Protein AF-0000000085157698 (afdb_homodimer)

Nearest PDB structures (foldseek):
  1jw9-assembly1_B  TM=7.651E-01  e=3.699E-09  Escherichia coli
  6yub-assembly1_B  TM=7.893E-01  e=3.459E-07  Thermochaetoides thermophila
  6cwz-assembly1_C  TM=7.068E-01  e=1.422E-07  Homo sapiens
  6yub-assembly1_A  TM=7.028E-01  e=1.636E-07  Thermochaetoides thermophila
  1y8r-assembly2_D  TM=6.722E-01  e=1.125E-07  Homo sapiens

Structure (mmCIF, N/CA/C/O backbone):
data_AF-0000000085157698-model_v1
#
loop_
_entity.id
_entity.type
_entity.pdbx_description
1 polymer MoeY
#
loop_
_atom_site.group_PDB
_atom_site.id
_atom_site.type_symbol
_atom_site.label_atom_id
_atom_site.label_alt_id
_atom_site.label_comp_id
_atom_site.label_asym_id
_atom_site.label_entity_id
_atom_site.label_seq_id
_atom_site.pdbx_PDB_ins_code
_atom_site.Cartn_x
_atom_site.Cartn_y
_atom_site.Cartn_z
_atom_site.occupancy
_atom_site.B_iso_or_equiv
_atom_site.auth_seq_id
_atom_site.auth_comp_id
_atom_site.auth_asym_id
_atom_site.auth_atom_id
_atom_site.pdbx_PDB_model_num
ATOM 1 N N . MET A 1 1 ? -41.031 -7.648 -0.109 1 41.38 1 MET A N 1
ATOM 2 C CA . MET A 1 1 ? -40.594 -6.418 -0.762 1 41.38 1 MET A CA 1
ATOM 3 C C . MET A 1 1 ? -41.125 -6.336 -2.184 1 41.38 1 MET A C 1
ATOM 5 O O . MET A 1 1 ? -41.125 -7.324 -2.916 1 41.38 1 MET A O 1
ATOM 9 N N . HIS A 1 2 ? -41.906 -5.387 -2.451 1 45.75 2 HIS A N 1
ATOM 10 C CA . HIS A 1 2 ? -42.438 -5.152 -3.791 1 45.75 2 HIS A CA 1
ATOM 11 C C . HIS A 1 2 ? -41.312 -5.148 -4.828 1 45.75 2 HIS A C 1
ATOM 13 O O . HIS A 1 2 ? -40.188 -4.805 -4.516 1 45.75 2 HIS A O 1
ATOM 19 N N . GLU A 1 3 ? -41.5 -5.82 -5.992 1 47.69 3 GLU A N 1
ATOM 20 C CA . GLU A 1 3 ? -40.594 -5.965 -7.109 1 47.69 3 GLU A CA 1
ATOM 21 C C . GLU A 1 3 ? -39.844 -4.664 -7.383 1 47.69 3 GLU A C 1
ATOM 23 O O . GLU A 1 3 ? -38.625 -4.676 -7.688 1 47.69 3 GLU A O 1
ATOM 28 N N . SER A 1 4 ? -40.531 -3.549 -7.227 1 48.94 4 SER A N 1
ATOM 29 C CA . SER A 1 4 ? -39.969 -2.24 -7.5 1 48.94 4 SER A CA 1
ATOM 30 C C . SER A 1 4 ? -38.906 -1.879 -6.457 1 48.94 4 SER A C 1
ATOM 32 O O . SER A 1 4 ? -37.906 -1.237 -6.777 1 48.94 4 SER A O 1
ATOM 34 N N . ALA A 1 5 ? -39.031 -2.371 -5.309 1 55.91 5 ALA A N 1
ATOM 35 C CA . ALA A 1 5 ? -38.062 -2.1 -4.234 1 55.91 5 ALA A CA 1
ATOM 36 C C . ALA A 1 5 ? -36.781 -2.896 -4.426 1 55.91 5 ALA A C 1
ATOM 38 O O . ALA A 1 5 ? -35.719 -2.439 -4.055 1 55.91 5 ALA A O 1
ATOM 39 N N . VAL A 1 6 ? -36.969 -3.932 -5.16 1 59.94 6 VAL A N 1
ATOM 40 C CA . VAL A 1 6 ? -35.812 -4.812 -5.383 1 59.94 6 VAL A CA 1
ATOM 41 C C . VAL A 1 6 ? -34.844 -4.172 -6.375 1 59.94 6 VAL A C 1
ATOM 43 O O . VAL A 1 6 ? -33.625 -4.285 -6.23 1 59.94 6 VAL A O 1
ATOM 46 N N . SER A 1 7 ? -35.375 -3.365 -7.203 1 75.75 7 SER A N 1
ATOM 47 C CA . SER A 1 7 ? -34.531 -2.818 -8.242 1 75.75 7 SER A CA 1
ATOM 48 C C . SER A 1 7 ? -34.094 -1.386 -7.922 1 75.75 7 SER A C 1
ATOM 50 O O . SER A 1 7 ? -33.281 -0.801 -8.617 1 75.75 7 SER A O 1
ATOM 52 N N . ALA A 1 8 ? -34.594 -0.856 -6.855 1 88.56 8 ALA A N 1
ATOM 53 C CA . ALA A 1 8 ? -34.281 0.524 -6.512 1 88.56 8 ALA A CA 1
ATOM 54 C C . ALA A 1 8 ? -32.844 0.633 -5.969 1 88.56 8 ALA A C 1
ATOM 56 O O . ALA A 1 8 ? -32.406 -0.243 -5.234 1 88.56 8 ALA A O 1
ATOM 57 N N . TYR A 1 9 ? -32.125 1.663 -6.363 1 94.19 9 TYR A N 1
ATOM 58 C CA . TYR A 1 9 ? -30.734 1.819 -5.895 1 94.19 9 TYR A CA 1
ATOM 59 C C . TYR A 1 9 ? -30.422 3.283 -5.617 1 94.19 9 TYR A C 1
ATOM 61 O O . TYR A 1 9 ? -29.266 3.635 -5.344 1 94.19 9 TYR A O 1
ATOM 69 N N . ALA A 1 10 ? -31.453 4.184 -5.723 1 95.38 10 ALA A N 1
ATOM 70 C CA . ALA A 1 10 ? -31.281 5.602 -5.418 1 95.38 10 ALA A CA 1
ATOM 71 C C . ALA A 1 10 ? -32.25 6.059 -4.336 1 95.38 10 ALA A C 1
ATOM 73 O O . ALA A 1 10 ? -33.375 5.582 -4.27 1 95.38 10 ALA A O 1
ATOM 74 N N . ALA A 1 11 ? -31.812 6.957 -3.512 1 96.69 11 ALA A N 1
ATOM 75 C CA . ALA A 1 11 ? -32.688 7.562 -2.523 1 96.69 11 ALA A CA 1
ATOM 76 C C . ALA A 1 11 ? -33.625 8.586 -3.172 1 96.69 11 ALA A C 1
ATOM 78 O O . ALA A 1 11 ? -33.25 9.266 -4.125 1 96.69 11 ALA A O 1
ATOM 79 N N . GLN A 1 12 ? -34.812 8.633 -2.668 1 96.62 12 GLN A N 1
ATOM 80 C CA . GLN A 1 12 ? -35.719 9.703 -3.047 1 96.62 12 GLN A CA 1
ATOM 81 C C . GLN A 1 12 ? -35.656 10.859 -2.057 1 96.62 12 GLN A C 1
ATOM 83 O O . GLN A 1 12 ? -35.969 10.688 -0.873 1 96.62 12 GLN A O 1
ATOM 88 N N . LEU A 1 13 ? -35.25 12.039 -2.549 1 97.56 13 LEU A N 1
ATOM 89 C CA . LEU A 1 13 ? -35.125 13.211 -1.691 1 97.56 13 LEU A CA 1
ATOM 90 C C . LEU A 1 13 ? -36.406 14.016 -1.648 1 97.56 13 LEU A C 1
ATOM 92 O O . LEU A 1 13 ? -36.906 14.445 -2.689 1 97.56 13 LEU A O 1
ATOM 96 N N . LEU A 1 14 ? -36.938 14.211 -0.489 1 97.62 14 LEU A N 1
ATOM 97 C CA . LEU A 1 14 ? -38.219 14.914 -0.281 1 97.62 14 LEU A CA 1
ATOM 98 C C . LEU A 1 14 ? -38 16.141 0.598 1 97.62 14 LEU A C 1
ATOM 100 O O . LEU A 1 14 ? -37.25 16.109 1.561 1 97.62 14 LEU A O 1
ATOM 104 N N . ASP A 1 15 ? -38.656 17.156 0.172 1 95.56 15 ASP A N 1
ATOM 105 C CA . ASP A 1 15 ? -38.625 18.422 0.89 1 95.56 15 ASP A CA 1
ATOM 106 C C . ASP A 1 15 ? -39.969 18.703 1.562 1 95.56 15 ASP A C 1
ATOM 108 O O . ASP A 1 15 ? -41 18.875 0.885 1 95.56 15 ASP A O 1
ATOM 112 N N . ALA A 1 16 ? -39.969 18.766 2.82 1 92.56 16 ALA A N 1
ATOM 113 C CA . ALA A 1 16 ? -41.219 18.984 3.576 1 92.56 16 ALA A CA 1
ATOM 114 C C . ALA A 1 16 ? -41.812 20.344 3.25 1 92.56 16 ALA A C 1
ATOM 116 O O . ALA A 1 16 ? -43.031 20.547 3.43 1 92.56 16 ALA A O 1
ATOM 117 N N . ASP A 1 17 ? -41.031 21.266 2.785 1 91.44 17 ASP A N 1
ATOM 118 C CA . ASP A 1 17 ? -41.5 22.609 2.469 1 91.44 17 ASP A CA 1
ATOM 119 C C . ASP A 1 17 ? -42.031 22.688 1.03 1 91.44 17 ASP A C 1
ATOM 121 O O . ASP A 1 17 ? -42.562 23.703 0.617 1 91.44 17 ASP A O 1
ATOM 125 N N . ASN A 1 18 ? -41.812 21.672 0.288 1 93.69 18 ASN A N 1
ATOM 126 C CA . ASN A 1 18 ? -42.312 21.609 -1.08 1 93.69 18 ASN A CA 1
ATOM 127 C C . ASN A 1 18 ? -43.688 20.922 -1.142 1 93.69 18 ASN A C 1
ATOM 129 O O . ASN A 1 18 ? -43.781 19.719 -0.91 1 93.69 18 ASN A O 1
ATOM 133 N N . PRO A 1 19 ? -44.688 21.578 -1.562 1 93.75 19 PRO A N 1
ATOM 134 C CA . PRO A 1 19 ? -46.031 21.016 -1.592 1 93.75 19 PRO A CA 1
ATOM 135 C C . PRO A 1 19 ? -46.125 19.781 -2.482 1 93.75 19 PRO A C 1
ATOM 137 O O . PRO A 1 19 ? -46.938 18.891 -2.223 1 93.75 19 PRO A O 1
ATOM 140 N N . ASP A 1 20 ? -45.281 19.703 -3.43 1 95 20 ASP A N 1
ATOM 141 C CA . ASP A 1 20 ? -45.344 18.578 -4.352 1 95 20 ASP A CA 1
ATOM 142 C C . ASP A 1 20 ? -44.812 17.297 -3.686 1 95 20 ASP A C 1
ATOM 144 O O . ASP A 1 20 ? -45.125 16.188 -4.105 1 95 20 ASP A O 1
ATOM 148 N N . ASP A 1 21 ? -43.938 17.422 -2.635 1 95.75 21 ASP A N 1
ATOM 149 C CA . ASP A 1 21 ? -43.344 16.281 -1.964 1 95.75 21 ASP A CA 1
ATOM 150 C C . ASP A 1 21 ? -44.156 15.836 -0.764 1 95.75 21 ASP A C 1
ATOM 152 O O . ASP A 1 21 ? -44 14.719 -0.269 1 95.75 21 ASP A O 1
ATOM 156 N N . MET A 1 22 ? -45.094 16.594 -0.371 1 93.44 22 MET A N 1
ATOM 157 C CA . MET A 1 22 ? -45.812 16.406 0.888 1 93.44 22 MET A CA 1
ATOM 158 C C . MET A 1 22 ? -46.688 15.156 0.831 1 93.44 22 MET A C 1
ATOM 160 O O . MET A 1 22 ? -46.75 14.391 1.791 1 93.44 22 MET A O 1
ATOM 164 N N . PRO A 1 23 ? -47.375 14.953 -0.292 1 95.12 23 PRO A N 1
ATOM 165 C CA . PRO A 1 23 ? -48.188 13.75 -0.334 1 95.12 23 PRO A CA 1
ATOM 166 C C . PRO A 1 23 ? -47.375 12.469 -0.152 1 95.12 23 PRO A C 1
ATOM 168 O O . PRO A 1 23 ? -47.812 11.57 0.582 1 95.12 23 PRO A O 1
ATOM 171 N N . GLU A 1 24 ? -46.281 12.438 -0.813 1 96 24 GLU A N 1
ATOM 172 C CA . GLU A 1 24 ? -45.438 11.258 -0.684 1 96 24 GLU A CA 1
ATOM 173 C C . GLU A 1 24 ? -44.875 11.133 0.733 1 96 24 GLU A C 1
ATOM 175 O O . GLU A 1 24 ? -44.812 10.031 1.282 1 96 24 GLU A O 1
ATOM 180 N N . LEU A 1 25 ? -44.469 12.195 1.314 1 96.25 25 LEU A N 1
ATOM 181 C CA . LEU A 1 25 ? -43.969 12.195 2.684 1 96.25 25 LEU A CA 1
ATOM 182 C C . LEU A 1 25 ? -45.031 11.719 3.658 1 96.25 25 LEU A C 1
ATOM 184 O O . LEU A 1 25 ? -44.75 10.93 4.566 1 96.25 25 LEU A O 1
ATOM 188 N N . GLN A 1 26 ? -46.219 12.102 3.406 1 95.62 26 GLN A N 1
ATOM 189 C CA . GLN A 1 26 ? -47.344 11.695 4.254 1 95.62 26 GLN A CA 1
ATOM 190 C C . GLN A 1 26 ? -47.656 10.219 4.078 1 95.62 26 GLN A C 1
ATOM 192 O O . GLN A 1 26 ? -47.938 9.516 5.051 1 95.62 26 GLN A O 1
ATOM 197 N N . ARG A 1 27 ? -47.656 9.844 2.891 1 96.56 27 ARG A N 1
ATOM 198 C CA . ARG A 1 27 ? -47.844 8.43 2.617 1 96.56 27 ARG A CA 1
ATOM 199 C C . ARG A 1 27 ? -46.844 7.57 3.361 1 96.56 27 ARG A C 1
ATOM 201 O O . ARG A 1 27 ? -47.188 6.578 3.992 1 96.56 27 ARG A O 1
ATOM 208 N N . LEU A 1 28 ? -45.562 7.98 3.271 1 95.94 28 LEU A N 1
ATOM 209 C CA . LEU A 1 28 ? -44.5 7.238 3.926 1 95.94 28 LEU A CA 1
ATOM 210 C C . LEU A 1 28 ? -44.656 7.273 5.441 1 95.94 28 LEU A C 1
ATOM 212 O O . LEU A 1 28 ? -44.406 6.277 6.121 1 95.94 28 LEU A O 1
ATOM 216 N N . GLN A 1 29 ? -45.125 8.359 5.961 1 95.12 29 GLN A N 1
ATOM 217 C CA . GLN A 1 29 ? -45.312 8.508 7.398 1 95.12 29 GLN A CA 1
ATOM 218 C C . GLN A 1 29 ? -46.469 7.613 7.887 1 95.12 29 GLN A C 1
ATOM 220 O O . GLN A 1 29 ? -46.438 7.145 9.023 1 95.12 29 GLN A O 1
ATOM 225 N N . GLY A 1 30 ? -47.375 7.379 7.055 1 93.75 30 GLY A N 1
ATOM 226 C CA . GLY A 1 30 ? -48.531 6.57 7.41 1 93.75 30 GLY A CA 1
ATOM 227 C C . GLY A 1 30 ? -48.281 5.082 7.246 1 93.75 30 GLY A C 1
ATOM 228 O O . GLY A 1 30 ? -49.062 4.262 7.742 1 93.75 30 GLY A O 1
ATOM 229 N N . ASP A 1 31 ? -47.25 4.77 6.578 1 92.38 31 ASP A N 1
ATOM 230 C CA . ASP A 1 31 ? -46.906 3.367 6.359 1 92.38 31 ASP A CA 1
ATOM 231 C C . ASP A 1 31 ? -46.156 2.787 7.555 1 92.38 31 ASP A C 1
ATOM 233 O O . ASP A 1 31 ? -45.031 3.166 7.824 1 92.38 31 ASP A O 1
ATOM 237 N N . PRO A 1 32 ? -46.719 1.855 8.297 1 88 32 PRO A N 1
ATOM 238 C CA . PRO A 1 32 ? -46.094 1.313 9.508 1 88 32 PRO A CA 1
ATOM 239 C C . PRO A 1 32 ? -44.812 0.515 9.195 1 88 32 PRO A C 1
ATOM 241 O O . PRO A 1 32 ? -44.031 0.236 10.102 1 88 32 PRO A O 1
ATOM 244 N N . ASN A 1 33 ? -44.625 0.213 7.996 1 88.38 33 ASN A N 1
ATOM 245 C CA . ASN A 1 33 ? -43.469 -0.57 7.613 1 88.38 33 ASN A CA 1
ATOM 246 C C . ASN A 1 33 ? -42.25 0.324 7.297 1 88.38 33 ASN A C 1
ATOM 248 O O . ASN A 1 33 ? -41.156 -0.167 7.078 1 88.38 33 ASN A O 1
ATOM 252 N N . VAL A 1 34 ? -42.438 1.586 7.281 1 92.62 34 VAL A N 1
ATOM 253 C CA . VAL A 1 34 ? -41.375 2.516 6.953 1 92.62 34 VAL A CA 1
ATOM 254 C C . VAL A 1 34 ? -40.875 3.201 8.227 1 92.62 34 VAL A C 1
ATOM 256 O O . VAL A 1 34 ? -41.656 3.812 8.953 1 92.62 34 VAL A O 1
ATOM 259 N N . GLU A 1 35 ? -39.594 3.051 8.469 1 92.38 35 GLU A N 1
ATOM 260 C CA . GLU A 1 35 ? -39 3.664 9.641 1 92.38 35 GLU A CA 1
ATOM 261 C C . GLU A 1 35 ? -38.531 5.086 9.344 1 92.38 35 GLU A C 1
ATOM 263 O O . GLU A 1 35 ? -37.938 5.344 8.297 1 92.38 35 GLU A O 1
ATOM 268 N N . PHE A 1 36 ? -38.844 6.047 10.242 1 95.06 36 PHE A N 1
ATOM 269 C CA . PHE A 1 36 ? -38.344 7.414 10.133 1 95.06 36 PHE A CA 1
ATOM 270 C C . PHE A 1 36 ? -37.219 7.66 11.141 1 95.06 36 PHE A C 1
ATOM 272 O O . PHE A 1 36 ? -37.406 7.473 12.344 1 95.06 36 PHE A O 1
ATOM 279 N N . ILE A 1 37 ? -36.062 7.98 10.672 1 95.31 37 ILE A N 1
ATOM 280 C CA . ILE A 1 37 ? -34.906 8.273 11.492 1 95.31 37 ILE A CA 1
ATOM 281 C C . ILE A 1 37 ? -34.562 9.758 11.391 1 95.31 37 ILE A C 1
ATOM 283 O O . ILE A 1 37 ? -34.25 10.258 10.305 1 95.31 37 ILE A O 1
ATOM 287 N N . ASP A 1 38 ? -34.625 10.5 12.484 1 96.06 38 ASP A N 1
ATOM 288 C CA . ASP A 1 38 ? -34.375 11.938 12.484 1 96.06 38 ASP A CA 1
ATOM 289 C C . ASP A 1 38 ? -33.281 12.32 13.492 1 96.06 38 ASP A C 1
ATOM 291 O O . ASP A 1 38 ? -33.562 12.414 14.688 1 96.06 38 ASP A O 1
ATOM 295 N N . ARG A 1 39 ? -32.156 12.469 12.969 1 95.5 39 ARG A N 1
ATOM 296 C CA . ARG A 1 39 ? -31.016 12.969 13.742 1 95.5 39 ARG A CA 1
ATOM 297 C C . ARG A 1 39 ? -30.484 14.273 13.156 1 95.5 39 ARG A C 1
ATOM 299 O O . ARG A 1 39 ? -29.281 14.508 13.141 1 95.5 39 ARG A O 1
ATOM 306 N N . LEU A 1 40 ? -31.297 15.07 12.609 1 96.44 40 LEU A N 1
ATOM 307 C CA . LEU A 1 40 ? -30.922 16.312 11.93 1 96.44 40 LEU A CA 1
ATOM 308 C C . LEU A 1 40 ? -30.297 17.297 12.906 1 96.44 40 LEU A C 1
ATOM 310 O O . LEU A 1 40 ? -29.391 18.062 12.539 1 96.44 40 LEU A O 1
ATOM 314 N N . ASP A 1 41 ? -30.766 17.312 14.164 1 95.44 41 ASP A N 1
ATOM 315 C CA . ASP A 1 41 ? -30.25 18.219 15.18 1 95.44 41 ASP A CA 1
ATOM 316 C C . ASP A 1 41 ? -28.734 18.031 15.367 1 95.44 41 ASP A C 1
ATOM 318 O O . ASP A 1 41 ? -28 19 15.461 1 95.44 41 ASP A O 1
ATOM 322 N N . THR A 1 42 ? -28.359 16.797 15.469 1 94.94 42 THR A N 1
ATOM 323 C CA . THR A 1 42 ? -26.938 16.5 15.617 1 94.94 42 THR A CA 1
ATOM 324 C C . THR A 1 42 ? -26.156 16.906 14.367 1 94.94 42 THR A C 1
ATOM 326 O O . THR A 1 42 ? -25.031 17.391 14.469 1 94.94 42 THR A O 1
ATOM 329 N N . GLN A 1 43 ? -26.734 16.719 13.18 1 97.25 43 GLN A N 1
ATOM 330 C CA . GLN A 1 43 ? -26.094 17.141 11.938 1 97.25 43 GLN A CA 1
ATOM 331 C C . GLN A 1 43 ? -25.938 18.656 11.898 1 97.25 43 GLN A C 1
ATOM 333 O O . GLN A 1 43 ? -24.891 19.172 11.492 1 97.25 43 GLN A O 1
ATOM 338 N N . MET A 1 44 ? -26.953 19.344 12.344 1 96.56 44 MET A N 1
ATOM 339 C CA . MET A 1 44 ? -26.922 20.812 12.383 1 96.56 44 MET A CA 1
ATOM 340 C C . MET A 1 44 ? -25.859 21.297 13.367 1 96.56 44 MET A C 1
ATOM 342 O O . MET A 1 44 ? -25.203 22.297 13.109 1 96.56 44 MET A O 1
ATOM 346 N N . ALA A 1 45 ? -25.781 20.641 14.469 1 95.56 45 ALA A N 1
ATOM 347 C CA . ALA A 1 45 ? -24.734 20.984 15.43 1 95.56 45 ALA A CA 1
ATOM 348 C C . ALA A 1 45 ? -23.344 20.812 14.82 1 95.56 45 ALA A C 1
ATOM 350 O O . ALA A 1 45 ? -22.453 21.641 15.047 1 95.56 45 ALA A O 1
ATOM 351 N N . ASN A 1 46 ? -23.156 19.75 14.086 1 94.75 46 ASN A N 1
ATOM 352 C CA . ASN A 1 46 ? -21.891 19.547 13.375 1 94.75 46 ASN A CA 1
ATOM 353 C C . ASN A 1 46 ? -21.625 20.688 12.398 1 94.75 46 ASN A C 1
ATOM 355 O O . ASN A 1 46 ? -20.484 21.172 12.297 1 94.75 46 ASN A O 1
ATOM 359 N N . LEU A 1 47 ? -22.609 21.031 11.641 1 96.31 47 LEU A N 1
ATOM 360 C CA . LEU A 1 47 ? -22.469 22.109 10.664 1 96.31 47 LEU A CA 1
ATOM 361 C C . LEU A 1 47 ? -22.094 23.422 11.352 1 96.31 47 LEU A C 1
ATOM 363 O O . LEU A 1 47 ? -21.188 24.125 10.883 1 96.31 47 LEU A O 1
ATOM 367 N N . ALA A 1 48 ? -22.688 23.703 12.453 1 95.19 48 ALA A N 1
ATOM 368 C CA . ALA A 1 48 ? -22.469 24.953 13.188 1 95.19 48 ALA A CA 1
ATOM 369 C C . ALA A 1 48 ? -21.062 24.984 13.781 1 95.19 48 ALA A C 1
ATOM 371 O O . ALA A 1 48 ? -20.5 26.062 13.992 1 95.19 48 ALA A O 1
ATOM 372 N N . ASN A 1 49 ? -20.453 23.859 14.008 1 91.81 49 ASN A N 1
ATOM 373 C CA . ASN A 1 49 ? -19.156 23.766 14.68 1 91.81 49 ASN A CA 1
ATOM 374 C C . ASN A 1 49 ? -18 23.766 13.68 1 91.81 49 ASN A C 1
ATOM 376 O O . ASN A 1 49 ? -16.844 23.641 14.07 1 91.81 49 ASN A O 1
ATOM 380 N N . LEU A 1 50 ? -18.344 23.844 12.398 1 91 50 LEU A N 1
ATOM 381 C CA . LEU A 1 50 ? -17.281 23.906 11.398 1 91 50 LEU A CA 1
ATOM 382 C C . LEU A 1 50 ? -16.406 25.141 11.586 1 91 50 LEU A C 1
ATOM 384 O O . LEU A 1 50 ? -16.844 26.125 12.195 1 91 50 LEU A O 1
ATOM 388 N N . ARG A 1 51 ? -15.125 25.047 11.156 1 86.25 51 ARG A N 1
ATOM 389 C CA . ARG A 1 51 ? -14.195 26.172 11.125 1 86.25 51 ARG A CA 1
ATOM 390 C C . ARG A 1 51 ? -13.672 26.406 9.719 1 86.25 51 ARG A C 1
ATOM 392 O O . ARG A 1 51 ? -13.289 25.453 9.023 1 86.25 51 ARG A O 1
ATOM 399 N N . PRO A 1 52 ? -13.578 27.656 9.359 1 84.56 52 PRO A N 1
ATOM 400 C CA . PRO A 1 52 ? -14.227 28.812 9.969 1 84.56 52 PRO A CA 1
ATOM 401 C C . PRO A 1 52 ? -15.742 28.656 10.062 1 84.56 52 PRO A C 1
ATOM 403 O O . PRO A 1 52 ? -16.328 27.797 9.391 1 84.56 52 PRO A O 1
ATOM 406 N N . ALA A 1 53 ? -16.328 29.469 10.805 1 89.44 53 ALA A N 1
ATOM 407 C CA . ALA A 1 53 ? -17.781 29.391 11.008 1 89.44 53 ALA A CA 1
ATOM 408 C C . ALA A 1 53 ? -18.516 29.516 9.68 1 89.44 53 ALA A C 1
ATOM 410 O O . ALA A 1 53 ? -18.203 30.391 8.859 1 89.44 53 ALA A O 1
ATOM 411 N N . PRO A 1 54 ? -19.469 28.594 9.477 1 93.25 54 PRO A N 1
ATOM 412 C CA . PRO A 1 54 ? -20.219 28.656 8.227 1 93.25 54 PRO A CA 1
ATOM 413 C C . PRO A 1 54 ? -21.062 29.938 8.094 1 93.25 54 PRO A C 1
ATOM 415 O O . PRO A 1 54 ? -21.547 30.453 9.094 1 93.25 54 PRO A O 1
ATOM 418 N N . PRO A 1 55 ? -21.219 30.484 6.883 1 94.19 55 PRO A N 1
ATOM 419 C CA . PRO A 1 55 ? -22.094 31.656 6.684 1 94.19 55 PRO A CA 1
ATOM 420 C C . PRO A 1 55 ? -23.547 31.375 7.082 1 94.19 55 PRO A C 1
ATOM 422 O O . PRO A 1 55 ? -24 30.234 6.996 1 94.19 55 PRO A O 1
ATOM 425 N N . PRO A 1 56 ? -24.266 32.344 7.43 1 95 56 PRO A N 1
ATOM 426 C CA . PRO A 1 56 ? -25.656 32.188 7.883 1 95 56 PRO A CA 1
ATOM 427 C C . PRO A 1 56 ? -26.547 31.531 6.828 1 95 56 PRO A C 1
ATOM 429 O O . PRO A 1 56 ? -27.469 30.797 7.168 1 95 56 PRO A O 1
ATOM 432 N N . GLU A 1 57 ? -26.281 31.797 5.594 1 95.19 57 GLU A N 1
ATOM 433 C CA . GLU A 1 57 ? -27.078 31.234 4.52 1 95.19 57 GLU A CA 1
ATOM 434 C C . GLU A 1 57 ? -26.984 29.719 4.5 1 95.19 57 GLU A C 1
ATOM 436 O O . GLU A 1 57 ? -27.953 29.031 4.184 1 95.19 57 GLU A O 1
ATOM 441 N N . LEU A 1 58 ? -25.828 29.219 4.82 1 95.81 58 LEU A N 1
ATOM 442 C CA . LEU A 1 58 ? -25.625 27.781 4.867 1 95.81 58 LEU A CA 1
ATOM 443 C C . LEU A 1 58 ? -26.344 27.172 6.059 1 95.81 58 LEU A C 1
ATOM 445 O O . LEU A 1 58 ? -26.938 26.078 5.941 1 95.81 58 LEU A O 1
ATOM 449 N N . LEU A 1 59 ? -26.359 27.812 7.164 1 95.94 59 LEU A N 1
ATOM 450 C CA . LEU A 1 59 ? -27.031 27.344 8.375 1 95.94 59 LEU A CA 1
ATOM 451 C C . LEU A 1 59 ? -28.547 27.359 8.195 1 95.94 59 LEU A C 1
ATOM 453 O O . LEU A 1 59 ? -29.25 26.578 8.828 1 95.94 59 LEU A O 1
ATOM 457 N N . ALA A 1 60 ? -29.016 28.266 7.301 1 95.56 60 ALA A N 1
ATOM 458 C CA . ALA A 1 60 ? -30.453 28.438 7.105 1 95.56 60 ALA A CA 1
ATOM 459 C C . ALA A 1 60 ? -30.969 27.469 6.039 1 95.56 60 ALA A C 1
ATOM 461 O O . ALA A 1 60 ? -32.188 27.359 5.844 1 95.56 60 ALA A O 1
ATOM 462 N N . GLU A 1 61 ? -30.125 26.734 5.371 1 96.31 61 GLU A N 1
ATOM 463 C CA . GLU A 1 61 ? -30.562 25.797 4.336 1 96.31 61 GLU A CA 1
ATOM 464 C C . GLU A 1 61 ? -31.469 24.703 4.918 1 96.31 61 GLU A C 1
ATOM 466 O O . GLU A 1 61 ? -31.078 24.016 5.863 1 96.31 61 GLU A O 1
ATOM 471 N N . PRO A 1 62 ? -32.656 24.547 4.336 1 95.31 62 PRO A N 1
ATOM 472 C CA . PRO A 1 62 ? -33.562 23.547 4.891 1 95.31 62 PRO A CA 1
ATOM 473 C C . PRO A 1 62 ? -33.062 22.125 4.656 1 95.31 62 PRO A C 1
ATOM 475 O O . PRO A 1 62 ? -32.5 21.828 3.602 1 95.31 62 PRO A O 1
ATOM 478 N N . GLY A 1 63 ? -33.312 21.25 5.621 1 96.88 63 GLY A N 1
ATOM 479 C CA . GLY A 1 63 ? -33 19.844 5.473 1 96.88 63 GLY A CA 1
ATOM 480 C C . GLY A 1 63 ? -33.906 19.125 4.508 1 96.88 63 GLY A C 1
ATOM 481 O O . GLY A 1 63 ? -34.844 19.734 3.957 1 96.88 63 GLY A O 1
ATOM 482 N N . ARG A 1 64 ? -33.625 17.828 4.242 1 97.94 64 ARG A N 1
ATOM 483 C CA . ARG A 1 64 ? -34.406 16.953 3.385 1 97.94 64 ARG A CA 1
ATOM 484 C C . ARG A 1 64 ? -34.719 15.625 4.082 1 97.94 64 ARG A C 1
ATOM 486 O O . ARG A 1 64 ? -34.094 15.305 5.105 1 97.94 64 ARG A O 1
ATOM 493 N N . TRP A 1 65 ? -35.719 15 3.596 1 98.12 65 TRP A N 1
ATOM 494 C CA . TRP A 1 65 ? -36 13.617 3.953 1 98.12 65 TRP A CA 1
ATOM 495 C C . TRP A 1 65 ? -35.594 12.672 2.826 1 98.12 65 TRP A C 1
ATOM 497 O O . TRP A 1 65 ? -36.125 12.766 1.712 1 98.12 65 TRP A O 1
ATOM 507 N N . ALA A 1 66 ? -34.625 11.797 3.088 1 98.38 66 ALA A N 1
ATOM 508 C CA . ALA A 1 66 ? -34.188 10.828 2.092 1 98.38 66 ALA A CA 1
ATOM 509 C C . ALA A 1 66 ? -34.875 9.477 2.307 1 98.38 66 ALA A C 1
ATOM 511 O O . ALA A 1 66 ? -34.656 8.828 3.336 1 98.38 66 ALA A O 1
ATOM 512 N N . TYR A 1 67 ? -35.688 9.031 1.35 1 97.75 67 TYR A N 1
ATOM 513 C CA . TYR A 1 67 ? -36.344 7.738 1.417 1 97.75 67 TYR A CA 1
ATOM 514 C C . TYR A 1 67 ? -35.562 6.668 0.674 1 97.75 67 TYR A C 1
ATOM 516 O O . TYR A 1 67 ? -35.188 6.855 -0.49 1 97.75 67 TYR A O 1
ATOM 524 N N . TYR A 1 68 ? -35.25 5.602 1.383 1 97.31 68 TYR A N 1
ATOM 525 C CA . TYR A 1 68 ? -34.562 4.449 0.825 1 97.31 68 TYR A CA 1
ATOM 526 C C . TYR A 1 68 ? -35.5 3.248 0.724 1 97.31 68 TYR A C 1
ATOM 528 O O . TYR A 1 68 ? -35.656 2.51 1.696 1 97.31 68 TYR A O 1
ATOM 536 N N . PRO A 1 69 ? -36 2.975 -0.472 1 94.88 69 PRO A N 1
ATOM 537 C CA . PRO A 1 69 ? -36.969 1.9 -0.605 1 94.88 69 PRO A CA 1
ATOM 538 C C . PRO A 1 69 ? -36.438 0.544 -0.158 1 94.88 69 PRO A C 1
ATOM 540 O O . PRO A 1 69 ? -37.156 -0.239 0.463 1 94.88 69 PRO A O 1
ATOM 543 N N . TRP A 1 70 ? -35.156 0.241 -0.397 1 92.94 70 TRP A N 1
ATOM 544 C CA . TRP A 1 70 ? -34.562 -1.07 -0.104 1 92.94 70 TRP A CA 1
ATOM 545 C C . TRP A 1 70 ? -34.312 -1.224 1.389 1 92.94 70 TRP A C 1
ATOM 547 O O . TRP A 1 70 ? -34.062 -2.336 1.873 1 92.94 70 TRP A O 1
ATOM 557 N N . ARG A 1 71 ? -34.344 -0.141 2.102 1 93.19 71 ARG A N 1
ATOM 558 C CA . ARG A 1 71 ? -34.188 -0.16 3.553 1 93.19 71 ARG A CA 1
ATOM 559 C C . ARG A 1 71 ? -35.5 0.038 4.254 1 93.19 71 ARG A C 1
ATOM 561 O O . ARG A 1 71 ? -35.625 -0.111 5.477 1 93.19 71 ARG A O 1
ATOM 568 N N . ARG A 1 72 ? -36.531 0.426 3.541 1 92.31 72 ARG A N 1
ATOM 569 C CA . ARG A 1 72 ? -37.844 0.799 4.078 1 92.31 72 ARG A CA 1
ATOM 570 C C . ARG A 1 72 ? -37.688 1.829 5.195 1 92.31 72 ARG A C 1
ATOM 572 O O . ARG A 1 72 ? -38.219 1.636 6.297 1 92.31 72 ARG A O 1
ATOM 579 N N . ALA A 1 73 ? -36.938 2.857 4.82 1 95.19 73 ALA A N 1
ATOM 580 C CA . ALA A 1 73 ? -36.656 3.865 5.84 1 95.19 73 ALA A CA 1
ATOM 581 C C . ALA A 1 73 ? -36.5 5.25 5.219 1 95.19 73 ALA A C 1
ATOM 583 O O . ALA A 1 73 ? -36.125 5.367 4.043 1 95.19 73 ALA A O 1
ATOM 584 N N . VAL A 1 74 ? -36.844 6.242 5.992 1 97.25 74 VAL A N 1
ATOM 585 C CA . VAL A 1 74 ? -36.656 7.648 5.652 1 97.25 74 VAL A CA 1
ATOM 586 C C . VAL A 1 74 ? -35.719 8.297 6.668 1 97.25 74 VAL A C 1
ATOM 588 O O . VAL A 1 74 ? -35.906 8.164 7.879 1 97.25 74 VAL A O 1
ATOM 591 N N . VAL A 1 75 ? -34.688 8.953 6.199 1 98.06 75 VAL A N 1
ATOM 592 C CA . VAL A 1 75 ? -33.688 9.562 7.074 1 98.06 75 VAL A CA 1
ATOM 593 C C . VAL A 1 75 ? -33.656 11.07 6.859 1 98.06 75 VAL A C 1
ATOM 595 O O . VAL A 1 75 ? -33.625 11.539 5.719 1 98.06 75 VAL A O 1
ATOM 598 N N . ALA A 1 76 ? -33.719 11.859 7.93 1 98.19 76 ALA A N 1
ATOM 599 C CA . ALA A 1 76 ? -33.531 13.305 7.824 1 98.19 76 ALA A CA 1
ATOM 600 C C . ALA A 1 76 ? -32.062 13.656 7.574 1 98.19 76 ALA A C 1
ATOM 602 O O . ALA A 1 76 ? -31.188 13.164 8.273 1 98.19 76 ALA A O 1
ATOM 603 N N . VAL A 1 77 ? -31.781 14.453 6.574 1 98.31 77 VAL A N 1
ATOM 604 C CA . VAL A 1 77 ? -30.406 14.852 6.25 1 98.31 77 VAL A CA 1
ATOM 605 C C . VAL A 1 77 ? -30.359 16.359 6.004 1 98.31 77 VAL A C 1
ATOM 607 O O . VAL A 1 77 ? -31.375 16.984 5.688 1 98.31 77 VAL A O 1
ATOM 610 N N . LEU A 1 78 ? -29.203 16.938 6.191 1 98.31 78 LEU A N 1
ATOM 611 C CA . LEU A 1 78 ? -28.984 18.344 5.863 1 98.31 78 LEU A CA 1
ATOM 612 C C . LEU A 1 78 ? -29.281 18.609 4.391 1 98.31 78 LEU A C 1
ATOM 614 O O . LEU A 1 78 ? -29.375 17.672 3.594 1 98.31 78 LEU A O 1
ATOM 618 N N . GLY A 1 79 ? -29.484 19.953 4.059 1 97.69 79 GLY A N 1
ATOM 619 C CA . GLY A 1 79 ? -29.531 20.312 2.652 1 97.69 79 GLY A CA 1
ATOM 620 C C . GLY A 1 79 ? -28.25 19.984 1.914 1 97.69 79 GLY A C 1
ATOM 621 O O . GLY A 1 79 ? -27.219 19.719 2.539 1 97.69 79 GLY A O 1
ATOM 622 N N . PRO A 1 80 ? -28.281 19.984 0.62 1 97.38 80 PRO A N 1
ATOM 623 C CA . PRO A 1 80 ? -27.156 19.469 -0.159 1 97.38 80 PRO A CA 1
ATOM 624 C C . PRO A 1 80 ? -25.859 20.219 0.133 1 97.38 80 PRO A C 1
ATOM 626 O O . PRO A 1 80 ? -24.781 19.609 0.181 1 97.38 80 PRO A O 1
ATOM 629 N N . ARG A 1 81 ? -25.875 21.531 0.329 1 97 81 ARG A N 1
ATOM 630 C CA . ARG A 1 81 ? -24.672 22.312 0.572 1 97 81 ARG A CA 1
ATOM 631 C C . ARG A 1 81 ? -24.109 22.047 1.971 1 97 81 ARG A C 1
ATOM 633 O O . ARG A 1 81 ? -22.906 21.844 2.145 1 97 81 ARG A O 1
ATOM 640 N N . GLY A 1 82 ? -25.016 22.125 2.934 1 97.44 82 GLY A N 1
ATOM 641 C CA . GLY A 1 82 ? -24.609 21.828 4.297 1 97.44 82 GLY A CA 1
ATOM 642 C C . GLY A 1 82 ? -24.109 20.406 4.473 1 97.44 82 GLY A C 1
ATOM 643 O O . GLY A 1 82 ? -23.141 20.156 5.207 1 97.44 82 GLY A O 1
ATOM 644 N N . TYR A 1 83 ? -24.844 19.453 3.828 1 98.06 83 TYR A N 1
ATOM 645 C CA . TYR A 1 83 ? -24.453 18.047 3.885 1 98.06 83 TYR A CA 1
ATOM 646 C C . TYR A 1 83 ? -23.016 17.859 3.381 1 98.06 83 TYR A C 1
ATOM 648 O O . TYR A 1 83 ? -22.203 17.219 4.043 1 98.06 83 TYR A O 1
ATOM 656 N N . ARG A 1 84 ? -22.703 18.438 2.273 1 97.12 84 ARG A N 1
ATOM 657 C CA . ARG A 1 84 ? -21.391 18.312 1.663 1 97.12 84 ARG A CA 1
ATOM 658 C C . ARG A 1 84 ? -20.328 18.969 2.539 1 97.12 84 ARG A C 1
ATOM 660 O O . ARG A 1 84 ? -19.234 18.406 2.725 1 97.12 84 ARG A O 1
ATOM 667 N N . ALA A 1 85 ? -20.609 20.141 3.076 1 96 85 ALA A N 1
ATOM 668 C CA . ALA A 1 85 ? -19.656 20.875 3.898 1 96 85 ALA A CA 1
ATOM 669 C C . ALA A 1 85 ? -19.234 20.062 5.121 1 96 85 ALA A C 1
ATOM 671 O O . ALA A 1 85 ? -18.047 20.016 5.461 1 96 85 ALA A O 1
ATOM 672 N N . VAL A 1 86 ? -20.219 19.422 5.727 1 96.75 86 VAL A N 1
ATOM 673 C CA . VAL A 1 86 ? -19.938 18.672 6.949 1 96.75 86 VAL A CA 1
ATOM 674 C C . VAL A 1 86 ? -19.266 17.344 6.602 1 96.75 86 VAL A C 1
ATOM 676 O O . VAL A 1 86 ? -18.234 17 7.18 1 96.75 86 VAL A O 1
ATOM 679 N N . ARG A 1 87 ? -19.781 16.625 5.668 1 97.12 87 ARG A N 1
ATOM 680 C CA . ARG A 1 87 ? -19.344 15.266 5.344 1 97.12 87 ARG A CA 1
ATOM 681 C C . ARG A 1 87 ? -17.906 15.258 4.852 1 97.12 87 ARG A C 1
ATOM 683 O O . ARG A 1 87 ? -17.156 14.305 5.109 1 97.12 87 ARG A O 1
ATOM 690 N N . LEU A 1 88 ? -17.5 16.328 4.172 1 96.5 88 LEU A N 1
ATOM 691 C CA . LEU A 1 88 ? -16.188 16.328 3.547 1 96.5 88 LEU A CA 1
ATOM 692 C C . LEU A 1 88 ? -15.227 17.25 4.305 1 96.5 88 LEU A C 1
ATOM 694 O O . LEU A 1 88 ? -14.125 17.531 3.83 1 96.5 88 LEU A O 1
ATOM 698 N N . ASP A 1 89 ? -15.602 17.703 5.488 1 94.75 89 ASP A N 1
ATOM 699 C CA . ASP A 1 89 ? -14.797 18.656 6.254 1 94.75 89 ASP A CA 1
ATOM 700 C C . ASP A 1 89 ? -13.438 18.062 6.613 1 94.75 89 ASP A C 1
ATOM 702 O O . ASP A 1 89 ? -12.422 18.766 6.578 1 94.75 89 ASP A O 1
ATOM 706 N N . ARG A 1 90 ? -13.422 16.797 6.863 1 93.31 90 ARG A N 1
ATOM 707 C CA . ARG A 1 90 ? -12.203 16.156 7.34 1 93.31 90 ARG A CA 1
ATOM 708 C C . ARG A 1 90 ? -11.219 15.93 6.199 1 93.31 90 ARG A C 1
ATOM 710 O O . ARG A 1 90 ? -10.078 15.523 6.43 1 93.31 90 ARG A O 1
ATOM 717 N N . ASN A 1 91 ? -11.633 16.234 4.965 1 94.19 91 ASN A N 1
ATOM 718 C CA . ASN A 1 91 ? -10.711 16.203 3.836 1 94.19 91 ASN A CA 1
ATOM 719 C C . ASN A 1 91 ? -9.883 17.484 3.74 1 94.19 91 ASN A C 1
ATOM 721 O O . ASN A 1 91 ? -8.852 17.516 3.07 1 94.19 91 ASN A O 1
ATOM 725 N N . ARG A 1 92 ? -10.25 18.562 4.309 1 90.25 92 ARG A N 1
ATOM 726 C CA . ARG A 1 92 ? -9.75 19.906 4.035 1 90.25 92 ARG A CA 1
ATOM 727 C C . ARG A 1 92 ? -8.258 20 4.336 1 90.25 92 ARG A C 1
ATOM 729 O O . ARG A 1 92 ? -7.781 19.469 5.34 1 90.25 92 ARG A O 1
ATOM 736 N N . ASN A 1 93 ? -7.551 20.656 3.412 1 86.5 93 ASN A N 1
ATOM 737 C CA . ASN A 1 93 ? -6.125 20.953 3.322 1 86.5 93 ASN A CA 1
ATOM 738 C C . ASN A 1 93 ? -5.363 19.797 2.678 1 86.5 93 ASN A C 1
ATOM 740 O O . ASN A 1 93 ? -4.344 20 2.018 1 86.5 93 ASN A O 1
ATOM 744 N N . ASN A 1 94 ? -5.836 18.516 2.975 1 90.12 94 ASN A N 1
ATOM 745 C CA . ASN A 1 94 ? -5.336 17.484 2.07 1 90.12 94 ASN A CA 1
ATOM 746 C C . ASN A 1 94 ? -5.965 17.609 0.686 1 90.12 94 ASN A C 1
ATOM 748 O O . ASN A 1 94 ? -5.324 17.297 -0.321 1 90.12 94 ASN A O 1
ATOM 752 N N . ILE A 1 95 ? -7.219 17.891 0.696 1 94.12 95 ILE A N 1
ATOM 753 C CA . ILE A 1 95 ? -7.969 18.375 -0.453 1 94.12 95 ILE A CA 1
ATOM 754 C C . ILE A 1 95 ? -8.719 19.656 -0.071 1 94.12 95 ILE A C 1
ATOM 756 O O . ILE A 1 95 ? -9.68 19.609 0.695 1 94.12 95 ILE A O 1
ATOM 760 N N . THR A 1 96 ? -8.266 20.734 -0.523 1 92 96 THR A N 1
ATOM 761 C CA . THR A 1 96 ? -8.852 22.016 -0.133 1 92 96 THR A CA 1
ATOM 762 C C . THR A 1 96 ? -10.305 22.109 -0.583 1 92 96 THR A C 1
ATOM 764 O O . THR A 1 96 ? -10.758 21.312 -1.407 1 92 96 THR A O 1
ATOM 767 N N . SER A 1 97 ? -11.047 23.062 -0.06 1 91.62 97 SER A N 1
ATOM 768 C CA . SER A 1 97 ? -12.438 23.266 -0.452 1 91.62 97 SER A CA 1
ATOM 769 C C . SER A 1 97 ? -12.555 23.547 -1.948 1 91.62 97 SER A C 1
ATOM 771 O O . SER A 1 97 ? -13.469 23.047 -2.607 1 91.62 97 SER A O 1
ATOM 773 N N . ALA A 1 98 ? -11.609 24.344 -2.443 1 93.38 98 ALA A N 1
ATOM 774 C CA . ALA A 1 98 ? -11.617 24.641 -3.871 1 93.38 98 ALA A CA 1
ATOM 775 C C . ALA A 1 98 ? -11.359 23.391 -4.703 1 93.38 98 ALA A C 1
ATOM 777 O O . ALA A 1 98 ? -11.961 23.203 -5.758 1 93.38 98 ALA A O 1
ATOM 778 N N . GLU A 1 99 ? -10.453 22.609 -4.285 1 95.75 99 GLU A N 1
ATOM 779 C CA . GLU A 1 99 ? -10.156 21.359 -4.973 1 95.75 99 GLU A CA 1
ATOM 780 C C . GLU A 1 99 ? -11.344 20.406 -4.902 1 95.75 99 GLU A C 1
ATOM 782 O O . GLU A 1 99 ? -11.641 19.703 -5.871 1 95.75 99 GLU A O 1
ATOM 787 N N . GLN A 1 100 ? -12 20.328 -3.771 1 96.88 100 GLN A N 1
ATOM 788 C CA . GLN A 1 100 ? -13.211 19.516 -3.637 1 96.88 100 GLN A CA 1
ATOM 789 C C . GLN A 1 100 ? -14.273 19.938 -4.637 1 96.88 100 GLN A C 1
ATOM 791 O O . GLN A 1 100 ? -14.953 19.094 -5.234 1 96.88 100 GLN A O 1
ATOM 796 N N . ASP A 1 101 ? -14.43 21.25 -4.805 1 97.12 101 ASP A N 1
ATOM 797 C CA . ASP A 1 101 ? -15.391 21.766 -5.773 1 97.12 101 ASP A CA 1
ATOM 798 C C . ASP A 1 101 ? -15.055 21.297 -7.188 1 97.12 101 ASP A C 1
ATOM 800 O O . ASP A 1 101 ? -15.938 20.906 -7.949 1 97.12 101 ASP A O 1
ATOM 804 N N . ARG A 1 102 ? -13.828 21.328 -7.496 1 97.56 102 ARG A N 1
ATOM 805 C CA . ARG A 1 102 ? -13.375 20.891 -8.812 1 97.56 102 ARG A CA 1
ATOM 806 C C . ARG A 1 102 ? -13.609 19.406 -9.008 1 97.56 102 ARG A C 1
ATOM 808 O O . ARG A 1 102 ? -14.117 18.984 -10.047 1 97.56 102 ARG A O 1
ATOM 815 N N . LEU A 1 103 ? -13.289 18.641 -8.07 1 98.31 103 LEU A N 1
ATOM 816 C CA . LEU A 1 103 ? -13.422 17.188 -8.156 1 98.31 103 LEU A CA 1
ATOM 817 C C . LEU A 1 103 ? -14.883 16.781 -8.234 1 98.31 103 LEU A C 1
ATOM 819 O O . LEU A 1 103 ? -15.219 15.766 -8.852 1 98.31 103 LEU A O 1
ATOM 823 N N . ALA A 1 104 ? -15.758 17.578 -7.66 1 97.81 104 ALA A N 1
ATOM 824 C CA . ALA A 1 104 ? -17.188 17.297 -7.625 1 97.81 104 ALA A CA 1
ATOM 825 C C . ALA A 1 104 ? -17.812 17.391 -9.016 1 97.81 104 ALA A C 1
ATOM 827 O O . ALA A 1 104 ? -18.938 16.953 -9.242 1 97.81 104 ALA A O 1
ATOM 828 N N . THR A 1 105 ? -17.062 17.828 -9.977 1 97.94 105 THR A N 1
ATOM 829 C CA . THR A 1 105 ? -17.594 17.984 -11.328 1 97.94 105 THR A CA 1
ATOM 830 C C . THR A 1 105 ? -17.281 16.75 -12.164 1 97.94 105 THR A C 1
ATOM 832 O O . THR A 1 105 ? -17.812 16.594 -13.266 1 97.94 105 THR A O 1
ATOM 835 N N . LEU A 1 106 ? -16.469 15.898 -11.672 1 98.56 106 LEU A N 1
ATOM 836 C CA . LEU A 1 106 ? -16 14.758 -12.445 1 98.56 106 LEU A CA 1
ATOM 837 C C . LEU A 1 106 ? -17.094 13.711 -12.594 1 98.56 106 LEU A C 1
ATOM 839 O O . LEU A 1 106 ? -17.844 13.445 -11.641 1 98.56 106 LEU A O 1
ATOM 843 N N . ARG A 1 107 ? -17.297 13.18 -13.797 1 98.69 107 ARG A N 1
ATOM 844 C CA . ARG A 1 107 ? -18.094 12 -14.094 1 98.69 107 ARG A CA 1
ATOM 845 C C . ARG A 1 107 ? -17.203 10.766 -14.273 1 98.69 107 ARG A C 1
ATOM 847 O O . ARG A 1 107 ? -16.422 10.688 -15.219 1 98.69 107 ARG A O 1
ATOM 854 N N . VAL A 1 108 ? -17.297 9.781 -13.375 1 98.94 108 VAL A N 1
ATOM 855 C CA . VAL A 1 108 ? -16.422 8.617 -13.375 1 98.94 108 VAL A CA 1
ATOM 856 C C . VAL A 1 108 ? -17.234 7.355 -13.633 1 98.94 108 VAL A C 1
ATOM 858 O O . VAL A 1 108 ? -18.297 7.16 -13.039 1 98.94 108 VAL A O 1
ATOM 861 N N . GLY A 1 109 ? -16.797 6.555 -14.609 1 98.88 109 GLY A N 1
ATOM 862 C CA . GLY A 1 109 ? -17.375 5.242 -14.844 1 98.88 109 GLY A CA 1
ATOM 863 C C . GLY A 1 109 ? -16.562 4.117 -14.227 1 98.88 109 GLY A C 1
ATOM 864 O O . GLY A 1 109 ? -15.336 4.152 -14.242 1 98.88 109 GLY A O 1
ATOM 865 N N . VAL A 1 110 ? -17.234 3.154 -13.586 1 98.81 110 VAL A N 1
ATOM 866 C CA . VAL A 1 110 ? -16.594 1.966 -13.047 1 98.81 110 VAL A CA 1
ATOM 867 C C . VAL A 1 110 ? -17.219 0.713 -13.648 1 98.81 110 VAL A C 1
ATOM 869 O O . VAL A 1 110 ? -18.406 0.452 -13.453 1 98.81 110 VAL A O 1
ATOM 872 N N . ALA A 1 111 ? -16.406 -0.02 -14.391 1 98.5 111 ALA A N 1
ATOM 873 C CA . ALA A 1 111 ? -16.859 -1.276 -14.984 1 98.5 111 ALA A CA 1
ATOM 874 C C . ALA A 1 111 ? -16.234 -2.475 -14.266 1 98.5 111 ALA A C 1
ATOM 876 O O . ALA A 1 111 ? -15.016 -2.592 -14.172 1 98.5 111 ALA A O 1
ATOM 877 N N . GLY A 1 112 ? -17.047 -3.402 -13.828 1 97.38 112 GLY A N 1
ATOM 878 C CA . GLY A 1 112 ? -16.625 -4.48 -12.953 1 97.38 112 GLY A CA 1
ATOM 879 C C . GLY A 1 112 ? -16.719 -4.121 -11.484 1 97.38 112 GLY A C 1
ATOM 880 O O . GLY A 1 112 ? -15.891 -3.365 -10.969 1 97.38 112 GLY A O 1
ATOM 881 N N . LEU A 1 113 ? -17.703 -4.715 -10.766 1 97.12 113 LEU A N 1
ATOM 882 C CA . LEU A 1 113 ? -18 -4.195 -9.438 1 97.12 113 LEU A CA 1
ATOM 883 C C . LEU A 1 113 ? -17.688 -5.23 -8.359 1 97.12 113 LEU A C 1
ATOM 885 O O . LEU A 1 113 ? -18.188 -5.137 -7.238 1 97.12 113 LEU A O 1
ATOM 889 N N . SER A 1 114 ? -16.859 -6.242 -8.672 1 93.38 114 SER A N 1
ATOM 890 C CA . SER A 1 114 ? -16.219 -6.973 -7.578 1 93.38 114 SER A CA 1
ATOM 891 C C . SER A 1 114 ? -15.133 -6.133 -6.918 1 93.38 114 SER A C 1
ATOM 893 O O . SER A 1 114 ? -15.328 -5.605 -5.824 1 93.38 114 SER A O 1
ATOM 895 N N . VAL A 1 115 ? -14.195 -5.824 -7.75 1 93.31 115 VAL A N 1
ATOM 896 C CA . VAL A 1 115 ? -13.141 -4.922 -7.305 1 93.31 115 VAL A CA 1
ATOM 897 C C . VAL A 1 115 ? -13.641 -3.48 -7.348 1 93.31 115 VAL A C 1
ATOM 899 O O . VAL A 1 115 ? -13.383 -2.697 -6.434 1 93.31 115 VAL A O 1
ATOM 902 N N . GLY A 1 116 ? -14.445 -3.178 -8.328 1 97.5 116 GLY A N 1
ATOM 903 C CA . GLY A 1 116 ? -14.906 -1.819 -8.562 1 97.5 116 GLY A CA 1
ATOM 904 C C . GLY A 1 116 ? -15.836 -1.314 -7.469 1 97.5 116 GLY A C 1
ATOM 905 O O . GLY A 1 116 ? -16 -0.104 -7.301 1 97.5 116 GLY A O 1
ATOM 906 N N . HIS A 1 117 ? -16.422 -2.234 -6.719 1 97.62 117 HIS A N 1
ATOM 907 C CA . HIS A 1 117 ? -17.344 -1.85 -5.645 1 97.62 117 HIS A CA 1
ATOM 908 C C . HIS A 1 117 ? -16.625 -0.977 -4.613 1 97.62 117 HIS A C 1
ATOM 910 O O . HIS A 1 117 ? -17.109 0.104 -4.273 1 97.62 117 HIS A O 1
ATOM 916 N N . VAL A 1 118 ? -15.5 -1.44 -4.125 1 96.88 118 VAL A N 1
ATOM 917 C CA . VAL A 1 118 ? -14.742 -0.707 -3.117 1 96.88 118 VAL A CA 1
ATOM 918 C C . VAL A 1 118 ? -14.195 0.588 -3.717 1 96.88 118 VAL A C 1
ATOM 920 O O . VAL A 1 118 ? -14.156 1.621 -3.045 1 96.88 118 VAL A O 1
ATOM 923 N N . ILE A 1 119 ? -13.805 0.575 -4.969 1 98.06 119 ILE A N 1
ATOM 924 C CA . ILE A 1 119 ? -13.258 1.753 -5.633 1 98.06 119 ILE A CA 1
ATOM 925 C C . ILE A 1 119 ? -14.336 2.834 -5.734 1 98.06 119 ILE A C 1
ATOM 927 O O . ILE A 1 119 ? -14.109 3.979 -5.336 1 98.06 119 ILE A O 1
ATOM 931 N N . ALA A 1 120 ? -15.523 2.434 -6.227 1 98.62 120 ALA A N 1
ATOM 932 C CA . ALA A 1 120 ? -16.625 3.381 -6.375 1 98.62 120 ALA A CA 1
ATOM 933 C C . ALA A 1 120 ? -16.984 4.012 -5.031 1 98.62 120 ALA A C 1
ATOM 935 O O . ALA A 1 120 ? -17.188 5.223 -4.945 1 98.62 120 ALA A O 1
ATOM 936 N N . HIS A 1 121 ? -17.062 3.191 -4.059 1 98.31 121 HIS A N 1
ATOM 937 C CA . HIS A 1 121 ? -17.422 3.688 -2.732 1 98.31 121 HIS A CA 1
ATOM 938 C C . HIS A 1 121 ? -16.344 4.625 -2.193 1 98.31 121 HIS A C 1
ATOM 940 O O . HIS A 1 121 ? -16.656 5.645 -1.575 1 98.31 121 HIS A O 1
ATOM 946 N N . THR A 1 122 ? -15.078 4.289 -2.35 1 98.12 122 THR A N 1
ATOM 947 C CA . THR A 1 122 ? -13.977 5.117 -1.868 1 98.12 122 THR A CA 1
ATOM 948 C C . THR A 1 122 ? -13.977 6.473 -2.566 1 98.12 122 THR A C 1
ATOM 950 O O . THR A 1 122 ? -13.75 7.504 -1.932 1 98.12 122 THR A O 1
ATOM 953 N N . LEU A 1 123 ? -14.242 6.48 -3.895 1 98.62 123 LEU A N 1
ATOM 954 C CA . LEU A 1 123 ? -14.344 7.734 -4.633 1 98.62 123 LEU A CA 1
ATOM 955 C C . LEU A 1 123 ? -15.461 8.609 -4.07 1 98.62 123 LEU A C 1
ATOM 957 O O . LEU A 1 123 ? -15.266 9.812 -3.857 1 98.62 123 LEU A O 1
ATOM 961 N N . ALA A 1 124 ? -16.578 7.973 -3.811 1 98.56 124 ALA A N 1
ATOM 962 C CA . ALA A 1 124 ? -17.719 8.695 -3.271 1 98.56 124 ALA A CA 1
ATOM 963 C C . ALA A 1 124 ? -17.422 9.227 -1.87 1 98.56 124 ALA A C 1
ATOM 965 O O . ALA A 1 124 ? -17.703 10.391 -1.568 1 98.56 124 ALA A O 1
ATOM 966 N N . ALA A 1 125 ? -16.859 8.406 -1.053 1 98.31 125 ALA A N 1
ATOM 967 C CA . ALA A 1 125 ? -16.594 8.766 0.334 1 98.31 125 ALA A CA 1
ATOM 968 C C . ALA A 1 125 ? -15.609 9.938 0.411 1 98.31 125 ALA A C 1
ATOM 970 O O . ALA A 1 125 ? -15.75 10.82 1.256 1 98.31 125 ALA A O 1
ATOM 971 N N . GLN A 1 126 ? -14.68 9.945 -0.451 1 98.06 126 GLN A N 1
ATOM 972 C CA . GLN A 1 126 ? -13.625 10.961 -0.421 1 98.06 126 GLN A CA 1
ATOM 973 C C . GLN A 1 126 ? -14.031 12.195 -1.216 1 98.06 126 GLN A C 1
ATOM 975 O O . GLN A 1 126 ? -13.281 13.172 -1.273 1 98.06 126 GLN A O 1
ATOM 980 N N . GLY A 1 127 ? -15.195 12.18 -1.876 1 98.19 127 GLY A N 1
ATOM 981 C CA . GLY A 1 127 ? -15.672 13.32 -2.637 1 98.19 127 GLY A CA 1
ATOM 982 C C . GLY A 1 127 ? -14.891 13.562 -3.914 1 98.19 127 GLY A C 1
ATOM 983 O O . GLY A 1 127 ? -14.625 14.711 -4.277 1 98.19 127 GLY A O 1
ATOM 984 N N . LEU A 1 128 ? -14.531 12.484 -4.699 1 98.62 128 LEU A N 1
ATOM 985 C CA . LEU A 1 128 ? -13.648 12.617 -5.852 1 98.62 128 LEU A CA 1
ATOM 986 C C . LEU A 1 128 ? -14.445 12.633 -7.152 1 98.62 128 LEU A C 1
ATOM 988 O O . LEU A 1 128 ? -13.867 12.57 -8.242 1 98.62 128 LEU A O 1
ATOM 992 N N . CYS A 1 129 ? -15.781 12.656 -7.066 1 98.25 129 CYS A N 1
ATOM 993 C CA . CYS A 1 129 ? -16.609 12.711 -8.258 1 98.25 129 CYS A CA 1
ATOM 994 C C . CYS A 1 129 ? -17.969 13.32 -7.949 1 98.25 129 CYS A C 1
ATOM 996 O O . CYS A 1 129 ? -18.406 13.328 -6.797 1 98.25 129 CYS A O 1
ATOM 998 N N . GLY A 1 130 ? -18.578 13.836 -8.961 1 98.25 130 GLY A N 1
ATOM 999 C CA . GLY A 1 130 ? -19.922 14.375 -8.852 1 98.25 130 GLY A CA 1
ATOM 1000 C C . GLY A 1 130 ? -20.984 13.453 -9.414 1 98.25 130 GLY A C 1
ATOM 1001 O O . GLY A 1 130 ? -22.188 13.633 -9.148 1 98.25 130 GLY A O 1
ATOM 1002 N N . ARG A 1 131 ? -20.562 12.492 -10.203 1 98.38 131 ARG A N 1
ATOM 1003 C CA . ARG A 1 131 ? -21.438 11.477 -10.781 1 98.38 131 ARG A CA 1
ATOM 1004 C C . ARG A 1 131 ? -20.688 10.156 -10.969 1 98.38 131 ARG A C 1
ATOM 1006 O O . ARG A 1 131 ? -19.5 10.148 -11.312 1 98.38 131 ARG A O 1
ATOM 1013 N N . LEU A 1 132 ? -21.422 9.07 -10.742 1 98.62 132 LEU A N 1
ATOM 1014 C CA . LEU A 1 132 ? -20.875 7.738 -10.969 1 98.62 132 LEU A CA 1
ATOM 1015 C C . LEU A 1 132 ? -21.734 6.953 -11.953 1 98.62 132 LEU A C 1
ATOM 1017 O O . LEU A 1 132 ? -22.969 7.082 -11.945 1 98.62 132 LEU A O 1
ATOM 1021 N N . ARG A 1 133 ? -21.125 6.27 -12.836 1 98.75 133 ARG A N 1
ATOM 1022 C CA . ARG A 1 133 ? -21.766 5.273 -13.703 1 98.75 133 ARG A CA 1
ATOM 1023 C C . ARG A 1 133 ? -21.172 3.887 -13.453 1 98.75 133 ARG A C 1
ATOM 1025 O O . ARG A 1 133 ? -19.969 3.686 -13.586 1 98.75 133 ARG A O 1
ATOM 1032 N N . LEU A 1 134 ? -22.047 2.914 -13.062 1 98.62 134 LEU A N 1
ATOM 1033 C CA . LEU A 1 134 ? -21.578 1.598 -12.641 1 98.62 134 LEU A CA 1
ATOM 1034 C C . LEU A 1 134 ? -22.125 0.507 -13.555 1 98.62 134 LEU A C 1
ATOM 1036 O O . LEU A 1 134 ? -23.312 0.494 -13.875 1 98.62 134 LEU A O 1
ATOM 1040 N N . ALA A 1 135 ? -21.219 -0.409 -14 1 98.44 135 ALA A N 1
ATOM 1041 C CA . ALA A 1 135 ? -21.656 -1.481 -14.891 1 98.44 135 ALA A CA 1
ATOM 1042 C C . ALA A 1 135 ? -21.188 -2.842 -14.383 1 98.44 135 ALA A C 1
ATOM 1044 O O . ALA A 1 135 ? -20 -3.018 -14.07 1 98.44 135 ALA A O 1
ATOM 1045 N N . ASP A 1 136 ? -22.031 -3.789 -14.25 1 97.56 136 ASP A N 1
ATOM 1046 C CA . ASP A 1 136 ? -21.797 -5.191 -13.922 1 97.56 136 ASP A CA 1
ATOM 1047 C C . ASP A 1 136 ? -23.031 -6.039 -14.188 1 97.56 136 ASP A C 1
ATOM 1049 O O . ASP A 1 136 ? -24.141 -5.652 -13.82 1 97.56 136 ASP A O 1
ATOM 1053 N N . PHE A 1 137 ? -22.906 -7.195 -14.781 1 96.12 137 PHE A N 1
ATOM 1054 C CA . PHE A 1 137 ? -24.062 -8.008 -15.102 1 96.12 137 PHE A CA 1
ATOM 1055 C C . PHE A 1 137 ? -24.281 -9.094 -14.047 1 96.12 137 PHE A C 1
ATOM 1057 O O . PHE A 1 137 ? -25.344 -9.719 -14.008 1 96.12 137 PHE A O 1
ATOM 1064 N N . ASP A 1 138 ? -23.312 -9.297 -13.148 1 95.31 138 ASP A N 1
ATOM 1065 C CA . ASP A 1 138 ? -23.391 -10.375 -12.172 1 95.31 138 ASP A CA 1
ATOM 1066 C C . ASP A 1 138 ? -24.266 -9.977 -10.977 1 95.31 138 ASP A C 1
ATOM 1068 O O . ASP A 1 138 ? -24.406 -8.789 -10.68 1 95.31 138 ASP A O 1
ATOM 1072 N N . HIS A 1 139 ? -24.797 -10.992 -10.32 1 96.31 139 HIS A N 1
ATOM 1073 C CA . HIS A 1 139 ? -25.484 -10.836 -9.047 1 96.31 139 HIS A CA 1
ATOM 1074 C C . HIS A 1 139 ? -24.578 -11.234 -7.883 1 96.31 139 HIS A C 1
ATOM 1076 O O . HIS A 1 139 ? -23.641 -12.023 -8.055 1 96.31 139 HIS A O 1
ATOM 1082 N N . MET A 1 140 ? -24.844 -10.688 -6.715 1 96.31 140 MET A N 1
ATOM 1083 C CA . MET A 1 140 ? -24.047 -10.969 -5.523 1 96.31 140 MET A CA 1
ATOM 1084 C C . MET A 1 140 ? -24.234 -12.414 -5.07 1 96.31 140 MET A C 1
ATOM 1086 O O . MET A 1 140 ? -25.359 -12.883 -4.941 1 96.31 140 MET A O 1
ATOM 1090 N N . GLU A 1 141 ? -23.188 -13.07 -4.883 1 96.19 141 GLU A N 1
ATOM 1091 C CA . GLU A 1 141 ? -23.156 -14.422 -4.34 1 96.19 141 GLU A CA 1
ATOM 1092 C C . GLU A 1 141 ? -22.375 -14.469 -3.029 1 96.19 141 GLU A C 1
ATOM 1094 O O . GLU A 1 141 ? -21.578 -13.57 -2.738 1 96.19 141 GLU A O 1
ATOM 1099 N N . LEU A 1 142 ? -22.578 -15.531 -2.285 1 97.31 142 LEU A N 1
ATOM 1100 C CA . LEU A 1 142 ? -21.922 -15.664 -0.994 1 97.31 142 LEU A CA 1
ATOM 1101 C C . LEU A 1 142 ? -20.406 -15.688 -1.165 1 97.31 142 LEU A C 1
ATOM 1103 O O . LEU A 1 142 ? -19.672 -15.164 -0.326 1 97.31 142 LEU A O 1
ATOM 1107 N N . SER A 1 143 ? -19.906 -16.25 -2.283 1 95.19 143 SER A N 1
ATOM 1108 C CA . SER A 1 143 ? -18.469 -16.375 -2.537 1 95.19 143 SER A CA 1
ATOM 1109 C C . SER A 1 143 ? -17.828 -15.008 -2.773 1 95.19 143 SER A C 1
ATOM 1111 O O . SER A 1 143 ? -16.609 -14.883 -2.729 1 95.19 143 SER A O 1
ATOM 1113 N N . ASN A 1 144 ? -18.641 -13.969 -2.994 1 96.38 144 ASN A N 1
ATOM 1114 C CA . ASN A 1 144 ? -18.109 -12.633 -3.221 1 96.38 144 ASN A CA 1
ATOM 1115 C C . ASN A 1 144 ? -17.797 -11.922 -1.905 1 96.38 144 ASN A C 1
ATOM 1117 O O . ASN A 1 144 ? -17.078 -10.93 -1.888 1 96.38 144 ASN A O 1
ATOM 1121 N N . LEU A 1 145 ? -18.297 -12.43 -0.764 1 97.62 145 LEU A N 1
ATOM 1122 C CA . LEU A 1 145 ? -18.25 -11.703 0.503 1 97.62 145 LEU A CA 1
ATOM 1123 C C . LEU A 1 145 ? -16.891 -11.883 1.178 1 97.62 145 LEU A C 1
ATOM 1125 O O . LEU A 1 145 ? -16.672 -11.367 2.275 1 97.62 145 LEU A O 1
ATOM 1129 N N . ASN A 1 146 ? -15.945 -12.57 0.47 1 96.94 146 ASN A N 1
ATOM 1130 C CA . ASN A 1 146 ? -14.586 -12.586 0.99 1 96.94 146 ASN A CA 1
ATOM 1131 C C . ASN A 1 146 ? -13.883 -11.25 0.753 1 96.94 146 ASN A C 1
ATOM 1133 O O . ASN A 1 146 ? -12.891 -10.945 1.418 1 96.94 146 ASN A O 1
ATOM 1137 N N . ARG A 1 147 ? -14.484 -10.461 -0.21 1 95.5 147 ARG A N 1
ATOM 1138 C CA . ARG A 1 147 ? -13.711 -9.281 -0.574 1 95.5 147 ARG A CA 1
ATOM 1139 C C . ARG A 1 147 ? -14.617 -8.125 -0.977 1 95.5 147 ARG A C 1
ATOM 1141 O O . ARG A 1 147 ? -14.211 -6.965 -0.937 1 95.5 147 ARG A O 1
ATOM 1148 N N . VAL A 1 148 ? -15.82 -8.383 -1.517 1 96.62 148 VAL A N 1
ATOM 1149 C CA . VAL A 1 148 ? -16.766 -7.32 -1.842 1 96.62 148 VAL A CA 1
ATOM 1150 C C . VAL A 1 148 ? -17.438 -6.82 -0.567 1 96.62 148 VAL A C 1
ATOM 1152 O O . VAL A 1 148 ? -18.016 -7.613 0.189 1 96.62 148 VAL A O 1
ATOM 1155 N N . PRO A 1 149 ? -17.328 -5.566 -0.302 1 94.75 149 PRO A N 1
ATOM 1156 C CA . PRO A 1 149 ? -17.891 -5.059 0.957 1 94.75 149 PRO A CA 1
ATOM 1157 C C . PRO A 1 149 ? -19.406 -4.973 0.942 1 94.75 149 PRO A C 1
ATOM 1159 O O . PRO A 1 149 ? -19.984 -3.926 1.27 1 94.75 149 PRO A O 1
ATOM 1162 N N . ALA A 1 150 ? -20.078 -6.043 0.633 1 96.56 150 ALA A N 1
ATOM 1163 C CA . ALA A 1 150 ? -21.531 -6.234 0.695 1 96.56 150 ALA A CA 1
ATOM 1164 C C . ALA A 1 150 ? -21.922 -7.059 1.916 1 96.56 150 ALA A C 1
ATOM 1166 O O . ALA A 1 150 ? -21.141 -7.184 2.865 1 96.56 150 ALA A O 1
ATOM 1167 N N . THR A 1 151 ? -23.219 -7.434 1.99 1 97.19 151 THR A N 1
ATOM 1168 C CA . THR A 1 151 ? -23.75 -8.141 3.152 1 97.19 151 THR A CA 1
ATOM 1169 C C . THR A 1 151 ? -24.625 -9.312 2.719 1 97.19 151 THR A C 1
ATOM 1171 O O . THR A 1 151 ? -24.875 -9.5 1.527 1 97.19 151 THR A O 1
ATOM 1174 N N . VAL A 1 152 ? -25.047 -10.07 3.682 1 97.56 152 VAL A N 1
ATOM 1175 C CA . VAL A 1 152 ? -25.938 -11.203 3.414 1 97.56 152 VAL A CA 1
ATOM 1176 C C . VAL A 1 152 ? -27.266 -10.695 2.875 1 97.56 152 VAL A C 1
ATOM 1178 O O . VAL A 1 152 ? -27.984 -11.43 2.201 1 97.56 152 VAL A O 1
ATOM 1181 N N . PHE A 1 153 ? -27.578 -9.414 3.074 1 96.12 153 PHE A N 1
ATOM 1182 C CA . PHE A 1 153 ? -28.828 -8.82 2.6 1 96.12 153 PHE A CA 1
ATOM 1183 C C . PHE A 1 153 ? -28.781 -8.578 1.097 1 96.12 153 PHE A C 1
ATOM 1185 O O . PHE A 1 153 ? -29.812 -8.375 0.459 1 96.12 153 PHE A O 1
ATOM 1192 N N . ASP A 1 154 ? -27.594 -8.594 0.571 1 96.31 154 ASP A N 1
ATOM 1193 C CA . ASP A 1 154 ? -27.391 -8.195 -0.816 1 96.31 154 ASP A CA 1
ATOM 1194 C C . ASP A 1 154 ? -27.391 -9.406 -1.744 1 96.31 154 ASP A C 1
ATOM 1196 O O . ASP A 1 154 ? -27.344 -9.258 -2.967 1 96.31 154 ASP A O 1
ATOM 1200 N N . LEU A 1 155 ? -27.391 -10.656 -1.191 1 96.56 155 LEU A N 1
ATOM 1201 C CA . LEU A 1 155 ? -27.297 -11.859 -2.01 1 96.56 155 LEU A CA 1
ATOM 1202 C C . LEU A 1 155 ? -28.438 -11.93 -3.018 1 96.56 155 LEU A C 1
ATOM 1204 O O . LEU A 1 155 ? -29.594 -11.727 -2.658 1 96.56 155 LEU A O 1
ATOM 1208 N N . GLY A 1 156 ? -28.078 -12.07 -4.27 1 95 156 GLY A N 1
ATOM 1209 C CA . GLY A 1 156 ? -29.062 -12.172 -5.336 1 95 156 GLY A CA 1
ATOM 1210 C C . GLY A 1 156 ? -29.344 -10.844 -6.012 1 95 156 GLY A C 1
ATOM 1211 O O . GLY A 1 156 ? -30.016 -10.805 -7.047 1 95 156 GLY A O 1
ATOM 1212 N N . VAL A 1 157 ? -28.859 -9.773 -5.465 1 95.62 157 VAL A N 1
ATOM 1213 C CA . VAL A 1 157 ? -29.031 -8.445 -6.047 1 95.62 157 VAL A CA 1
ATOM 1214 C C . VAL A 1 157 ? -27.891 -8.148 -7.016 1 95.62 157 VAL A C 1
ATOM 1216 O O . VAL A 1 157 ? -26.766 -8.578 -6.797 1 95.62 157 VAL A O 1
ATOM 1219 N N . ASN A 1 158 ? -28.203 -7.484 -8.102 1 96.94 158 ASN A N 1
ATOM 1220 C CA . ASN A 1 158 ? -27.172 -7.113 -9.062 1 96.94 158 ASN A CA 1
ATOM 1221 C C . ASN A 1 158 ? -26.031 -6.34 -8.398 1 96.94 158 ASN A C 1
ATOM 1223 O O . ASN A 1 158 ? -26.266 -5.461 -7.57 1 96.94 158 ASN A O 1
ATOM 1227 N N . LYS A 1 159 ? -24.781 -6.664 -8.75 1 97.25 159 LYS A N 1
ATOM 1228 C CA . LYS A 1 159 ? -23.609 -6.09 -8.109 1 97.25 159 LYS A CA 1
ATOM 1229 C C . LYS A 1 159 ? -23.562 -4.574 -8.281 1 97.25 159 LYS A C 1
ATOM 1231 O O . LYS A 1 159 ? -23.172 -3.846 -7.367 1 97.25 159 LYS A O 1
ATOM 1236 N N . ALA A 1 160 ? -23.906 -4.066 -9.461 1 97.88 160 ALA A N 1
ATOM 1237 C CA . ALA A 1 160 ? -23.906 -2.625 -9.695 1 97.88 160 ALA A CA 1
ATOM 1238 C C . ALA A 1 160 ? -24.969 -1.928 -8.844 1 97.88 160 ALA A C 1
ATOM 1240 O O . ALA A 1 160 ? -24.734 -0.828 -8.336 1 97.88 160 ALA A O 1
ATOM 1241 N N . CYS A 1 161 ? -26.062 -2.555 -8.703 1 97.88 161 CYS A N 1
ATOM 1242 C CA . CYS A 1 161 ? -27.125 -2.018 -7.859 1 97.88 161 CYS A CA 1
ATOM 1243 C C . CYS A 1 161 ? -26.703 -1.973 -6.398 1 97.88 161 CYS A C 1
ATOM 1245 O O . CYS A 1 161 ? -26.953 -0.991 -5.699 1 97.88 161 CYS A O 1
ATOM 1247 N N . VAL A 1 162 ? -26.078 -3.047 -5.961 1 97.69 162 VAL A N 1
ATOM 1248 C CA . VAL A 1 162 ? -25.609 -3.107 -4.578 1 97.69 162 VAL A CA 1
ATOM 1249 C C . VAL A 1 162 ? -24.609 -1.975 -4.32 1 97.69 162 VAL A C 1
ATOM 1251 O O . VAL A 1 162 ? -24.672 -1.315 -3.279 1 97.69 162 VAL A O 1
ATOM 1254 N N . ALA A 1 163 ? -23.703 -1.762 -5.242 1 98.12 163 ALA A N 1
ATOM 1255 C CA . ALA A 1 163 ? -22.734 -0.677 -5.105 1 98.12 163 ALA A CA 1
ATOM 1256 C C . ALA A 1 163 ? -23.438 0.68 -5.078 1 98.12 163 ALA A C 1
ATOM 1258 O O . ALA A 1 163 ? -23.078 1.553 -4.285 1 98.12 163 ALA A O 1
ATOM 1259 N N . ALA A 1 164 ? -24.406 0.877 -5.93 1 98.5 164 ALA A N 1
ATOM 1260 C CA . ALA A 1 164 ? -25.156 2.125 -5.984 1 98.5 164 ALA A CA 1
ATOM 1261 C C . ALA A 1 164 ? -25.906 2.371 -4.672 1 98.5 164 ALA A C 1
ATOM 1263 O O . ALA A 1 164 ? -25.969 3.506 -4.191 1 98.5 164 ALA A O 1
ATOM 1264 N N . ARG A 1 165 ? -26.531 1.336 -4.125 1 98.12 165 ARG A N 1
ATOM 1265 C CA . ARG A 1 165 ? -27.219 1.442 -2.842 1 98.12 165 ARG A CA 1
ATOM 1266 C C . ARG A 1 165 ? -26.266 1.916 -1.749 1 98.12 165 ARG A C 1
ATOM 1268 O O . ARG A 1 165 ? -26.609 2.787 -0.949 1 98.12 165 ARG A O 1
ATOM 1275 N N . ARG A 1 166 ? -25.094 1.323 -1.75 1 97.56 166 ARG A N 1
ATOM 1276 C CA . ARG A 1 166 ? -24.109 1.69 -0.742 1 97.56 166 ARG A CA 1
ATOM 1277 C C . ARG A 1 166 ? -23.703 3.158 -0.872 1 97.56 166 ARG A C 1
ATOM 1279 O O . ARG A 1 166 ? -23.562 3.857 0.132 1 97.56 166 ARG A O 1
ATOM 1286 N N . VAL A 1 167 ? -23.531 3.619 -2.059 1 98.31 167 VAL A N 1
ATOM 1287 C CA . VAL A 1 167 ? -23.188 5.016 -2.299 1 98.31 167 VAL A CA 1
ATOM 1288 C C . VAL A 1 167 ? -24.344 5.914 -1.865 1 98.31 167 VAL A C 1
ATOM 1290 O O . VAL A 1 167 ? -24.125 6.961 -1.251 1 98.31 167 VAL A O 1
ATOM 1293 N N . ALA A 1 168 ? -25.547 5.5 -2.176 1 98.44 168 ALA A N 1
ATOM 1294 C CA . ALA A 1 168 ? -26.734 6.277 -1.801 1 98.44 168 ALA A CA 1
ATOM 1295 C C . ALA A 1 168 ? -26.844 6.406 -0.285 1 98.44 168 ALA A C 1
ATOM 1297 O O . ALA A 1 168 ? -27.266 7.441 0.226 1 98.44 168 ALA A O 1
ATOM 1298 N N . GLU A 1 169 ? -26.531 5.355 0.397 1 98.25 169 GLU A N 1
ATOM 1299 C CA . GLU A 1 169 ? -26.609 5.355 1.854 1 98.25 169 GLU A CA 1
ATOM 1300 C C . GLU A 1 169 ? -25.5 6.199 2.473 1 98.25 169 GLU A C 1
ATOM 1302 O O . GLU A 1 169 ? -25.594 6.586 3.641 1 98.25 169 GLU A O 1
ATOM 1307 N N . LEU A 1 170 ? -24.5 6.445 1.74 1 98.19 170 LEU A N 1
ATOM 1308 C CA . LEU A 1 170 ? -23.406 7.32 2.146 1 98.19 170 LEU A CA 1
ATOM 1309 C C . LEU A 1 170 ? -23.734 8.781 1.852 1 98.19 170 LEU A C 1
ATOM 1311 O O . LEU A 1 170 ? -23.578 9.641 2.719 1 98.19 170 LEU A O 1
ATOM 1315 N N . ASP A 1 171 ? -24.156 9.039 0.677 1 98.38 171 ASP A N 1
ATOM 1316 C CA . ASP A 1 171 ? -24.469 10.367 0.171 1 98.38 171 ASP A CA 1
ATOM 1317 C C . ASP A 1 171 ? -25.688 10.328 -0.739 1 98.38 171 ASP A C 1
ATOM 1319 O O . ASP A 1 171 ? -25.578 10.062 -1.937 1 98.38 171 ASP A O 1
ATOM 1323 N N . PRO A 1 172 ? -26.797 10.648 -0.221 1 98.19 172 PRO A N 1
ATOM 1324 C CA . PRO A 1 172 ? -28.031 10.562 -1.007 1 98.19 172 PRO A CA 1
ATOM 1325 C C . PRO A 1 172 ? -28.094 11.578 -2.145 1 98.19 172 PRO A C 1
ATOM 1327 O O . PRO A 1 172 ? -28.953 11.484 -3.021 1 98.19 172 PRO A O 1
ATOM 1330 N N . TYR A 1 173 ? -27.156 12.562 -2.15 1 98.31 173 TYR A N 1
ATOM 1331 C CA . TYR A 1 173 ? -27.188 13.625 -3.152 1 98.31 173 TYR A CA 1
ATOM 1332 C C . TYR A 1 173 ? -26.297 13.266 -4.344 1 98.31 173 TYR A C 1
ATOM 1334 O O . TYR A 1 173 ? -26.328 13.945 -5.371 1 98.31 173 TYR A O 1
ATOM 1342 N N . LEU A 1 174 ? -25.453 12.219 -4.266 1 98.19 174 LEU A N 1
ATOM 1343 C CA . LEU A 1 174 ? -24.562 11.836 -5.352 1 98.19 174 LEU A CA 1
ATOM 1344 C C . LEU A 1 174 ? -25.297 11 -6.391 1 98.19 174 LEU A C 1
ATOM 1346 O O . LEU A 1 174 ? -25.703 9.875 -6.109 1 98.19 174 LEU A O 1
ATOM 1350 N N . PRO A 1 175 ? -25.453 11.477 -7.629 1 97.88 175 PRO A N 1
ATOM 1351 C CA . PRO A 1 175 ? -26.141 10.695 -8.656 1 97.88 175 PRO A CA 1
ATOM 1352 C C . PRO A 1 175 ? -25.328 9.484 -9.117 1 97.88 175 PRO A C 1
ATOM 1354 O O . PRO A 1 175 ? -24.125 9.602 -9.359 1 97.88 175 PRO A O 1
ATOM 1357 N N . VAL A 1 176 ? -25.969 8.344 -9.18 1 98.25 176 VAL A N 1
ATOM 1358 C CA . VAL A 1 176 ? -25.375 7.105 -9.672 1 98.25 176 VAL A CA 1
ATOM 1359 C C . VAL A 1 176 ? -26.266 6.496 -10.758 1 98.25 176 VAL A C 1
ATOM 1361 O O . VAL A 1 176 ? -27.469 6.336 -10.562 1 98.25 176 VAL A O 1
ATOM 1364 N N . GLU A 1 177 ? -25.688 6.258 -11.914 1 97.88 177 GLU A N 1
ATOM 1365 C CA . GLU A 1 177 ? -26.359 5.523 -12.984 1 97.88 177 GLU A CA 1
ATOM 1366 C C . GLU A 1 177 ? -25.859 4.082 -13.047 1 97.88 177 GLU A C 1
ATOM 1368 O O . GLU A 1 177 ? -24.656 3.824 -12.977 1 97.88 177 GLU A O 1
ATOM 1373 N N . VAL A 1 178 ? -26.828 3.113 -13.234 1 97.56 178 VAL A N 1
ATOM 1374 C CA . VAL A 1 178 ? -26.469 1.699 -13.172 1 97.56 178 VAL A CA 1
ATOM 1375 C C . VAL A 1 178 ? -26.734 1.045 -14.531 1 97.56 178 VAL A C 1
ATOM 1377 O O . VAL A 1 178 ? -27.797 1.218 -15.117 1 97.56 178 VAL A O 1
ATOM 1380 N N . PHE A 1 179 ? -25.734 0.374 -15.055 1 97 179 PHE A N 1
ATOM 1381 C CA . PHE A 1 179 ? -25.828 -0.538 -16.188 1 97 179 PHE A CA 1
ATOM 1382 C C . PHE A 1 179 ? -25.859 -1.987 -15.711 1 97 179 PHE A C 1
ATOM 1384 O O . PHE A 1 179 ? -24.828 -2.674 -15.758 1 97 179 PHE A O 1
ATOM 1391 N N . ALA A 1 180 ? -27.031 -2.527 -15.406 1 95.44 180 ALA A N 1
ATOM 1392 C CA . ALA A 1 180 ? -27.172 -3.814 -14.727 1 95.44 180 ALA A CA 1
ATOM 1393 C C . ALA A 1 180 ? -26.953 -4.973 -15.703 1 95.44 180 ALA A C 1
ATOM 1395 O O . ALA A 1 180 ? -26.703 -6.105 -15.281 1 95.44 180 ALA A O 1
ATOM 1396 N N . ALA A 1 181 ? -27.031 -4.648 -16.984 1 94.25 181 ALA A N 1
ATOM 1397 C CA . ALA A 1 181 ? -26.797 -5.688 -17.984 1 94.25 181 ALA A CA 1
ATOM 1398 C C . ALA A 1 181 ? -25.312 -5.844 -18.281 1 94.25 181 ALA A C 1
ATOM 1400 O O . ALA A 1 181 ? -24.922 -6.73 -19.047 1 94.25 181 ALA A O 1
ATOM 1401 N N . GLY A 1 182 ? -24.5 -5.031 -17.656 1 94.25 182 GLY A N 1
ATOM 1402 C CA . GLY A 1 182 ? -23.078 -5.055 -17.938 1 94.25 182 GLY A CA 1
ATOM 1403 C C . GLY A 1 182 ? -22.703 -4.395 -19.25 1 94.25 182 GLY A C 1
ATOM 1404 O O . GLY A 1 182 ? -23.438 -3.555 -19.75 1 94.25 182 GLY A O 1
ATOM 1405 N N . LEU A 1 183 ? -21.484 -4.68 -19.625 1 94.25 183 LEU A N 1
ATOM 1406 C CA . LEU A 1 183 ? -20.969 -4.078 -20.859 1 94.25 183 LEU A CA 1
ATOM 1407 C C . LEU A 1 183 ? -20.844 -5.121 -21.969 1 94.25 183 LEU A C 1
ATOM 1409 O O . LEU A 1 183 ? -20.484 -6.27 -21.703 1 94.25 183 LEU A O 1
ATOM 1413 N N . THR A 1 184 ? -21.172 -4.738 -23.125 1 91.12 184 THR A N 1
ATOM 1414 C CA . THR A 1 184 ? -20.953 -5.473 -24.375 1 91.12 184 THR A CA 1
ATOM 1415 C C . THR A 1 184 ? -20.375 -4.555 -25.453 1 91.12 184 THR A C 1
ATOM 1417 O O . THR A 1 184 ? -20.203 -3.355 -25.219 1 91.12 184 THR A O 1
ATOM 1420 N N . PHE A 1 185 ? -20.078 -5.168 -26.547 1 88.44 185 PHE A N 1
ATOM 1421 C CA . PHE A 1 185 ? -19.594 -4.379 -27.672 1 88.44 185 PHE A CA 1
ATOM 1422 C C . PHE A 1 185 ? -20.609 -3.307 -28.062 1 88.44 185 PHE A C 1
ATOM 1424 O O . PHE A 1 185 ? -20.234 -2.193 -28.422 1 88.44 185 PHE A O 1
ATOM 1431 N N . ASP A 1 186 ? -21.859 -3.588 -27.812 1 90.94 186 ASP A N 1
ATOM 1432 C CA . ASP A 1 186 ? -22.938 -2.703 -28.281 1 90.94 186 ASP A CA 1
ATOM 1433 C C . ASP A 1 186 ? -23.234 -1.619 -27.234 1 90.94 186 ASP A C 1
ATOM 1435 O O . ASP A 1 186 ? -23.75 -0.554 -27.578 1 90.94 186 ASP A O 1
ATOM 1439 N N . THR A 1 187 ? -22.875 -1.806 -26 1 94.38 187 THR A N 1
ATOM 1440 C CA . THR A 1 187 ? -23.328 -0.887 -24.969 1 94.38 187 THR A CA 1
ATOM 1441 C C . THR A 1 187 ? -22.156 -0.076 -24.422 1 94.38 187 THR A C 1
ATOM 1443 O O . THR A 1 187 ? -22.359 0.899 -23.688 1 94.38 187 THR A O 1
ATOM 1446 N N . VAL A 1 188 ? -20.984 -0.443 -24.797 1 95.81 188 VAL A N 1
ATOM 1447 C CA . VAL A 1 188 ? -19.781 0.172 -24.234 1 95.81 188 VAL A CA 1
ATOM 1448 C C . VAL A 1 188 ? -19.766 1.662 -24.562 1 95.81 188 VAL A C 1
ATOM 1450 O O . VAL A 1 188 ? -19.359 2.482 -23.734 1 95.81 188 VAL A O 1
ATOM 1453 N N . ASP A 1 189 ? -20.203 2.098 -25.719 1 96.5 189 ASP A N 1
ATOM 1454 C CA . ASP A 1 189 ? -20.188 3.502 -26.125 1 96.5 189 ASP A CA 1
ATOM 1455 C C . ASP A 1 189 ? -21.141 4.324 -25.25 1 96.5 189 ASP A C 1
ATOM 1457 O O . ASP A 1 189 ? -20.812 5.438 -24.844 1 96.5 189 ASP A O 1
ATOM 1461 N N . ALA A 1 190 ? -22.281 3.799 -25.031 1 97.75 190 ALA A N 1
ATOM 1462 C CA . ALA A 1 190 ? -23.234 4.484 -24.156 1 97.75 190 ALA A CA 1
ATOM 1463 C C . ALA A 1 190 ? -22.688 4.645 -22.75 1 97.75 190 ALA A C 1
ATOM 1465 O O . ALA A 1 190 ? -22.891 5.68 -22.109 1 97.75 190 ALA A O 1
ATOM 1466 N N . PHE A 1 191 ? -22.047 3.666 -22.281 1 97.62 191 PHE A N 1
ATOM 1467 C CA . PHE A 1 191 ? -21.453 3.703 -20.953 1 97.62 191 PHE A CA 1
ATOM 1468 C C . PHE A 1 191 ? -20.375 4.785 -20.875 1 97.62 191 PHE A C 1
ATOM 1470 O O . PHE A 1 191 ? -20.297 5.516 -19.875 1 97.62 191 PHE A O 1
ATOM 1477 N N . LEU A 1 192 ? -19.562 4.906 -21.891 1 98.5 192 LEU A N 1
ATOM 1478 C CA . LEU A 1 192 ? -18.406 5.793 -21.875 1 98.5 192 LEU A CA 1
ATOM 1479 C C . LEU A 1 192 ? -18.828 7.234 -22.141 1 98.5 192 LEU A C 1
ATOM 1481 O O . LEU A 1 192 ? -18.078 8.172 -21.875 1 98.5 192 LEU A O 1
ATOM 1485 N N . ASP A 1 193 ? -19.969 7.461 -22.688 1 98.06 193 ASP A N 1
ATOM 1486 C CA . ASP A 1 193 ? -20.391 8.773 -23.172 1 98.06 193 ASP A CA 1
ATOM 1487 C C . ASP A 1 193 ? -20.391 9.797 -22.047 1 98.06 193 ASP A C 1
ATOM 1489 O O . ASP A 1 193 ? -21.078 9.625 -21.031 1 98.06 193 ASP A O 1
ATOM 1493 N N . GLY A 1 194 ? -19.609 10.812 -22.156 1 97.94 194 GLY A N 1
ATOM 1494 C CA . GLY A 1 194 ? -19.609 11.945 -21.25 1 97.94 194 GLY A CA 1
ATOM 1495 C C . GLY A 1 194 ? -18.75 11.734 -20.016 1 97.94 194 GLY A C 1
ATOM 1496 O O . GLY A 1 194 ? -18.656 12.617 -19.156 1 97.94 194 GLY A O 1
ATOM 1497 N N . LEU A 1 195 ? -18.016 10.617 -19.922 1 98.56 195 LEU A N 1
ATOM 1498 C CA . LEU A 1 195 ? -17.188 10.359 -18.766 1 98.56 195 LEU A CA 1
ATOM 1499 C C . LEU A 1 195 ? -15.883 11.148 -18.844 1 98.56 195 LEU A C 1
ATOM 1501 O O . LEU A 1 195 ? -15.359 11.398 -19.922 1 98.56 195 LEU A O 1
ATOM 1505 N N . ASP A 1 196 ? -15.391 11.578 -17.703 1 98.81 196 ASP A N 1
ATOM 1506 C CA . ASP A 1 196 ? -14.078 12.195 -17.594 1 98.81 196 ASP A CA 1
ATOM 1507 C C . ASP A 1 196 ? -12.992 11.148 -17.359 1 98.81 196 ASP A C 1
ATOM 1509 O O . ASP A 1 196 ? -11.844 11.336 -17.766 1 98.81 196 ASP A O 1
ATOM 1513 N N . ILE A 1 197 ? -13.305 10.102 -16.672 1 98.88 197 ILE A N 1
ATOM 1514 C CA . ILE A 1 197 ? -12.406 9.016 -16.312 1 98.88 197 ILE A CA 1
ATOM 1515 C C . ILE A 1 197 ? -13.172 7.695 -16.297 1 98.88 197 ILE A C 1
ATOM 1517 O O . ILE A 1 197 ? -14.344 7.648 -15.922 1 98.88 197 ILE A O 1
ATOM 1521 N N . VAL A 1 198 ? -12.539 6.625 -16.719 1 98.88 198 VAL A N 1
ATOM 1522 C CA . VAL A 1 198 ? -13.156 5.312 -16.594 1 98.88 198 VAL A CA 1
ATOM 1523 C C . VAL A 1 198 ? -12.219 4.375 -15.828 1 98.88 198 VAL A C 1
ATOM 1525 O O . VAL A 1 198 ? -11.008 4.395 -16.047 1 98.88 198 VAL A O 1
ATOM 1528 N N . ILE A 1 199 ? -12.719 3.678 -14.852 1 98.75 199 ILE A N 1
ATOM 1529 C CA . ILE A 1 199 ? -12.047 2.617 -14.109 1 98.75 199 ILE A CA 1
ATOM 1530 C C . ILE A 1 199 ? -12.484 1.256 -14.648 1 98.75 199 ILE A C 1
ATOM 1532 O O . ILE A 1 199 ? -13.672 0.923 -14.625 1 98.75 199 ILE A O 1
ATOM 1536 N N . GLU A 1 200 ? -11.547 0.499 -15.125 1 98.06 200 GLU A N 1
ATOM 1537 C CA . GLU A 1 200 ? -11.844 -0.791 -15.734 1 98.06 200 GLU A CA 1
ATOM 1538 C C . GLU A 1 200 ? -11.391 -1.945 -14.844 1 98.06 200 GLU A C 1
ATOM 1540 O O . GLU A 1 200 ? -10.195 -2.109 -14.594 1 98.06 200 GLU A O 1
ATOM 1545 N N . GLU A 1 201 ? -12.336 -2.74 -14.375 1 96.88 201 GLU A N 1
ATOM 1546 C CA . GLU A 1 201 ? -12.086 -3.9 -13.523 1 96.88 201 GLU A CA 1
ATOM 1547 C C . GLU A 1 201 ? -12.836 -5.129 -14.031 1 96.88 201 GLU A C 1
ATOM 1549 O O . GLU A 1 201 ? -13.32 -5.934 -13.234 1 96.88 201 GLU A O 1
ATOM 1554 N N . CYS A 1 202 ? -12.945 -5.254 -15.273 1 91.75 202 CYS A N 1
ATOM 1555 C CA . CYS A 1 202 ? -13.633 -6.391 -15.883 1 91.75 202 CYS A CA 1
ATOM 1556 C C . CYS A 1 202 ? -12.773 -7.645 -15.82 1 91.75 202 CYS A C 1
ATOM 1558 O O . CYS A 1 202 ? -11.547 -7.559 -15.711 1 91.75 202 CYS A O 1
ATOM 1560 N N . ASP A 1 203 ? -13.375 -8.82 -16.016 1 81.94 203 ASP A N 1
ATOM 1561 C CA . ASP A 1 203 ? -12.672 -10.086 -15.875 1 81.94 203 ASP A CA 1
ATOM 1562 C C . ASP A 1 203 ? -12.219 -10.609 -17.234 1 81.94 203 ASP A C 1
ATOM 1564 O O . ASP A 1 203 ? -11.297 -11.43 -17.312 1 81.94 203 ASP A O 1
ATOM 1568 N N . SER A 1 204 ? -12.891 -10.234 -18.297 1 85.56 204 SER A N 1
ATOM 1569 C CA . SER A 1 204 ? -12.57 -10.828 -19.594 1 85.56 204 SER A CA 1
ATOM 1570 C C . SER A 1 204 ? -11.648 -9.93 -20.391 1 85.56 204 SER A C 1
ATOM 1572 O O . SER A 1 204 ? -11.812 -8.703 -20.391 1 85.56 204 SER A O 1
ATOM 1574 N N . LEU A 1 205 ? -10.711 -10.523 -21.016 1 87.81 205 LEU A N 1
ATOM 1575 C CA . LEU A 1 205 ? -9.742 -9.797 -21.828 1 87.81 205 LEU A CA 1
ATOM 1576 C C . LEU A 1 205 ? -10.438 -9.055 -22.953 1 87.81 205 LEU A C 1
ATOM 1578 O O . LEU A 1 205 ? -10.008 -7.965 -23.344 1 87.81 205 LEU A O 1
ATOM 1582 N N . ASP A 1 206 ? -11.5 -9.656 -23.516 1 88.88 206 ASP A N 1
ATOM 1583 C CA . ASP A 1 206 ? -12.227 -9.031 -24.609 1 88.88 206 ASP A CA 1
ATOM 1584 C C . ASP A 1 206 ? -12.828 -7.695 -24.172 1 88.88 206 ASP A C 1
ATOM 1586 O O . ASP A 1 206 ? -12.695 -6.691 -24.875 1 88.88 206 ASP A O 1
ATOM 1590 N N . MET A 1 207 ? -13.438 -7.656 -23.016 1 90.94 207 MET A N 1
ATOM 1591 C CA . MET A 1 207 ? -14.07 -6.426 -22.547 1 90.94 207 MET A CA 1
ATOM 1592 C C . MET A 1 207 ? -13.023 -5.395 -22.156 1 90.94 207 MET A C 1
ATOM 1594 O O . MET A 1 207 ? -13.234 -4.191 -22.328 1 90.94 207 MET A O 1
ATOM 1598 N N . LYS A 1 208 ? -11.914 -5.891 -21.594 1 93.5 208 LYS A N 1
ATOM 1599 C CA . LYS A 1 208 ? -10.812 -4.973 -21.297 1 93.5 208 LYS A CA 1
ATOM 1600 C C . LYS A 1 208 ? -10.367 -4.23 -22.547 1 93.5 208 LYS A C 1
ATOM 1602 O O . LYS A 1 208 ? -10.117 -3.023 -22.516 1 93.5 208 LYS A O 1
ATOM 1607 N N . ALA A 1 209 ? -10.273 -4.969 -23.641 1 93.38 209 ALA A N 1
ATOM 1608 C CA . ALA A 1 209 ? -9.812 -4.395 -24.891 1 93.38 209 ALA A CA 1
ATOM 1609 C C . ALA A 1 209 ? -10.867 -3.473 -25.5 1 93.38 209 ALA A C 1
ATOM 1611 O O . ALA A 1 209 ? -10.562 -2.352 -25.906 1 93.38 209 ALA A O 1
ATOM 1612 N N . VAL A 1 210 ? -12.109 -3.922 -25.531 1 93.56 210 VAL A N 1
ATOM 1613 C CA . VAL A 1 210 ? -13.195 -3.182 -26.156 1 93.56 210 VAL A CA 1
ATOM 1614 C C . VAL A 1 210 ? -13.422 -1.861 -25.422 1 93.56 210 VAL A C 1
ATOM 1616 O O . VAL A 1 210 ? -13.609 -0.817 -26.047 1 93.56 210 VAL A O 1
ATOM 1619 N N . LEU A 1 211 ? -13.406 -1.906 -24.125 1 96.75 211 LEU A N 1
ATOM 1620 C CA . LEU A 1 211 ? -13.594 -0.697 -23.344 1 96.75 211 LEU A CA 1
ATOM 1621 C C . LEU A 1 211 ? -12.477 0.303 -23.594 1 96.75 211 LEU A C 1
ATOM 1623 O O . LEU A 1 211 ? -12.727 1.502 -23.75 1 96.75 211 LEU A O 1
ATOM 1627 N N . ARG A 1 212 ? -11.281 -0.148 -23.672 1 96.62 212 ARG A N 1
ATOM 1628 C CA . ARG A 1 212 ? -10.133 0.726 -23.906 1 96.62 212 ARG A CA 1
ATOM 1629 C C . ARG A 1 212 ? -10.172 1.332 -25.297 1 96.62 212 ARG A C 1
ATOM 1631 O O . ARG A 1 212 ? -9.789 2.488 -25.484 1 96.62 212 ARG A O 1
ATOM 1638 N N . GLU A 1 213 ? -10.578 0.543 -26.266 1 95.12 213 GLU A N 1
ATOM 1639 C CA . GLU A 1 213 ? -10.734 1.101 -27.594 1 95.12 213 GLU A CA 1
ATOM 1640 C C . GLU A 1 213 ? -11.75 2.24 -27.609 1 95.12 213 GLU A C 1
ATOM 1642 O O . GLU A 1 213 ? -11.516 3.283 -28.219 1 95.12 213 GLU A O 1
ATOM 1647 N N . GLY A 1 214 ? -12.852 2.018 -26.984 1 96.5 214 GLY A N 1
ATOM 1648 C CA . GLY A 1 214 ? -13.859 3.064 -26.859 1 96.5 214 GLY A CA 1
ATOM 1649 C C . GLY A 1 214 ? -13.359 4.289 -26.125 1 96.5 214 GLY A C 1
ATOM 1650 O O . GLY A 1 214 ? -13.633 5.422 -26.516 1 96.5 214 GLY A O 1
ATOM 1651 N N . ALA A 1 215 ? -12.672 4.098 -25 1 98.25 215 ALA A N 1
ATOM 1652 C CA . ALA A 1 215 ? -12.117 5.188 -24.203 1 98.25 215 ALA A CA 1
ATOM 1653 C C . ALA A 1 215 ? -11.102 5.992 -25 1 98.25 215 ALA A C 1
ATOM 1655 O O . ALA A 1 215 ? -11.109 7.227 -24.969 1 98.25 215 ALA A O 1
ATOM 1656 N N . ARG A 1 216 ? -10.234 5.262 -25.703 1 97.56 216 ARG A N 1
ATOM 1657 C CA . ARG A 1 216 ? -9.227 5.918 -26.531 1 97.56 216 ARG A CA 1
ATOM 1658 C C . ARG A 1 216 ? -9.883 6.809 -27.578 1 97.56 216 ARG A C 1
ATOM 1660 O O . ARG A 1 216 ? -9.453 7.945 -27.797 1 97.56 216 ARG A O 1
ATOM 1667 N N . ALA A 1 217 ? -10.898 6.309 -28.219 1 97 217 ALA A N 1
ATOM 1668 C CA . ALA A 1 217 ? -11.609 7.051 -29.25 1 97 217 ALA A CA 1
ATOM 1669 C C . ALA A 1 217 ? -12.211 8.336 -28.688 1 97 217 ALA A C 1
ATOM 1671 O O . ALA A 1 217 ? -12.367 9.32 -29.406 1 97 217 ALA A O 1
ATOM 1672 N N . ARG A 1 218 ? -12.477 8.367 -27.422 1 97.94 218 ARG A N 1
ATOM 1673 C CA . ARG A 1 218 ? -13.125 9.5 -26.781 1 97.94 218 ARG A CA 1
ATOM 1674 C C . ARG A 1 218 ? -12.141 10.297 -25.938 1 97.94 218 ARG A C 1
ATOM 1676 O O . ARG A 1 218 ? -12.516 11.273 -25.297 1 97.94 218 ARG A O 1
ATOM 1683 N N . ARG A 1 219 ? -10.914 9.852 -25.922 1 98.25 219 ARG A N 1
ATOM 1684 C CA . ARG A 1 219 ? -9.836 10.477 -25.172 1 98.25 219 ARG A CA 1
ATOM 1685 C C . ARG A 1 219 ? -10.148 10.484 -23.672 1 98.25 219 ARG A C 1
ATOM 1687 O O . ARG A 1 219 ? -10.008 11.508 -23.016 1 98.25 219 ARG A O 1
ATOM 1694 N N . ILE A 1 220 ? -10.664 9.383 -23.219 1 98.75 220 ILE A N 1
ATOM 1695 C CA . ILE A 1 220 ? -10.953 9.195 -21.797 1 98.75 220 ILE A CA 1
ATOM 1696 C C . ILE A 1 220 ? -9.836 8.383 -21.141 1 98.75 220 ILE A C 1
ATOM 1698 O O . ILE A 1 220 ? -9.508 7.285 -21.609 1 98.75 220 ILE A O 1
ATOM 1702 N N . PRO A 1 221 ? -9.156 8.906 -20.094 1 98.81 221 PRO A N 1
ATOM 1703 C CA . PRO A 1 221 ? -8.164 8.094 -19.391 1 98.81 221 PRO A CA 1
ATOM 1704 C C . PRO A 1 221 ? -8.773 6.859 -18.734 1 98.81 221 PRO A C 1
ATOM 1706 O O . PRO A 1 221 ? -9.914 6.91 -18.266 1 98.81 221 PRO A O 1
ATOM 1709 N N . VAL A 1 222 ? -7.949 5.758 -18.688 1 98.81 222 VAL A N 1
ATOM 1710 C CA . VAL A 1 222 ? -8.375 4.488 -18.094 1 98.81 222 VAL A CA 1
ATOM 1711 C C . VAL A 1 222 ? -7.453 4.121 -16.938 1 98.81 222 VAL A C 1
ATOM 1713 O O . VAL A 1 222 ? -6.23 4.164 -17.078 1 98.81 222 VAL A O 1
ATOM 1716 N N . LEU A 1 223 ? -8.031 3.865 -15.805 1 98.69 223 LEU A N 1
ATOM 1717 C CA . LEU A 1 223 ? -7.301 3.365 -14.641 1 98.69 223 LEU A CA 1
ATOM 1718 C C . LEU A 1 223 ? -7.738 1.947 -14.297 1 98.69 223 LEU A C 1
ATOM 1720 O O . LEU A 1 223 ? -8.914 1.605 -14.43 1 98.69 223 LEU A O 1
ATOM 1724 N N . MET A 1 224 ? -6.801 1.145 -13.797 1 97.81 224 MET A N 1
ATOM 1725 C CA . MET A 1 224 ? -7.086 -0.233 -13.406 1 97.81 224 MET A CA 1
ATOM 1726 C C . MET A 1 224 ? -6.199 -0.659 -12.242 1 97.81 224 MET A C 1
ATOM 1728 O O . MET A 1 224 ? -5.027 -0.289 -12.18 1 97.81 224 MET A O 1
ATOM 1732 N N . ALA A 1 225 ? -6.766 -1.339 -11.328 1 94.62 225 ALA A N 1
ATOM 1733 C CA . ALA A 1 225 ? -6.031 -2.014 -10.266 1 94.62 225 ALA A CA 1
ATOM 1734 C C . ALA A 1 225 ? -6.129 -3.529 -10.406 1 94.62 225 ALA A C 1
ATOM 1736 O O . ALA A 1 225 ? -7.199 -4.062 -10.703 1 94.62 225 ALA A O 1
ATOM 1737 N N . THR A 1 226 ? -4.906 -4.113 -10.266 1 83 226 THR A N 1
ATOM 1738 C CA . THR A 1 226 ? -4.883 -5.574 -10.258 1 83 226 THR A CA 1
ATOM 1739 C C . THR A 1 226 ? -4.531 -6.105 -8.875 1 83 226 THR A C 1
ATOM 1741 O O . THR A 1 226 ? -4.02 -5.367 -8.031 1 83 226 THR A O 1
ATOM 1744 N N . SER A 1 227 ? -4.848 -7.195 -8.508 1 76.75 227 SER A N 1
ATOM 1745 C CA . SER A 1 227 ? -4.824 -7.711 -7.145 1 76.75 227 SER A CA 1
ATOM 1746 C C . SER A 1 227 ? -3.414 -8.117 -6.73 1 76.75 227 SER A C 1
ATOM 1748 O O . SER A 1 227 ? -2.947 -7.746 -5.648 1 76.75 227 SER A O 1
ATOM 1750 N N . ASP A 1 228 ? -2.648 -8.664 -7.602 1 87.81 228 ASP A N 1
ATOM 1751 C CA . ASP A 1 228 ? -1.379 -9.219 -7.137 1 87.81 228 ASP A CA 1
ATOM 1752 C C . ASP A 1 228 ? -0.317 -8.125 -7.027 1 87.81 228 ASP A C 1
ATOM 1754 O O . ASP A 1 228 ? -0.135 -7.332 -7.957 1 87.81 228 ASP A O 1
ATOM 1758 N N . ARG A 1 229 ? 0.303 -8.023 -5.895 1 91.19 229 ARG A N 1
ATOM 1759 C CA . ARG A 1 229 ? 1.387 -7.102 -5.562 1 91.19 229 ARG A CA 1
ATOM 1760 C C . ARG A 1 229 ? 0.995 -5.66 -5.863 1 91.19 229 ARG A C 1
ATOM 1762 O O . ARG A 1 229 ? 1.842 -4.848 -6.238 1 91.19 229 ARG A O 1
ATOM 1769 N N . GLY A 1 230 ? -0.296 -5.383 -5.84 1 94.06 230 GLY A N 1
ATOM 1770 C CA . GLY A 1 230 ? -0.79 -4.016 -5.941 1 94.06 230 GLY A CA 1
ATOM 1771 C C . GLY A 1 230 ? -0.498 -3.377 -7.285 1 94.06 230 GLY A C 1
ATOM 1772 O O . GLY A 1 230 ? -0.152 -2.195 -7.355 1 94.06 230 GLY A O 1
ATOM 1773 N N . LEU A 1 231 ? -0.533 -4.145 -8.375 1 94.75 231 LEU A N 1
ATOM 1774 C CA . LEU A 1 231 ? -0.29 -3.619 -9.711 1 94.75 231 LEU A CA 1
ATOM 1775 C C . LEU A 1 231 ? -1.351 -2.594 -10.094 1 94.75 231 LEU A C 1
ATOM 1777 O O . LEU A 1 231 ? -2.549 -2.859 -9.977 1 94.75 231 LEU A O 1
ATOM 1781 N N . VAL A 1 232 ? -0.926 -1.39 -10.469 1 96.94 232 VAL A N 1
ATOM 1782 C CA . VAL A 1 232 ? -1.77 -0.297 -10.945 1 96.94 232 VAL A CA 1
ATOM 1783 C C . VAL A 1 232 ? -1.443 0.013 -12.406 1 96.94 232 VAL A C 1
ATOM 1785 O O . VAL A 1 232 ? -0.273 0.053 -12.789 1 96.94 232 VAL A O 1
ATOM 1788 N N . ASP A 1 233 ? -2.436 0.145 -13.227 1 97.19 233 ASP A N 1
ATOM 1789 C CA . ASP A 1 233 ? -2.312 0.405 -14.664 1 97.19 233 ASP A CA 1
ATOM 1790 C C . ASP A 1 233 ? -2.998 1.717 -15.039 1 97.19 233 ASP A C 1
ATOM 1792 O O . ASP A 1 233 ? -4.184 1.904 -14.766 1 97.19 233 ASP A O 1
ATOM 1796 N N . VAL A 1 234 ? -2.271 2.65 -15.625 1 98.38 234 VAL A N 1
ATOM 1797 C CA . VAL A 1 234 ? -2.797 3.951 -16.016 1 98.38 234 VAL A CA 1
ATOM 1798 C C . VAL A 1 234 ? -2.576 4.164 -17.516 1 98.38 234 VAL A C 1
ATOM 1800 O O . VAL A 1 234 ? -1.452 4.043 -18.016 1 98.38 234 VAL A O 1
ATOM 1803 N N . GLU A 1 235 ? -3.582 4.402 -18.266 1 98.44 235 GLU A N 1
ATOM 1804 C CA . GLU A 1 235 ? -3.504 4.793 -19.672 1 98.44 235 GLU A CA 1
ATOM 1805 C C . GLU A 1 235 ? -4.176 6.141 -19.906 1 98.44 235 GLU A C 1
ATOM 1807 O O . GLU A 1 235 ? -5.402 6.246 -19.859 1 98.44 235 GLU A O 1
ATOM 1812 N N . ARG A 1 236 ? -3.369 7.164 -20.219 1 98.56 236 ARG A N 1
ATOM 1813 C CA . ARG A 1 236 ? -3.832 8.547 -20.344 1 98.56 236 ARG A CA 1
ATOM 1814 C C . ARG A 1 236 ? -4.203 8.859 -21.781 1 98.56 236 ARG A C 1
ATOM 1816 O O . ARG A 1 236 ? -3.59 9.719 -22.422 1 98.56 236 ARG A O 1
ATOM 1823 N N . PHE A 1 237 ? -5.258 8.289 -22.281 1 98.5 237 PHE A N 1
ATOM 1824 C CA . PHE A 1 237 ? -5.723 8.523 -23.641 1 98.5 237 PHE A CA 1
ATOM 1825 C C . PHE A 1 237 ? -6.074 9.992 -23.844 1 98.5 237 PHE A C 1
ATOM 1827 O O . PHE A 1 237 ? -6.113 10.469 -24.984 1 98.5 237 PHE A O 1
ATOM 1834 N N . ASP A 1 238 ? -6.375 10.75 -22.812 1 98.12 238 ASP A N 1
ATOM 1835 C CA . ASP A 1 238 ? -6.664 12.18 -22.891 1 98.12 238 ASP A CA 1
ATOM 1836 C C . ASP A 1 238 ? -5.422 12.969 -23.312 1 98.12 238 ASP A C 1
ATOM 1838 O O . ASP A 1 238 ? -5.527 14 -23.969 1 98.12 238 ASP A O 1
ATOM 1842 N N . GLN A 1 239 ? -4.305 12.445 -22.953 1 97.5 239 GLN A N 1
ATOM 1843 C CA . GLN A 1 239 ? -3.047 13.117 -23.266 1 97.5 239 GLN A CA 1
ATOM 1844 C C . GLN A 1 239 ? -2.338 12.438 -24.438 1 97.5 239 GLN A C 1
ATOM 1846 O O . GLN A 1 239 ? -1.606 13.086 -25.188 1 97.5 239 GLN A O 1
ATOM 1851 N N . GLU A 1 240 ? -2.549 11.156 -24.547 1 97.44 240 GLU A N 1
ATOM 1852 C CA . GLU A 1 240 ? -1.915 10.352 -25.578 1 97.44 240 GLU A CA 1
ATOM 1853 C C . GLU A 1 240 ? -2.949 9.539 -26.359 1 97.44 240 GLU A C 1
ATOM 1855 O O . GLU A 1 240 ? -2.971 8.312 -26.281 1 97.44 240 GLU A O 1
ATOM 1860 N N . PRO A 1 241 ? -3.656 10.133 -27.203 1 96.06 241 PRO A N 1
ATOM 1861 C CA . PRO A 1 241 ? -4.793 9.492 -27.859 1 96.06 241 PRO A CA 1
ATOM 1862 C C . PRO A 1 241 ? -4.367 8.391 -28.828 1 96.06 241 PRO A C 1
ATOM 1864 O O . PRO A 1 241 ? -5.199 7.586 -29.266 1 96.06 241 PRO A O 1
ATOM 1867 N N . GLN A 1 242 ? -3.096 8.25 -29.188 1 95.12 242 GLN A N 1
ATOM 1868 C CA . GLN A 1 242 ? -2.645 7.25 -30.141 1 95.12 242 GLN A CA 1
ATOM 1869 C C . GLN A 1 242 ? -1.94 6.094 -29.438 1 95.12 242 GLN A C 1
ATOM 1871 O O . GLN A 1 242 ? -1.498 5.141 -30.078 1 95.12 242 GLN A O 1
ATOM 1876 N N . ARG A 1 243 ? -1.91 6.168 -28.203 1 94.69 243 ARG A N 1
ATOM 1877 C CA . ARG A 1 243 ? -1.199 5.121 -27.484 1 94.69 243 ARG A CA 1
ATOM 1878 C C . ARG A 1 243 ? -1.873 3.768 -27.672 1 94.69 243 ARG A C 1
ATOM 1880 O O . ARG A 1 243 ? -3.102 3.678 -27.703 1 94.69 243 ARG A O 1
ATOM 1887 N N . PRO A 1 244 ? -1.038 2.67 -27.781 1 93.94 244 PRO A N 1
ATOM 1888 C CA . PRO A 1 244 ? -1.659 1.346 -27.875 1 93.94 244 PRO A CA 1
ATOM 1889 C C . PRO A 1 244 ? -2.398 0.956 -26.594 1 93.94 244 PRO A C 1
ATOM 1891 O O . PRO A 1 244 ? -1.954 1.29 -25.5 1 93.94 244 PRO A O 1
ATOM 1894 N N . ILE A 1 245 ? -3.416 0.253 -26.781 1 94.5 245 ILE A N 1
ATOM 1895 C CA . ILE A 1 245 ? -4.156 -0.188 -25.609 1 94.5 245 ILE A CA 1
ATOM 1896 C C . ILE A 1 245 ? -3.332 -1.211 -24.828 1 94.5 245 ILE A C 1
ATOM 1898 O O . ILE A 1 245 ? -2.504 -1.918 -25.406 1 94.5 245 ILE A O 1
ATOM 1902 N N . LEU A 1 246 ? -3.584 -1.228 -23.484 1 94.19 246 LEU A N 1
ATOM 1903 C CA . LEU A 1 246 ? -2.891 -2.123 -22.562 1 94.19 246 LEU A CA 1
ATOM 1904 C C . LEU A 1 246 ? -1.381 -2.041 -22.766 1 94.19 246 LEU A C 1
ATOM 1906 O O . LEU A 1 246 ? -0.691 -3.064 -22.734 1 94.19 246 LEU A O 1
ATOM 1910 N N . HIS A 1 247 ? -0.937 -0.853 -23.141 1 93.75 247 HIS A N 1
ATOM 1911 C CA . HIS A 1 247 ? 0.481 -0.535 -23.266 1 93.75 247 HIS A CA 1
ATOM 1912 C C . HIS A 1 247 ? 1.139 -1.36 -24.359 1 93.75 247 HIS A C 1
ATOM 1914 O O . HIS A 1 247 ? 2.35 -1.592 -24.328 1 93.75 247 HIS A O 1
ATOM 1920 N N . GLY A 1 248 ? 0.343 -1.962 -25.25 1 90.75 248 GLY A N 1
ATOM 1921 C CA . GLY A 1 248 ? 0.869 -2.76 -26.344 1 90.75 248 GLY A CA 1
ATOM 1922 C C . GLY A 1 248 ? 1.105 -4.211 -25.969 1 90.75 248 GLY A C 1
ATOM 1923 O O . GLY A 1 248 ? 1.652 -4.98 -26.766 1 90.75 248 GLY A O 1
ATOM 1924 N N . LEU A 1 249 ? 0.669 -4.578 -24.859 1 86.88 249 LEU A N 1
ATOM 1925 C CA . LEU A 1 249 ? 0.943 -5.91 -24.344 1 86.88 249 LEU A CA 1
ATOM 1926 C C . LEU A 1 249 ? 0.209 -6.973 -25.156 1 86.88 249 LEU A C 1
ATOM 1928 O O . LEU A 1 249 ? 0.552 -8.156 -25.094 1 86.88 249 LEU A O 1
ATOM 1932 N N . LEU A 1 250 ? -0.791 -6.578 -25.922 1 83.75 250 LEU A N 1
ATOM 1933 C CA . LEU A 1 250 ? -1.505 -7.539 -26.75 1 83.75 250 LEU A CA 1
ATOM 1934 C C . LEU A 1 250 ? -0.818 -7.699 -28.109 1 83.75 250 LEU A C 1
ATOM 1936 O O . LEU A 1 250 ? -1.208 -8.555 -28.906 1 83.75 250 LEU A O 1
ATOM 1940 N N . GLY A 1 251 ? 0.146 -6.93 -28.328 1 78 251 GLY A N 1
ATOM 1941 C CA . GLY A 1 251 ? 0.858 -6.996 -29.594 1 78 251 GLY A CA 1
ATOM 1942 C C . GLY A 1 251 ? -0.017 -6.672 -30.797 1 78 251 GLY A C 1
ATOM 1943 O O . GLY A 1 251 ? -0.75 -5.68 -30.781 1 78 251 GLY A O 1
ATOM 1944 N N . ASP A 1 252 ? 0.084 -7.633 -31.812 1 76.44 252 ASP A N 1
ATOM 1945 C CA . ASP A 1 252 ? -0.628 -7.398 -33.062 1 76.44 252 ASP A CA 1
ATOM 1946 C C . ASP A 1 252 ? -1.977 -8.117 -33.062 1 76.44 252 ASP A C 1
ATOM 1948 O O . ASP A 1 252 ? -2.578 -8.305 -34.125 1 76.44 252 ASP A O 1
ATOM 1952 N N . LEU A 1 253 ? -2.312 -8.414 -31.891 1 79.69 253 LEU A N 1
ATOM 1953 C CA . LEU A 1 253 ? -3.564 -9.156 -31.797 1 79.69 253 LEU A CA 1
ATOM 1954 C C . LEU A 1 253 ? -4.738 -8.312 -32.281 1 79.69 253 LEU A C 1
ATOM 1956 O O . LEU A 1 253 ? -4.844 -7.133 -31.953 1 79.69 253 LEU A O 1
ATOM 1960 N N . ASP A 1 254 ? -5.48 -8.961 -33.188 1 81.12 254 ASP A N 1
ATOM 1961 C CA . ASP A 1 254 ? -6.73 -8.336 -33.625 1 81.12 254 ASP A CA 1
ATOM 1962 C C . ASP A 1 254 ? -7.809 -8.461 -32.531 1 81.12 254 ASP A C 1
ATOM 1964 O O . ASP A 1 254 ? -8.312 -9.555 -32.281 1 81.12 254 ASP A O 1
ATOM 1968 N N . ILE A 1 255 ? -8.203 -7.387 -32 1 82.12 255 ILE A N 1
ATOM 1969 C CA . ILE A 1 255 ? -9.133 -7.32 -30.891 1 82.12 255 ILE A CA 1
ATOM 1970 C C . ILE A 1 255 ? -10.484 -7.891 -31.297 1 82.12 255 ILE A C 1
ATOM 1972 O O . ILE A 1 255 ? -11.188 -8.492 -30.484 1 82.12 255 ILE A O 1
ATOM 1976 N N . GLY A 1 256 ? -10.789 -7.766 -32.531 1 80.69 256 GLY A N 1
ATOM 1977 C CA . GLY A 1 256 ? -12.047 -8.281 -33.031 1 80.69 256 GLY A CA 1
ATOM 1978 C C . GLY A 1 256 ? -12.148 -9.789 -32.969 1 80.69 256 GLY A C 1
ATOM 1979 O O . GLY A 1 256 ? -13.242 -10.352 -33.031 1 80.69 256 GLY A O 1
ATOM 1980 N N . LEU A 1 257 ? -11.016 -10.469 -32.781 1 81.81 257 LEU A N 1
ATOM 1981 C CA . LEU A 1 257 ? -10.984 -11.93 -32.781 1 81.81 257 LEU A CA 1
ATOM 1982 C C . LEU A 1 257 ? -11.094 -12.461 -31.344 1 81.81 257 LEU A C 1
ATOM 1984 O O . LEU A 1 257 ? -11.352 -13.656 -31.141 1 81.81 257 LEU A O 1
ATOM 1988 N N . LEU A 1 258 ? -11.008 -11.594 -30.406 1 84.06 258 LEU A N 1
ATOM 1989 C CA . LEU A 1 258 ? -10.891 -12.008 -29.016 1 84.06 258 LEU A CA 1
ATOM 1990 C C . LEU A 1 258 ? -12.148 -12.734 -28.562 1 84.06 258 LEU A C 1
ATOM 1992 O O . LEU A 1 258 ? -12.07 -13.789 -27.922 1 84.06 258 LEU A O 1
ATOM 1996 N N . PRO A 1 259 ? -13.328 -12.234 -28.953 1 78.75 259 PRO A N 1
ATOM 1997 C CA . PRO A 1 259 ? -14.531 -12.93 -28.484 1 78.75 259 PRO A CA 1
ATOM 1998 C C . PRO A 1 259 ? -14.633 -14.359 -29.016 1 78.75 259 PRO A C 1
ATOM 2000 O O . PRO A 1 259 ? -15.219 -15.227 -28.359 1 78.75 259 PRO A O 1
ATOM 2003 N N . GLY A 1 260 ? -14.047 -14.648 -30.078 1 80.44 260 GLY A N 1
ATOM 2004 C CA . GLY A 1 260 ? -14.117 -15.961 -30.688 1 80.44 260 GLY A CA 1
ATOM 2005 C C . GLY A 1 260 ? -12.992 -16.891 -30.25 1 80.44 260 GLY A C 1
ATOM 2006 O O . GLY A 1 260 ? -13.055 -18.094 -30.5 1 80.44 260 GLY A O 1
ATOM 2007 N N . MET A 1 261 ? -12.086 -16.344 -29.531 1 84.06 261 MET A N 1
ATOM 2008 C CA . MET A 1 261 ? -10.953 -17.141 -29.078 1 84.06 261 MET A CA 1
ATOM 2009 C C . MET A 1 261 ? -11.352 -18.031 -27.906 1 84.06 261 MET A C 1
ATOM 2011 O O . MET A 1 261 ? -12.133 -17.625 -27.047 1 84.06 261 MET A O 1
ATOM 2015 N N . SER A 1 262 ? -10.773 -19.203 -27.938 1 81 262 SER A N 1
ATOM 2016 C CA . SER A 1 262 ? -10.945 -20.109 -26.812 1 81 262 SER A CA 1
ATOM 2017 C C . SER A 1 262 ? -10.133 -19.625 -25.609 1 81 262 SER A C 1
ATOM 2019 O O . SER A 1 262 ? -9.266 -18.766 -25.734 1 81 262 SER A O 1
ATOM 2021 N N . SER A 1 263 ? -10.469 -20.156 -24.438 1 75.81 263 SER A N 1
ATOM 2022 C CA . SER A 1 263 ? -9.727 -19.844 -23.219 1 75.81 263 SER A CA 1
ATOM 2023 C C . SER A 1 263 ? -8.25 -20.172 -23.375 1 75.81 263 SER A C 1
ATOM 2025 O O . SER A 1 263 ? -7.391 -19.406 -22.906 1 75.81 263 SER A O 1
ATOM 2027 N N . ARG A 1 264 ? -8 -21.203 -24.047 1 74.56 264 ARG A N 1
ATOM 2028 C CA . ARG A 1 264 ? -6.617 -21.641 -24.234 1 74.56 264 ARG A CA 1
ATOM 2029 C C . ARG A 1 264 ? -5.863 -20.672 -25.141 1 74.56 264 ARG A C 1
ATOM 2031 O O . ARG A 1 264 ? -4.688 -20.375 -24.906 1 74.56 264 ARG A O 1
ATOM 2038 N N . GLU A 1 265 ? -6.543 -20.203 -26.141 1 80.25 265 GLU A N 1
ATOM 2039 C CA . GLU A 1 265 ? -5.922 -19.266 -27.078 1 80.25 265 GLU A CA 1
ATOM 2040 C C . GLU A 1 265 ? -5.613 -17.938 -26.406 1 80.25 265 GLU A C 1
ATOM 2042 O O . GLU A 1 265 ? -4.699 -17.219 -26.828 1 80.25 265 GLU A O 1
ATOM 2047 N N . LYS A 1 266 ? -6.32 -17.656 -25.391 1 85.31 266 LYS A N 1
ATOM 2048 C CA . LYS A 1 266 ? -6.184 -16.359 -24.734 1 85.31 266 LYS A CA 1
ATOM 2049 C C . LYS A 1 266 ? -5.059 -16.391 -23.703 1 85.31 266 LYS A C 1
ATOM 2051 O O . LYS A 1 266 ? -4.59 -15.336 -23.266 1 85.31 266 LYS A O 1
ATOM 2056 N N . VAL A 1 267 ? -4.609 -17.516 -23.406 1 81.25 267 VAL A N 1
ATOM 2057 C CA . VAL A 1 267 ? -3.711 -17.703 -22.281 1 81.25 267 VAL A CA 1
ATOM 2058 C C . VAL A 1 267 ? -2.443 -16.875 -22.484 1 81.25 267 VAL A C 1
ATOM 2060 O O . VAL A 1 267 ? -2.027 -16.141 -21.594 1 81.25 267 VAL A O 1
ATOM 2063 N N . PRO A 1 268 ? -1.785 -16.906 -23.703 1 83.12 268 PRO A N 1
ATOM 2064 C CA . PRO A 1 268 ? -0.555 -16.141 -23.859 1 83.12 268 PRO A CA 1
ATOM 2065 C C . PRO A 1 268 ? -0.775 -14.633 -23.672 1 83.12 268 PRO A C 1
ATOM 2067 O O . PRO A 1 268 ? 0.086 -13.945 -23.125 1 83.12 268 PRO A O 1
ATOM 2070 N N . HIS A 1 269 ? -1.889 -14.219 -24.078 1 86.62 269 HIS A N 1
ATOM 2071 C CA . HIS A 1 269 ? -2.201 -12.797 -24 1 86.62 269 HIS A CA 1
ATOM 2072 C C . HIS A 1 269 ? -2.51 -12.391 -22.562 1 86.62 269 HIS A C 1
ATOM 2074 O O . HIS A 1 269 ? -2.104 -11.312 -22.109 1 86.62 269 HIS A O 1
ATOM 2080 N N . ILE A 1 270 ? -3.207 -13.25 -21.875 1 86 270 ILE A N 1
ATOM 2081 C CA . ILE A 1 270 ? -3.535 -13.008 -20.469 1 86 270 ILE A CA 1
ATOM 2082 C C . ILE A 1 270 ? -2.256 -12.969 -19.641 1 86 270 ILE A C 1
ATOM 2084 O O . ILE A 1 270 ? -2.074 -12.078 -18.812 1 86 270 ILE A O 1
ATOM 2088 N N . LEU A 1 271 ? -1.399 -13.852 -19.891 1 86.12 271 LEU A N 1
ATOM 2089 C CA . LEU A 1 271 ? -0.168 -13.945 -19.109 1 86.12 271 LEU A CA 1
ATOM 2090 C C . LEU A 1 271 ? 0.738 -12.75 -19.391 1 86.12 271 LEU A C 1
ATOM 2092 O O . LEU A 1 271 ? 1.409 -12.258 -18.469 1 86.12 271 LEU A O 1
ATOM 2096 N N . ARG A 1 272 ? 0.761 -12.32 -20.609 1 85.31 272 ARG A N 1
ATOM 2097 C CA . ARG A 1 272 ? 1.524 -11.117 -20.938 1 85.31 272 ARG A CA 1
ATOM 2098 C C . ARG A 1 272 ? 0.939 -9.891 -20.25 1 85.31 272 ARG A C 1
ATOM 2100 O O . ARG A 1 272 ? 1.678 -9.07 -19.703 1 85.31 272 ARG A O 1
ATOM 2107 N N . HIS A 1 273 ? -0.343 -9.859 -20.328 1 86.94 273 HIS A N 1
ATOM 2108 C CA . HIS A 1 273 ? -1.05 -8.758 -19.688 1 86.94 273 HIS A CA 1
ATOM 2109 C C . HIS A 1 273 ? -0.78 -8.727 -18.188 1 86.94 273 HIS A C 1
ATOM 2111 O O . HIS A 1 273 ? -0.603 -7.648 -17.609 1 86.94 273 HIS A O 1
ATOM 2117 N N . LEU A 1 274 ? -0.668 -9.883 -17.594 1 85.81 274 LEU A N 1
ATOM 2118 C CA . LEU A 1 274 ? -0.465 -9.984 -16.156 1 85.81 274 LEU A CA 1
ATOM 2119 C C . LEU A 1 274 ? 1.015 -9.859 -15.797 1 85.81 274 LEU A C 1
ATOM 2121 O O . LEU A 1 274 ? 1.376 -9.805 -14.625 1 85.81 274 LEU A O 1
ATOM 2125 N N . GLU A 1 275 ? 1.865 -9.781 -16.844 1 84.81 275 GLU A N 1
ATOM 2126 C CA . GLU A 1 275 ? 3.297 -9.859 -16.578 1 84.81 275 GLU A CA 1
ATOM 2127 C C . GLU A 1 275 ? 3.625 -11.039 -15.664 1 84.81 275 GLU A C 1
ATOM 2129 O O . GLU A 1 275 ? 4.23 -10.867 -14.609 1 84.81 275 GLU A O 1
ATOM 2134 N N . ALA A 1 276 ? 3.34 -12.18 -16.125 1 83 276 ALA A N 1
ATOM 2135 C CA . ALA A 1 276 ? 3.332 -13.422 -15.352 1 83 276 ALA A CA 1
ATOM 2136 C C . ALA A 1 276 ? 4.68 -13.648 -14.68 1 83 276 ALA A C 1
ATOM 2138 O O . ALA A 1 276 ? 4.746 -14.227 -13.586 1 83 276 ALA A O 1
ATOM 2139 N N . GLU A 1 277 ? 5.75 -13.242 -15.25 1 79.94 277 GLU A N 1
ATOM 2140 C CA . GLU A 1 277 ? 7.09 -13.422 -14.695 1 79.94 277 GLU A CA 1
ATOM 2141 C C . GLU A 1 277 ? 7.242 -12.664 -13.375 1 79.94 277 GLU A C 1
ATOM 2143 O O . GLU A 1 277 ? 8.117 -12.977 -12.57 1 79.94 277 GLU A O 1
ATOM 2148 N N . ARG A 1 278 ? 6.359 -11.758 -13.148 1 85.69 278 ARG A N 1
ATOM 2149 C CA . ARG A 1 278 ? 6.496 -10.906 -11.977 1 85.69 278 ARG A CA 1
ATOM 2150 C C . ARG A 1 278 ? 5.449 -11.25 -10.922 1 85.69 278 ARG A C 1
ATOM 2152 O O . ARG A 1 278 ? 5.426 -10.656 -9.844 1 85.69 278 ARG A O 1
ATOM 2159 N N . LEU A 1 279 ? 4.648 -12.211 -11.219 1 88.88 279 LEU A N 1
ATOM 2160 C CA . LEU A 1 279 ? 3.625 -12.617 -10.266 1 88.88 279 LEU A CA 1
ATOM 2161 C C . LEU A 1 279 ? 4.258 -13.156 -8.984 1 88.88 279 LEU A C 1
ATOM 2163 O O . LEU A 1 279 ? 5.324 -13.773 -9.023 1 88.88 279 LEU A O 1
ATOM 2167 N N . SER A 1 280 ? 3.598 -12.859 -7.855 1 90.75 280 SER A N 1
ATOM 2168 C CA . SER A 1 280 ? 4.031 -13.508 -6.621 1 90.75 280 SER A CA 1
ATOM 2169 C C . SER A 1 280 ? 3.967 -15.023 -6.738 1 90.75 280 SER A C 1
ATOM 2171 O O . SER A 1 280 ? 3.141 -15.562 -7.48 1 90.75 280 SER A O 1
ATOM 2173 N N . PRO A 1 281 ? 4.895 -15.695 -6.035 1 91.25 281 PRO A N 1
ATOM 2174 C CA . PRO A 1 281 ? 4.949 -17.156 -6.18 1 91.25 281 PRO A CA 1
ATOM 2175 C C . PRO A 1 281 ? 3.629 -17.828 -5.828 1 91.25 281 PRO A C 1
ATOM 2177 O O . PRO A 1 281 ? 3.209 -18.766 -6.52 1 91.25 281 PRO A O 1
ATOM 2180 N N . ARG A 1 282 ? 2.941 -17.391 -4.828 1 90.5 282 ARG A N 1
ATOM 2181 C CA . ARG A 1 282 ? 1.67 -17.984 -4.434 1 90.5 282 ARG A CA 1
ATOM 2182 C C . ARG A 1 282 ? 0.615 -17.797 -5.52 1 90.5 282 ARG A C 1
ATOM 2184 O O . ARG A 1 282 ? -0.139 -18.719 -5.828 1 90.5 282 ARG A O 1
ATOM 2191 N N . THR A 1 283 ? 0.565 -16.625 -6.008 1 89.44 283 THR A N 1
ATOM 2192 C CA . THR A 1 283 ? -0.402 -16.312 -7.059 1 89.44 283 THR A CA 1
ATOM 2193 C C . THR A 1 283 ? -0.084 -17.109 -8.328 1 89.44 283 THR A C 1
ATOM 2195 O O . THR A 1 283 ? -0.986 -17.641 -8.969 1 89.44 283 THR A O 1
ATOM 2198 N N . ALA A 1 284 ? 1.183 -17.156 -8.703 1 90.56 284 ALA A N 1
ATOM 2199 C CA . ALA A 1 284 ? 1.59 -17.922 -9.875 1 90.56 284 ALA A CA 1
ATOM 2200 C C . ALA A 1 284 ? 1.257 -19.406 -9.711 1 90.56 284 ALA A C 1
ATOM 2202 O O . ALA A 1 284 ? 0.793 -20.047 -10.656 1 90.56 284 ALA A O 1
ATOM 2203 N N . ALA A 1 285 ? 1.506 -19.906 -8.531 1 92 285 ALA A N 1
ATOM 2204 C CA . ALA A 1 285 ? 1.176 -21.297 -8.25 1 92 285 ALA A CA 1
ATOM 2205 C C . ALA A 1 285 ? -0.327 -21.531 -8.359 1 92 285 ALA A C 1
ATOM 2207 O O . ALA A 1 285 ? -0.761 -22.594 -8.828 1 92 285 ALA A O 1
ATOM 2208 N N . SER A 1 286 ? -1.062 -20.594 -7.973 1 89 286 SER A N 1
ATOM 2209 C CA . SER A 1 286 ? -2.516 -20.688 -8.047 1 89 286 SER A CA 1
ATOM 2210 C C . SER A 1 286 ? -2.996 -20.719 -9.492 1 89 286 SER A C 1
ATOM 2212 O O . SER A 1 286 ? -3.996 -21.359 -9.805 1 89 286 SER A O 1
ATOM 2214 N N . LEU A 1 287 ? -2.348 -20.016 -10.312 1 84.75 287 LEU A N 1
ATOM 2215 C CA . LEU A 1 287 ? -2.693 -19.984 -11.734 1 84.75 287 LEU A CA 1
ATOM 2216 C C . LEU A 1 287 ? -2.629 -21.391 -12.328 1 84.75 287 LEU A C 1
ATOM 2218 O O . LEU A 1 287 ? -3.467 -21.75 -13.156 1 84.75 287 LEU A O 1
ATOM 2222 N N . VAL A 1 288 ? -1.663 -22.125 -11.859 1 86.62 288 VAL A N 1
ATOM 2223 C CA . VAL A 1 288 ? -1.469 -23.484 -12.352 1 86.62 288 VAL A CA 1
ATOM 2224 C C . VAL A 1 288 ? -2.639 -24.375 -11.914 1 86.62 288 VAL A C 1
ATOM 2226 O O . VAL A 1 288 ? -2.982 -25.344 -12.602 1 86.62 288 VAL A O 1
ATOM 2229 N N . GLU A 1 289 ? -3.307 -23.953 -10.914 1 87.38 289 GLU A N 1
ATOM 2230 C CA . GLU A 1 289 ? -4.328 -24.797 -10.289 1 87.38 289 GLU A CA 1
ATOM 2231 C C . GLU A 1 289 ? -5.727 -24.406 -10.758 1 87.38 289 GLU A C 1
ATOM 2233 O O . GLU A 1 289 ? -6.707 -25.078 -10.43 1 87.38 289 GLU A O 1
ATOM 2238 N N . ILE A 1 290 ? -5.891 -23.375 -11.531 1 82.25 290 ILE A N 1
ATOM 2239 C CA . ILE A 1 290 ? -7.203 -22.922 -11.977 1 82.25 290 ILE A CA 1
ATOM 2240 C C . ILE A 1 290 ? -7.914 -24.047 -12.734 1 82.25 290 ILE A C 1
ATOM 2242 O O . ILE A 1 290 ? -7.309 -24.719 -13.57 1 82.25 290 ILE A O 1
ATOM 2246 N N . ASP A 1 291 ? -9.164 -24.281 -12.461 1 77 291 ASP A N 1
ATOM 2247 C CA . ASP A 1 291 ? -10.07 -25.297 -13.008 1 77 291 ASP A CA 1
ATOM 2248 C C . ASP A 1 291 ? -9.68 -26.688 -12.523 1 77 291 ASP A C 1
ATOM 2250 O O . ASP A 1 291 ? -10.062 -27.688 -13.141 1 77 291 ASP A O 1
ATOM 2254 N N . ARG A 1 292 ? -8.852 -26.75 -11.523 1 82.56 292 ARG A N 1
ATOM 2255 C CA . ARG A 1 292 ? -8.477 -28.016 -10.906 1 82.56 292 ARG A CA 1
ATOM 2256 C C . ARG A 1 292 ? -8.836 -28.031 -9.422 1 82.56 292 ARG A C 1
ATOM 2258 O O . ARG A 1 292 ? -9.945 -28.422 -9.047 1 82.56 292 ARG A O 1
ATOM 2265 N N . THR A 1 293 ? -8.008 -27.297 -8.719 1 82.94 293 THR A N 1
ATOM 2266 C CA . THR A 1 293 ? -8.281 -27.281 -7.289 1 82.94 293 THR A CA 1
ATOM 2267 C C . THR A 1 293 ? -8.969 -25.984 -6.879 1 82.94 293 THR A C 1
ATOM 2269 O O . THR A 1 293 ? -9.484 -25.859 -5.766 1 82.94 293 THR A O 1
ATOM 2272 N N . VAL A 1 294 ? -8.945 -25.016 -7.789 1 81.94 294 VAL A N 1
ATOM 2273 C CA . VAL A 1 294 ? -9.68 -23.781 -7.562 1 81.94 294 VAL A CA 1
ATOM 2274 C C . VAL A 1 294 ? -10.5 -23.438 -8.797 1 81.94 294 VAL A C 1
ATOM 2276 O O . VAL A 1 294 ? -10.109 -23.75 -9.922 1 81.94 294 VAL A O 1
ATOM 2279 N N . SER A 1 295 ? -11.586 -22.812 -8.602 1 75.94 295 SER A N 1
ATOM 2280 C CA . SER A 1 295 ? -12.5 -22.547 -9.703 1 75.94 295 SER A CA 1
ATOM 2281 C C . SER A 1 295 ? -12.109 -21.281 -10.461 1 75.94 295 SER A C 1
ATOM 2283 O O . SER A 1 295 ? -12.453 -21.125 -11.641 1 75.94 295 SER A O 1
ATOM 2285 N N . THR A 1 296 ? -11.578 -20.391 -9.703 1 79.12 296 THR A N 1
ATOM 2286 C CA . THR A 1 296 ? -11.242 -19.125 -10.344 1 79.12 296 THR A CA 1
ATOM 2287 C C . THR A 1 296 ? -10.055 -18.469 -9.648 1 79.12 296 THR A C 1
ATOM 2289 O O . THR A 1 296 ? -9.531 -19 -8.664 1 79.12 296 THR A O 1
ATOM 2292 N N . TRP A 1 297 ? -9.719 -17.359 -10.164 1 80.69 297 TRP A N 1
ATOM 2293 C CA . TRP A 1 297 ? -8.578 -16.578 -9.68 1 80.69 297 TRP A CA 1
ATOM 2294 C C . TRP A 1 297 ? -8.805 -16.125 -8.234 1 80.69 297 TRP A C 1
ATOM 2296 O O . TRP A 1 297 ? -9.812 -15.477 -7.934 1 80.69 297 TRP A O 1
ATOM 2306 N N . PRO A 1 298 ? -7.848 -16.453 -7.312 1 88.19 298 PRO A N 1
ATOM 2307 C CA . PRO A 1 298 ? -7.996 -16.016 -5.926 1 88.19 298 PRO A CA 1
ATOM 2308 C C . PRO A 1 298 ? -7.824 -14.5 -5.77 1 88.19 298 PRO A C 1
ATOM 2310 O O . PRO A 1 298 ? -7 -13.891 -6.461 1 88.19 298 PRO A O 1
ATOM 2313 N N . GLN A 1 299 ? -8.547 -13.93 -4.895 1 90.94 299 GLN A N 1
ATOM 2314 C CA . GLN A 1 299 ? -8.5 -12.492 -4.637 1 90.94 299 GLN A CA 1
ATOM 2315 C C . GLN A 1 299 ? -8.789 -12.188 -3.168 1 90.94 299 GLN A C 1
ATOM 2317 O O . GLN A 1 299 ? -9.836 -12.578 -2.645 1 90.94 299 GLN A O 1
ATOM 2322 N N . LEU A 1 300 ? -7.891 -11.492 -2.537 1 94.62 300 LEU A N 1
ATOM 2323 C CA . LEU A 1 300 ? -8.047 -11.156 -1.124 1 94.62 300 LEU A CA 1
ATOM 2324 C C . LEU A 1 300 ? -8.688 -9.789 -0.954 1 94.62 300 LEU A C 1
ATOM 2326 O O . LEU A 1 300 ? -8.531 -8.914 -1.808 1 94.62 300 LEU A O 1
ATOM 2330 N N . ALA A 1 301 ? -9.398 -9.617 0.133 1 96.62 301 ALA A N 1
ATOM 2331 C CA . ALA A 1 301 ? -10.016 -8.328 0.462 1 96.62 301 ALA A CA 1
ATOM 2332 C C . ALA A 1 301 ? -8.961 -7.223 0.53 1 96.62 301 ALA A C 1
ATOM 2334 O O . ALA A 1 301 ? -9.195 -6.109 0.057 1 96.62 301 ALA A O 1
ATOM 2335 N N . SER A 1 302 ? -7.781 -7.5 1.117 1 95.5 302 SER A N 1
ATOM 2336 C CA . SER A 1 302 ? -6.723 -6.508 1.277 1 95.5 302 SER A CA 1
ATOM 2337 C C . SER A 1 302 ? -6.215 -6.02 -0.074 1 95.5 302 SER A C 1
ATOM 2339 O O . SER A 1 302 ? -5.867 -4.844 -0.226 1 95.5 302 SER A O 1
ATOM 2341 N N . ASP A 1 303 ? -6.16 -6.938 -1.055 1 94.12 303 ASP A N 1
ATOM 2342 C CA . ASP A 1 303 ? -5.719 -6.555 -2.391 1 94.12 303 ASP A CA 1
ATOM 2343 C C . ASP A 1 303 ? -6.719 -5.602 -3.049 1 94.12 303 ASP A C 1
ATOM 2345 O O . ASP A 1 303 ? -6.324 -4.637 -3.707 1 94.12 303 ASP A O 1
ATOM 2349 N N . VAL A 1 304 ? -7.969 -5.918 -2.879 1 94.75 304 VAL A N 1
ATOM 2350 C CA . VAL A 1 304 ? -9.039 -5.125 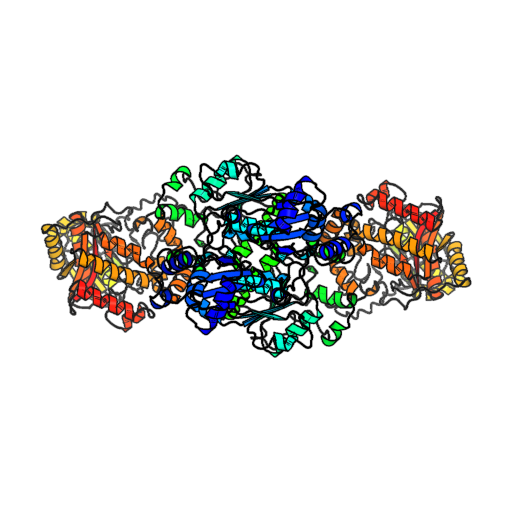-3.467 1 94.75 304 VAL A CA 1
ATOM 2351 C C . VAL A 1 304 ? -9.062 -3.73 -2.842 1 94.75 304 VAL A C 1
ATOM 2353 O O . VAL A 1 304 ? -9.172 -2.727 -3.549 1 94.75 304 VAL A O 1
ATOM 2356 N N . VAL A 1 305 ? -8.914 -3.682 -1.586 1 95.31 305 VAL A N 1
ATOM 2357 C CA . VAL A 1 305 ? -8.922 -2.432 -0.833 1 95.31 305 VAL A CA 1
ATOM 2358 C C . VAL A 1 305 ? -7.707 -1.591 -1.211 1 95.31 305 VAL A C 1
ATOM 2360 O O . VAL A 1 305 ? -7.809 -0.371 -1.36 1 95.31 305 VAL A O 1
ATOM 2363 N N . LEU A 1 306 ? -6.539 -2.193 -1.353 1 96 306 LEU A N 1
ATOM 2364 C CA . LEU A 1 306 ? -5.332 -1.499 -1.79 1 96 306 LEU A CA 1
ATOM 2365 C C . LEU A 1 306 ? -5.551 -0.832 -3.145 1 96 306 LEU A C 1
ATOM 2367 O O . LEU A 1 306 ? -5.148 0.316 -3.348 1 96 306 LEU A O 1
ATOM 2371 N N . GLY A 1 307 ? -6.148 -1.562 -4.047 1 96.62 307 GLY A N 1
ATOM 2372 C CA . GLY A 1 307 ? -6.453 -1.004 -5.355 1 96.62 307 GLY A CA 1
ATOM 2373 C C . GLY A 1 307 ? -7.312 0.243 -5.289 1 96.62 307 GLY A C 1
ATOM 2374 O O . GLY A 1 307 ? -7.105 1.188 -6.055 1 96.62 307 GLY A O 1
ATOM 2375 N N . ALA A 1 308 ? -8.289 0.249 -4.387 1 97.5 308 ALA A N 1
ATOM 2376 C CA . ALA A 1 308 ? -9.18 1.396 -4.223 1 97.5 308 ALA A CA 1
ATOM 2377 C C . ALA A 1 308 ? -8.406 2.633 -3.781 1 97.5 308 ALA A C 1
ATOM 2379 O O . ALA A 1 308 ? -8.656 3.738 -4.27 1 97.5 308 ALA A O 1
ATOM 2380 N N . ALA A 1 309 ? -7.477 2.447 -2.85 1 96.69 309 ALA A N 1
ATOM 2381 C CA . ALA A 1 309 ? -6.66 3.562 -2.383 1 96.69 309 ALA A CA 1
ATOM 2382 C C . ALA A 1 309 ? -5.812 4.137 -3.516 1 96.69 309 ALA A C 1
ATOM 2384 O O . ALA A 1 309 ? -5.719 5.355 -3.674 1 96.69 309 ALA A O 1
ATOM 2385 N N . ALA A 1 310 ? -5.188 3.27 -4.297 1 97.56 310 ALA A N 1
ATOM 2386 C CA . ALA A 1 310 ? -4.316 3.695 -5.391 1 97.56 310 ALA A CA 1
ATOM 2387 C C . ALA A 1 310 ? -5.102 4.449 -6.457 1 97.56 310 ALA A C 1
ATOM 2389 O O . ALA A 1 310 ? -4.668 5.504 -6.93 1 97.56 310 ALA A O 1
ATOM 2390 N N . LEU A 1 311 ? -6.254 3.924 -6.836 1 98.38 311 LEU A N 1
ATOM 2391 C CA . LEU A 1 311 ? -7.012 4.527 -7.926 1 98.38 311 LEU A CA 1
ATOM 2392 C C . LEU A 1 311 ? -7.684 5.816 -7.473 1 98.38 311 LEU A C 1
ATOM 2394 O O . LEU A 1 311 ? -7.875 6.738 -8.273 1 98.38 311 LEU A O 1
ATOM 2398 N N . ALA A 1 312 ? -8.055 5.91 -6.188 1 98.38 312 ALA A N 1
ATOM 2399 C CA . ALA A 1 312 ? -8.547 7.18 -5.664 1 98.38 312 ALA A CA 1
ATOM 2400 C C . ALA A 1 312 ? -7.52 8.289 -5.863 1 98.38 312 ALA A C 1
ATOM 2402 O O . ALA A 1 312 ? -7.863 9.398 -6.27 1 98.38 312 ALA A O 1
ATOM 2403 N N . GLU A 1 313 ? -6.262 7.977 -5.555 1 97.5 313 GLU A N 1
ATOM 2404 C CA . GLU A 1 313 ? -5.195 8.953 -5.77 1 97.5 313 GLU A CA 1
ATOM 2405 C C . GLU A 1 313 ? -5.039 9.281 -7.25 1 97.5 313 GLU A C 1
ATOM 2407 O O . GLU A 1 313 ? -4.809 10.438 -7.613 1 97.5 313 GLU A O 1
ATOM 2412 N N . GLY A 1 314 ? -5.109 8.281 -8.133 1 98.44 314 GLY A N 1
ATOM 2413 C CA . GLY A 1 314 ? -5.059 8.523 -9.562 1 98.44 314 GLY A CA 1
ATOM 2414 C C . GLY A 1 314 ? -6.152 9.461 -10.047 1 98.44 314 GLY A C 1
ATOM 2415 O O . GLY A 1 314 ? -5.883 10.398 -10.805 1 98.44 314 GLY A O 1
ATOM 2416 N N . VAL A 1 315 ? -7.402 9.227 -9.594 1 98.81 315 VAL A N 1
ATOM 2417 C CA . VAL A 1 315 ? -8.547 10.055 -9.969 1 98.81 315 VAL A CA 1
ATOM 2418 C C . VAL A 1 315 ? -8.344 11.477 -9.469 1 98.81 315 VAL A C 1
ATOM 2420 O O . VAL A 1 315 ? -8.602 12.445 -10.195 1 98.81 315 VAL A O 1
ATOM 2423 N N . ARG A 1 316 ? -7.879 11.648 -8.242 1 98.25 316 ARG A N 1
ATOM 2424 C CA . ARG A 1 316 ? -7.621 12.969 -7.68 1 98.25 316 ARG A CA 1
ATOM 2425 C C . ARG A 1 316 ? -6.629 13.742 -8.539 1 98.25 316 ARG A C 1
ATOM 2427 O O . ARG A 1 316 ? -6.859 14.914 -8.852 1 98.25 316 ARG A O 1
ATOM 2434 N N . ARG A 1 317 ? -5.566 13.086 -8.93 1 98 317 ARG A N 1
ATOM 2435 C CA . ARG A 1 317 ? -4.523 13.742 -9.711 1 98 317 ARG A CA 1
ATOM 2436 C C . ARG A 1 317 ? -5.051 14.18 -11.07 1 98 317 ARG A C 1
ATOM 2438 O O . ARG A 1 317 ? -4.805 15.305 -11.508 1 98 317 ARG A O 1
ATOM 2445 N N . ILE A 1 318 ? -5.785 13.273 -11.727 1 98.5 318 ILE A N 1
ATOM 2446 C CA . ILE A 1 318 ? -6.352 13.625 -13.023 1 98.5 318 ILE A CA 1
ATOM 2447 C C . ILE A 1 318 ? -7.316 14.797 -12.867 1 98.5 318 ILE A C 1
ATOM 2449 O O . ILE A 1 318 ? -7.254 15.766 -13.633 1 98.5 318 ILE A O 1
ATOM 2453 N N . GLY A 1 319 ? -8.211 14.742 -11.867 1 98.38 319 GLY A N 1
ATOM 2454 C CA . GLY A 1 319 ? -9.219 15.766 -11.648 1 98.38 319 GLY A CA 1
ATOM 2455 C C . GLY A 1 319 ? -8.625 17.125 -11.305 1 98.38 319 GLY A C 1
ATOM 2456 O O . GLY A 1 319 ? -9.203 18.156 -11.633 1 98.38 319 GLY A O 1
ATOM 2457 N N . LEU A 1 320 ? -7.465 17.156 -10.672 1 96.88 320 LEU A N 1
ATOM 2458 C CA . LEU A 1 320 ? -6.848 18.406 -10.242 1 96.88 320 LEU A CA 1
ATOM 2459 C C . LEU A 1 320 ? -5.777 18.844 -11.234 1 96.88 320 LEU A C 1
ATOM 2461 O O . LEU A 1 320 ? -5.129 19.875 -11.031 1 96.88 320 LEU A O 1
ATOM 2465 N N . GLY A 1 321 ? -5.566 18.031 -12.258 1 96.94 321 GLY A N 1
ATOM 2466 C CA . GLY A 1 321 ? -4.574 18.375 -13.266 1 96.94 321 GLY A CA 1
ATOM 2467 C C . GLY A 1 321 ? -3.148 18.172 -12.789 1 96.94 321 GLY A C 1
ATOM 2468 O O . GLY A 1 321 ? -2.232 18.859 -13.258 1 96.94 321 GLY A O 1
ATOM 2469 N N . GLU A 1 322 ? -2.971 17.359 -11.789 1 95.94 322 GLU A N 1
ATOM 2470 C CA . GLU A 1 322 ? -1.634 17.016 -11.312 1 95.94 322 GLU A CA 1
ATOM 2471 C C . GLU A 1 322 ? -0.99 15.945 -12.18 1 95.94 322 GLU A C 1
ATOM 2473 O O . GLU A 1 322 ? -1.676 15.273 -12.953 1 95.94 322 GLU A O 1
ATOM 2478 N N . GLU A 1 323 ? 0.281 15.797 -12.039 1 96.38 323 GLU A N 1
ATOM 2479 C CA . GLU A 1 323 ? 1.02 14.875 -12.898 1 96.38 323 GLU A CA 1
ATOM 2480 C C . GLU A 1 323 ? 0.639 13.422 -12.602 1 96.38 323 GLU A C 1
ATOM 2482 O O . GLU A 1 323 ? 0.634 13 -11.445 1 96.38 323 GLU A O 1
ATOM 2487 N N . LEU A 1 324 ? 0.296 12.672 -13.602 1 98 324 LEU A N 1
ATOM 2488 C CA . LEU A 1 324 ? 0.068 11.227 -13.633 1 98 324 LEU A CA 1
ATOM 2489 C C . LEU A 1 324 ? 0.324 10.664 -15.023 1 98 324 LEU A C 1
ATOM 2491 O O . LEU A 1 324 ? -0.484 10.859 -15.938 1 98 324 LEU A O 1
ATOM 2495 N N . ARG A 1 325 ? 1.361 9.984 -15.195 1 97.62 325 ARG A N 1
ATOM 2496 C CA . ARG A 1 325 ? 1.753 9.469 -16.5 1 97.62 325 ARG A CA 1
ATOM 2497 C C . ARG A 1 325 ? 1.099 8.125 -16.781 1 97.62 325 ARG A C 1
ATOM 2499 O O . ARG A 1 325 ? 0.576 7.48 -15.875 1 97.62 325 ARG A O 1
ATOM 2506 N N . SER A 1 326 ? 1.117 7.793 -18.062 1 98.06 326 SER A N 1
ATOM 2507 C CA . SER A 1 326 ? 0.747 6.426 -18.422 1 98.06 326 SER A CA 1
ATOM 2508 C C . SER A 1 326 ? 1.816 5.43 -17.984 1 98.06 326 SER A C 1
ATOM 2510 O O . SER A 1 326 ? 3.002 5.766 -17.953 1 98.06 326 SER A O 1
ATOM 2512 N N . GLY A 1 327 ? 1.369 4.258 -17.672 1 97.06 327 GLY A N 1
ATOM 2513 C CA . GLY A 1 327 ? 2.293 3.197 -17.297 1 97.06 327 GLY A CA 1
ATOM 2514 C C . GLY A 1 327 ? 1.774 2.316 -16.172 1 97.06 327 GLY A C 1
ATOM 2515 O O . GLY A 1 327 ? 0.58 2.326 -15.875 1 97.06 327 GLY A O 1
ATOM 2516 N N . ARG A 1 328 ? 2.672 1.496 -15.664 1 96 328 ARG A N 1
ATOM 2517 C CA . ARG A 1 328 ? 2.332 0.577 -14.586 1 96 328 ARG A CA 1
ATOM 2518 C C . ARG A 1 328 ? 3.283 0.74 -13.406 1 96 328 ARG A C 1
ATOM 2520 O O . ARG A 1 328 ? 4.426 1.166 -13.578 1 96 328 ARG A O 1
ATOM 2527 N N . THR A 1 329 ? 2.793 0.542 -12.266 1 95.94 329 THR A N 1
ATOM 2528 C CA . THR A 1 329 ? 3.602 0.475 -11.055 1 95.94 329 THR A CA 1
ATOM 2529 C C . THR A 1 329 ? 3.008 -0.519 -10.062 1 95.94 329 THR A C 1
ATOM 2531 O O . THR A 1 329 ? 1.883 -0.989 -10.242 1 95.94 329 THR A O 1
ATOM 2534 N N . ARG A 1 330 ? 3.801 -0.949 -9.102 1 95.06 330 ARG A N 1
ATOM 2535 C CA . ARG A 1 330 ? 3.35 -1.883 -8.078 1 95.06 330 ARG A CA 1
ATOM 2536 C C . ARG A 1 330 ? 3.445 -1.26 -6.688 1 95.06 330 ARG A C 1
ATOM 2538 O O . ARG A 1 330 ? 4.41 -0.554 -6.383 1 95.06 330 ARG A O 1
ATOM 2545 N N . ILE A 1 331 ? 2.439 -1.373 -5.945 1 95.94 331 ILE A N 1
ATOM 2546 C CA . ILE A 1 331 ? 2.42 -1.053 -4.523 1 95.94 331 ILE A CA 1
ATOM 2547 C C . ILE A 1 331 ? 2.398 -2.342 -3.703 1 95.94 331 ILE A C 1
ATOM 2549 O O . ILE A 1 331 ? 1.333 -2.799 -3.283 1 95.94 331 ILE A O 1
ATOM 2553 N N . ASP A 1 332 ? 3.537 -2.9 -3.453 1 94.25 332 ASP A N 1
ATOM 2554 C CA . ASP A 1 332 ? 3.707 -4.227 -2.871 1 94.25 332 ASP A CA 1
ATOM 2555 C C . ASP A 1 332 ? 3.807 -4.152 -1.35 1 94.25 332 ASP A C 1
ATOM 2557 O O . ASP A 1 332 ? 4.879 -3.887 -0.805 1 94.25 332 ASP A O 1
ATOM 2561 N N . ILE A 1 333 ? 2.756 -4.449 -0.64 1 95.25 333 ILE A N 1
ATOM 2562 C CA . ILE A 1 333 ? 2.682 -4.379 0.815 1 95.25 333 ILE A CA 1
ATOM 2563 C C . ILE A 1 333 ? 3.684 -5.355 1.429 1 95.25 333 ILE A C 1
ATOM 2565 O O . ILE A 1 333 ? 4.344 -5.035 2.422 1 95.25 333 ILE A O 1
ATOM 2569 N N . GLY A 1 334 ? 3.797 -6.613 0.864 1 94.31 334 GLY A N 1
ATOM 2570 C CA . GLY A 1 334 ? 4.773 -7.57 1.364 1 94.31 334 GLY A CA 1
ATOM 2571 C C . GLY A 1 334 ? 6.191 -7.035 1.348 1 94.31 334 GLY A C 1
ATOM 2572 O O . GLY A 1 334 ? 6.926 -7.18 2.328 1 94.31 334 GLY A O 1
ATOM 2573 N N . TRP A 1 335 ? 6.594 -6.434 0.246 1 93.94 335 TRP A N 1
ATOM 2574 C CA . TRP A 1 335 ? 7.918 -5.832 0.107 1 93.94 335 TRP A CA 1
ATOM 2575 C C . TRP A 1 335 ? 8.141 -4.758 1.168 1 93.94 335 TRP A C 1
ATOM 2577 O O . TRP A 1 335 ? 9.227 -4.664 1.745 1 93.94 335 TRP A O 1
ATOM 2587 N N . ALA A 1 336 ? 7.137 -3.883 1.395 1 95.56 336 ALA A N 1
ATOM 2588 C CA . ALA A 1 336 ? 7.238 -2.818 2.389 1 95.56 336 ALA A CA 1
ATOM 2589 C C . ALA A 1 336 ? 7.426 -3.393 3.791 1 95.56 336 ALA A C 1
ATOM 2591 O O . ALA A 1 336 ? 8.266 -2.92 4.559 1 95.56 336 ALA A O 1
ATOM 2592 N N . LEU A 1 337 ? 6.629 -4.418 4.156 1 96.56 337 LEU A N 1
ATOM 2593 C CA . LEU A 1 337 ? 6.676 -4.996 5.492 1 96.56 337 LEU A CA 1
ATOM 2594 C C . LEU A 1 337 ? 7.977 -5.758 5.707 1 96.56 337 LEU A C 1
ATOM 2596 O O . LEU A 1 337 ? 8.414 -5.941 6.848 1 96.56 337 LEU A O 1
ATOM 2600 N N . ASP A 1 338 ? 8.609 -6.27 4.594 1 96.44 338 ASP A N 1
ATOM 2601 C CA . ASP A 1 338 ? 9.922 -6.91 4.691 1 96.44 338 ASP A CA 1
ATOM 2602 C C . ASP A 1 338 ? 11.008 -5.898 5.043 1 96.44 338 ASP A C 1
ATOM 2604 O O . ASP A 1 338 ? 12.117 -6.273 5.422 1 96.44 338 ASP A O 1
ATOM 2608 N N . ARG A 1 339 ? 10.695 -4.59 5.023 1 95.5 339 ARG A N 1
ATOM 2609 C CA . ARG A 1 339 ? 11.695 -3.543 5.219 1 95.5 339 ARG A CA 1
ATOM 2610 C C . ARG A 1 339 ? 11.367 -2.693 6.441 1 95.5 339 ARG A C 1
ATOM 2612 O O . ARG A 1 339 ? 11.758 -1.527 6.52 1 95.5 339 ARG A O 1
ATOM 2619 N N . LEU A 1 340 ? 10.617 -3.16 7.348 1 95.75 340 LEU A N 1
ATOM 2620 C CA . LEU A 1 340 ? 10.398 -2.496 8.633 1 95.75 340 LEU A CA 1
ATOM 2621 C C . LEU A 1 340 ? 11.727 -2.176 9.305 1 95.75 340 LEU A C 1
ATOM 2623 O O . LEU A 1 340 ? 12.633 -3.012 9.336 1 95.75 340 LEU A O 1
ATOM 2627 N N . ASP A 1 341 ? 11.844 -0.989 9.758 1 94.38 341 ASP A N 1
ATOM 2628 C CA . ASP A 1 341 ? 13.062 -0.569 10.43 1 94.38 341 ASP A CA 1
ATOM 2629 C C . ASP A 1 341 ? 12.75 0.351 11.609 1 94.38 341 ASP A C 1
ATOM 2631 O O . ASP A 1 341 ? 11.672 0.943 11.672 1 94.38 341 ASP A O 1
ATOM 2635 N N . GLU A 1 342 ? 13.648 0.431 12.516 1 93.38 342 GLU A N 1
ATOM 2636 C CA . GLU A 1 342 ? 13.492 1.324 13.656 1 93.38 342 GLU A CA 1
ATOM 2637 C C . GLU A 1 342 ? 13.516 2.787 13.219 1 93.38 342 GLU A C 1
ATOM 2639 O O . GLU A 1 342 ? 14.227 3.152 12.289 1 93.38 342 GLU A O 1
ATOM 2644 N N . PRO A 1 343 ? 12.664 3.602 13.875 1 88.81 343 PRO A N 1
ATOM 2645 C CA . PRO A 1 343 ? 12.742 5.031 13.562 1 88.81 343 PRO A CA 1
ATOM 2646 C C . PRO A 1 343 ? 14.102 5.637 13.898 1 88.81 343 PRO A C 1
ATOM 2648 O O . PRO A 1 343 ? 14.781 5.168 14.812 1 88.81 343 PRO A O 1
ATOM 2651 N N . ASP A 1 344 ? 14.516 6.66 13.156 1 79.19 344 ASP A N 1
ATOM 2652 C CA . ASP A 1 344 ? 15.781 7.344 13.383 1 79.19 344 ASP A CA 1
ATOM 2653 C C . ASP A 1 344 ? 15.711 8.242 14.617 1 79.19 344 ASP A C 1
ATOM 2655 O O . ASP A 1 344 ? 15.062 9.289 14.586 1 79.19 344 ASP A O 1
ATOM 2659 N N . MET A 1 345 ? 16.359 7.922 15.719 1 73.31 345 MET A N 1
ATOM 2660 C CA . MET A 1 345 ? 16.312 8.648 16.984 1 73.31 345 MET A CA 1
ATOM 2661 C C . MET A 1 345 ? 17.359 9.758 17.016 1 73.31 345 MET A C 1
ATOM 2663 O O . MET A 1 345 ? 17.359 10.586 17.938 1 73.31 345 MET A O 1
ATOM 2667 N N . THR A 1 346 ? 18.438 9.867 16.234 1 59.03 346 THR A N 1
ATOM 2668 C CA . THR A 1 346 ? 19.547 10.82 16.297 1 59.03 346 THR A CA 1
ATOM 2669 C C . THR A 1 346 ? 19.031 12.25 16.109 1 59.03 346 THR A C 1
ATOM 2671 O O . THR A 1 346 ? 19.672 13.203 16.547 1 59.03 346 THR A O 1
ATOM 2674 N N . ARG A 1 347 ? 17.984 12.484 15.523 1 54.44 347 ARG A N 1
ATOM 2675 C CA . ARG A 1 347 ? 17.547 13.828 15.141 1 54.44 347 ARG A CA 1
ATOM 2676 C C . ARG A 1 347 ? 16.938 14.57 16.328 1 54.44 347 ARG A C 1
ATOM 2678 O O . ARG A 1 347 ? 16.688 15.773 16.234 1 54.44 347 ARG A O 1
ATOM 2685 N N . HIS A 1 348 ? 16.547 14.039 17.422 1 54.03 348 HIS A N 1
ATOM 2686 C CA . HIS A 1 348 ? 15.641 14.695 18.359 1 54.03 348 HIS A CA 1
ATOM 2687 C C . HIS A 1 348 ? 16.375 15.203 19.594 1 54.03 348 HIS A C 1
ATOM 2689 O O . HIS A 1 348 ? 15.766 15.82 20.469 1 54.03 348 HIS A O 1
ATOM 2695 N N . GLY A 1 349 ? 17.703 15.016 19.844 1 51.59 349 GLY A N 1
ATOM 2696 C CA . GLY A 1 349 ? 18.203 15.539 21.109 1 51.59 349 GLY A CA 1
ATOM 2697 C C . GLY A 1 349 ? 19.312 16.562 20.938 1 51.59 349 GLY A C 1
ATOM 2698 O O . GLY A 1 349 ? 20.109 16.453 20.016 1 51.59 349 GLY A O 1
ATOM 2699 N N . PRO A 1 350 ? 18.938 17.859 21.469 1 49.66 350 PRO A N 1
ATOM 2700 C CA . PRO A 1 350 ? 20.078 18.781 21.5 1 49.66 350 PRO A CA 1
ATOM 2701 C C . PRO A 1 350 ? 21.312 18.188 22.188 1 49.66 350 PRO A C 1
ATOM 2703 O O . PRO A 1 350 ? 21.172 17.469 23.172 1 49.66 350 PRO A O 1
ATOM 2706 N N . THR A 1 351 ? 22.25 17.906 21.438 1 51.69 351 THR A N 1
ATOM 2707 C CA . THR A 1 351 ? 23.484 17.531 22.125 1 51.69 351 THR A CA 1
ATOM 2708 C C . THR A 1 351 ? 23.984 18.672 23 1 51.69 351 THR A C 1
ATOM 2710 O O . THR A 1 351 ? 24.172 19.797 22.516 1 51.69 351 THR A O 1
ATOM 2713 N N . PRO A 1 352 ? 23.75 18.562 24.344 1 51.22 352 PRO A N 1
ATOM 2714 C CA . PRO A 1 352 ? 24.312 19.641 25.172 1 51.22 352 PRO A CA 1
ATOM 2715 C C . PRO A 1 352 ? 25.766 19.953 24.812 1 51.22 352 PRO A C 1
ATOM 2717 O O . PRO A 1 352 ? 26.609 19.047 24.797 1 51.22 352 PRO A O 1
ATOM 2720 N N . VAL A 1 353 ? 26.062 20.75 23.953 1 53.78 353 VAL A N 1
ATOM 2721 C CA . VAL A 1 353 ? 27.453 21.125 23.797 1 53.78 353 VAL A CA 1
ATOM 2722 C C . VAL A 1 353 ? 27.812 22.234 24.797 1 53.78 353 VAL A C 1
ATOM 2724 O O . VAL A 1 353 ? 27.094 23.234 24.891 1 53.78 353 VAL A O 1
ATOM 2727 N N . ASP A 1 354 ? 28.406 21.891 25.875 1 51.22 354 ASP A N 1
ATOM 2728 C CA . ASP A 1 354 ? 28.953 22.875 26.812 1 51.22 354 ASP A CA 1
ATOM 2729 C C . ASP A 1 354 ? 29.844 23.875 26.094 1 51.22 354 ASP A C 1
ATOM 2731 O O . ASP A 1 354 ? 31.062 23.672 25.984 1 51.22 354 ASP A O 1
ATOM 2735 N N . ASP A 1 355 ? 29.422 24.625 25.125 1 57.78 355 ASP A N 1
ATOM 2736 C CA . ASP A 1 355 ? 30.422 25.469 24.469 1 57.78 355 ASP A CA 1
ATOM 2737 C C . ASP A 1 355 ? 30.469 26.859 25.078 1 57.78 355 ASP A C 1
ATOM 2739 O O . ASP A 1 355 ? 29.672 27.734 24.703 1 57.78 355 ASP A O 1
ATOM 2743 N N . VAL A 1 356 ? 30.938 26.953 26.359 1 54.75 356 VAL A N 1
ATOM 2744 C CA . VAL A 1 356 ? 31.25 28.297 26.844 1 54.75 356 VAL A CA 1
ATOM 2745 C C . VAL A 1 356 ? 32.25 28.969 25.922 1 54.75 356 VAL A C 1
ATOM 2747 O O . VAL A 1 356 ? 33.406 28.547 25.859 1 54.75 356 VAL A O 1
ATOM 2750 N N . HIS A 1 357 ? 31.859 29.703 24.875 1 60.66 357 HIS A N 1
ATOM 2751 C CA . HIS A 1 357 ? 32.812 30.406 24 1 60.66 357 HIS A CA 1
ATOM 2752 C C . HIS A 1 357 ? 33.094 31.797 24.516 1 60.66 357 HIS A C 1
ATOM 2754 O O . HIS A 1 357 ? 32.188 32.594 24.734 1 60.66 357 HIS A O 1
ATOM 2760 N N . GLU A 1 358 ? 34.281 32 25.094 1 59.84 358 GLU A N 1
ATOM 2761 C CA . GLU A 1 358 ? 34.75 33.344 25.406 1 59.84 358 GLU A CA 1
ATOM 2762 C C . GLU A 1 358 ? 35.344 34.031 24.188 1 59.84 358 GLU A C 1
ATOM 2764 O O . GLU A 1 358 ? 36.219 33.469 23.516 1 59.84 358 GLU A O 1
ATOM 2769 N N . ALA A 1 359 ? 34.781 35.188 23.719 1 62.53 359 ALA A N 1
ATOM 2770 C CA . ALA A 1 359 ? 35.312 35.938 22.594 1 62.53 359 ALA A CA 1
ATOM 2771 C C . ALA A 1 359 ? 36.781 36.312 22.844 1 62.53 359 ALA A C 1
ATOM 2773 O O . ALA A 1 359 ? 37.156 36.688 23.953 1 62.53 359 ALA A O 1
ATOM 2774 N N . PRO A 1 360 ? 37.656 36.125 21.844 1 65.19 360 PRO A N 1
ATOM 2775 C CA . PRO A 1 360 ? 39.062 36.469 22.047 1 65.19 360 PRO A CA 1
ATOM 2776 C C . PRO A 1 360 ? 39.281 37.969 22.297 1 65.19 360 PRO A C 1
ATOM 2778 O O . PRO A 1 360 ? 38.531 38.812 21.75 1 65.19 360 PRO A O 1
ATOM 2781 N N . GLU A 1 361 ? 40.062 38.281 23.266 1 71.12 361 GLU A N 1
ATOM 2782 C CA . GLU A 1 361 ? 40.469 39.656 23.531 1 71.12 361 GLU A CA 1
ATOM 2783 C C . GLU A 1 361 ? 41.5 40.156 22.5 1 71.12 361 GLU A C 1
ATOM 2785 O O . GLU A 1 361 ? 42.5 39.5 22.281 1 71.12 361 GLU A O 1
ATOM 2790 N N . LEU A 1 362 ? 41.125 41.25 21.734 1 83.81 362 LEU A N 1
ATOM 2791 C CA . LEU A 1 362 ? 42.062 41.875 20.812 1 83.81 362 LEU A CA 1
ATOM 2792 C C . LEU A 1 362 ? 43.062 42.75 21.562 1 83.81 362 LEU A C 1
ATOM 2794 O O . LEU A 1 362 ? 42.719 43.406 22.531 1 83.81 362 LEU A O 1
ATOM 2798 N N . PRO A 1 363 ? 44.312 42.719 21.234 1 85.31 363 PRO A N 1
ATOM 2799 C CA . PRO A 1 363 ? 45.375 43.344 22.031 1 85.31 363 PRO A CA 1
ATOM 2800 C C . PRO A 1 363 ? 45.406 44.875 21.906 1 85.31 363 PRO A C 1
ATOM 2802 O O . PRO A 1 363 ? 45.062 45.406 20.844 1 85.31 363 PRO A O 1
ATOM 2805 N N . GLY A 1 364 ? 45.938 45.562 23.031 1 88.25 364 GLY A N 1
ATOM 2806 C CA . GLY A 1 364 ? 46.156 47 23.031 1 88.25 364 GLY A CA 1
ATOM 2807 C C . GLY A 1 364 ? 44.906 47.812 23.156 1 88.25 364 GLY A C 1
ATOM 2808 O O . GLY A 1 364 ? 43.812 47.25 23.25 1 88.25 364 GLY A O 1
ATOM 2809 N N . MET A 1 365 ? 45.094 49.156 23.234 1 90.38 365 MET A N 1
ATOM 2810 C CA . MET A 1 365 ? 43.969 50.062 23.375 1 90.38 365 MET A CA 1
ATOM 2811 C C . MET A 1 365 ? 43.062 49.969 22.156 1 90.38 365 MET A C 1
ATOM 2813 O O . MET A 1 365 ? 41.844 49.938 22.312 1 90.38 365 MET A O 1
ATOM 2817 N N . ALA A 1 366 ? 43.656 49.906 20.969 1 92.44 366 ALA A N 1
ATOM 2818 C CA . ALA A 1 366 ? 42.875 49.75 19.734 1 92.44 366 ALA A CA 1
ATOM 2819 C C . ALA A 1 366 ? 42.062 48.469 19.75 1 92.44 366 ALA A C 1
ATOM 2821 O O . ALA A 1 366 ? 40.938 48.438 19.281 1 92.44 366 ALA A O 1
ATOM 2822 N N . GLY A 1 367 ? 42.688 47.469 20.234 1 93.19 367 GLY A N 1
ATOM 2823 C CA . GLY A 1 367 ? 42 46.188 20.344 1 93.19 367 GLY A CA 1
ATOM 2824 C C . GLY A 1 367 ? 40.812 46.219 21.297 1 93.19 367 GLY A C 1
ATOM 2825 O O . GLY A 1 367 ? 39.781 45.594 21.047 1 93.19 367 GLY A O 1
ATOM 2826 N N . THR A 1 368 ? 41 46.875 22.422 1 94 368 THR A N 1
ATOM 2827 C CA . THR A 1 368 ? 39.969 47 23.406 1 94 368 THR A CA 1
ATOM 2828 C C . THR A 1 368 ? 38.75 47.719 22.828 1 94 368 THR A C 1
ATOM 2830 O O . THR A 1 368 ? 37.594 47.312 23.047 1 94 368 THR A O 1
ATOM 2833 N N . ILE A 1 369 ? 38.969 48.781 22.109 1 95.5 369 ILE A N 1
ATOM 2834 C CA . ILE A 1 369 ? 37.906 49.562 21.516 1 95.5 369 ILE A CA 1
ATOM 2835 C C . ILE A 1 369 ? 37.25 48.781 20.375 1 95.5 369 ILE A C 1
ATOM 2837 O O . ILE A 1 369 ? 36 48.75 20.25 1 95.5 369 ILE A O 1
ATOM 2841 N N . ALA A 1 370 ? 38.094 48.094 19.609 1 95.38 370 ALA A N 1
ATOM 2842 C CA . ALA A 1 370 ? 37.562 47.25 18.531 1 95.38 370 ALA A CA 1
ATOM 2843 C C . ALA A 1 370 ? 36.719 46.125 19.094 1 95.38 370 ALA A C 1
ATOM 2845 O O . ALA A 1 370 ? 35.688 45.781 18.516 1 95.38 370 ALA A O 1
ATOM 2846 N N . SER A 1 371 ? 37.125 45.5 20.172 1 94.5 371 SER A N 1
ATOM 2847 C CA . SER A 1 371 ? 36.375 44.438 20.828 1 94.5 371 SER A CA 1
ATOM 2848 C C . SER A 1 371 ? 35.031 44.938 21.328 1 94.5 371 SER A C 1
ATOM 2850 O O . SER A 1 371 ? 34.031 44.219 21.281 1 94.5 371 SER A O 1
ATOM 2852 N N . ALA A 1 372 ? 35 46.156 21.828 1 95.81 372 ALA A N 1
ATOM 2853 C CA . ALA A 1 372 ? 33.719 46.781 22.234 1 95.81 372 ALA A CA 1
ATOM 2854 C C . ALA A 1 372 ? 32.812 47 21.047 1 95.81 372 ALA A C 1
ATOM 2856 O O . ALA A 1 372 ? 31.609 46.75 21.109 1 95.81 372 ALA A O 1
ATOM 2857 N N . ALA A 1 373 ? 33.375 47.438 19.969 1 96.88 373 ALA A N 1
ATOM 2858 C CA . ALA A 1 373 ? 32.594 47.781 18.766 1 96.88 373 ALA A CA 1
ATOM 2859 C C . ALA A 1 373 ? 31.859 46.531 18.25 1 96.88 373 ALA A C 1
ATOM 2861 O O . ALA A 1 373 ? 30.672 46.625 17.906 1 96.88 373 ALA A O 1
ATOM 2862 N N . ILE A 1 374 ? 32.469 45.406 18.234 1 95.25 374 ILE A N 1
ATOM 2863 C CA . ILE A 1 374 ? 31.891 44.25 17.562 1 95.25 374 ILE A CA 1
ATOM 2864 C C . ILE A 1 374 ? 30.859 43.594 18.469 1 95.25 374 ILE A C 1
ATOM 2866 O O . ILE A 1 374 ? 30.188 42.625 18.062 1 95.25 374 ILE A O 1
ATOM 2870 N N . ARG A 1 375 ? 30.656 44.062 19.672 1 95.44 375 ARG A N 1
ATOM 2871 C CA . ARG A 1 375 ? 29.609 43.594 20.547 1 95.44 375 ARG A CA 1
ATOM 2872 C C . ARG A 1 375 ? 28.266 44.188 20.172 1 95.44 375 ARG A C 1
ATOM 2874 O O . ARG A 1 375 ? 27.219 43.781 20.719 1 95.44 375 ARG A O 1
ATOM 2881 N N . ALA A 1 376 ? 28.266 45.094 19.203 1 97.25 376 ALA A N 1
ATOM 2882 C CA . ALA A 1 376 ? 27.031 45.75 18.781 1 97.25 376 ALA A CA 1
ATOM 2883 C C . ALA A 1 376 ? 26.031 44.75 18.219 1 97.25 376 ALA A C 1
ATOM 2885 O O . ALA A 1 376 ? 26.422 43.719 17.688 1 97.25 376 ALA A O 1
ATOM 2886 N N . PRO A 1 377 ? 24.703 45 18.359 1 97 377 PRO A N 1
ATOM 2887 C CA . PRO A 1 377 ? 23.703 44.156 17.734 1 97 377 PRO A CA 1
ATOM 2888 C C . PRO A 1 377 ? 23.625 44.344 16.219 1 97 377 PRO A C 1
ATOM 2890 O O . PRO A 1 377 ? 24.047 45.375 15.711 1 97 377 PRO A O 1
ATOM 2893 N N . SER A 1 378 ? 23.203 43.406 15.531 1 97.19 378 SER A N 1
ATOM 2894 C CA . SER A 1 378 ? 22.891 43.469 14.102 1 97.19 378 SER A CA 1
ATOM 2895 C C . SER A 1 378 ? 21.781 42.469 13.742 1 97.19 378 SER A C 1
ATOM 2897 O O . SER A 1 378 ? 21.516 41.531 14.477 1 97.19 378 SER A O 1
ATOM 2899 N N . GLY A 1 379 ? 21.047 42.812 12.648 1 95.69 379 GLY A N 1
ATOM 2900 C CA . GLY A 1 379 ? 20.016 41.875 12.188 1 95.69 379 GLY A CA 1
ATOM 2901 C C . GLY A 1 379 ? 20.531 40.469 11.984 1 95.69 379 GLY A C 1
ATOM 2902 O O . GLY A 1 379 ? 21.516 40.25 11.281 1 95.69 379 GLY A O 1
ATOM 2903 N N . GLY A 1 380 ? 19.891 39.531 12.602 1 95.31 380 GLY A N 1
ATOM 2904 C CA . GLY A 1 380 ? 20.266 38.125 12.469 1 95.31 380 GLY A CA 1
ATOM 2905 C C . GLY A 1 380 ? 21.625 37.812 13.047 1 95.31 380 GLY A C 1
ATOM 2906 O O . GLY A 1 380 ? 22.156 36.719 12.852 1 95.31 380 GLY A O 1
ATOM 2907 N N . ASN A 1 381 ? 22.203 38.844 13.68 1 96.38 381 ASN A N 1
ATOM 2908 C CA . ASN A 1 381 ? 23.578 38.75 14.148 1 96.38 381 ASN A CA 1
ATOM 2909 C C . ASN A 1 381 ? 24.547 38.406 13.008 1 96.38 381 ASN A C 1
ATOM 2911 O O . ASN A 1 381 ? 25.469 37.594 13.188 1 96.38 381 ASN A O 1
ATOM 2915 N N . VAL A 1 382 ? 24.312 38.969 11.914 1 95.56 382 VAL A N 1
ATOM 2916 C CA . VAL A 1 382 ? 25.109 38.719 10.727 1 95.56 382 VAL A CA 1
ATOM 2917 C C . VAL A 1 382 ? 26.453 39.469 10.844 1 95.56 382 VAL A C 1
ATOM 2919 O O . VAL A 1 382 ? 27.422 39.094 10.188 1 95.56 382 VAL A O 1
ATOM 2922 N N . GLN A 1 383 ? 26.438 40.531 11.727 1 96.25 383 GLN A N 1
ATOM 2923 C CA . GLN A 1 383 ? 27.656 41.312 11.953 1 96.25 383 GLN A CA 1
ATOM 2924 C C . GLN A 1 383 ? 28.203 41.875 10.641 1 96.25 383 GLN A C 1
ATOM 2926 O O . GLN A 1 383 ? 29.344 41.594 10.258 1 96.25 383 GLN A O 1
ATOM 2931 N N . PRO A 1 384 ? 27.375 42.75 10.109 1 96.69 384 PRO A N 1
ATOM 2932 C CA . PRO A 1 384 ? 27.688 43.25 8.758 1 96.69 384 PRO A CA 1
ATOM 2933 C C . PRO A 1 384 ? 28.719 44.375 8.758 1 96.69 384 PRO A C 1
ATOM 2935 O O . PRO A 1 384 ? 28.484 45.438 8.227 1 96.69 384 PRO A O 1
ATOM 2938 N N . TRP A 1 385 ? 29.984 44.156 9.273 1 97.19 385 TRP A N 1
ATOM 2939 C CA . TRP A 1 385 ? 30.969 45.219 9.367 1 97.19 385 TRP A CA 1
ATOM 2940 C C . TRP A 1 385 ? 32.375 44.656 9.203 1 97.19 385 TRP A C 1
ATOM 2942 O O . TRP A 1 385 ? 32.625 43.469 9.367 1 97.19 385 TRP A O 1
ATOM 2952 N N . PHE A 1 386 ? 33.219 45.5 8.758 1 96.31 386 PHE A N 1
ATOM 2953 C CA . PHE A 1 386 ? 34.656 45.375 8.859 1 96.31 386 PHE A CA 1
ATOM 2954 C C . PHE A 1 386 ? 35.25 46.438 9.766 1 96.31 386 PHE A C 1
ATOM 2956 O O . PHE A 1 386 ? 35.094 47.625 9.508 1 96.31 386 PHE A O 1
ATOM 2963 N N . VAL A 1 387 ? 35.938 46.031 10.844 1 96.75 387 VAL A N 1
ATOM 2964 C CA . VAL A 1 387 ? 36.5 47 11.797 1 96.75 387 VAL A CA 1
ATOM 2965 C C . VAL A 1 387 ? 38 47.062 11.625 1 96.75 387 VAL A C 1
ATOM 2967 O O . VAL A 1 387 ? 38.688 46.031 11.648 1 96.75 387 VAL A O 1
ATOM 2970 N N . GLN A 1 388 ? 38.5 48.188 11.383 1 95.81 388 GLN A N 1
ATOM 2971 C CA . GLN A 1 388 ? 39.938 48.438 11.359 1 95.81 388 GLN A CA 1
ATOM 2972 C C . GLN A 1 388 ? 40.344 49.344 12.508 1 95.81 388 GLN A C 1
ATOM 2974 O O . GLN A 1 388 ? 39.875 50.5 12.586 1 95.81 388 GLN A O 1
ATOM 2979 N N . ALA A 1 389 ? 41.125 48.844 13.359 1 95.62 389 ALA A N 1
ATOM 2980 C CA . ALA A 1 389 ? 41.562 49.594 14.539 1 95.62 389 ALA A CA 1
ATOM 2981 C C . ALA A 1 389 ? 43.031 49.938 14.469 1 95.62 389 ALA A C 1
ATOM 2983 O O . ALA A 1 389 ? 43.906 49.062 14.453 1 95.62 389 ALA A O 1
ATOM 2984 N N . GLY A 1 390 ? 43.344 51.219 14.406 1 93.06 390 GLY A N 1
ATOM 2985 C CA . GLY A 1 390 ? 44.688 51.75 14.422 1 93.06 390 GLY A CA 1
ATOM 2986 C C . GLY A 1 390 ? 45.031 52.562 15.664 1 93.06 390 GLY A C 1
ATOM 2987 O O . GLY A 1 390 ? 44.156 52.688 16.547 1 93.06 390 GLY A O 1
ATOM 2988 N N . PRO A 1 391 ? 46.281 53.094 15.742 1 90.25 391 PRO A N 1
ATOM 2989 C CA . PRO A 1 391 ? 46.719 53.844 16.938 1 90.25 391 PRO A CA 1
ATOM 2990 C C . PRO A 1 391 ? 46 55.156 17.094 1 90.25 391 PRO A C 1
ATOM 2992 O O . PRO A 1 391 ? 45.844 55.656 18.219 1 90.25 391 PRO A O 1
ATOM 2995 N N . THR A 1 392 ? 45.5 55.75 16 1 94.12 392 THR A N 1
ATOM 2996 C CA . THR A 1 392 ? 44.969 57.094 16.094 1 94.12 392 THR A CA 1
ATOM 2997 C C . THR A 1 392 ? 43.469 57.094 15.75 1 94.12 392 THR A C 1
ATOM 2999 O O . THR A 1 392 ? 42.781 58.094 15.984 1 94.12 392 THR A O 1
ATOM 3002 N N . SER A 1 393 ? 43.031 55.969 15.172 1 96.5 393 SER A N 1
ATOM 3003 C CA . SER A 1 393 ? 41.625 55.969 14.789 1 96.5 393 SER A CA 1
ATOM 3004 C C . SER A 1 393 ? 41.094 54.562 14.633 1 96.5 393 SER A C 1
ATOM 3006 O O . SER A 1 393 ? 41.844 53.625 14.406 1 96.5 393 SER A O 1
ATOM 3008 N N . ILE A 1 394 ? 39.812 54.406 14.781 1 96.62 394 ILE A N 1
ATOM 3009 C CA . ILE A 1 394 ? 39.062 53.188 14.523 1 96.62 394 ILE A CA 1
ATOM 3010 C C . ILE A 1 394 ? 38.031 53.438 13.398 1 96.62 394 ILE A C 1
ATOM 3012 O O . ILE A 1 394 ? 37.281 54.406 13.438 1 96.62 394 ILE A O 1
ATOM 3016 N N . THR A 1 395 ? 38.062 52.594 12.367 1 97.31 395 THR A N 1
ATOM 3017 C CA . THR A 1 395 ? 37.094 52.688 11.289 1 97.31 395 THR A CA 1
ATOM 3018 C C . THR A 1 395 ? 36.219 51.438 11.258 1 97.31 395 THR A C 1
ATOM 3020 O O . THR A 1 395 ? 36.688 50.312 11.438 1 97.31 395 THR A O 1
ATOM 3023 N N . ILE A 1 396 ? 34.938 51.625 11.07 1 98.25 396 ILE A N 1
ATOM 3024 C CA . ILE A 1 396 ? 33.938 50.594 10.953 1 98.25 396 ILE A CA 1
ATOM 3025 C C . ILE A 1 396 ? 33.188 50.75 9.633 1 98.25 396 ILE A C 1
ATOM 3027 O O . ILE A 1 396 ? 32.406 51.688 9.461 1 98.25 396 ILE A O 1
ATOM 3031 N N . ASP A 1 397 ? 33.375 49.781 8.703 1 97.81 397 ASP A N 1
ATOM 3032 C CA . ASP A 1 397 ? 32.75 49.812 7.379 1 97.81 397 ASP A CA 1
ATOM 3033 C C . ASP A 1 397 ? 31.609 48.781 7.281 1 97.81 397 ASP A C 1
ATOM 3035 O O . ASP A 1 397 ? 31.719 47.688 7.82 1 97.81 397 ASP A O 1
ATOM 3039 N N . VAL A 1 398 ? 30.516 49.188 6.625 1 97.75 398 VAL A N 1
ATOM 3040 C CA . VAL A 1 398 ? 29.5 48.219 6.258 1 97.75 398 VAL A CA 1
ATOM 3041 C C . VAL A 1 398 ? 30.094 47.188 5.301 1 97.75 398 VAL A C 1
ATOM 3043 O O . VAL A 1 398 ? 30.703 47.531 4.289 1 97.75 398 VAL A O 1
ATOM 3046 N N . ALA A 1 399 ? 30.016 45.938 5.656 1 96.25 399 ALA A N 1
ATOM 3047 C CA . ALA A 1 399 ? 30.391 44.844 4.77 1 96.25 399 ALA A CA 1
ATOM 3048 C C . ALA A 1 399 ? 29.25 44.469 3.848 1 96.25 399 ALA A C 1
ATOM 3050 O O . ALA A 1 399 ? 28.438 43.594 4.188 1 96.25 399 ALA A O 1
ATOM 3051 N N . ALA A 1 400 ? 29.203 44.875 2.662 1 95.06 400 ALA A N 1
ATOM 3052 C CA . ALA A 1 400 ? 28.078 44.781 1.735 1 95.06 400 ALA A CA 1
ATOM 3053 C C . ALA A 1 400 ? 27.781 43.312 1.37 1 95.06 400 ALA A C 1
ATOM 3055 O O . ALA A 1 400 ? 26.656 43 1.002 1 95.06 400 ALA A O 1
ATOM 3056 N N . GLN A 1 401 ? 28.719 42.406 1.477 1 94.12 401 GLN A N 1
ATOM 3057 C CA . GLN A 1 401 ? 28.531 41 1.07 1 94.12 401 GLN A CA 1
ATOM 3058 C C . GLN A 1 401 ? 27.641 40.281 2.053 1 94.12 401 GLN A C 1
ATOM 3060 O O . GLN A 1 401 ? 27.141 39.188 1.741 1 94.12 401 GLN A O 1
ATOM 3065 N N . HIS A 1 402 ? 27.406 40.844 3.213 1 94.75 402 HIS A N 1
ATOM 3066 C CA . HIS A 1 402 ? 26.625 40.125 4.23 1 94.75 402 HIS A CA 1
ATOM 3067 C C . HIS A 1 402 ? 25.203 40.688 4.305 1 94.75 402 HIS A C 1
ATOM 3069 O O . HIS A 1 402 ? 24.5 40.438 5.281 1 94.75 402 HIS A O 1
ATOM 3075 N N . THR A 1 403 ? 24.75 41.344 3.334 1 94.94 403 THR A N 1
ATOM 3076 C CA . THR A 1 403 ? 23.406 41.906 3.289 1 94.94 403 THR A CA 1
ATOM 3077 C C . THR A 1 403 ? 22.375 40.812 3.049 1 94.94 403 THR A C 1
ATOM 3079 O O . THR A 1 403 ? 22.719 39.688 2.762 1 94.94 403 THR A O 1
ATOM 3082 N N . SER A 1 404 ? 21.156 41.125 3.35 1 96.25 404 SER A N 1
ATOM 3083 C CA . SER A 1 404 ? 19.984 40.281 3.102 1 96.25 404 SER A CA 1
ATOM 3084 C C . SER A 1 404 ? 18.859 41.062 2.469 1 96.25 404 SER A C 1
ATOM 3086 O O . SER A 1 404 ? 18.938 42.281 2.326 1 96.25 404 SER A O 1
ATOM 3088 N N . THR A 1 405 ? 17.797 40.438 2.09 1 97.19 405 THR A N 1
ATOM 3089 C CA . THR A 1 405 ? 16.656 41.094 1.462 1 97.19 405 THR A CA 1
ATOM 3090 C C . THR A 1 405 ? 16.031 42.094 2.406 1 97.19 405 THR A C 1
ATOM 3092 O O . THR A 1 405 ? 15.586 43.156 1.974 1 97.19 405 THR A O 1
ATOM 3095 N N . MET A 1 406 ? 15.961 41.812 3.707 1 97.44 406 MET A N 1
ATOM 3096 C CA . MET A 1 406 ? 15.344 42.688 4.684 1 97.44 406 MET A CA 1
ATOM 3097 C C . MET A 1 406 ? 16.219 43.906 4.945 1 97.44 406 MET A C 1
ATOM 3099 O O . MET A 1 406 ? 15.758 44.906 5.492 1 97.44 406 MET A O 1
ATOM 3103 N N . ASP A 1 407 ? 17.484 43.812 4.602 1 97.75 407 ASP A N 1
ATOM 3104 C CA . ASP A 1 407 ? 18.406 44.938 4.715 1 97.75 407 ASP A CA 1
ATOM 3105 C C . ASP A 1 407 ? 18.297 45.875 3.51 1 97.75 407 ASP A C 1
ATOM 3107 O O . ASP A 1 407 ? 19.281 46.125 2.83 1 97.75 407 ASP A O 1
ATOM 3111 N N . VAL A 1 408 ? 17.125 46.438 3.354 1 97.88 408 VAL A N 1
ATOM 3112 C CA . VAL A 1 408 ? 16.781 47.25 2.191 1 97.88 408 VAL A CA 1
ATOM 3113 C C . VAL A 1 408 ? 17.766 48.406 2.08 1 97.88 408 VAL A C 1
ATOM 3115 O O . VAL A 1 408 ? 17.859 49.25 2.99 1 97.88 408 VAL A O 1
ATOM 3118 N N . GLY A 1 409 ? 18.516 48.438 0.976 1 96.62 409 GLY A N 1
ATOM 3119 C CA . GLY A 1 409 ? 19.438 49.531 0.721 1 96.62 409 GLY A CA 1
ATOM 3120 C C . GLY A 1 409 ? 20.516 49.656 1.768 1 96.62 409 GLY A C 1
ATOM 3121 O O . GLY A 1 409 ? 21.062 50.75 1.978 1 96.62 409 GLY A O 1
ATOM 3122 N N . PHE A 1 410 ? 20.797 48.688 2.57 1 98 410 PHE A N 1
ATOM 3123 C CA . PHE A 1 410 ? 21.812 48.625 3.605 1 98 410 PHE A CA 1
ATOM 3124 C C . PHE A 1 410 ? 21.422 49.438 4.832 1 98 410 PHE A C 1
ATOM 3126 O O . PHE A 1 410 ? 22.266 49.844 5.617 1 98 410 PHE A O 1
ATOM 3133 N N . ARG A 1 411 ? 20.188 49.719 4.973 1 98.44 411 ARG A N 1
ATOM 3134 C CA . ARG A 1 411 ? 19.719 50.531 6.078 1 98.44 411 ARG A CA 1
ATOM 3135 C C . ARG A 1 411 ? 19.891 49.812 7.414 1 98.44 411 ARG A C 1
ATOM 3137 O O . ARG A 1 411 ? 20.344 50.406 8.391 1 98.44 411 ARG A O 1
ATOM 3144 N N . GLY A 1 412 ? 19.531 48.531 7.426 1 98.31 412 GLY A N 1
ATOM 3145 C CA . GLY A 1 412 ? 19.781 47.75 8.625 1 98.31 412 GLY A CA 1
ATOM 3146 C C . GLY A 1 412 ? 21.25 47.594 8.969 1 98.31 412 GLY A C 1
ATOM 3147 O O . GLY A 1 412 ? 21.625 47.688 10.141 1 98.31 412 GLY A O 1
ATOM 3148 N N . SER A 1 413 ? 22.062 47.406 7.98 1 98.38 413 SER A N 1
ATOM 3149 C CA . SER A 1 413 ? 23.516 47.344 8.172 1 98.38 413 SER A CA 1
ATOM 3150 C C . SER A 1 413 ? 24.062 48.656 8.719 1 98.38 413 SER A C 1
ATOM 3152 O O . SER A 1 413 ? 24.969 48.656 9.555 1 98.38 413 SER A O 1
ATOM 3154 N N . SER A 1 414 ? 23.516 49.75 8.258 1 98.69 414 SER A N 1
ATOM 3155 C CA . SER A 1 414 ? 23.938 51.062 8.742 1 98.69 414 SER A CA 1
ATOM 3156 C C . SER A 1 414 ? 23.578 51.25 10.203 1 98.69 414 SER A C 1
ATOM 3158 O O . SER A 1 414 ? 24.344 51.844 10.969 1 98.69 414 SER A O 1
ATOM 3160 N N . VAL A 1 415 ? 22.422 50.812 10.531 1 98.69 415 VAL A N 1
ATOM 3161 C CA . VAL A 1 415 ? 22.016 50.844 11.93 1 98.69 415 VAL A CA 1
ATOM 3162 C C . VAL A 1 415 ? 23.031 50.062 12.773 1 98.69 415 VAL A C 1
ATOM 3164 O O . VAL A 1 415 ? 23.453 50.531 13.836 1 98.69 415 VAL A O 1
ATOM 3167 N N . ALA A 1 416 ? 23.453 48.906 12.344 1 98.62 416 ALA A N 1
ATOM 3168 C CA . ALA A 1 416 ? 24.422 48.062 13.055 1 98.62 416 ALA A CA 1
ATOM 3169 C C . ALA A 1 416 ? 25.75 48.781 13.188 1 98.62 416 ALA A C 1
ATOM 3171 O O . ALA A 1 416 ? 26.391 48.75 14.25 1 98.62 416 ALA A O 1
ATOM 3172 N N . VAL A 1 417 ? 26.188 49.375 12.172 1 98.44 417 VAL A N 1
ATOM 3173 C CA . VAL A 1 417 ? 27.453 50.094 12.188 1 98.44 417 VAL A CA 1
ATOM 3174 C C . VAL A 1 417 ? 27.375 51.281 13.156 1 98.44 417 VAL A C 1
ATOM 3176 O O . VAL A 1 417 ? 28.328 51.562 13.867 1 98.44 417 VAL A O 1
ATOM 3179 N N . GLY A 1 418 ? 26.219 51.969 13.141 1 98.69 418 GLY A N 1
ATOM 3180 C CA . GLY A 1 418 ? 26.016 53.031 14.117 1 98.69 418 GLY A CA 1
ATOM 3181 C C . GLY A 1 418 ? 26.078 52.531 15.555 1 98.69 418 GLY A C 1
ATOM 3182 O O . GLY A 1 418 ? 26.656 53.219 16.422 1 98.69 418 GLY A O 1
ATOM 3183 N N . ALA A 1 419 ? 25.484 51.469 15.805 1 98.81 419 ALA A N 1
ATOM 3184 C CA . ALA A 1 419 ? 25.547 50.875 17.125 1 98.81 419 ALA A CA 1
ATOM 3185 C C . ALA A 1 419 ? 26.984 50.5 17.5 1 98.81 419 ALA A C 1
ATOM 3187 O O . ALA A 1 419 ? 27.406 50.688 18.641 1 98.81 419 ALA A O 1
ATOM 3188 N N . ALA A 1 420 ? 27.719 49.938 16.594 1 98.5 420 ALA A N 1
ATOM 3189 C CA . ALA A 1 420 ? 29.109 49.625 16.828 1 98.5 420 ALA A CA 1
ATOM 3190 C C . ALA A 1 420 ? 29.938 50.875 17.141 1 98.5 420 ALA A C 1
ATOM 3192 O O . ALA A 1 420 ? 30.828 50.844 18 1 98.5 420 ALA A O 1
ATOM 3193 N N . LEU A 1 421 ? 29.641 51.906 16.453 1 98.62 421 LEU A N 1
ATOM 3194 C CA . LEU A 1 421 ? 30.297 53.188 16.719 1 98.62 421 LEU A CA 1
ATOM 3195 C C . LEU A 1 421 ? 30.047 53.625 18.156 1 98.62 421 LEU A C 1
ATOM 3197 O O . LEU A 1 421 ? 30.953 54.125 18.828 1 98.62 421 LEU A O 1
ATOM 3201 N N . MET A 1 422 ? 28.828 53.562 18.547 1 98.69 422 MET A N 1
ATOM 3202 C CA . MET A 1 422 ? 28.484 53.969 19.906 1 98.69 422 MET A CA 1
ATOM 3203 C C . MET A 1 422 ? 29.266 53.125 20.938 1 98.69 422 MET A C 1
ATOM 3205 O O . MET A 1 422 ? 29.781 53.688 21.906 1 98.69 422 MET A O 1
ATOM 3209 N N . ASN A 1 423 ? 29.328 51.844 20.734 1 98.31 423 ASN A N 1
ATOM 3210 C CA . ASN A 1 423 ? 30.125 51 21.625 1 98.31 423 ASN A CA 1
ATOM 3211 C C . ASN A 1 423 ? 31.594 51.438 21.656 1 98.31 423 ASN A C 1
ATOM 3213 O O . ASN A 1 423 ? 32.219 51.469 22.719 1 98.31 423 ASN A O 1
ATOM 3217 N N . ALA A 1 424 ? 32.094 51.719 20.516 1 98.19 424 ALA A N 1
ATOM 3218 C CA . ALA A 1 424 ? 33.469 52.188 20.422 1 98.19 424 ALA A CA 1
ATOM 3219 C C . ALA A 1 424 ? 33.656 53.5 21.203 1 98.19 424 ALA A C 1
ATOM 3221 O O . ALA A 1 424 ? 34.656 53.688 21.906 1 98.19 424 ALA A O 1
ATOM 3222 N N . ARG A 1 425 ? 32.719 54.406 21.078 1 98.44 425 ARG A N 1
ATOM 3223 C CA . ARG A 1 425 ? 32.781 55.656 21.781 1 98.44 425 ARG A CA 1
ATOM 3224 C C . ARG A 1 425 ? 32.719 55.469 23.297 1 98.44 425 ARG A C 1
ATOM 3226 O O . ARG A 1 425 ? 33.438 56.125 24.031 1 98.44 425 ARG A O 1
ATOM 3233 N N . ILE A 1 426 ? 31.859 54.625 23.688 1 98.38 426 ILE A N 1
ATOM 3234 C CA . ILE A 1 426 ? 31.75 54.344 25.109 1 98.38 426 ILE A CA 1
ATOM 3235 C C . ILE A 1 426 ? 33.094 53.781 25.625 1 98.38 426 ILE A C 1
ATOM 3237 O O . ILE A 1 426 ? 33.562 54.188 26.672 1 98.38 426 ILE A O 1
ATOM 3241 N N . ALA A 1 427 ? 33.656 52.844 24.922 1 97.44 427 ALA A N 1
ATOM 3242 C CA . ALA A 1 427 ? 34.938 52.281 25.312 1 97.44 427 ALA A CA 1
ATOM 3243 C C . ALA A 1 427 ? 36.031 53.312 25.328 1 97.44 427 ALA A C 1
ATOM 3245 O O . ALA A 1 427 ? 36.875 53.375 26.234 1 97.44 427 ALA A O 1
ATOM 3246 N N . ALA A 1 428 ? 36.094 54.156 24.312 1 97.88 428 ALA A N 1
ATOM 3247 C CA . ALA A 1 428 ? 37.062 55.219 24.234 1 97.88 428 ALA A CA 1
ATOM 3248 C C . ALA A 1 428 ? 36.938 56.188 25.406 1 97.88 428 ALA A C 1
ATOM 3250 O O . ALA A 1 428 ? 37.938 56.625 25.984 1 97.88 428 ALA A O 1
ATOM 3251 N N . ALA A 1 429 ? 35.75 56.531 25.734 1 97.88 429 ALA A N 1
ATOM 3252 C CA . ALA A 1 429 ? 35.5 57.406 26.875 1 97.88 429 ALA A CA 1
ATOM 3253 C C . ALA A 1 429 ? 35.969 56.781 28.172 1 97.88 429 ALA A C 1
ATOM 3255 O O . ALA A 1 429 ? 36.594 57.438 29.016 1 97.88 429 ALA A O 1
ATOM 3256 N N . ALA A 1 430 ? 35.656 55.562 28.344 1 97.25 430 ALA A N 1
ATOM 3257 C CA . ALA A 1 430 ? 36.031 54.844 29.547 1 97.25 430 ALA A CA 1
ATOM 3258 C C . ALA A 1 430 ? 37.562 54.781 29.719 1 97.25 430 ALA A C 1
ATOM 3260 O O . ALA A 1 430 ? 38.062 54.781 30.828 1 97.25 430 ALA A O 1
ATOM 3261 N N . HIS A 1 431 ? 38.25 54.812 28.656 1 95.75 431 HIS A N 1
ATOM 3262 C CA . HIS A 1 431 ? 39.719 54.719 28.688 1 95.75 431 HIS A CA 1
ATOM 3263 C C . HIS A 1 431 ? 40.375 56.062 28.438 1 95.75 431 HIS A C 1
ATOM 3265 O O . HIS A 1 431 ? 41.594 56.125 28.25 1 95.75 431 HIS A O 1
ATOM 3271 N N . GLN A 1 432 ? 39.625 57.062 28.328 1 95.69 432 GLN A N 1
ATOM 3272 C CA . GLN A 1 432 ? 40.031 58.469 28.281 1 95.69 432 GLN A CA 1
ATOM 3273 C C . GLN A 1 432 ? 40.812 58.75 26.984 1 95.69 432 GLN A C 1
ATOM 3275 O O . GLN A 1 432 ? 41.844 59.406 27.016 1 95.69 432 GLN A O 1
ATOM 3280 N N . VAL A 1 433 ? 40.375 58.156 25.906 1 96.44 433 VAL A N 1
ATOM 3281 C CA . VAL A 1 433 ? 41 58.438 24.609 1 96.44 433 VAL A CA 1
ATOM 3282 C C . VAL A 1 433 ? 39.938 58.844 23.609 1 96.44 433 VAL A C 1
ATOM 3284 O O . VAL A 1 433 ? 40.062 58.625 22.406 1 96.44 433 VAL A O 1
ATOM 3287 N N . LEU A 1 434 ? 38.812 59.375 24.109 1 97.19 434 LEU A N 1
ATOM 3288 C CA . LEU A 1 434 ? 37.688 59.75 23.266 1 97.19 434 LEU A CA 1
ATOM 3289 C C . LEU A 1 434 ? 38.062 60.938 22.375 1 97.19 434 LEU A C 1
ATOM 3291 O O . LEU A 1 434 ? 38.625 61.938 22.859 1 97.19 434 LEU A O 1
ATOM 3295 N N . GLY A 1 435 ? 37.844 60.844 21.109 1 96.75 435 GLY A N 1
ATOM 3296 C CA . GLY A 1 435 ? 37.938 61.938 20.156 1 96.75 435 GLY A CA 1
ATOM 3297 C C . GLY A 1 435 ? 36.719 62.125 19.297 1 96.75 435 GLY A C 1
ATOM 3298 O O . GLY A 1 435 ? 35.656 61.531 19.578 1 96.75 435 GLY A O 1
ATOM 3299 N N . PRO A 1 436 ? 36.844 63 18.328 1 96.38 436 PRO A N 1
ATOM 3300 C CA . PRO A 1 436 ? 35.688 63.25 17.453 1 96.38 436 PRO A CA 1
ATOM 3301 C C . PRO A 1 436 ? 35.406 62.062 16.531 1 96.38 436 PRO A C 1
ATOM 3303 O O . PRO A 1 436 ? 36.312 61.281 16.25 1 96.38 436 PRO A O 1
ATOM 3306 N N . PHE A 1 437 ? 34.156 61.875 16.156 1 97 437 PHE A N 1
ATOM 3307 C CA . PHE A 1 437 ? 33.781 60.844 15.203 1 97 437 PHE A CA 1
ATOM 3308 C C . PHE A 1 437 ? 33.094 61.438 13.977 1 97 437 PHE A C 1
ATOM 3310 O O . PHE A 1 437 ? 32.688 62.594 13.992 1 97 437 PHE A O 1
ATOM 3317 N N . SER A 1 438 ? 33.062 60.719 12.836 1 96.94 438 SER A N 1
ATOM 3318 C CA . SER A 1 438 ? 32.375 61.125 11.602 1 96.94 438 SER A CA 1
ATOM 3319 C C . SER A 1 438 ? 31.703 59.938 10.922 1 96.94 438 SER A C 1
ATOM 3321 O O . SER A 1 438 ? 32.125 58.781 11.125 1 96.94 438 SER A O 1
ATOM 3323 N N . LEU A 1 439 ? 30.641 60.188 10.211 1 97.25 439 LEU A N 1
ATOM 3324 C CA . LEU A 1 439 ? 29.922 59.219 9.375 1 97.25 439 LEU A CA 1
ATOM 3325 C C . LEU A 1 439 ? 29.953 59.656 7.91 1 97.25 439 LEU A C 1
ATOM 3327 O O . LEU A 1 439 ? 29.562 60.781 7.574 1 97.25 439 LEU A O 1
ATOM 3331 N N . SER A 1 440 ? 30.516 58.781 7.102 1 96.69 440 SER A N 1
ATOM 3332 C CA . SER A 1 440 ? 30.609 59.062 5.68 1 96.69 440 SER A CA 1
ATOM 3333 C C . SER A 1 440 ? 29.922 58 4.836 1 96.69 440 SER A C 1
ATOM 3335 O O . SER A 1 440 ? 29.828 56.844 5.242 1 96.69 440 SER A O 1
ATOM 3337 N N . GLU A 1 441 ? 29.406 58.406 3.713 1 96.31 441 GLU A N 1
ATOM 3338 C CA . GLU A 1 441 ? 28.75 57.469 2.807 1 96.31 441 GLU A CA 1
ATOM 3339 C C . GLU A 1 441 ? 29.594 57.219 1.562 1 96.31 441 GLU A C 1
ATOM 3341 O O . GLU A 1 441 ? 30.312 58.094 1.1 1 96.31 441 GLU A O 1
ATOM 3346 N N . ARG A 1 442 ? 29.469 56 1.022 1 93.88 442 ARG A N 1
ATOM 3347 C CA . ARG A 1 442 ? 30.109 55.594 -0.224 1 93.88 442 ARG A CA 1
ATOM 3348 C C . ARG A 1 442 ? 31.609 55.844 -0.186 1 93.88 442 ARG A C 1
ATOM 3350 O O . ARG A 1 442 ? 32.156 56.531 -1.062 1 93.88 442 ARG A O 1
ATOM 3357 N N . VAL A 1 443 ? 32.219 55.344 0.797 1 90.62 443 VAL A N 1
ATOM 3358 C CA . VAL A 1 443 ? 33.656 55.469 0.955 1 90.62 443 VAL A CA 1
ATOM 3359 C C . VAL A 1 443 ? 34.344 54.156 0.632 1 90.62 443 VAL A C 1
ATOM 3361 O O . VAL A 1 443 ? 34.062 53.125 1.249 1 90.62 443 VAL A O 1
ATOM 3364 N N . ASN A 1 444 ? 35.219 54.125 -0.397 1 88.19 444 ASN A N 1
ATOM 3365 C CA . ASN A 1 444 ? 36 52.969 -0.784 1 88.19 444 ASN A CA 1
ATOM 3366 C C . ASN A 1 444 ? 35.156 51.719 -0.926 1 88.19 444 ASN A C 1
ATOM 3368 O O . ASN A 1 444 ? 35.5 50.656 -0.401 1 88.19 444 ASN A O 1
ATOM 3372 N N . GLY A 1 445 ? 34 51.906 -1.479 1 90.38 445 GLY A N 1
ATOM 3373 C CA . GLY A 1 445 ? 33.125 50.75 -1.769 1 90.38 445 GLY A CA 1
ATOM 3374 C C . GLY A 1 445 ? 32.188 50.406 -0.64 1 90.38 445 GLY A C 1
ATOM 3375 O O . GLY A 1 445 ? 31.234 49.656 -0.828 1 90.38 445 GLY A O 1
ATOM 3376 N N . SER A 1 446 ? 32.375 50.938 0.539 1 93.5 446 SER A N 1
ATOM 3377 C CA . SER A 1 446 ? 31.484 50.719 1.663 1 93.5 446 SER A CA 1
ATOM 3378 C C . SER A 1 446 ? 30.297 51.688 1.613 1 93.5 446 SER A C 1
ATOM 3380 O O . SER A 1 446 ? 30.5 52.906 1.417 1 93.5 446 SER A O 1
ATOM 3382 N N . PRO A 1 447 ? 29.141 51.188 1.767 1 97 447 PRO A N 1
ATOM 3383 C CA . PRO A 1 447 ? 27.984 52.094 1.781 1 97 447 PRO A CA 1
ATOM 3384 C C . PRO A 1 447 ? 28.078 53.156 2.865 1 97 447 PRO A C 1
ATOM 3386 O O . PRO A 1 447 ? 27.703 54.312 2.629 1 97 447 PRO A O 1
ATOM 3389 N N . VAL A 1 448 ? 28.5 52.781 4.047 1 97.56 448 VAL A N 1
ATOM 3390 C CA . VAL A 1 448 ? 28.688 53.688 5.168 1 97.56 448 VAL A CA 1
ATOM 3391 C C . VAL A 1 448 ? 29.969 53.344 5.926 1 97.56 448 VAL A C 1
ATOM 3393 O O . VAL A 1 448 ? 30.281 52.156 6.098 1 97.56 448 VAL A O 1
ATOM 3396 N N . ARG A 1 449 ? 30.734 54.344 6.32 1 98.06 449 ARG A N 1
ATOM 3397 C CA . ARG A 1 449 ? 31.906 54.219 7.184 1 98.06 449 ARG A CA 1
ATOM 3398 C C . ARG A 1 449 ? 31.797 55.125 8.406 1 98.06 449 ARG A C 1
ATOM 3400 O O . ARG A 1 449 ? 31.562 56.312 8.273 1 98.06 449 ARG A O 1
ATOM 3407 N N . ALA A 1 450 ? 31.906 54.562 9.539 1 98.38 450 ALA A N 1
ATOM 3408 C CA . ALA A 1 450 ? 32.062 55.312 10.773 1 98.38 450 ALA A CA 1
ATOM 3409 C C . ALA A 1 450 ? 33.562 55.406 11.164 1 98.38 450 ALA A C 1
ATOM 3411 O O . ALA A 1 450 ? 34.281 54.406 11.102 1 98.38 450 ALA A O 1
ATOM 3412 N N . THR A 1 451 ? 34 56.562 11.516 1 97.88 451 THR A N 1
ATOM 3413 C CA . THR A 1 451 ? 35.375 56.781 11.961 1 97.88 451 THR A CA 1
ATOM 3414 C C . THR A 1 451 ? 35.406 57.438 13.328 1 97.88 451 THR A C 1
ATOM 3416 O O . THR A 1 451 ? 34.781 58.5 13.531 1 97.88 451 THR A O 1
ATOM 3419 N N . LEU A 1 452 ? 36 56.844 14.25 1 98.19 452 LEU A N 1
ATOM 3420 C CA . LEU A 1 452 ? 36.281 57.406 15.562 1 98.19 452 LEU A CA 1
ATOM 3421 C C . LEU A 1 452 ? 37.75 57.75 15.727 1 98.19 452 LEU A C 1
ATOM 3423 O O . LEU A 1 452 ? 38.594 56.844 15.695 1 98.19 452 LEU A O 1
ATOM 3427 N N . ASN A 1 453 ? 38 59 15.883 1 97.12 453 ASN A N 1
ATOM 3428 C CA . ASN A 1 453 ? 39.375 59.406 16.172 1 97.12 453 ASN A CA 1
ATOM 3429 C C . ASN A 1 453 ? 39.688 59.25 17.672 1 97.12 453 ASN A C 1
ATOM 3431 O O . ASN A 1 453 ? 38.844 59.5 18.516 1 97.12 453 ASN A O 1
ATOM 3435 N N . LEU A 1 454 ? 40.906 58.844 17.891 1 95.81 454 LEU A N 1
ATOM 3436 C CA . LEU A 1 454 ? 41.312 58.688 19.281 1 95.81 454 LEU A CA 1
ATOM 3437 C C . LEU A 1 454 ? 42.156 59.875 19.703 1 95.81 454 LEU A C 1
ATOM 3439 O O . LEU A 1 454 ? 43.062 60.312 18.984 1 95.81 454 LEU A O 1
ATOM 3443 N N . SER A 1 455 ? 41.781 60.438 20.812 1 94.12 455 SER A N 1
ATOM 3444 C CA . SER A 1 455 ? 42.469 61.562 21.422 1 94.12 455 SER A CA 1
ATOM 3445 C C . SER A 1 455 ? 42.344 61.531 22.938 1 94.12 455 SER A C 1
ATOM 3447 O O . SER A 1 455 ? 41.938 60.531 23.516 1 94.12 455 SER A O 1
ATOM 3449 N N . ASP A 1 456 ? 42.656 62.719 23.672 1 91.94 456 ASP A N 1
ATOM 3450 C CA . ASP A 1 456 ? 42.656 62.719 25.125 1 91.94 456 ASP A CA 1
ATOM 3451 C C . ASP A 1 456 ? 41.344 63.219 25.672 1 91.94 456 ASP A C 1
ATOM 3453 O O . ASP A 1 456 ? 41.25 63.656 26.828 1 91.94 456 ASP A O 1
ATOM 3457 N N . GLY A 1 457 ? 40.312 63.062 24.859 1 91.56 457 GLY A N 1
ATOM 3458 C CA . GLY A 1 457 ? 39 63.5 25.281 1 91.56 457 GLY A CA 1
ATOM 3459 C C . GLY A 1 457 ? 38.344 62.531 26.281 1 91.56 457 GLY A C 1
ATOM 3460 O O . GLY A 1 457 ? 38.719 61.375 26.375 1 91.56 457 GLY A O 1
ATOM 3461 N N . THR A 1 458 ? 37.375 63.125 27.141 1 91.25 458 THR A N 1
ATOM 3462 C CA . THR A 1 458 ? 36.656 62.344 28.125 1 91.25 458 THR A CA 1
ATOM 3463 C C . THR A 1 458 ? 35.156 62.656 28.094 1 91.25 458 THR A C 1
ATOM 3465 O O . THR A 1 458 ? 34.781 63.75 27.625 1 91.25 458 THR A O 1
ATOM 3468 N N . ASP A 1 459 ? 34.375 61.844 28.438 1 95.75 459 ASP A N 1
ATOM 3469 C CA . ASP A 1 459 ? 32.938 61.969 28.688 1 95.75 459 ASP A CA 1
ATOM 3470 C C . ASP A 1 459 ? 32.5 61.031 29.828 1 95.75 459 ASP A C 1
ATOM 3472 O O . ASP A 1 459 ? 32.25 59.844 29.609 1 95.75 459 ASP A O 1
ATOM 3476 N N . PRO A 1 460 ? 32.406 61.625 31 1 96.38 460 PRO A N 1
ATOM 3477 C CA . PRO A 1 460 ? 32.156 60.812 32.156 1 96.38 460 PRO A CA 1
ATOM 3478 C C . PRO A 1 460 ? 30.812 60.062 32.062 1 96.38 460 PRO A C 1
ATOM 3480 O O . PRO A 1 460 ? 30.672 58.938 32.562 1 96.38 460 PRO A O 1
ATOM 3483 N N . TRP A 1 461 ? 29.875 60.688 31.484 1 96.19 461 TRP A N 1
ATOM 3484 C CA . TRP A 1 461 ? 28.578 60.031 31.328 1 96.19 461 TRP A CA 1
ATOM 3485 C C . TRP A 1 461 ? 28.672 58.812 30.438 1 96.19 461 TRP A C 1
ATOM 3487 O O . TRP A 1 461 ? 28.141 57.75 30.781 1 96.19 461 TRP A O 1
ATOM 3497 N N . LEU A 1 462 ? 29.328 58.844 29.281 1 97.19 462 LEU A N 1
ATOM 3498 C CA . LEU A 1 462 ? 29.562 57.719 28.406 1 97.19 462 LEU A CA 1
ATOM 3499 C C . LEU A 1 462 ? 30.438 56.656 29.094 1 97.19 462 LEU A C 1
ATOM 3501 O O . LEU A 1 462 ? 30.203 55.469 28.969 1 97.19 462 LEU A O 1
ATOM 3505 N N . ALA A 1 463 ? 31.484 57.156 29.766 1 97.5 463 ALA A N 1
ATOM 3506 C CA . ALA A 1 463 ? 32.406 56.25 30.438 1 97.5 463 ALA A CA 1
ATOM 3507 C C . ALA A 1 463 ? 31.703 55.375 31.469 1 97.5 463 ALA A C 1
ATOM 3509 O O . ALA A 1 463 ? 32.062 54.219 31.672 1 97.5 463 ALA A O 1
ATOM 3510 N N . ASP A 1 464 ? 30.734 55.969 32.062 1 97.62 464 ASP A N 1
ATOM 3511 C CA . ASP A 1 464 ? 29.984 55.281 33.125 1 97.62 464 ASP A CA 1
ATOM 3512 C C . ASP A 1 464 ? 29.156 54.125 32.531 1 97.62 464 ASP A C 1
ATOM 3514 O O . ASP A 1 464 ? 28.734 53.219 33.25 1 97.62 464 ASP A O 1
ATOM 3518 N N . LEU A 1 465 ? 28.984 54.031 31.25 1 98.19 465 LEU A N 1
ATOM 3519 C CA . LEU A 1 465 ? 28.141 53.031 30.594 1 98.19 465 LEU A CA 1
ATOM 3520 C C . LEU A 1 465 ? 28.969 51.812 30.156 1 98.19 465 LEU A C 1
ATOM 3522 O O . LEU A 1 465 ? 28.422 50.844 29.672 1 98.19 465 LEU A O 1
ATOM 3526 N N . TYR A 1 466 ? 30.281 51.812 30.328 1 97.56 466 TYR A N 1
ATOM 3527 C CA . TYR A 1 466 ? 31.172 50.844 29.734 1 97.56 466 TYR A CA 1
ATOM 3528 C C . TYR A 1 466 ? 30.812 49.438 30.219 1 97.56 466 TYR A C 1
ATOM 3530 O O . TYR A 1 466 ? 30.625 48.531 29.406 1 97.56 466 TYR A O 1
ATOM 3538 N N . GLN A 1 467 ? 30.688 49.25 31.531 1 97.12 467 GLN A N 1
ATOM 3539 C CA . GLN A 1 467 ? 30.375 47.938 32.062 1 97.12 467 GLN A CA 1
ATOM 3540 C C . GLN A 1 467 ? 28.984 47.469 31.609 1 97.12 467 GLN A C 1
ATOM 3542 O O . GLN A 1 467 ? 28.766 46.312 31.312 1 97.12 467 GLN A O 1
ATOM 3547 N N . SER A 1 468 ? 28 48.375 31.578 1 97.94 468 SER A N 1
ATOM 3548 C CA . SER A 1 468 ? 26.656 48.062 31.109 1 97.94 468 SER A CA 1
ATOM 3549 C C . SER A 1 468 ? 26.656 47.688 29.625 1 97.94 468 SER A C 1
ATOM 3551 O O . SER A 1 468 ? 25.906 46.812 29.203 1 97.94 468 SER A O 1
ATOM 3553 N N . MET A 1 469 ? 27.453 48.375 28.906 1 97.62 469 MET A N 1
ATOM 3554 C CA . MET A 1 469 ? 27.609 48.062 27.5 1 97.62 469 MET A CA 1
ATOM 3555 C C . MET A 1 469 ? 28.172 46.656 27.297 1 97.62 469 MET A C 1
ATOM 3557 O O . MET A 1 469 ? 27.688 45.875 26.453 1 97.62 469 MET A O 1
ATOM 3561 N N . ILE A 1 470 ? 29.109 46.219 28.078 1 95.31 470 ILE A N 1
ATOM 3562 C CA . ILE A 1 470 ? 29.734 44.906 28 1 95.31 470 ILE A CA 1
ATOM 3563 C C . ILE A 1 470 ? 28.703 43.844 28.359 1 95.31 470 ILE A C 1
ATOM 3565 O O . ILE A 1 470 ? 28.719 42.75 27.766 1 95.31 470 ILE A O 1
ATOM 3569 N N . ARG A 1 471 ? 27.781 44.125 29.172 1 95.5 471 ARG A N 1
ATOM 3570 C CA . ARG A 1 471 ? 26.812 43.156 29.656 1 95.5 471 ARG A CA 1
ATOM 3571 C C . ARG A 1 471 ? 25.562 43.156 28.781 1 95.5 471 ARG A C 1
ATOM 3573 O O . ARG A 1 471 ? 24.719 42.281 28.922 1 95.5 471 ARG A O 1
ATOM 3580 N N . ARG A 1 472 ? 25.453 44.094 27.875 1 96.5 472 ARG A N 1
ATOM 3581 C CA . ARG A 1 472 ? 24.25 44.188 27.047 1 96.5 472 ARG A CA 1
ATOM 3582 C C . ARG A 1 472 ? 24 42.875 26.297 1 96.5 472 ARG A C 1
ATOM 3584 O O . ARG A 1 472 ? 24.922 42.312 25.719 1 96.5 472 ARG A O 1
ATOM 3591 N N . GLU A 1 473 ? 22.812 42.406 26.328 1 96.31 473 GLU A N 1
ATOM 3592 C CA . GLU A 1 473 ? 22.422 41.156 25.672 1 96.31 473 GLU A CA 1
ATOM 3593 C C . GLU A 1 473 ? 21.125 41.344 24.891 1 96.31 473 GLU A C 1
ATOM 3595 O O . GLU A 1 473 ? 20.375 42.281 25.125 1 96.31 473 GLU A O 1
ATOM 3600 N N . THR A 1 474 ? 20.922 40.531 23.875 1 97.19 474 THR A N 1
ATOM 3601 C CA . THR A 1 474 ? 19.609 40.375 23.266 1 97.19 474 THR A CA 1
ATOM 3602 C C . THR A 1 474 ? 18.766 39.344 24.031 1 97.19 474 THR A C 1
ATOM 3604 O O . THR A 1 474 ? 19.141 38.188 24.141 1 97.19 474 THR A O 1
ATOM 3607 N N . ASN A 1 475 ? 17.688 39.781 24.609 1 97.56 475 ASN A N 1
ATOM 3608 C CA . ASN A 1 475 ? 16.844 38.938 25.453 1 97.56 475 ASN A CA 1
ATOM 3609 C C . ASN A 1 475 ? 15.516 38.594 24.766 1 97.56 475 ASN A C 1
ATOM 3611 O O . ASN A 1 475 ? 14.672 39.5 24.594 1 97.56 475 ASN A O 1
ATOM 3615 N N . ARG A 1 476 ? 15.328 37.344 24.422 1 96.62 476 ARG A N 1
ATOM 3616 C CA . ARG A 1 476 ? 14.148 36.969 23.672 1 96.62 476 ARG A CA 1
ATOM 3617 C C . ARG A 1 476 ? 13.18 36.156 24.531 1 96.62 476 ARG A C 1
ATOM 3619 O O . ARG A 1 476 ? 12.352 35.406 24.016 1 96.62 476 ARG A O 1
ATOM 3626 N N . HIS A 1 477 ? 13.32 36.25 25.812 1 96.69 477 HIS A N 1
ATOM 3627 C CA . HIS A 1 477 ? 12.352 35.625 26.703 1 96.69 477 HIS A CA 1
ATOM 3628 C C . HIS A 1 477 ? 10.953 36.188 26.469 1 96.69 477 HIS A C 1
ATOM 3630 O O . HIS A 1 477 ? 10.797 37.344 26.109 1 96.69 477 HIS A O 1
ATOM 3636 N N . HIS A 1 478 ? 10 35.312 26.688 1 95.06 478 HIS A N 1
ATOM 3637 C CA . HIS A 1 478 ? 8.609 35.75 26.625 1 95.06 478 HIS A CA 1
ATOM 3638 C C . HIS A 1 478 ? 8.336 36.875 27.609 1 95.06 478 HIS A C 1
ATOM 3640 O O . HIS A 1 478 ? 7.785 37.906 27.219 1 95.06 478 HIS A O 1
ATOM 3646 N N . GLY A 1 479 ? 8.773 36.719 28.812 1 95.56 479 GLY A N 1
ATOM 3647 C CA . GLY A 1 479 ? 8.688 37.75 29.828 1 95.56 479 GLY A CA 1
ATOM 3648 C C . GLY A 1 479 ? 7.262 38.031 30.266 1 95.56 479 GLY A C 1
ATOM 3649 O O . GLY A 1 479 ? 6.352 37.25 30 1 95.56 479 GLY A O 1
ATOM 3650 N N . SER A 1 480 ? 7.152 39.125 31.141 1 96.12 480 SER A N 1
ATOM 3651 C CA . SER A 1 480 ? 5.863 39.562 31.656 1 96.12 480 SER A CA 1
ATOM 3652 C C . SER A 1 480 ? 5.75 41.094 31.594 1 96.12 480 SER A C 1
ATOM 3654 O O . SER A 1 480 ? 6.754 41.812 31.703 1 96.12 480 SER A O 1
ATOM 3656 N N . PRO A 1 481 ? 4.492 41.5 31.344 1 94.75 481 PRO A N 1
ATOM 3657 C CA . PRO A 1 481 ? 4.309 42.938 31.266 1 94.75 481 PRO A CA 1
ATOM 3658 C C . PRO A 1 481 ? 4.355 43.625 32.656 1 94.75 481 PRO A C 1
ATOM 3660 O O . PRO A 1 481 ? 3.666 43.188 33.562 1 94.75 481 PRO A O 1
ATOM 3663 N N . ARG A 1 482 ? 5.281 44.469 32.875 1 94.62 482 ARG A N 1
ATOM 3664 C CA . ARG A 1 482 ? 5.359 45.312 34.062 1 94.62 482 ARG A CA 1
ATOM 3665 C C . ARG A 1 482 ? 5.406 46.781 33.688 1 94.62 482 ARG A C 1
ATOM 3667 O O . ARG A 1 482 ? 6.086 47.156 32.75 1 94.62 482 ARG A O 1
ATOM 3674 N N . ALA A 1 483 ? 4.688 47.531 34.438 1 94.12 483 ALA A N 1
ATOM 3675 C CA . ALA A 1 483 ? 4.645 48.969 34.156 1 94.12 483 ALA A CA 1
ATOM 3676 C C . ALA A 1 483 ? 6.039 49.594 34.219 1 94.12 483 ALA A C 1
ATOM 3678 O O . ALA A 1 483 ? 6.824 49.25 35.094 1 94.12 483 ALA A O 1
ATOM 3679 N N . VAL A 1 484 ? 6.34 50.406 33.188 1 96.19 484 VAL A N 1
ATOM 3680 C CA . VAL A 1 484 ? 7.602 51.125 33.156 1 96.19 484 VAL A CA 1
ATOM 3681 C C . VAL A 1 484 ? 7.438 52.469 33.906 1 96.19 484 VAL A C 1
ATOM 3683 O O . VAL A 1 484 ? 6.543 53.25 33.562 1 96.19 484 VAL A O 1
ATOM 3686 N N . ASP A 1 485 ? 8.266 52.75 34.812 1 95.31 485 ASP A N 1
ATOM 3687 C CA . ASP A 1 485 ? 8.109 53.938 35.625 1 95.31 485 ASP A CA 1
ATOM 3688 C C . ASP A 1 485 ? 8.5 55.188 34.844 1 95.31 485 ASP A C 1
ATOM 3690 O O . ASP A 1 485 ? 9.211 55.094 33.844 1 95.31 485 ASP A O 1
ATOM 3694 N N . ALA A 1 486 ? 8.094 56.281 35.281 1 96.12 486 ALA A N 1
ATOM 3695 C CA . ALA A 1 486 ? 8.266 57.562 34.594 1 96.12 486 ALA A CA 1
ATOM 3696 C C . ALA A 1 486 ? 9.742 57.938 34.5 1 96.12 486 ALA A C 1
ATOM 3698 O O . ALA A 1 486 ? 10.172 58.5 33.5 1 96.12 486 ALA A O 1
ATOM 3699 N N . ALA A 1 487 ? 10.484 57.656 35.469 1 97.19 487 ALA A N 1
ATOM 3700 C CA . ALA A 1 487 ? 11.914 57.969 35.469 1 97.19 487 ALA A CA 1
ATOM 3701 C C . ALA A 1 487 ? 12.633 57.188 34.375 1 97.19 487 ALA A C 1
ATOM 3703 O O . ALA A 1 487 ? 13.531 57.688 33.719 1 97.19 487 ALA A O 1
ATOM 3704 N N . THR A 1 488 ? 12.258 56 34.281 1 97.38 488 THR A N 1
ATOM 3705 C CA . THR A 1 488 ? 12.836 55.125 33.25 1 97.38 488 THR A CA 1
ATOM 3706 C C . THR A 1 488 ? 12.461 55.656 31.859 1 97.38 488 THR A C 1
ATOM 3708 O O . THR A 1 488 ? 13.312 55.719 30.969 1 97.38 488 THR A O 1
ATOM 3711 N N . ILE A 1 489 ? 11.258 56.031 31.641 1 97.5 489 ILE A N 1
ATOM 3712 C CA . ILE A 1 489 ? 10.781 56.562 30.375 1 97.5 489 ILE A CA 1
ATOM 3713 C C . ILE A 1 489 ? 11.57 57.812 30 1 97.5 489 ILE A C 1
ATOM 3715 O O . ILE A 1 489 ? 11.984 57.969 28.859 1 97.5 489 ILE A O 1
ATOM 3719 N N . GLU A 1 490 ? 11.727 58.625 30.969 1 97.56 490 GLU A N 1
ATOM 3720 C CA . GLU A 1 490 ? 12.484 59.844 30.75 1 97.56 490 GLU A CA 1
ATOM 3721 C C . GLU A 1 490 ? 13.93 59.562 30.391 1 97.56 490 GLU A C 1
ATOM 3723 O O . GLU A 1 490 ? 14.492 60.156 29.469 1 97.56 490 GLU A O 1
ATOM 3728 N N . ALA A 1 491 ? 14.508 58.625 31.078 1 97.81 491 ALA A N 1
ATOM 3729 C CA . ALA A 1 491 ? 15.898 58.25 30.812 1 97.81 491 ALA A CA 1
ATOM 3730 C C . ALA A 1 491 ? 16.062 57.719 29.406 1 97.81 491 ALA A C 1
ATOM 3732 O O . ALA A 1 491 ? 17.062 58 28.734 1 97.81 491 ALA A O 1
ATOM 3733 N N . LEU A 1 492 ? 15.156 56.906 28.984 1 98.31 492 LEU A N 1
ATOM 3734 C CA . LEU A 1 492 ? 15.203 56.344 27.641 1 98.31 492 LEU A CA 1
ATOM 3735 C C . LEU A 1 492 ? 15.039 57.438 26.594 1 98.31 492 LEU A C 1
ATOM 3737 O O . LEU A 1 492 ? 15.727 57.438 25.562 1 98.31 492 LEU A O 1
ATOM 3741 N N . GLY A 1 493 ? 14.07 58.25 26.812 1 98.06 493 GLY A N 1
ATOM 3742 C CA . GLY A 1 493 ? 13.898 59.406 25.922 1 98.06 493 GLY A CA 1
ATOM 3743 C C . GLY A 1 493 ? 15.141 60.281 25.828 1 98.06 493 GLY A C 1
ATOM 3744 O O . GLY A 1 493 ? 15.516 60.688 24.719 1 98.06 493 GLY A O 1
ATOM 3745 N N . ASP A 1 494 ? 15.773 60.562 26.953 1 97.81 494 ASP A N 1
ATOM 3746 C CA . ASP A 1 494 ? 16.984 61.375 27 1 97.81 494 ASP A CA 1
ATOM 3747 C C . ASP A 1 494 ? 18.125 60.688 26.219 1 97.81 494 ASP A C 1
ATOM 3749 O O . ASP A 1 494 ? 18.906 61.344 25.547 1 97.81 494 ASP A O 1
ATOM 3753 N N . ALA A 1 495 ? 18.188 59.438 26.391 1 97.56 495 ALA A N 1
ATOM 3754 C CA . ALA A 1 495 ? 19.203 58.656 25.688 1 97.56 495 ALA A CA 1
ATOM 3755 C C . ALA A 1 495 ? 19.047 58.812 24.172 1 97.56 495 ALA A C 1
ATOM 3757 O O . ALA A 1 495 ? 20.031 59.031 23.453 1 97.56 495 ALA A O 1
ATOM 3758 N N . ALA A 1 496 ? 17.844 58.688 23.641 1 98.25 496 ALA A N 1
ATOM 3759 C CA . ALA A 1 496 ? 17.594 58.844 22.203 1 98.25 496 ALA A CA 1
ATOM 3760 C C . ALA A 1 496 ? 17.922 60.281 21.75 1 98.25 496 ALA A C 1
ATOM 3762 O O . ALA A 1 496 ? 18.562 60.469 20.719 1 98.25 496 ALA A O 1
ATOM 3763 N N . ASN A 1 497 ? 17.516 61.188 22.578 1 97.19 497 ASN A N 1
ATOM 3764 C CA . ASN A 1 497 ? 17.703 62.594 22.234 1 97.19 497 ASN A CA 1
ATOM 3765 C C . ASN A 1 497 ? 19.172 62.969 22.172 1 97.19 497 ASN A C 1
ATOM 3767 O O . ASN A 1 497 ? 19.562 63.844 21.391 1 97.19 497 ASN A O 1
ATOM 3771 N N . ARG A 1 498 ? 19.953 62.344 22.984 1 95.94 498 ARG A N 1
ATOM 3772 C CA . ARG A 1 498 ? 21.391 62.656 23.031 1 95.94 498 ARG A CA 1
ATOM 3773 C C . ARG A 1 498 ? 22.031 62.375 21.672 1 95.94 498 ARG A C 1
ATOM 3775 O O . ARG A 1 498 ? 23.031 63.031 21.328 1 95.94 498 ARG A O 1
ATOM 3782 N N . GLU A 1 499 ? 21.469 61.531 20.922 1 95.75 499 GLU A N 1
ATOM 3783 C CA . GLU A 1 499 ? 22 61.219 19.609 1 95.75 499 GLU A CA 1
ATOM 3784 C C . GLU A 1 499 ? 21.078 61.75 18.5 1 95.75 499 GLU A C 1
ATOM 3786 O O . GLU A 1 499 ? 21.062 61.219 17.391 1 95.75 499 GLU A O 1
ATOM 3791 N N . CYS A 1 500 ? 20.266 62.688 18.781 1 95.31 500 CYS A N 1
ATOM 3792 C CA . CYS A 1 500 ? 19.375 63.375 17.859 1 95.31 500 CYS A CA 1
ATOM 3793 C C . CYS A 1 500 ? 18.344 62.406 17.266 1 95.31 500 CYS A C 1
ATOM 3795 O O . CYS A 1 500 ? 18 62.531 16.094 1 95.31 500 CYS A O 1
ATOM 3797 N N . ALA A 1 501 ? 17.969 61.438 17.953 1 98.12 501 ALA A N 1
ATOM 3798 C CA . ALA A 1 501 ? 16.875 60.531 17.594 1 98.12 501 ALA A CA 1
ATOM 3799 C C . ALA A 1 501 ? 15.664 60.75 18.484 1 98.12 501 ALA A C 1
ATOM 3801 O O . ALA A 1 501 ? 15.695 61.562 19.406 1 98.12 501 ALA A O 1
ATOM 3802 N N . ARG A 1 502 ? 14.594 60.156 18.078 1 97.94 502 ARG A N 1
ATOM 3803 C CA . ARG A 1 502 ? 13.352 60.25 18.844 1 97.94 502 ARG A CA 1
ATOM 3804 C C . ARG A 1 502 ? 12.859 58.875 19.297 1 97.94 502 ARG A C 1
ATOM 3806 O O . ARG A 1 502 ? 12.938 57.906 18.531 1 97.94 502 ARG A O 1
ATOM 3813 N N . LEU A 1 503 ? 12.383 58.844 20.547 1 98.06 503 LEU A N 1
ATOM 3814 C CA . LEU A 1 503 ? 11.805 57.625 21.094 1 98.06 503 LEU A CA 1
ATOM 3815 C C . LEU A 1 503 ? 10.281 57.688 21.078 1 98.06 503 LEU A C 1
ATOM 3817 O O . LEU A 1 503 ? 9.695 58.594 21.672 1 98.06 503 LEU A O 1
ATOM 3821 N N . HIS A 1 504 ? 9.633 56.875 20.344 1 98.12 504 HIS A N 1
ATOM 3822 C CA . HIS A 1 504 ? 8.195 56.656 20.406 1 98.12 504 HIS A CA 1
ATOM 3823 C C . HIS A 1 504 ? 7.844 55.438 21.25 1 98.12 504 HIS A C 1
ATOM 3825 O O . HIS A 1 504 ? 8.047 54.312 20.812 1 98.12 504 HIS A O 1
ATOM 3831 N N . LEU A 1 505 ? 7.324 55.688 22.406 1 97.5 505 LEU A N 1
ATOM 3832 C CA . LEU A 1 505 ? 7.066 54.625 23.344 1 97.5 505 LEU A CA 1
ATOM 3833 C C . LEU A 1 505 ? 5.578 54.281 23.406 1 97.5 505 LEU A C 1
ATOM 3835 O O . LEU A 1 505 ? 4.746 55.188 23.578 1 97.5 505 LEU A O 1
ATOM 3839 N N . ILE A 1 506 ? 5.219 53.062 23.172 1 97.75 506 ILE A N 1
ATOM 3840 C CA . ILE A 1 506 ? 3.861 52.562 23.297 1 97.75 506 ILE A CA 1
ATOM 3841 C C . ILE A 1 506 ? 3.729 51.75 24.578 1 97.75 506 ILE A C 1
ATOM 3843 O O . ILE A 1 506 ? 4.355 50.688 24.719 1 97.75 506 ILE A O 1
ATOM 3847 N N . THR A 1 507 ? 2.922 52.156 25.5 1 96.38 507 THR A N 1
ATOM 3848 C CA . THR A 1 507 ? 2.777 51.469 26.797 1 96.38 507 THR A CA 1
ATOM 3849 C C . THR A 1 507 ? 1.326 51.062 27.016 1 96.38 507 THR A C 1
ATOM 3851 O O . THR A 1 507 ? 1.044 50.25 27.891 1 96.38 507 THR A O 1
ATOM 3854 N N . GLY A 1 508 ? 0.404 51.719 26.266 1 96.31 508 GLY A N 1
ATOM 3855 C CA . GLY A 1 508 ? -1 51.375 26.422 1 96.31 508 GLY A CA 1
ATOM 3856 C C . GLY A 1 508 ? -1.32 49.938 25.969 1 96.31 508 GLY A C 1
ATOM 3857 O O . GLY A 1 508 ? -0.839 49.5 24.922 1 96.31 508 GLY A O 1
ATOM 3858 N N . ARG A 1 509 ? -2.146 49.312 26.703 1 96.56 509 ARG A N 1
ATOM 3859 C CA . ARG A 1 509 ? -2.434 47.906 26.438 1 96.56 509 ARG A CA 1
ATOM 3860 C C . ARG A 1 509 ? -3.172 47.719 25.109 1 96.56 509 ARG A C 1
ATOM 3862 O O . ARG A 1 509 ? -2.912 46.781 24.359 1 96.56 509 ARG A O 1
ATOM 3869 N N . ASP A 1 510 ? -4.086 48.625 24.781 1 97.38 510 ASP A N 1
ATOM 3870 C CA . ASP A 1 510 ? -4.812 48.562 23.516 1 97.38 510 ASP A CA 1
ATOM 3871 C C . ASP A 1 510 ? -3.873 48.75 22.328 1 97.38 510 ASP A C 1
ATOM 3873 O O . ASP A 1 510 ? -3.996 48.062 21.312 1 97.38 510 ASP A O 1
ATOM 3877 N N . GLU A 1 511 ? -2.988 49.688 22.484 1 97.75 511 GLU A N 1
ATOM 3878 C CA . GLU A 1 511 ? -2.016 49.969 21.422 1 97.75 511 GLU A CA 1
ATOM 3879 C C . GLU A 1 511 ? -1.048 48.781 21.266 1 97.75 511 GLU A C 1
ATOM 3881 O O . GLU A 1 511 ? -0.65 48.469 20.141 1 97.75 511 GLU A O 1
ATOM 3886 N N . ILE A 1 512 ? -0.708 48.188 22.344 1 98.06 512 ILE A N 1
ATOM 3887 C CA . ILE A 1 512 ? 0.178 47.031 22.297 1 98.06 512 ILE A CA 1
ATOM 3888 C C . ILE A 1 512 ? -0.52 45.906 21.578 1 98.06 512 ILE A C 1
ATOM 3890 O O . ILE A 1 512 ? 0.102 45.188 20.781 1 98.06 512 ILE A O 1
ATOM 3894 N N . GLU A 1 513 ? -1.786 45.719 21.859 1 97.94 513 GLU A N 1
ATOM 3895 C CA . GLU A 1 513 ? -2.555 44.656 21.172 1 97.94 513 GLU A CA 1
ATOM 3896 C C . GLU A 1 513 ? -2.611 44.906 19.672 1 97.94 513 GLU A C 1
ATOM 3898 O O . GLU A 1 513 ? -2.484 43.969 18.875 1 97.94 513 GLU A O 1
ATOM 3903 N N . ARG A 1 514 ? -2.854 46.094 19.281 1 98.25 514 ARG A N 1
ATOM 3904 C CA . ARG A 1 514 ? -2.869 46.438 17.875 1 98.25 514 ARG A CA 1
ATOM 3905 C C . ARG A 1 514 ? -1.498 46.219 17.234 1 98.25 514 ARG A C 1
ATOM 3907 O O . ARG A 1 514 ? -1.397 45.719 16.125 1 98.25 514 ARG A O 1
ATOM 3914 N N . ALA A 1 515 ? -0.444 46.594 17.953 1 98.56 515 ALA A N 1
ATOM 3915 C CA . ALA A 1 515 ? 0.915 46.375 17.469 1 98.56 515 ALA A CA 1
ATOM 3916 C C . ALA A 1 515 ? 1.192 44.875 17.281 1 98.56 515 ALA A C 1
ATOM 3918 O O . ALA A 1 515 ? 1.829 44.469 16.312 1 98.56 515 ALA A O 1
ATOM 3919 N N . ALA A 1 516 ? 0.698 44.156 18.266 1 98.44 516 ALA A N 1
ATOM 3920 C CA . ALA A 1 516 ? 0.885 42.719 18.219 1 98.44 516 ALA A CA 1
ATOM 3921 C C . ALA A 1 516 ? 0.279 42.125 16.938 1 98.44 516 ALA A C 1
ATOM 3923 O O . ALA A 1 516 ? 0.881 41.25 16.297 1 98.44 516 ALA A O 1
ATOM 3924 N N . THR A 1 517 ? -0.856 42.562 16.547 1 98.06 517 THR A N 1
ATOM 3925 C CA . THR A 1 517 ? -1.543 42.094 15.352 1 98.06 517 THR A CA 1
ATOM 3926 C C . THR A 1 517 ? -0.755 42.469 14.102 1 98.06 517 THR A C 1
ATOM 3928 O O . THR A 1 517 ? -0.571 41.625 13.211 1 98.06 517 THR A O 1
ATOM 3931 N N . LEU A 1 518 ? -0.309 43.688 14.039 1 98.31 518 LEU A N 1
ATOM 3932 C CA . LEU A 1 518 ? 0.417 44.188 12.867 1 98.31 518 LEU A CA 1
ATOM 3933 C C . LEU A 1 518 ? 1.743 43.438 12.703 1 98.31 518 LEU A C 1
ATOM 3935 O O . LEU A 1 518 ? 2.086 43 11.602 1 98.31 518 LEU A O 1
ATOM 3939 N N . LEU A 1 519 ? 2.455 43.281 13.789 1 98.5 519 LEU A N 1
ATOM 3940 C CA . LEU A 1 519 ? 3.777 42.656 13.734 1 98.5 519 LEU A CA 1
ATOM 3941 C C . LEU A 1 519 ? 3.67 41.156 13.484 1 98.5 519 LEU A C 1
ATOM 3943 O O . LEU A 1 519 ? 4.531 40.562 12.82 1 98.5 519 LEU A O 1
ATOM 3947 N N . ALA A 1 520 ? 2.65 40.562 14.023 1 98 520 ALA A N 1
ATOM 3948 C CA . ALA A 1 520 ? 2.389 39.156 13.734 1 98 520 ALA A CA 1
ATOM 3949 C C . ALA A 1 520 ? 2.129 38.938 12.25 1 98 520 ALA A C 1
ATOM 3951 O O . ALA A 1 520 ? 2.605 37.969 11.664 1 98 520 ALA A O 1
ATOM 3952 N N . ALA A 1 521 ? 1.317 39.781 11.648 1 97.94 521 ALA A N 1
ATOM 3953 C CA . ALA A 1 521 ? 1.021 39.688 10.219 1 97.94 521 ALA A CA 1
ATOM 3954 C C . ALA A 1 521 ? 2.291 39.844 9.383 1 97.94 521 ALA A C 1
ATOM 3956 O O . ALA A 1 521 ? 2.441 39.188 8.352 1 97.94 521 ALA A O 1
ATOM 3957 N N . SER A 1 522 ? 3.119 40.688 9.805 1 98.31 522 SER A N 1
ATOM 3958 C CA . SER A 1 522 ? 4.398 40.875 9.125 1 98.31 522 SER A CA 1
ATOM 3959 C C . SER A 1 522 ? 5.227 39.594 9.18 1 98.31 522 SER A C 1
ATOM 3961 O O . SER A 1 522 ? 5.805 39.188 8.172 1 98.31 522 SER A O 1
ATOM 3963 N N . ASP A 1 523 ? 5.309 39.031 10.336 1 97.5 523 ASP A N 1
ATOM 3964 C CA . ASP A 1 523 ? 6.074 37.812 10.492 1 97.5 523 ASP A CA 1
ATOM 3965 C C . ASP A 1 523 ? 5.488 36.688 9.641 1 97.5 523 ASP A C 1
ATOM 3967 O O . ASP A 1 523 ? 6.23 35.875 9.078 1 97.5 523 ASP A O 1
ATOM 3971 N N . ARG A 1 524 ? 4.184 36.531 9.609 1 97.5 524 ARG A N 1
ATOM 3972 C CA . ARG A 1 524 ? 3.537 35.562 8.727 1 97.5 524 ARG A CA 1
ATOM 3973 C C . ARG A 1 524 ? 4.035 35.719 7.297 1 97.5 524 ARG A C 1
ATOM 3975 O O . ARG A 1 524 ? 4.352 34.719 6.641 1 97.5 524 ARG A O 1
ATOM 3982 N N . ILE A 1 525 ? 4.105 36.938 6.824 1 98.12 525 ILE A N 1
ATOM 3983 C CA . ILE A 1 525 ? 4.539 37.219 5.461 1 98.12 525 ILE A CA 1
ATOM 3984 C C . ILE A 1 525 ? 5.992 36.781 5.285 1 98.12 525 ILE A C 1
ATOM 3986 O O . ILE A 1 525 ? 6.367 36.25 4.23 1 98.12 525 ILE A O 1
ATOM 3990 N N . ARG A 1 526 ? 6.812 36.938 6.305 1 98.25 526 ARG A N 1
ATOM 3991 C CA . ARG A 1 526 ? 8.203 36.5 6.227 1 98.25 526 ARG A CA 1
ATOM 3992 C C . ARG A 1 526 ? 8.297 35 6.02 1 98.25 526 ARG A C 1
ATOM 3994 O O . ARG A 1 526 ? 9.094 34.531 5.211 1 98.25 526 ARG A O 1
ATOM 4001 N N . TYR A 1 527 ? 7.477 34.312 6.703 1 97.75 527 TYR A N 1
ATOM 4002 C CA . TYR A 1 527 ? 7.441 32.875 6.574 1 97.75 527 TYR A CA 1
ATOM 4003 C C . TYR A 1 527 ? 6.953 32.469 5.188 1 97.75 527 TYR A C 1
ATOM 4005 O O . TYR A 1 527 ? 7.445 31.484 4.609 1 97.75 527 TYR A O 1
ATOM 4013 N N . LEU A 1 528 ? 5.992 33.156 4.66 1 97.94 528 LEU A N 1
ATOM 4014 C CA . LEU A 1 528 ? 5.277 32.719 3.469 1 97.94 528 LEU A CA 1
ATOM 4015 C C . LEU A 1 528 ? 6 33.156 2.205 1 97.94 528 LEU A C 1
ATOM 4017 O O . LEU A 1 528 ? 5.688 32.688 1.106 1 97.94 528 LEU A O 1
ATOM 4021 N N . THR A 1 529 ? 6.973 34.062 2.314 1 98.06 529 THR A N 1
ATOM 4022 C CA . THR A 1 529 ? 7.781 34.5 1.18 1 98.06 529 THR A CA 1
ATOM 4023 C C . THR A 1 529 ? 9.031 33.625 1.045 1 98.06 529 THR A C 1
ATOM 4025 O O . THR A 1 529 ? 9.891 33.656 1.924 1 98.06 529 THR A O 1
ATOM 4028 N N . PRO A 1 530 ? 9.203 32.938 -0.067 1 97.31 530 PRO A N 1
ATOM 4029 C CA . PRO A 1 530 ? 10.211 31.875 -0.177 1 97.31 530 PRO A CA 1
ATOM 4030 C C . PRO A 1 530 ? 11.625 32.375 0.13 1 97.31 530 PRO A C 1
ATOM 4032 O O . PRO A 1 530 ? 12.328 31.781 0.951 1 97.31 530 PRO A O 1
ATOM 4035 N N . HIS A 1 531 ? 12.07 33.438 -0.523 1 97.62 531 HIS A N 1
ATOM 4036 C CA . HIS A 1 531 ? 13.445 33.906 -0.313 1 97.62 531 HIS A CA 1
ATOM 4037 C C . HIS A 1 531 ? 13.625 34.469 1.084 1 97.62 531 HIS A C 1
ATOM 4039 O O . HIS A 1 531 ? 14.695 34.344 1.68 1 97.62 531 HIS A O 1
ATOM 4045 N N . LEU A 1 532 ? 12.625 35.188 1.682 1 98.25 532 LEU A N 1
ATOM 4046 C CA . LEU A 1 532 ? 12.711 35.688 3.057 1 98.25 532 LEU A CA 1
ATOM 4047 C C . LEU A 1 532 ? 12.781 34.5 4.035 1 98.25 532 LEU A C 1
ATOM 4049 O O . LEU A 1 532 ? 13.531 34.562 5.012 1 98.25 532 LEU A O 1
ATOM 4053 N N . HIS A 1 533 ? 11.969 33.5 3.748 1 98 533 HIS A N 1
ATOM 4054 C CA . HIS A 1 533 ? 11.969 32.312 4.578 1 98 533 HIS A CA 1
ATOM 4055 C C . HIS A 1 533 ? 13.344 31.641 4.57 1 98 533 HIS A C 1
ATOM 4057 O O . HIS A 1 533 ? 13.859 31.266 5.625 1 98 533 HIS A O 1
ATOM 4063 N N . ARG A 1 534 ? 13.914 31.453 3.416 1 97.44 534 ARG A N 1
ATOM 4064 C CA . ARG A 1 534 ? 15.234 30.828 3.285 1 97.44 534 ARG A CA 1
ATOM 4065 C C . ARG A 1 534 ? 16.281 31.609 4.074 1 97.44 534 ARG A C 1
ATOM 4067 O O . ARG A 1 534 ? 17.125 31.016 4.758 1 97.44 534 ARG A O 1
ATOM 4074 N N . GLU A 1 535 ? 16.266 32.938 3.943 1 97.25 535 GLU A N 1
ATOM 4075 C CA . GLU A 1 535 ? 17.219 33.781 4.66 1 97.25 535 GLU A CA 1
ATOM 4076 C C . GLU A 1 535 ? 17.016 33.656 6.168 1 97.25 535 GLU A C 1
ATOM 4078 O O . GLU A 1 535 ? 17.984 33.594 6.93 1 97.25 535 GLU A O 1
ATOM 4083 N N . MET A 1 536 ? 15.789 33.688 6.555 1 96.75 536 MET A N 1
ATOM 4084 C CA . MET A 1 536 ? 15.469 33.562 7.973 1 96.75 536 MET A CA 1
ATOM 4085 C C . MET A 1 536 ? 16.031 32.281 8.555 1 96.75 536 MET A C 1
ATOM 4087 O O . MET A 1 536 ? 16.656 32.281 9.617 1 96.75 536 MET A O 1
ATOM 4091 N N . VAL A 1 537 ? 15.805 31.188 7.859 1 95.81 537 VAL A N 1
ATOM 4092 C CA . VAL A 1 537 ? 16.266 29.875 8.32 1 95.81 537 VAL A CA 1
ATOM 4093 C C . VAL A 1 537 ? 17.781 29.828 8.32 1 95.81 537 VAL A C 1
ATOM 4095 O O . VAL A 1 537 ? 18.406 29.234 9.203 1 95.81 537 VAL A O 1
ATOM 4098 N N . SER A 1 538 ? 18.391 30.469 7.34 1 95.38 538 SER A N 1
ATOM 4099 C CA . SER A 1 538 ? 19.844 30.469 7.219 1 95.38 538 SER A CA 1
ATOM 4100 C C . SER A 1 538 ? 20.5 31.234 8.367 1 95.38 538 SER A C 1
ATOM 4102 O O . SER A 1 538 ? 21.688 31.078 8.633 1 95.38 538 SER A O 1
ATOM 4104 N N . GLU A 1 539 ? 19.75 32.062 9.102 1 95.31 539 GLU A N 1
ATOM 4105 C CA . GLU A 1 539 ? 20.266 32.812 10.234 1 95.31 539 GLU A CA 1
ATOM 4106 C C . GLU A 1 539 ? 20.391 31.938 11.477 1 95.31 539 GLU A C 1
ATOM 4108 O O . GLU A 1 539 ? 21.062 32.312 12.445 1 95.31 539 GLU A O 1
ATOM 4113 N N . LEU A 1 540 ? 19.781 30.844 11.453 1 94.69 540 LEU A N 1
ATOM 4114 C CA . LEU A 1 540 ? 19.734 30 12.641 1 94.69 540 LEU A CA 1
ATOM 4115 C C . LEU A 1 540 ? 21.016 29.156 12.758 1 94.69 540 LEU A C 1
ATOM 4117 O O . LEU A 1 540 ? 21.578 28.75 11.742 1 94.69 540 LEU A O 1
ATOM 4121 N N . ARG A 1 541 ? 21.484 29.031 13.969 1 93.25 541 ARG A N 1
ATOM 4122 C CA . ARG A 1 541 ? 22.641 28.203 14.281 1 93.25 541 ARG A CA 1
ATOM 4123 C C . ARG A 1 541 ? 22.297 27.141 15.336 1 93.25 541 ARG A C 1
ATOM 4125 O O . ARG A 1 541 ? 21.594 27.438 16.312 1 93.25 541 ARG A O 1
ATOM 4132 N N . TRP A 1 542 ? 22.719 25.984 15.016 1 89 542 TRP A N 1
ATOM 4133 C CA . TRP A 1 542 ? 22.578 24.891 15.977 1 89 542 TRP A CA 1
ATOM 4134 C C . TRP A 1 542 ? 23.922 24.547 16.609 1 89 542 TRP A C 1
ATOM 4136 O O . TRP A 1 542 ? 24.969 24.75 16 1 89 542 TRP A O 1
ATOM 4146 N N . PRO A 1 543 ? 23.828 24.109 17.828 1 84.56 543 PRO A N 1
ATOM 4147 C CA . PRO A 1 543 ? 25.094 23.656 18.422 1 84.56 543 PRO A CA 1
ATOM 4148 C C . PRO A 1 543 ? 25.844 22.672 17.531 1 84.56 543 PRO A C 1
ATOM 4150 O O . PRO A 1 543 ? 25.266 21.688 17.078 1 84.56 543 PRO A O 1
ATOM 4153 N N . GLY A 1 544 ? 27.047 23 17.266 1 81.88 544 GLY A N 1
ATOM 4154 C CA . GLY A 1 544 ? 27.859 22.109 16.453 1 81.88 544 GLY A CA 1
ATOM 4155 C C . GLY A 1 544 ? 28 22.578 15.016 1 81.88 544 GLY A C 1
ATOM 4156 O O . GLY A 1 544 ? 28.812 22.031 14.258 1 81.88 544 GLY A O 1
ATOM 4157 N N . ASP A 1 545 ? 27.25 23.531 14.695 1 87.06 545 ASP A N 1
ATOM 4158 C CA . ASP A 1 545 ? 27.359 24.047 13.344 1 87.06 545 ASP A CA 1
ATOM 4159 C C . ASP A 1 545 ? 28.781 24.531 13.055 1 87.06 545 ASP A C 1
ATOM 4161 O O . ASP A 1 545 ? 29.516 24.875 13.969 1 87.06 545 ASP A O 1
ATOM 4165 N N . ALA A 1 546 ? 29.156 24.625 11.828 1 85.06 546 ALA A N 1
ATOM 4166 C CA . ALA A 1 546 ? 30.516 24.953 11.383 1 85.06 546 ALA A CA 1
ATOM 4167 C C . ALA A 1 546 ? 30.828 26.422 11.609 1 85.06 546 ALA A C 1
ATOM 4169 O O . ALA A 1 546 ? 31.969 26.797 11.875 1 85.06 546 ALA A O 1
ATOM 4170 N N . ASP A 1 547 ? 29.844 27.328 11.523 1 85.69 547 ASP A N 1
ATOM 4171 C CA . ASP A 1 547 ? 30.047 28.766 11.664 1 85.69 547 ASP A CA 1
ATOM 4172 C C . ASP A 1 547 ? 29.188 29.328 12.797 1 85.69 547 ASP A C 1
ATOM 4174 O O . ASP A 1 547 ? 28.266 30.109 12.555 1 85.69 547 ASP A O 1
ATOM 4178 N N . PRO A 1 548 ? 29.656 29.094 14.016 1 87.25 548 PRO A N 1
ATOM 4179 C CA . PRO A 1 548 ? 28.797 29.438 15.156 1 87.25 548 PRO A CA 1
ATOM 4180 C C . PRO A 1 548 ? 28.906 30.906 15.555 1 87.25 548 PRO A C 1
ATOM 4182 O O . PRO A 1 548 ? 28.109 31.391 16.359 1 87.25 548 PRO A O 1
ATOM 4185 N N . ASP A 1 549 ? 29.891 31.641 15.008 1 91.06 549 ASP A N 1
ATOM 4186 C CA . ASP A 1 549 ? 30.188 32.969 15.539 1 91.06 549 ASP A CA 1
ATOM 4187 C C . ASP A 1 549 ? 29.297 34.031 14.906 1 91.06 549 ASP A C 1
ATOM 4189 O O . ASP A 1 549 ? 29.391 35.219 15.234 1 91.06 549 ASP A O 1
ATOM 4193 N N . THR A 1 550 ? 28.469 33.719 13.992 1 93.19 550 THR A N 1
ATOM 4194 C CA . THR A 1 550 ? 27.406 34.562 13.438 1 93.19 550 THR A CA 1
ATOM 4195 C C . THR A 1 550 ? 26.062 33.844 13.523 1 93.19 550 THR A C 1
ATOM 4197 O O . THR A 1 550 ? 25.984 32.688 13.93 1 93.19 550 THR A O 1
ATOM 4200 N N . GLY A 1 551 ? 25.062 34.594 13.234 1 95 551 GLY A N 1
ATOM 4201 C CA . GLY A 1 551 ? 23.734 33.969 13.266 1 95 551 GLY A CA 1
ATOM 4202 C C . GLY A 1 551 ? 23.125 33.969 14.648 1 95 551 GLY A C 1
ATOM 4203 O O . GLY A 1 551 ? 23.656 34.562 15.586 1 95 551 GLY A O 1
ATOM 4204 N N . ILE A 1 552 ? 22.016 33.281 14.758 1 95.69 552 ILE A N 1
ATOM 4205 C CA . ILE A 1 552 ? 21.25 33.219 16 1 95.69 552 ILE A CA 1
ATOM 4206 C C . ILE A 1 552 ? 21.219 31.797 16.516 1 95.69 552 ILE A C 1
ATOM 4208 O O . ILE A 1 552 ? 20.641 30.906 15.891 1 95.69 552 ILE A O 1
ATOM 4212 N N . ASP A 1 553 ? 21.875 31.594 17.688 1 93.62 553 ASP A N 1
ATOM 4213 C CA . ASP A 1 553 ? 21.766 30.297 18.344 1 93.62 553 ASP A CA 1
ATOM 4214 C C . ASP A 1 553 ? 20.312 29.953 18.672 1 93.62 553 ASP A C 1
ATOM 4216 O O . ASP A 1 553 ? 19.625 30.75 19.312 1 93.62 553 ASP A O 1
ATOM 4220 N N . VAL A 1 554 ? 19.875 28.812 18.234 1 93 554 VAL A N 1
ATOM 4221 C CA . VAL A 1 554 ? 18.484 28.422 18.391 1 93 554 VAL A CA 1
ATOM 4222 C C . VAL A 1 554 ? 18.094 28.438 19.859 1 93 554 VAL A C 1
ATOM 4224 O O . VAL A 1 554 ? 16.922 28.594 20.203 1 93 554 VAL A O 1
ATOM 4227 N N . ARG A 1 555 ? 19.031 28.109 20.859 1 91.69 555 ARG A N 1
ATOM 4228 C CA . ARG A 1 555 ? 18.781 28.141 22.297 1 91.69 555 ARG A CA 1
ATOM 4229 C C . ARG A 1 555 ? 18.438 29.547 22.766 1 91.69 555 ARG A C 1
ATOM 4231 O O . ARG A 1 555 ? 17.75 29.719 23.781 1 91.69 555 ARG A O 1
ATOM 4238 N N . SER A 1 556 ? 18.891 30.672 21.953 1 93.5 556 SER A N 1
ATOM 4239 C CA . SER A 1 556 ? 18.672 32.062 22.312 1 93.5 556 SER A CA 1
ATOM 4240 C C . SER A 1 556 ? 17.297 32.562 21.859 1 93.5 556 SER A C 1
ATOM 4242 O O . SER A 1 556 ? 16.891 33.656 22.172 1 93.5 556 SER A O 1
ATOM 4244 N N . LEU A 1 557 ? 16.547 31.781 21.156 1 94.5 557 LEU A N 1
ATOM 4245 C CA . LEU A 1 557 ? 15.18 32.125 20.766 1 94.5 557 LEU A CA 1
ATOM 4246 C C . LEU A 1 557 ? 14.211 31.953 21.938 1 94.5 557 LEU A C 1
ATOM 4248 O O . LEU A 1 557 ? 13.086 32.438 21.891 1 94.5 557 LEU A O 1
ATOM 4252 N N . GLU A 1 558 ? 14.664 31.266 22.984 1 94.75 558 GLU A N 1
ATOM 4253 C CA . GLU A 1 558 ? 13.922 31.078 24.234 1 94.75 558 GLU A CA 1
ATOM 4254 C C . GLU A 1 558 ? 12.578 30.406 23.969 1 94.75 558 GLU A C 1
ATOM 4256 O O . GLU A 1 558 ? 11.555 30.812 24.516 1 94.75 558 GLU A O 1
ATOM 4261 N N . LEU A 1 559 ? 12.594 29.406 23.047 1 89.69 559 LEU A N 1
ATOM 4262 C CA . LEU A 1 559 ? 11.398 28.625 22.734 1 89.69 559 LEU A CA 1
ATOM 4263 C C . LEU A 1 559 ? 11.227 27.484 23.719 1 89.69 559 LEU A C 1
ATOM 4265 O O . LEU A 1 559 ? 12.211 26.906 24.188 1 89.69 559 LEU A O 1
ATOM 4269 N N . ASP A 1 560 ? 9.984 27.234 24 1 85.38 560 ASP A N 1
ATOM 4270 C CA . ASP A 1 560 ? 9.758 26.031 24.781 1 85.38 560 ASP A CA 1
ATOM 4271 C C . ASP A 1 560 ? 9.914 24.781 23.922 1 85.38 560 ASP A C 1
ATOM 4273 O O . ASP A 1 560 ? 10.195 24.875 22.719 1 85.38 560 ASP A O 1
ATOM 4277 N N . ALA A 1 561 ? 9.812 23.656 24.516 1 82.06 561 ALA A N 1
ATOM 4278 C CA . ALA A 1 561 ? 10.078 22.391 23.828 1 82.06 561 ALA A CA 1
ATOM 4279 C C . ALA A 1 561 ? 9.109 22.188 22.656 1 82.06 561 ALA A C 1
ATOM 4281 O O . ALA A 1 561 ? 9.492 21.672 21.609 1 82.06 561 ALA A O 1
ATOM 4282 N N . GLY A 1 562 ? 7.887 22.531 22.844 1 81.25 562 GLY A N 1
ATOM 4283 C CA . GLY A 1 562 ? 6.895 22.406 21.797 1 81.25 562 GLY A CA 1
ATOM 4284 C C . GLY A 1 562 ? 7.184 23.297 20.594 1 81.25 562 GLY A C 1
ATOM 4285 O O . GLY A 1 562 ? 7.098 22.844 19.453 1 81.25 562 GLY A O 1
ATOM 4286 N N . ASP A 1 563 ? 7.539 24.453 20.875 1 85.44 563 ASP A N 1
ATOM 4287 C CA . ASP A 1 563 ? 7.84 25.406 19.812 1 85.44 563 ASP A CA 1
ATOM 4288 C C . ASP A 1 563 ? 9.125 25.016 19.078 1 85.44 563 ASP A C 1
ATOM 4290 O O . ASP A 1 563 ? 9.25 25.234 17.875 1 85.44 563 ASP A O 1
ATOM 4294 N N . LEU A 1 564 ? 10.031 24.531 19.812 1 84.56 564 LEU A N 1
ATOM 4295 C CA . LEU A 1 564 ? 11.266 24.078 19.188 1 84.56 564 LEU A CA 1
ATOM 4296 C C . LEU A 1 564 ? 11 22.922 18.234 1 84.56 564 LEU A C 1
ATOM 4298 O O . LEU A 1 564 ? 11.586 22.844 17.156 1 84.56 564 LEU A O 1
ATOM 4302 N N . ALA A 1 565 ? 10.156 22.078 18.688 1 83 565 ALA A N 1
ATOM 4303 C CA . ALA A 1 565 ? 9.789 20.953 17.828 1 83 565 ALA A CA 1
ATOM 4304 C C . ALA A 1 565 ? 9.062 21.438 16.578 1 83 565 ALA A C 1
ATOM 4306 O O . ALA A 1 565 ? 9.25 20.891 15.492 1 83 565 ALA A O 1
ATOM 4307 N N . LEU A 1 566 ? 8.281 22.359 16.703 1 86.44 566 LEU A N 1
ATOM 4308 C CA . LEU A 1 566 ? 7.52 22.922 15.578 1 86.44 566 LEU A CA 1
ATOM 4309 C C . LEU A 1 566 ? 8.445 23.609 14.578 1 86.44 566 LEU A C 1
ATOM 4311 O O . LEU A 1 566 ? 8.109 23.734 13.398 1 86.44 566 LEU A O 1
ATOM 4315 N N . LEU A 1 567 ? 9.547 24.062 15.094 1 88.5 567 LEU A N 1
ATOM 4316 C CA . LEU A 1 567 ? 10.508 24.75 14.234 1 88.5 567 LEU A CA 1
ATOM 4317 C C . LEU A 1 567 ? 10.969 23.844 13.094 1 88.5 567 LEU A C 1
ATOM 4319 O O . LEU A 1 567 ? 11.234 24.328 11.992 1 88.5 567 LEU A O 1
ATOM 4323 N N . ASP A 1 568 ? 10.992 22.594 13.344 1 86.62 568 ASP A N 1
ATOM 4324 C CA . ASP A 1 568 ? 11.383 21.641 12.305 1 86.62 568 ASP A CA 1
ATOM 4325 C C . ASP A 1 568 ? 10.398 21.656 11.148 1 86.62 568 ASP A C 1
ATOM 4327 O O . ASP A 1 568 ? 10.781 21.422 10 1 86.62 568 ASP A O 1
ATOM 4331 N N . ILE A 1 569 ? 9.188 21.891 11.445 1 90.06 569 ILE A N 1
ATOM 4332 C CA . ILE A 1 569 ? 8.156 21.984 10.422 1 90.06 569 ILE A CA 1
ATOM 4333 C C . ILE A 1 569 ? 8.203 23.359 9.758 1 90.06 569 ILE A C 1
ATOM 4335 O O . ILE A 1 569 ? 8.094 23.469 8.539 1 90.06 569 ILE A O 1
ATOM 4339 N N . LEU A 1 570 ? 8.445 24.297 10.602 1 92.88 570 LEU A N 1
ATOM 4340 C CA . LEU A 1 570 ? 8.359 25.672 10.133 1 92.88 570 LEU A CA 1
ATOM 4341 C C . LEU A 1 570 ? 9.547 26 9.227 1 92.88 570 LEU A C 1
ATOM 4343 O O . LEU A 1 570 ? 9.477 26.938 8.43 1 92.88 570 LEU A O 1
ATOM 4347 N N . ARG A 1 571 ? 10.57 25.297 9.305 1 94.44 571 ARG A N 1
ATOM 4348 C CA . ARG A 1 571 ? 11.742 25.562 8.484 1 94.44 571 ARG A CA 1
ATOM 4349 C C . ARG A 1 571 ? 11.609 24.938 7.102 1 94.44 571 ARG A C 1
ATOM 4351 O O . ARG A 1 571 ? 12.406 25.219 6.203 1 94.44 571 ARG A O 1
ATOM 4358 N N . ARG A 1 572 ? 10.523 24.172 6.93 1 94.5 572 ARG A N 1
ATOM 4359 C CA . ARG A 1 572 ? 10.336 23.484 5.66 1 94.5 572 ARG A CA 1
ATOM 4360 C C . ARG A 1 572 ? 9.742 24.406 4.609 1 94.5 572 ARG A C 1
ATOM 4362 O O . ARG A 1 572 ? 8.609 24.891 4.758 1 94.5 572 ARG A O 1
ATOM 4369 N N . GLU A 1 573 ? 10.539 24.562 3.502 1 95.62 573 GLU A N 1
ATOM 4370 C CA . GLU A 1 573 ? 10.102 25.438 2.426 1 95.62 573 GLU A CA 1
ATOM 4371 C C . GLU A 1 573 ? 8.844 24.906 1.745 1 95.62 573 GLU A C 1
ATOM 4373 O O . GLU A 1 573 ? 7.965 25.672 1.354 1 95.62 573 GLU A O 1
ATOM 4378 N N . ASP A 1 574 ? 8.766 23.641 1.575 1 94.81 574 ASP A N 1
ATOM 4379 C CA . ASP A 1 574 ? 7.637 23.031 0.883 1 94.81 574 ASP A CA 1
ATOM 4380 C C . ASP A 1 574 ? 6.348 23.188 1.682 1 94.81 574 ASP A C 1
ATOM 4382 O O . ASP A 1 574 ? 5.266 23.328 1.104 1 94.81 574 ASP A O 1
ATOM 4386 N N . VAL A 1 575 ? 6.395 23.172 2.992 1 94.75 575 VAL A N 1
ATOM 4387 C CA . VAL A 1 575 ? 5.246 23.391 3.863 1 94.75 575 VAL A CA 1
ATOM 4388 C C . VAL A 1 575 ? 4.754 24.828 3.742 1 94.75 575 VAL A C 1
ATOM 4390 O O . VAL A 1 575 ? 3.557 25.078 3.586 1 94.75 575 VAL A O 1
ATOM 4393 N N . MET A 1 576 ? 5.699 25.75 3.734 1 96.5 576 MET A N 1
ATOM 4394 C CA . MET A 1 576 ? 5.355 27.172 3.621 1 96.5 576 MET A CA 1
ATOM 4395 C C . MET A 1 576 ? 4.715 27.469 2.27 1 96.5 576 MET A C 1
ATOM 4397 O O . MET A 1 576 ? 3.83 28.312 2.172 1 96.5 576 MET A O 1
ATOM 4401 N N . ALA A 1 577 ? 5.242 26.812 1.28 1 95.38 577 ALA A N 1
ATOM 4402 C CA . ALA A 1 577 ? 4.695 27.016 -0.06 1 95.38 577 ALA A CA 1
ATOM 4403 C C . ALA A 1 577 ? 3.211 26.656 -0.105 1 95.38 577 ALA A C 1
ATOM 4405 O O . ALA A 1 577 ? 2.422 27.359 -0.747 1 95.38 577 ALA A O 1
ATOM 4406 N N . TYR A 1 578 ? 2.779 25.641 0.536 1 93.06 578 TYR A N 1
ATOM 4407 C CA . TYR A 1 578 ? 1.37 25.266 0.568 1 93.06 578 TYR A CA 1
ATOM 4408 C C . TYR A 1 578 ? 0.554 26.266 1.372 1 93.06 578 TYR A C 1
ATOM 4410 O O . TYR A 1 578 ? -0.544 26.656 0.964 1 93.06 578 TYR A O 1
ATOM 4418 N N . LEU A 1 579 ? 1.089 26.641 2.512 1 93.88 579 LEU A N 1
ATOM 4419 C CA . LEU A 1 579 ? 0.385 27.641 3.312 1 93.88 579 LEU A CA 1
ATOM 4420 C C . LEU A 1 579 ? 0.176 28.922 2.521 1 93.88 579 LEU A C 1
ATOM 4422 O O . LEU A 1 579 ? -0.889 29.547 2.6 1 93.88 579 LEU A O 1
ATOM 4426 N N . ALA A 1 580 ? 1.224 29.297 1.799 1 93.88 580 ALA A N 1
ATOM 4427 C CA . ALA A 1 580 ? 1.122 30.5 0.961 1 93.88 580 ALA A CA 1
ATOM 4428 C C . ALA A 1 580 ? 0.054 30.328 -0.114 1 93.88 580 ALA A C 1
ATOM 4430 O O . ALA A 1 580 ? -0.753 31.219 -0.349 1 93.88 580 ALA A O 1
ATOM 4431 N N . ARG A 1 581 ? 0.063 29.172 -0.742 1 89.31 581 ARG A N 1
ATOM 4432 C CA . ARG A 1 581 ? -0.898 28.875 -1.798 1 89.31 581 ARG A CA 1
ATOM 4433 C C . ARG A 1 581 ? -2.326 28.906 -1.266 1 89.31 581 ARG A C 1
ATOM 4435 O O . ARG A 1 581 ? -3.248 29.328 -1.975 1 89.31 581 ARG A O 1
ATOM 4442 N N . TRP A 1 582 ? -2.48 28.484 -0.007 1 88.31 582 TRP A N 1
ATOM 4443 C CA . TRP A 1 582 ? -3.801 28.453 0.61 1 88.31 582 TRP A CA 1
ATOM 4444 C C . TRP A 1 582 ? -4.152 29.812 1.224 1 88.31 582 TRP A C 1
ATOM 4446 O O . TRP A 1 582 ? -5.262 30 1.726 1 88.31 582 TRP A O 1
ATOM 4456 N N . ASN A 1 583 ? -3.203 30.688 1.172 1 86.75 583 ASN A N 1
ATOM 4457 C CA . ASN A 1 583 ? -3.312 31.938 1.917 1 86.75 583 ASN A CA 1
ATOM 4458 C C . ASN A 1 583 ? -3.672 31.688 3.379 1 86.75 583 ASN A C 1
ATOM 4460 O O . ASN A 1 583 ? -4.578 32.312 3.916 1 86.75 583 ASN A O 1
ATOM 4464 N N . ALA A 1 584 ? -3.008 30.688 3.936 1 89.31 584 ALA A N 1
ATOM 4465 C CA . ALA A 1 584 ? -3.164 30.297 5.336 1 89.31 584 ALA A CA 1
ATOM 4466 C C . ALA A 1 584 ? -1.937 30.688 6.152 1 89.31 584 ALA A C 1
ATOM 4468 O O . ALA A 1 584 ? -1.257 31.672 5.836 1 89.31 584 ALA A O 1
ATOM 4469 N N . GLY A 1 585 ? -1.807 30.172 7.301 1 91.62 585 GLY A N 1
ATOM 4470 C CA . GLY A 1 585 ? -0.619 30.391 8.109 1 91.62 585 GLY A CA 1
ATOM 4471 C C . GLY A 1 585 ? -0.817 31.453 9.188 1 91.62 585 GLY A C 1
ATOM 4472 O O . GLY A 1 585 ? 0.126 32.156 9.555 1 91.62 585 GLY A O 1
ATOM 4473 N N . GLY A 1 586 ? -1.973 31.688 9.586 1 89.06 586 GLY A N 1
ATOM 4474 C CA . GLY A 1 586 ? -2.229 32.625 10.664 1 89.06 586 GLY A CA 1
ATOM 4475 C C . GLY A 1 586 ? -1.427 32.312 11.914 1 89.06 586 GLY A C 1
ATOM 4476 O O . GLY A 1 586 ? -1.085 33.25 12.672 1 89.06 586 GLY A O 1
ATOM 4477 N N . ALA A 1 587 ? -1.05 31.125 12.109 1 89.06 587 ALA A N 1
ATOM 4478 C CA . ALA A 1 587 ? -0.313 30.688 13.289 1 89.06 587 ALA A CA 1
ATOM 4479 C C . ALA A 1 587 ? 1.15 31.109 13.211 1 89.06 587 ALA A C 1
ATOM 4481 O O . ALA A 1 587 ? 1.853 31.141 14.227 1 89.06 587 ALA A O 1
ATOM 4482 N N . LEU A 1 588 ? 1.595 31.406 12.086 1 93.94 588 LEU A N 1
ATOM 4483 C CA . LEU A 1 588 ? 3.01 31.688 11.867 1 93.94 588 LEU A CA 1
ATOM 4484 C C . LEU A 1 588 ? 3.436 32.969 12.594 1 93.94 588 LEU A C 1
ATOM 4486 O O . LEU A 1 588 ? 4.613 33.125 12.906 1 93.94 588 LEU A O 1
ATOM 4490 N N . GLY A 1 589 ? 2.555 33.844 12.852 1 93.75 589 GLY A N 1
ATOM 4491 C CA . GLY A 1 589 ? 2.857 35.094 13.562 1 93.75 589 GLY A CA 1
ATOM 4492 C C . GLY A 1 589 ? 2.504 35.031 15.031 1 93.75 589 GLY A C 1
ATOM 4493 O O . GLY A 1 589 ? 2.678 36 15.758 1 93.75 589 GLY A O 1
ATOM 4494 N N . GLU A 1 590 ? 2.111 33.875 15.531 1 91 590 GLU A N 1
ATOM 4495 C CA . GLU A 1 590 ? 1.564 33.781 16.875 1 91 590 GLU A CA 1
ATOM 4496 C C . GLU A 1 590 ? 2.646 34 17.938 1 91 590 GLU A C 1
ATOM 4498 O O . GLU A 1 590 ? 2.377 34.562 19 1 91 590 GLU A O 1
ATOM 4503 N N . ASP A 1 591 ? 3.783 33.438 17.688 1 92.38 591 ASP A N 1
ATOM 4504 C CA . ASP A 1 591 ? 4.867 33.656 18.641 1 92.38 591 ASP A CA 1
ATOM 4505 C C . ASP A 1 591 ? 5.16 35.125 18.828 1 92.38 591 ASP A C 1
ATOM 4507 O O . ASP A 1 591 ? 5.289 35.625 19.953 1 92.38 591 ASP A O 1
ATOM 4511 N N . THR A 1 592 ? 5.289 35.844 17.719 1 95.88 592 THR A N 1
ATOM 4512 C CA . THR A 1 592 ? 5.512 37.281 17.766 1 95.88 592 THR A CA 1
ATOM 4513 C C . THR A 1 592 ? 4.359 37.969 18.469 1 95.88 592 THR A C 1
ATOM 4515 O O . THR A 1 592 ? 4.586 38.844 19.328 1 95.88 592 THR A O 1
ATOM 4518 N N . ARG A 1 593 ? 3.143 37.625 18.125 1 96.56 593 ARG A N 1
ATOM 4519 C CA . ARG A 1 593 ? 1.975 38.219 18.766 1 96.56 593 ARG A CA 1
ATOM 4520 C C . ARG A 1 593 ? 2.021 38.031 20.281 1 96.56 593 ARG A C 1
ATOM 4522 O O . ARG A 1 593 ? 1.844 39 21.031 1 96.56 593 ARG A O 1
ATOM 4529 N N . ASP A 1 594 ? 2.291 36.875 20.719 1 95.25 594 ASP A N 1
ATOM 4530 C CA . ASP A 1 594 ? 2.312 36.562 22.141 1 95.25 594 ASP A CA 1
ATOM 4531 C C . ASP A 1 594 ? 3.406 37.312 22.859 1 95.25 594 ASP A C 1
ATOM 4533 O O . ASP A 1 594 ? 3.197 37.812 23.984 1 95.25 594 ASP A O 1
ATOM 4537 N N . ARG A 1 595 ? 4.531 37.406 22.281 1 96.75 595 ARG A N 1
ATOM 4538 C CA . ARG A 1 595 ? 5.648 38.094 22.891 1 96.75 595 ARG A CA 1
ATOM 4539 C C . ARG A 1 595 ? 5.359 39.594 23 1 96.75 595 ARG A C 1
ATOM 4541 O O . ARG A 1 595 ? 5.668 40.219 24.031 1 96.75 595 ARG A O 1
ATOM 4548 N N . ILE A 1 596 ? 4.809 40.156 21.938 1 98 596 ILE A N 1
ATOM 4549 C CA . ILE A 1 596 ? 4.48 41.594 21.969 1 98 596 ILE A CA 1
ATOM 4550 C C . ILE A 1 596 ? 3.412 41.844 23.031 1 98 596 ILE A C 1
ATOM 4552 O O . ILE A 1 596 ? 3.5 42.812 23.781 1 98 596 ILE A O 1
ATOM 4556 N N . LEU A 1 597 ? 2.463 41 23.141 1 97.31 597 LEU A N 1
ATOM 4557 C CA . LEU A 1 597 ? 1.41 41.125 24.141 1 97.31 597 LEU A CA 1
ATOM 4558 C C . LEU A 1 597 ? 1.985 41.062 25.562 1 97.31 597 LEU A C 1
ATOM 4560 O O . LEU A 1 597 ? 1.454 41.688 26.484 1 97.31 597 LEU A O 1
ATOM 4564 N N . ALA A 1 598 ? 3.08 40.375 25.703 1 97.12 598 ALA A N 1
ATOM 4565 C CA . ALA A 1 598 ? 3.707 40.188 27 1 97.12 598 ALA A CA 1
ATOM 4566 C C . ALA A 1 598 ? 4.711 41.312 27.281 1 97.12 598 ALA A C 1
ATOM 4568 O O . ALA A 1 598 ? 5.422 41.25 28.297 1 97.12 598 ALA A O 1
ATOM 4569 N N . SER A 1 599 ? 4.785 42.25 26.453 1 97.62 599 SER A N 1
ATOM 4570 C CA . SER A 1 599 ? 5.766 43.312 26.594 1 97.62 599 SER A CA 1
ATOM 4571 C C . SER A 1 599 ? 5.258 44.406 27.516 1 97.62 599 SER A C 1
ATOM 4573 O O . SER A 1 599 ? 4.055 44.688 27.562 1 97.62 599 SER A O 1
ATOM 4575 N N . SER A 1 600 ? 6.16 45.031 28.281 1 97.69 600 SER A N 1
ATOM 4576 C CA . SER A 1 600 ? 5.883 46.219 29.094 1 97.69 600 SER A CA 1
ATOM 4577 C C . SER A 1 600 ? 5.719 47.469 28.219 1 97.69 600 SER A C 1
ATOM 4579 O O . SER A 1 600 ? 4.957 48.375 28.562 1 97.69 600 SER A O 1
ATOM 4581 N N . ALA A 1 601 ? 6.457 47.531 27.203 1 98.12 601 ALA A N 1
ATOM 4582 C CA . ALA A 1 601 ? 6.414 48.625 26.25 1 98.12 601 ALA A CA 1
ATOM 4583 C C . ALA A 1 601 ? 7.059 48.219 24.922 1 98.12 601 ALA A C 1
ATOM 4585 O O . ALA A 1 601 ? 7.852 47.281 24.875 1 98.12 601 ALA A O 1
ATOM 4586 N N . LEU A 1 602 ? 6.613 48.906 23.922 1 98.31 602 LEU A N 1
ATOM 4587 C CA . LEU A 1 602 ? 7.273 48.875 22.625 1 98.31 602 LEU A CA 1
ATOM 4588 C C . LEU A 1 602 ? 7.867 50.25 22.297 1 98.31 602 LEU A C 1
ATOM 4590 O O . LEU A 1 602 ? 7.211 51.281 22.484 1 98.31 602 LEU A O 1
ATOM 4594 N N . ALA A 1 603 ? 9.102 50.25 21.891 1 98.44 603 ALA A N 1
ATOM 4595 C CA . ALA A 1 603 ? 9.789 51.5 21.578 1 98.44 603 ALA A CA 1
ATOM 4596 C C . ALA A 1 603 ? 10.203 51.531 20.109 1 98.44 603 ALA A C 1
ATOM 4598 O O . ALA A 1 603 ? 10.914 50.656 19.625 1 98.44 603 ALA A O 1
ATOM 4599 N N . ALA A 1 604 ? 9.695 52.5 19.453 1 98.5 604 ALA A N 1
ATOM 4600 C CA . ALA A 1 604 ? 10.203 52.812 18.125 1 98.5 604 ALA A CA 1
ATOM 4601 C C . ALA A 1 604 ? 11.188 53.969 18.156 1 98.5 604 ALA A C 1
ATOM 4603 O O . ALA A 1 604 ? 10.859 55.062 18.656 1 98.5 604 ALA A O 1
ATOM 4604 N N . ILE A 1 605 ? 12.359 53.719 17.688 1 98.62 605 ILE A N 1
ATOM 4605 C CA . ILE A 1 605 ? 13.359 54.781 17.594 1 98.62 605 ILE A CA 1
ATOM 4606 C C . ILE A 1 605 ? 13.43 55.312 16.172 1 98.62 605 ILE A C 1
ATOM 4608 O O . ILE A 1 605 ? 13.531 54.531 15.219 1 98.62 605 ILE A O 1
ATOM 4612 N N . THR A 1 606 ? 13.352 56.625 16.031 1 98.5 606 THR A N 1
ATOM 4613 C CA . THR A 1 606 ? 13.336 57.219 14.703 1 98.5 606 THR A CA 1
ATOM 4614 C C . THR A 1 606 ? 14.359 58.344 14.609 1 98.5 606 THR A C 1
ATOM 4616 O O . THR A 1 606 ? 14.859 58.812 15.625 1 98.5 606 THR A O 1
ATOM 4619 N N . VAL A 1 607 ? 14.727 58.656 13.398 1 98 607 VAL A N 1
ATOM 4620 C CA . VAL A 1 607 ? 15.594 59.781 13.109 1 98 607 VAL A CA 1
ATOM 4621 C C . VAL A 1 607 ? 15.008 60.594 11.953 1 98 607 VAL A C 1
ATOM 4623 O O . VAL A 1 607 ? 14.203 60.094 11.172 1 98 607 VAL A O 1
ATOM 4626 N N . ARG A 1 608 ? 15.406 61.781 11.953 1 96.12 608 ARG A N 1
ATOM 4627 C CA . ARG A 1 608 ? 15.055 62.594 10.797 1 96.12 608 ARG A CA 1
ATOM 4628 C C . ARG A 1 608 ? 16.031 62.375 9.641 1 96.12 608 ARG A C 1
ATOM 4630 O O . ARG A 1 608 ? 17.234 62.25 9.859 1 96.12 608 ARG A O 1
ATOM 4637 N N . GLY A 1 609 ? 15.477 62.25 8.453 1 94.12 609 GLY A N 1
ATOM 4638 C CA . GLY A 1 609 ? 16.281 61.938 7.281 1 94.12 609 GLY A CA 1
ATOM 4639 C C . GLY A 1 609 ? 16.188 60.5 6.848 1 94.12 609 GLY A C 1
ATOM 4640 O O . GLY A 1 609 ? 15.68 59.656 7.59 1 94.12 609 GLY A O 1
ATOM 4641 N N . ARG A 1 610 ? 16.734 60.219 5.609 1 93.38 610 ARG A N 1
ATOM 4642 C CA . ARG A 1 610 ? 16.594 58.875 5.07 1 93.38 610 ARG A CA 1
ATOM 4643 C C . ARG A 1 610 ? 17.906 58.406 4.453 1 93.38 610 ARG A C 1
ATOM 4645 O O . ARG A 1 610 ? 17.938 57.344 3.824 1 93.38 610 ARG A O 1
ATOM 4652 N N . GLU A 1 611 ? 18.906 59.188 4.703 1 96.06 611 GLU A N 1
ATOM 4653 C CA . GLU A 1 611 ? 20.219 58.75 4.211 1 96.06 611 GLU A CA 1
ATOM 4654 C C . GLU A 1 611 ? 20.812 57.688 5.125 1 96.06 611 GLU A C 1
ATOM 4656 O O . GLU A 1 611 ? 20.422 57.562 6.285 1 96.06 611 GLU A O 1
ATOM 4661 N N . LEU A 1 612 ? 21.75 56.969 4.562 1 98 612 LEU A N 1
ATOM 4662 C CA . LEU A 1 612 ? 22.359 55.875 5.324 1 98 612 LEU A CA 1
ATOM 4663 C C . LEU A 1 612 ? 23.047 56.406 6.574 1 98 612 LEU A C 1
ATOM 4665 O O . LEU A 1 612 ? 23.062 55.719 7.609 1 98 612 LEU A O 1
ATOM 4669 N N . ARG A 1 613 ? 23.625 57.562 6.52 1 96.88 613 ARG A N 1
ATOM 4670 C CA . ARG A 1 613 ? 24.266 58.156 7.688 1 96.88 613 ARG A CA 1
ATOM 4671 C C . ARG A 1 613 ? 23.25 58.469 8.781 1 96.88 613 ARG A C 1
ATOM 4673 O O . ARG A 1 613 ? 23.562 58.375 9.977 1 96.88 613 ARG A O 1
ATOM 4680 N N . ASP A 1 614 ? 22.031 58.844 8.383 1 97.62 614 ASP A N 1
ATOM 4681 C CA . ASP A 1 614 ? 20.969 59.062 9.359 1 97.62 614 ASP A CA 1
ATOM 4682 C C . ASP A 1 614 ? 20.625 57.781 10.102 1 97.62 614 ASP A C 1
ATOM 4684 O O . ASP A 1 614 ? 20.422 57.781 11.32 1 97.62 614 ASP A O 1
ATOM 4688 N N . TYR A 1 615 ? 20.578 56.656 9.336 1 98.44 615 TYR A N 1
ATOM 4689 C CA . TYR A 1 615 ? 20.328 55.344 9.953 1 98.44 615 TYR A CA 1
ATOM 4690 C C . TYR A 1 615 ? 21.453 54.969 10.906 1 98.44 615 TYR A C 1
ATOM 4692 O O . TYR A 1 615 ? 21.219 54.406 11.961 1 98.44 615 TYR A O 1
ATOM 4700 N N . ALA A 1 616 ? 22.703 55.281 10.547 1 98.5 616 ALA A N 1
ATOM 4701 C CA . ALA A 1 616 ? 23.844 55 11.422 1 98.5 616 ALA A CA 1
ATOM 4702 C C . ALA A 1 616 ? 23.75 55.812 12.719 1 98.5 616 ALA A C 1
ATOM 4704 O O . ALA A 1 616 ? 24.016 55.281 13.805 1 98.5 616 ALA A O 1
ATOM 4705 N N . ARG A 1 617 ? 23.375 57.062 12.562 1 97.69 617 ARG A N 1
ATOM 4706 C CA . ARG A 1 617 ? 23.141 57.875 13.75 1 97.69 617 ARG A CA 1
ATOM 4707 C C . ARG A 1 617 ? 22.062 57.281 14.633 1 97.69 617 ARG A C 1
ATOM 4709 O O . ARG A 1 617 ? 22.188 57.25 15.852 1 97.69 617 ARG A O 1
ATOM 4716 N N . GLY A 1 618 ? 21.031 56.969 13.969 1 98.19 618 GLY A N 1
ATOM 4717 C CA . GLY A 1 618 ? 19.969 56.281 14.688 1 98.19 618 GLY A CA 1
ATOM 4718 C C . GLY A 1 618 ? 20.422 55 15.375 1 98.19 618 GLY A C 1
ATOM 4719 O O . GLY A 1 618 ? 19.938 54.656 16.453 1 98.19 618 GLY A O 1
ATOM 4720 N N . GLY A 1 619 ? 21.344 54.25 14.727 1 98.75 619 GLY A N 1
ATOM 4721 C CA . GLY A 1 619 ? 21.906 53.031 15.336 1 98.75 619 GLY A CA 1
ATOM 4722 C C . GLY A 1 619 ? 22.609 53.312 16.641 1 98.75 619 GLY A C 1
ATOM 4723 O O . GLY A 1 619 ? 22.531 52.5 17.578 1 98.75 619 GLY A O 1
ATOM 4724 N N . ALA A 1 620 ? 23.344 54.406 16.719 1 98.56 620 ALA A N 1
ATOM 4725 C CA . ALA A 1 620 ? 23.969 54.812 17.969 1 98.56 620 ALA A CA 1
ATOM 4726 C C . ALA A 1 620 ? 22.922 55.062 19.047 1 98.56 620 ALA A C 1
ATOM 4728 O O . ALA A 1 620 ? 23.109 54.688 20.203 1 98.56 620 ALA A O 1
ATOM 4729 N N . ALA A 1 621 ? 21.875 55.719 18.625 1 98.62 621 ALA A N 1
ATOM 4730 C CA . ALA A 1 621 ? 20.781 56 19.562 1 98.62 621 ALA A CA 1
ATOM 4731 C C . ALA A 1 621 ? 20.172 54.688 20.062 1 98.62 621 ALA A C 1
ATOM 4733 O O . ALA A 1 621 ? 19.859 54.562 21.25 1 98.62 621 ALA A O 1
ATOM 4734 N N . VAL A 1 622 ? 19.938 53.75 19.141 1 98.75 622 VAL A N 1
ATOM 4735 C CA . VAL A 1 622 ? 19.359 52.438 19.484 1 98.75 622 VAL A CA 1
ATOM 4736 C C . VAL A 1 622 ? 20.234 51.75 20.547 1 98.75 622 VAL A C 1
ATOM 4738 O O . VAL A 1 622 ? 19.719 51.25 21.547 1 98.75 622 VAL A O 1
ATOM 4741 N N . GLU A 1 623 ? 21.516 51.719 20.297 1 98.62 623 GLU A N 1
ATOM 4742 C CA . GLU A 1 623 ? 22.438 51.062 21.219 1 98.62 623 GLU A CA 1
ATOM 4743 C C . GLU A 1 623 ? 22.406 51.719 22.594 1 98.62 623 GLU A C 1
ATOM 4745 O O . GLU A 1 623 ? 22.391 51.031 23.625 1 98.62 623 GLU A O 1
ATOM 4750 N N . LEU A 1 624 ? 22.375 53 22.625 1 98.5 624 LEU A N 1
ATOM 4751 C CA . LEU A 1 624 ? 22.328 53.719 23.875 1 98.5 624 LEU A CA 1
ATOM 4752 C C . LEU A 1 624 ? 21.062 53.438 24.656 1 98.5 624 LEU A C 1
ATOM 4754 O O . LEU A 1 624 ? 21.109 53.156 25.859 1 98.5 624 LEU A O 1
ATOM 4758 N N . VAL A 1 625 ? 19.953 53.531 23.984 1 98.69 625 VAL A N 1
ATOM 4759 C CA . VAL A 1 625 ? 18.672 53.219 24.594 1 98.69 625 VAL A CA 1
ATOM 4760 C C . VAL A 1 625 ? 18.688 51.781 25.141 1 98.69 625 VAL A C 1
ATOM 4762 O O . VAL A 1 625 ? 18.188 51.531 26.234 1 98.69 625 VAL A O 1
ATOM 4765 N N . TRP A 1 626 ? 19.219 50.844 24.344 1 98.75 626 TRP A N 1
ATOM 4766 C CA . TRP A 1 626 ? 19.297 49.438 24.688 1 98.75 626 TRP A CA 1
ATOM 4767 C C . TRP A 1 626 ? 20.109 49.219 25.969 1 98.75 626 TRP A C 1
ATOM 4769 O O . TRP A 1 626 ? 19.656 48.562 26.906 1 98.75 626 TRP A O 1
ATOM 4779 N N . ILE A 1 627 ? 21.266 49.844 26.078 1 98.56 627 ILE A N 1
ATOM 4780 C CA . ILE A 1 627 ? 22.156 49.75 27.219 1 98.56 627 ILE A CA 1
ATOM 4781 C C . ILE A 1 627 ? 21.484 50.312 28.469 1 98.56 627 ILE A C 1
ATOM 4783 O O . ILE A 1 627 ? 21.484 49.688 29.531 1 98.56 627 ILE A O 1
ATOM 4787 N N . ILE A 1 628 ? 20.906 51.438 28.328 1 98.5 628 ILE A N 1
ATOM 4788 C CA . ILE A 1 628 ? 20.281 52.125 29.469 1 98.5 628 ILE A CA 1
ATOM 4789 C C . ILE A 1 628 ? 19.047 51.344 29.922 1 98.5 628 ILE A C 1
ATOM 4791 O O . ILE A 1 628 ? 18.812 51.156 31.125 1 98.5 628 ILE A O 1
ATOM 4795 N N . ALA A 1 629 ? 18.266 50.906 28.984 1 98.44 629 ALA A N 1
ATOM 4796 C CA . ALA A 1 629 ? 17.078 50.094 29.328 1 98.44 629 ALA A CA 1
ATOM 4797 C C . ALA A 1 629 ? 17.469 48.875 30.141 1 98.44 629 ALA A C 1
ATOM 4799 O O . ALA A 1 629 ? 16.859 48.594 31.188 1 98.44 629 ALA A O 1
ATOM 4800 N N . GLN A 1 630 ? 18.438 48.125 29.641 1 98 630 GLN A N 1
ATOM 4801 C CA . GLN A 1 630 ? 18.875 46.938 30.359 1 98 630 GLN A CA 1
ATOM 4802 C C . GLN A 1 630 ? 19.438 47.312 31.734 1 98 630 GLN A C 1
ATOM 4804 O O . GLN A 1 630 ? 19.188 46.594 32.719 1 98 630 GLN A O 1
ATOM 4809 N N . ARG A 1 631 ? 20.219 48.375 31.812 1 97.44 631 ARG A N 1
ATOM 4810 C CA . ARG A 1 631 ? 20.781 48.844 33.094 1 97.44 631 ARG A CA 1
ATOM 4811 C C . ARG A 1 631 ? 19.672 49.125 34.094 1 97.44 631 ARG A C 1
ATOM 4813 O O . ARG A 1 631 ? 19.844 48.906 35.281 1 97.44 631 ARG A O 1
ATOM 4820 N N . LEU A 1 632 ? 18.594 49.562 33.562 1 97.19 632 LEU A N 1
ATOM 4821 C CA . LEU A 1 632 ? 17.484 49.938 34.438 1 97.19 632 LEU A CA 1
ATOM 4822 C C . LEU A 1 632 ? 16.562 48.75 34.688 1 97.19 632 LEU A C 1
ATOM 4824 O O . LEU A 1 632 ? 15.461 48.938 35.219 1 97.19 632 LEU A O 1
ATOM 4828 N N . GLY A 1 633 ? 16.938 47.594 34.219 1 95.69 633 GLY A N 1
ATOM 4829 C CA . GLY A 1 633 ? 16.266 46.375 34.625 1 95.69 633 GLY A CA 1
ATOM 4830 C C . GLY A 1 633 ? 15.312 45.812 33.562 1 95.69 633 GLY A C 1
ATOM 4831 O O . GLY A 1 633 ? 14.586 44.875 33.812 1 95.69 633 GLY A O 1
ATOM 4832 N N . LEU A 1 634 ? 15.242 46.406 32.438 1 97.5 634 LEU A N 1
ATOM 4833 C CA . LEU A 1 634 ? 14.383 45.906 31.359 1 97.5 634 LEU A CA 1
ATOM 4834 C C . LEU A 1 634 ? 15.109 44.906 30.484 1 97.5 634 LEU A C 1
ATOM 4836 O O . LEU A 1 634 ? 16.297 45.031 30.219 1 97.5 634 LEU A O 1
ATOM 4840 N N . ALA A 1 635 ? 14.43 43.781 30.188 1 98 635 ALA A N 1
ATOM 4841 C CA . ALA A 1 635 ? 14.898 42.906 29.125 1 98 635 ALA A CA 1
ATOM 4842 C C . ALA A 1 635 ? 14.555 43.469 27.75 1 98 635 ALA A C 1
ATOM 4844 O O . ALA A 1 635 ? 13.453 43.969 27.547 1 98 635 ALA A O 1
ATOM 4845 N N . VAL A 1 636 ? 15.5 43.438 26.797 1 98.31 636 VAL A N 1
ATOM 4846 C CA . VAL A 1 636 ? 15.312 44.156 25.531 1 98.31 636 VAL A CA 1
ATOM 4847 C C . VAL A 1 636 ? 15.438 43.156 24.375 1 98.31 636 VAL A C 1
ATOM 4849 O O . VAL A 1 636 ? 16.391 42.375 24.328 1 98.31 636 VAL A O 1
ATOM 4852 N N . GLN A 1 637 ? 14.508 43.156 23.484 1 98 637 GLN A N 1
ATOM 4853 C CA . GLN A 1 637 ? 14.516 42.344 22.266 1 98 637 GLN A CA 1
ATOM 4854 C C . GLN A 1 637 ? 14.227 43.219 21.047 1 98 637 GLN A C 1
ATOM 4856 O O . GLN A 1 637 ? 13.242 43.969 21.016 1 98 637 GLN A O 1
ATOM 4861 N N . PRO A 1 638 ? 15.062 43.156 20.031 1 97.75 638 PRO A N 1
ATOM 4862 C CA . PRO A 1 638 ? 14.719 43.844 18.781 1 97.75 638 PRO A CA 1
ATOM 4863 C C . PRO A 1 638 ? 13.578 43.188 18.016 1 97.75 638 PRO A C 1
ATOM 4865 O O . PRO A 1 638 ? 13.484 41.938 18.016 1 97.75 638 PRO A O 1
ATOM 4868 N N . VAL A 1 639 ? 12.711 43.938 17.484 1 97.25 639 VAL A N 1
ATOM 4869 C CA . VAL A 1 639 ? 11.641 43.469 16.609 1 97.25 639 VAL A CA 1
ATOM 4870 C C . VAL A 1 639 ? 11.82 44.094 15.219 1 97.25 639 VAL A C 1
ATOM 4872 O O . VAL A 1 639 ? 11.906 45.312 15.086 1 97.25 639 VAL A O 1
ATOM 4875 N N . SER A 1 640 ? 11.953 43.281 14.25 1 95.44 640 SER A N 1
ATOM 4876 C CA . SER A 1 640 ? 12.227 43.75 12.906 1 95.44 640 SER A CA 1
ATOM 4877 C C . SER A 1 640 ? 11.156 43.281 11.922 1 95.44 640 SER A C 1
ATOM 4879 O O . SER A 1 640 ? 11.359 42.312 11.188 1 95.44 640 SER A O 1
ATOM 4881 N N . PRO A 1 641 ? 10.016 44 11.859 1 98.19 641 PRO A N 1
ATOM 4882 C CA . PRO A 1 641 ? 9.031 43.625 10.844 1 98.19 641 PRO A CA 1
ATOM 4883 C C . PRO A 1 641 ? 9.562 43.75 9.422 1 98.19 641 PRO A C 1
ATOM 4885 O O . PRO A 1 641 ? 10.469 44.562 9.164 1 98.19 641 PRO A O 1
ATOM 4888 N N . VAL A 1 642 ? 8.977 43.062 8.555 1 98.44 642 VAL A N 1
ATOM 4889 C CA . VAL A 1 642 ? 9.461 42.969 7.176 1 98.44 642 VAL A CA 1
ATOM 4890 C C . VAL A 1 642 ? 9.422 44.344 6.52 1 98.44 642 VAL A C 1
ATOM 4892 O O . VAL A 1 642 ? 10.281 44.688 5.699 1 98.44 642 VAL A O 1
ATOM 4895 N N . PHE A 1 643 ? 8.5 45.188 6.902 1 98.25 643 PHE A N 1
ATOM 4896 C CA . PHE A 1 643 ? 8.258 46.469 6.234 1 98.25 643 PHE A CA 1
ATOM 4897 C C . PHE A 1 643 ? 9.148 47.562 6.82 1 98.25 643 PHE A C 1
ATOM 4899 O O . PHE A 1 643 ? 9.094 48.688 6.383 1 98.25 643 PHE A O 1
ATOM 4906 N N . LEU A 1 644 ? 9.984 47.281 7.762 1 97.94 644 LEU A N 1
ATOM 4907 C CA . LEU A 1 644 ? 10.648 48.281 8.602 1 97.94 644 LEU A CA 1
ATOM 4908 C C . LEU A 1 644 ? 11.453 49.25 7.746 1 97.94 644 LEU A C 1
ATOM 4910 O O . LEU A 1 644 ? 11.43 50.469 7.996 1 97.94 644 LEU A O 1
ATOM 4914 N N . TYR A 1 645 ? 12.164 48.781 6.699 1 98.12 645 TYR A N 1
ATOM 4915 C CA . TYR A 1 645 ? 13.156 49.625 6.027 1 98.12 645 TYR A CA 1
ATOM 4916 C C . TYR A 1 645 ? 12.711 49.969 4.609 1 98.12 645 TYR A C 1
ATOM 4918 O O . TYR A 1 645 ? 13.453 50.562 3.846 1 98.12 645 TYR A O 1
ATOM 4926 N N . ALA A 1 646 ? 11.5 49.594 4.254 1 97.69 646 ALA A N 1
ATOM 4927 C CA . ALA A 1 646 ? 11 49.906 2.922 1 97.69 646 ALA A CA 1
ATOM 4928 C C . ALA A 1 646 ? 10.281 51.25 2.926 1 97.69 646 ALA A C 1
ATOM 4930 O O . ALA A 1 646 ? 9.57 51.594 3.879 1 97.69 646 ALA A O 1
ATOM 4931 N N . HIS A 1 647 ? 10.414 51.969 1.756 1 95.5 647 HIS A N 1
ATOM 4932 C CA . HIS A 1 647 ? 9.859 53.312 1.736 1 95.5 647 HIS A CA 1
ATOM 4933 C C . HIS A 1 647 ? 8.953 53.531 0.523 1 95.5 647 HIS A C 1
ATOM 4935 O O . HIS A 1 647 ? 8.172 54.469 0.479 1 95.5 647 HIS A O 1
ATOM 4941 N N . ASN A 1 648 ? 9.125 52.656 -0.467 1 95.44 648 ASN A N 1
ATOM 4942 C CA . ASN A 1 648 ? 8.352 52.812 -1.688 1 95.44 648 ASN A CA 1
ATOM 4943 C C . ASN A 1 648 ? 7.891 51.5 -2.258 1 95.44 648 ASN A C 1
ATOM 4945 O O . ASN A 1 648 ? 8.305 50.438 -1.784 1 95.44 648 ASN A O 1
ATOM 4949 N N . ARG A 1 649 ? 7.121 51.562 -3.25 1 96.5 649 ARG A N 1
ATOM 4950 C CA . ARG A 1 649 ? 6.477 50.406 -3.826 1 96.5 649 ARG A CA 1
ATOM 4951 C C . ARG A 1 649 ? 7.512 49.406 -4.363 1 96.5 649 ARG A C 1
ATOM 4953 O O . ARG A 1 649 ? 7.387 48.188 -4.168 1 96.5 649 ARG A O 1
ATOM 4960 N N . ALA A 1 650 ? 8.469 49.844 -5.023 1 97.56 650 ALA A N 1
ATOM 4961 C CA . ALA A 1 650 ? 9.5 49 -5.605 1 97.56 650 ALA A CA 1
ATOM 4962 C C . ALA A 1 650 ? 10.211 48.188 -4.527 1 97.56 650 ALA A C 1
ATOM 4964 O O . ALA A 1 650 ? 10.516 47 -4.73 1 97.56 650 ALA A O 1
ATOM 4965 N N . GLU A 1 651 ? 10.477 48.812 -3.396 1 97.88 651 GLU A N 1
ATOM 4966 C CA . GLU A 1 651 ? 11.156 48.156 -2.291 1 97.88 651 GLU A CA 1
ATOM 4967 C C . GLU A 1 651 ? 10.25 47.094 -1.655 1 97.88 651 GLU A C 1
ATOM 4969 O O . GLU A 1 651 ? 10.711 46 -1.285 1 97.88 651 GLU A O 1
ATOM 4974 N N . PHE A 1 652 ? 8.977 47.375 -1.577 1 98.31 652 PHE A N 1
ATOM 4975 C CA . PHE A 1 652 ? 8.031 46.438 -1.03 1 98.31 652 PHE A CA 1
ATOM 4976 C C . PHE A 1 652 ? 7.883 45.219 -1.96 1 98.31 652 PHE A C 1
ATOM 4978 O O . PHE A 1 652 ? 7.77 44.094 -1.501 1 98.31 652 PHE A O 1
ATOM 4985 N N . ASP A 1 653 ? 7.902 45.469 -3.24 1 97.94 653 ASP A N 1
ATOM 4986 C CA . ASP A 1 653 ? 7.836 44.406 -4.227 1 97.94 653 ASP A CA 1
ATOM 4987 C C . ASP A 1 653 ? 9.07 43.5 -4.148 1 97.94 653 ASP A C 1
ATOM 4989 O O . ASP A 1 653 ? 8.977 42.312 -4.359 1 97.94 653 ASP A O 1
ATOM 4993 N N . GLN A 1 654 ? 10.164 44.156 -3.895 1 97 654 GLN A N 1
ATOM 4994 C CA . GLN A 1 654 ? 11.391 43.406 -3.752 1 97 654 GLN A CA 1
ATOM 4995 C C . GLN A 1 654 ? 11.352 42.531 -2.502 1 97 654 GLN A C 1
ATOM 4997 O O . GLN A 1 654 ? 11.883 41.406 -2.5 1 97 654 GLN A O 1
ATOM 5002 N N . LEU A 1 655 ? 10.781 43.031 -1.476 1 98.06 655 LEU A N 1
ATOM 5003 C CA . LEU A 1 655 ? 10.656 42.25 -0.245 1 98.06 655 LEU A CA 1
ATOM 5004 C C . LEU A 1 655 ? 9.766 41.031 -0.46 1 98.06 655 LEU A C 1
ATOM 5006 O O . LEU A 1 655 ? 10.18 39.906 -0.174 1 98.06 655 LEU A O 1
ATOM 5010 N N . SER A 1 656 ? 8.648 41.25 -0.925 1 98.12 656 SER A N 1
ATOM 5011 C CA . SER A 1 656 ? 7.707 40.156 -1.181 1 98.12 656 SER A CA 1
ATOM 5012 C C . SER A 1 656 ? 6.73 40.5 -2.295 1 98.12 656 SER A C 1
ATOM 5014 O O . SER A 1 656 ? 5.73 41.188 -2.053 1 98.12 656 SER A O 1
ATOM 5016 N N . PRO A 1 657 ? 7.023 40 -3.5 1 97 657 PRO A N 1
ATOM 5017 C CA . PRO A 1 657 ? 6.125 40.344 -4.609 1 97 657 PRO A CA 1
ATOM 5018 C C . PRO A 1 657 ? 4.672 39.969 -4.324 1 97 657 PRO A C 1
ATOM 5020 O O . PRO A 1 657 ? 3.762 40.719 -4.648 1 97 657 PRO A O 1
ATOM 5023 N N . GLN A 1 658 ? 4.461 38.906 -3.646 1 95.19 658 GLN A N 1
ATOM 5024 C CA . GLN A 1 658 ? 3.125 38.375 -3.408 1 95.19 658 GLN A CA 1
ATOM 5025 C C . GLN A 1 658 ? 2.379 39.219 -2.365 1 95.19 658 GLN A C 1
ATOM 5027 O O . GLN A 1 658 ? 1.158 39.375 -2.441 1 95.19 658 GLN A O 1
ATOM 5032 N N . PHE A 1 659 ? 3.131 39.781 -1.365 1 97.44 659 PHE A N 1
ATOM 5033 C CA . PHE A 1 659 ? 2.463 40.406 -0.235 1 97.44 659 PHE A CA 1
ATOM 5034 C C . PHE A 1 659 ? 2.84 41.875 -0.139 1 97.44 659 PHE A C 1
ATOM 5036 O O . PHE A 1 659 ? 2.768 42.469 0.938 1 97.44 659 PHE A O 1
ATOM 5043 N N . ALA A 1 660 ? 3.234 42.469 -1.208 1 98.25 660 ALA A N 1
ATOM 5044 C CA . ALA A 1 660 ? 3.691 43.844 -1.22 1 98.25 660 ALA A CA 1
ATOM 5045 C C . ALA A 1 660 ? 2.594 44.781 -0.735 1 98.25 660 ALA A C 1
ATOM 5047 O O . ALA A 1 660 ? 2.848 45.688 0.078 1 98.25 660 ALA A O 1
ATOM 5048 N N . ASP A 1 661 ? 1.386 44.625 -1.229 1 98.06 661 ASP A N 1
ATOM 5049 C CA . ASP A 1 661 ? 0.27 45.469 -0.845 1 98.06 661 ASP A CA 1
ATOM 5050 C C . ASP A 1 661 ? -0.024 45.344 0.649 1 98.06 661 ASP A C 1
ATOM 5052 O O . ASP A 1 661 ? -0.258 46.375 1.321 1 98.06 661 ASP A O 1
ATOM 5056 N N . GLU A 1 662 ? 0.001 44.156 1.081 1 97.62 662 GLU A N 1
ATOM 5057 C CA . GLU A 1 662 ? -0.255 43.938 2.5 1 97.62 662 GLU A CA 1
ATOM 5058 C C . GLU A 1 662 ? 0.844 44.531 3.363 1 97.62 662 GLU A C 1
ATOM 5060 O O . GLU A 1 662 ? 0.562 45.125 4.406 1 97.62 662 GLU A O 1
ATOM 5065 N N . LEU A 1 663 ? 2.045 44.406 2.992 1 98.5 663 LEU A N 1
ATOM 5066 C CA . LEU A 1 663 ? 3.166 45 3.727 1 98.5 663 LEU A CA 1
ATOM 5067 C C . LEU A 1 663 ? 3.049 46.5 3.801 1 98.5 663 LEU A C 1
ATOM 5069 O O . LEU A 1 663 ? 3.338 47.094 4.84 1 98.5 663 LEU A O 1
ATOM 5073 N N . MET A 1 664 ? 2.67 47.125 2.701 1 98.38 664 MET A N 1
ATOM 5074 C CA . MET A 1 664 ? 2.5 48.562 2.672 1 98.38 664 MET A CA 1
ATOM 5075 C C . MET A 1 664 ? 1.406 49 3.639 1 98.38 664 MET A C 1
ATOM 5077 O O . MET A 1 664 ? 1.562 50 4.348 1 98.38 664 MET A O 1
ATOM 5081 N N . GLN A 1 665 ? 0.38 48.281 3.617 1 98.31 665 GLN A N 1
ATOM 5082 C CA . GLN A 1 665 ? -0.712 48.594 4.535 1 98.31 665 GLN A CA 1
ATOM 5083 C C . GLN A 1 665 ? -0.276 48.406 5.988 1 98.31 665 GLN A C 1
ATOM 5085 O O . GLN A 1 665 ? -0.624 49.25 6.844 1 98.31 665 GLN A O 1
ATOM 5090 N N . LEU A 1 666 ? 0.429 47.344 6.273 1 98.5 666 LEU A N 1
ATOM 5091 C CA . LEU A 1 666 ? 0.938 47.125 7.621 1 98.5 666 LEU A CA 1
ATOM 5092 C C . LEU A 1 666 ? 1.856 48.25 8.062 1 98.5 666 LEU A C 1
ATOM 5094 O O . LEU A 1 666 ? 1.797 48.688 9.211 1 98.5 666 LEU A O 1
ATOM 5098 N N . GLU A 1 667 ? 2.717 48.688 7.164 1 98 667 GLU A N 1
ATOM 5099 C CA . GLU A 1 667 ? 3.627 49.781 7.457 1 98 667 GLU A CA 1
ATOM 5100 C C . GLU A 1 667 ? 2.861 51.062 7.797 1 98 667 GLU A C 1
ATOM 5102 O O . GLU A 1 667 ? 3.164 51.719 8.789 1 98 667 GLU A O 1
ATOM 5107 N N . ARG A 1 668 ? 1.854 51.406 7.023 1 97.56 668 ARG A N 1
ATOM 5108 C CA . ARG A 1 668 ? 1.044 52.594 7.254 1 97.56 668 ARG A CA 1
ATOM 5109 C C . ARG A 1 668 ? 0.34 52.5 8.609 1 97.56 668 ARG A C 1
ATOM 5111 O O . ARG A 1 668 ? 0.329 53.5 9.359 1 97.56 668 ARG A O 1
ATOM 5118 N N . ASN A 1 669 ? -0.216 51.406 8.867 1 98.31 669 ASN A N 1
ATOM 5119 C CA . ASN A 1 669 ? -0.939 51.219 10.117 1 98.31 669 ASN A CA 1
ATOM 5120 C C . ASN A 1 669 ? -0.009 51.344 11.328 1 98.31 669 ASN A C 1
ATOM 5122 O O . ASN A 1 669 ? -0.381 51.906 12.352 1 98.31 669 ASN A O 1
ATOM 5126 N N . PHE A 1 670 ? 1.152 50.844 11.211 1 97.94 670 PHE A N 1
ATOM 5127 C CA . PHE A 1 670 ? 2.09 50.906 12.328 1 97.94 670 PHE A CA 1
ATOM 5128 C C . PHE A 1 670 ? 2.588 52.312 12.57 1 97.94 670 PHE A C 1
ATOM 5130 O O . PHE A 1 670 ? 2.707 52.75 13.719 1 97.94 670 PHE A O 1
ATOM 5137 N N . ARG A 1 671 ? 2.992 52.969 11.492 1 97.81 671 ARG A N 1
ATOM 5138 C CA . ARG A 1 671 ? 3.445 54.344 11.617 1 97.81 671 ARG A CA 1
ATOM 5139 C C . ARG A 1 671 ? 2.389 55.219 12.312 1 97.81 671 ARG A C 1
ATOM 5141 O O . ARG A 1 671 ? 2.715 56.031 13.164 1 97.81 671 ARG A O 1
ATOM 5148 N N . ALA A 1 672 ? 1.163 54.969 11.891 1 97.88 672 ALA A N 1
ATOM 5149 C CA . ALA A 1 672 ? 0.072 55.688 12.531 1 97.88 672 ALA A CA 1
ATOM 5150 C C . ALA A 1 672 ? -0.03 55.344 14.016 1 97.88 672 ALA A C 1
ATOM 5152 O O . ALA A 1 672 ? -0.209 56.219 14.852 1 97.88 672 ALA A O 1
ATOM 5153 N N . LEU A 1 673 ? 0.1 54.094 14.312 1 98.06 673 LEU A N 1
ATOM 5154 C CA . LEU A 1 673 ? -0.017 53.625 15.688 1 98.06 673 LEU A CA 1
ATOM 5155 C C . LEU A 1 673 ? 1.1 54.188 16.562 1 98.06 673 LEU A C 1
ATOM 5157 O O . LEU A 1 673 ? 0.86 54.594 17.703 1 98.06 673 LEU A O 1
ATOM 5161 N N . ALA A 1 674 ? 2.357 54.219 16.016 1 97.38 674 ALA A N 1
ATOM 5162 C CA . ALA A 1 674 ? 3.533 54.656 16.766 1 97.38 674 ALA A CA 1
ATOM 5163 C C . ALA A 1 674 ? 3.74 56.156 16.641 1 97.38 674 ALA A C 1
ATOM 5165 O O . ALA A 1 674 ? 4.68 56.719 17.219 1 97.38 674 ALA A O 1
ATOM 5166 N N . GLU A 1 675 ? 2.932 56.844 15.875 1 96.38 675 GLU A N 1
ATOM 5167 C CA . GLU A 1 675 ? 2.984 58.281 15.672 1 96.38 675 GLU A CA 1
ATOM 5168 C C . GLU A 1 675 ? 4.312 58.719 15.047 1 96.38 675 GLU A C 1
ATOM 5170 O O . GLU A 1 675 ? 4.961 59.656 15.523 1 96.38 675 GLU A O 1
ATOM 5175 N N . ILE A 1 676 ? 4.684 57.969 14.102 1 96.94 676 ILE A N 1
ATOM 5176 C CA . ILE A 1 676 ? 5.875 58.281 13.328 1 96.94 676 ILE A CA 1
ATOM 5177 C C . ILE A 1 676 ? 5.496 59.188 12.148 1 96.94 676 ILE A C 1
ATOM 5179 O O . ILE A 1 676 ? 4.695 58.812 11.297 1 96.94 676 ILE A O 1
ATOM 5183 N N . THR A 1 677 ? 6.102 60.25 12.047 1 94.06 677 THR A N 1
ATOM 5184 C CA . THR A 1 677 ? 5.742 61.219 11.023 1 94.06 677 THR A CA 1
ATOM 5185 C C . THR A 1 677 ? 6.438 60.906 9.703 1 94.06 677 THR A C 1
ATOM 5187 O O . THR A 1 677 ? 7.332 60.062 9.656 1 94.06 677 THR A O 1
ATOM 5190 N N . LYS A 1 678 ? 6.062 61.562 8.648 1 91.56 678 LYS A N 1
ATOM 5191 C CA . LYS A 1 678 ? 6.543 61.281 7.297 1 91.56 678 LYS A CA 1
ATOM 5192 C C . LYS A 1 678 ? 8.031 61.625 7.164 1 91.56 678 LYS A C 1
ATOM 5194 O O . LYS A 1 678 ? 8.742 61 6.383 1 91.56 678 LYS A O 1
ATOM 5199 N N . ASP A 1 679 ? 8.453 62.531 7.953 1 92 679 ASP A N 1
ATOM 5200 C CA . ASP A 1 679 ? 9.836 63 7.828 1 92 679 ASP A CA 1
ATOM 5201 C C . ASP A 1 679 ? 10.773 62.125 8.688 1 92 679 ASP A C 1
ATOM 5203 O O . ASP A 1 679 ? 11.992 62.281 8.617 1 92 679 ASP A O 1
ATOM 5207 N N . GLU A 1 680 ? 10.258 61.25 9.398 1 95.75 680 GLU A N 1
ATOM 5208 C CA . GLU A 1 680 ? 11.047 60.375 10.273 1 95.75 680 GLU A CA 1
ATOM 5209 C C . GLU A 1 680 ? 11.258 59 9.648 1 95.75 680 GLU A C 1
ATOM 5211 O O . GLU A 1 680 ? 10.352 58.469 9 1 95.75 680 GLU A O 1
ATOM 5216 N N . ALA A 1 681 ? 12.422 58.531 9.805 1 96.44 681 ALA A N 1
ATOM 5217 C CA . ALA A 1 681 ? 12.727 57.156 9.43 1 96.44 681 ALA A CA 1
ATOM 5218 C C . ALA A 1 681 ? 12.805 56.25 10.656 1 96.44 681 ALA A C 1
ATOM 5220 O O . ALA A 1 681 ? 13.43 56.625 11.656 1 96.44 681 ALA A O 1
ATOM 5221 N N . ALA A 1 682 ? 12.086 55.188 10.578 1 97.12 682 ALA A N 1
ATOM 5222 C CA . ALA A 1 682 ? 12.172 54.219 11.664 1 97.12 682 ALA A CA 1
ATOM 5223 C C . ALA A 1 682 ? 13.508 53.469 11.625 1 97.12 682 ALA A C 1
ATOM 5225 O O . ALA A 1 682 ? 13.891 52.906 10.594 1 97.12 682 ALA A O 1
ATOM 5226 N N . VAL A 1 683 ? 14.203 53.469 12.703 1 98.38 683 VAL A N 1
ATOM 5227 C CA . VAL A 1 683 ? 15.539 52.875 12.789 1 98.38 683 VAL A CA 1
ATOM 5228 C C . VAL A 1 683 ? 15.438 51.438 13.305 1 98.38 683 VAL A C 1
ATOM 5230 O O . VAL A 1 683 ? 16.016 50.5 12.719 1 98.38 683 VAL A O 1
ATOM 5233 N N . LEU A 1 684 ? 14.766 51.188 14.391 1 98.38 684 LEU A N 1
ATOM 5234 C CA . LEU A 1 684 ? 14.562 49.875 14.977 1 98.38 684 LEU A CA 1
ATOM 5235 C C . LEU A 1 684 ? 13.422 49.906 15.992 1 98.38 684 LEU A C 1
ATOM 5237 O O . LEU A 1 684 ? 13.109 50.938 16.562 1 98.38 684 LEU A O 1
ATOM 5241 N N . LEU A 1 685 ? 12.75 48.844 16.078 1 98.31 685 LEU A N 1
ATOM 5242 C CA . LEU A 1 685 ? 11.758 48.625 17.125 1 98.31 685 LEU A CA 1
ATOM 5243 C C . LEU A 1 685 ? 12.328 47.719 18.219 1 98.31 685 LEU A C 1
ATOM 5245 O O . LEU A 1 685 ? 12.992 46.719 17.922 1 98.31 685 LEU A O 1
ATOM 5249 N N . LEU A 1 686 ? 12.094 48.094 19.469 1 98.5 686 LEU A N 1
ATOM 5250 C CA . LEU A 1 686 ? 12.508 47.281 20.625 1 98.5 686 LEU A CA 1
ATOM 5251 C C . LEU A 1 686 ? 11.305 46.938 21.5 1 98.5 686 LEU A C 1
ATOM 5253 O O . LEU A 1 686 ? 10.406 47.75 21.688 1 98.5 686 LEU A O 1
ATOM 5257 N N . ARG A 1 687 ? 11.312 45.812 21.906 1 98 687 ARG A N 1
ATOM 5258 C CA . ARG A 1 687 ? 10.344 45.406 22.922 1 98 687 ARG A CA 1
ATOM 5259 C C . ARG A 1 687 ? 11 45.312 24.297 1 98 687 ARG A C 1
ATOM 5261 O O . ARG A 1 687 ? 12.109 44.812 24.438 1 98 687 ARG A O 1
ATOM 5268 N N . PHE A 1 688 ? 10.336 45.875 25.312 1 98.31 688 PHE A N 1
ATOM 5269 C CA . PHE A 1 688 ? 10.781 45.844 26.703 1 98.31 688 PHE A CA 1
ATOM 5270 C C . PHE A 1 688 ? 9.883 44.938 27.531 1 98.31 688 PHE A C 1
ATOM 5272 O O . PHE A 1 688 ? 8.656 45 27.422 1 98.31 688 PHE A O 1
ATOM 5279 N N . THR A 1 689 ? 10.539 44.062 28.266 1 97.56 689 THR A N 1
ATOM 5280 C CA . THR A 1 689 ? 9.773 43.188 29.141 1 97.56 689 THR A CA 1
ATOM 5281 C C . THR A 1 689 ? 10.531 42.906 30.438 1 97.56 689 THR A C 1
ATOM 5283 O O . THR A 1 689 ? 11.688 43.312 30.578 1 97.56 689 THR A O 1
ATOM 5286 N N . ALA A 1 690 ? 9.789 42.438 31.438 1 97 690 ALA A N 1
ATOM 5287 C CA . ALA A 1 690 ? 10.438 41.906 32.625 1 97 690 ALA A CA 1
ATOM 5288 C C . ALA A 1 690 ? 10.789 40.438 32.406 1 97 690 ALA A C 1
ATOM 5290 O O . ALA A 1 690 ? 9.898 39.594 32.219 1 97 690 ALA A O 1
ATOM 5291 N N . ALA A 1 691 ? 12.039 40.125 32.406 1 97.19 691 ALA A N 1
ATOM 5292 C CA . ALA A 1 691 ? 12.461 38.75 32.125 1 97.19 691 ALA A CA 1
ATOM 5293 C C . ALA A 1 691 ? 13.82 38.469 32.75 1 97.19 691 ALA A C 1
ATOM 5295 O O . ALA A 1 691 ? 14.562 39.406 33.094 1 97.19 691 ALA A O 1
ATOM 5296 N N . PRO A 1 692 ? 14.164 37.188 32.969 1 95.88 692 PRO A N 1
ATOM 5297 C CA . PRO A 1 692 ? 15.531 36.844 33.375 1 95.88 692 PRO A CA 1
ATOM 5298 C C . PRO A 1 692 ? 16.562 37.094 32.281 1 95.88 692 PRO A C 1
ATOM 5300 O O . PRO A 1 692 ? 16.188 37.438 31.156 1 95.88 692 PRO A O 1
ATOM 5303 N N . PRO A 1 693 ? 17.844 37.031 32.625 1 95.38 693 PRO A N 1
ATOM 5304 C CA . PRO A 1 693 ? 18.875 37.188 31.578 1 95.38 693 PRO A CA 1
ATOM 5305 C C . PRO A 1 693 ? 18.734 36.156 30.453 1 95.38 693 PRO A C 1
ATOM 5307 O O . PRO A 1 693 ? 18.156 35.094 30.656 1 95.38 693 PRO A O 1
ATOM 5310 N N . ALA A 1 694 ? 19.234 36.531 29.312 1 95.5 694 ALA A N 1
ATOM 5311 C CA . ALA A 1 694 ? 19.219 35.625 28.156 1 95.5 694 ALA A CA 1
ATOM 5312 C C . ALA A 1 694 ? 19.891 34.312 28.484 1 95.5 694 ALA A C 1
ATOM 5314 O O . ALA A 1 694 ? 20.875 34.281 29.219 1 95.5 694 ALA A O 1
ATOM 5315 N N . SER A 1 695 ? 19.469 33.188 27.922 1 92.5 695 SER A N 1
ATOM 5316 C CA . SER A 1 695 ? 20 31.828 28.188 1 92.5 695 SER A CA 1
ATOM 5317 C C . SER A 1 695 ? 21.406 31.672 27.625 1 92.5 695 SER A C 1
ATOM 5319 O O . SER A 1 695 ? 22.234 30.969 28.203 1 92.5 695 SER A O 1
ATOM 5321 N N . VAL A 1 696 ? 21.625 32.219 26.438 1 91.5 696 VAL A N 1
ATOM 5322 C CA . VAL A 1 696 ? 22.953 32.188 25.828 1 91.5 696 VAL A CA 1
ATOM 5323 C C . VAL A 1 696 ? 23.266 33.531 25.203 1 91.5 696 VAL A C 1
ATOM 5325 O O . VAL A 1 696 ? 22.391 34.188 24.609 1 91.5 696 VAL A O 1
ATOM 5328 N N . PRO A 1 697 ? 24.453 33.938 25.312 1 89.69 697 PRO A N 1
ATOM 5329 C CA . PRO A 1 697 ? 24.844 35.188 24.656 1 89.69 697 PRO A CA 1
ATOM 5330 C C . PRO A 1 697 ? 25.078 35.031 23.156 1 89.69 697 PRO A C 1
ATOM 5332 O O . PRO A 1 697 ? 25.438 33.938 22.703 1 89.69 697 PRO A O 1
ATOM 5335 N N . SER A 1 698 ? 24.875 36.156 22.438 1 91.69 698 SER A N 1
ATOM 5336 C CA . SER A 1 698 ? 25.234 36.125 21.016 1 91.69 698 SER A CA 1
ATOM 5337 C C . SER A 1 698 ? 26.734 36.062 20.828 1 91.69 698 SER A C 1
ATOM 5339 O O . SER A 1 698 ? 27.5 36.719 21.547 1 91.69 698 SER A O 1
ATOM 5341 N N . ARG A 1 699 ? 27.172 35.25 19.906 1 89.88 699 ARG A N 1
ATOM 5342 C CA . ARG A 1 699 ? 28.594 35.125 19.625 1 89.88 699 ARG A CA 1
ATOM 5343 C C . ARG A 1 699 ? 29.047 36.188 18.641 1 89.88 699 ARG A C 1
ATOM 5345 O O . ARG A 1 699 ? 28.219 36.812 17.969 1 89.88 699 ARG A O 1
ATOM 5352 N N . ARG A 1 700 ? 30.344 36.438 18.625 1 91.69 700 ARG A N 1
ATOM 5353 C CA . ARG A 1 700 ? 30.938 37.438 17.734 1 91.69 700 ARG A CA 1
ATOM 5354 C C . ARG A 1 700 ? 32.125 36.875 16.984 1 91.69 700 ARG A C 1
ATOM 5356 O O . ARG A 1 700 ? 32.938 36.125 17.547 1 91.69 700 ARG A O 1
ATOM 5363 N N . SER A 1 701 ? 32.25 37.25 15.766 1 88.69 701 SER A N 1
ATOM 5364 C CA . SER A 1 701 ? 33.375 36.875 14.945 1 88.69 701 SER A CA 1
ATOM 5365 C C . SER A 1 701 ? 34.5 37.906 15 1 88.69 701 SER A C 1
ATOM 5367 O O . SER A 1 701 ? 34.281 39.062 14.664 1 88.69 701 SER A O 1
ATOM 5369 N N . VAL A 1 702 ? 35.625 37.469 15.32 1 88.75 702 VAL A N 1
ATOM 5370 C CA . VAL A 1 702 ? 36.75 38.375 15.375 1 88.75 702 VAL A CA 1
ATOM 5371 C C . VAL A 1 702 ? 37.469 38.438 14.016 1 88.75 702 VAL A C 1
ATOM 5373 O O . VAL A 1 702 ? 38.219 39.344 13.742 1 88.75 702 VAL A O 1
ATOM 5376 N N . GLU A 1 703 ? 37.062 37.625 13.172 1 87.12 703 GLU A N 1
ATOM 5377 C CA . GLU A 1 703 ? 37.688 37.5 11.867 1 87.12 703 GLU A CA 1
ATOM 5378 C C . GLU A 1 703 ? 37.438 38.75 11.023 1 87.12 703 GLU A C 1
ATOM 5380 O O . GLU A 1 703 ? 38.188 39.062 10.086 1 87.12 703 GLU A O 1
ATOM 5385 N N . ARG A 1 704 ? 36.5 39.5 11.477 1 89 704 ARG A N 1
ATOM 5386 C CA . ARG A 1 704 ? 36.156 40.688 10.695 1 89 704 ARG A CA 1
ATOM 5387 C C . ARG A 1 704 ? 36.75 41.938 11.32 1 89 704 ARG A C 1
ATOM 5389 O O . ARG A 1 704 ? 36.312 43.062 11 1 89 704 ARG A O 1
ATOM 5396 N N . THR A 1 705 ? 37.625 41.75 12.164 1 90.19 705 THR A N 1
ATOM 5397 C CA . THR A 1 705 ? 38.281 42.844 12.867 1 90.19 705 THR A CA 1
ATOM 5398 C C . THR A 1 705 ? 39.812 42.75 12.656 1 90.19 705 THR A C 1
ATOM 5400 O O . THR A 1 705 ? 40.406 41.688 12.812 1 90.19 705 THR A O 1
ATOM 5403 N N . ARG A 1 706 ? 40.406 43.875 12.258 1 90.06 706 ARG A N 1
ATOM 5404 C CA . ARG A 1 706 ? 41.875 43.969 12.109 1 90.06 706 ARG A CA 1
ATOM 5405 C C . ARG A 1 706 ? 42.438 45.031 13.008 1 90.06 706 ARG A C 1
ATOM 5407 O O . ARG A 1 706 ? 41.938 46.188 13.023 1 90.06 706 ARG A O 1
ATOM 5414 N N . VAL A 1 707 ? 43.344 44.688 13.789 1 88.56 707 VAL A N 1
ATOM 5415 C CA . VAL A 1 707 ? 44.031 45.625 14.688 1 88.56 707 VAL A CA 1
ATOM 5416 C C . VAL A 1 707 ? 45.438 45.906 14.188 1 88.56 707 VAL A C 1
ATOM 5418 O O . VAL A 1 707 ? 46.188 44.969 13.898 1 88.56 707 VAL A O 1
ATOM 5421 N N . ARG A 1 708 ? 45.75 47.094 13.938 1 81.81 708 ARG A N 1
ATOM 5422 C CA . ARG A 1 708 ? 47.094 47.5 13.539 1 81.81 708 ARG A CA 1
ATOM 5423 C C . ARG A 1 708 ? 47.812 48.219 14.68 1 81.81 708 ARG A C 1
ATOM 5425 O O . ARG A 1 708 ? 47.281 49.188 15.25 1 81.81 708 ARG A O 1
ATOM 5432 N N . ASN A 1 709 ? 48.906 47.688 15.305 1 68.69 709 ASN A N 1
ATOM 5433 C CA . ASN A 1 709 ? 49.688 48.312 16.359 1 68.69 709 ASN A CA 1
ATOM 5434 C C . ASN A 1 709 ? 50.688 49.312 15.797 1 68.69 709 ASN A C 1
ATOM 5436 O O . ASN A 1 709 ? 51.188 49.156 14.688 1 68.69 709 ASN A O 1
ATOM 5440 N N . MET B 1 1 ? -37.969 2.244 16.844 1 40.91 1 MET B N 1
ATOM 5441 C CA . MET B 1 1 ? -37.125 1.111 17.188 1 40.91 1 MET B CA 1
ATOM 5442 C C . MET B 1 1 ? -36.938 0.993 18.703 1 40.91 1 MET B C 1
ATOM 5444 O O . MET B 1 1 ? -36.75 1.995 19.391 1 40.91 1 MET B O 1
ATOM 5448 N N . HIS B 1 2 ? -37.375 -0.038 19.25 1 45.88 2 HIS B N 1
ATOM 5449 C CA . HIS B 1 2 ? -37.219 -0.302 20.672 1 45.88 2 HIS B CA 1
ATOM 5450 C C . HIS B 1 2 ? -35.781 -0.099 21.109 1 45.88 2 HIS B C 1
ATOM 5452 O O . HIS B 1 2 ? -34.844 -0.279 20.328 1 45.88 2 HIS B O 1
ATOM 5458 N N . GLU B 1 3 ? -35.531 0.595 22.266 1 47.41 3 GLU B N 1
ATOM 5459 C CA . GLU B 1 3 ? -34.25 0.917 22.859 1 47.41 3 GLU B CA 1
ATOM 5460 C C . GLU B 1 3 ? -33.25 -0.247 22.734 1 47.41 3 GLU B C 1
ATOM 5462 O O . GLU B 1 3 ? -32.062 -0.041 22.484 1 47.41 3 GLU B O 1
ATOM 5467 N N . SER B 1 4 ? -33.781 -1.462 22.875 1 48.97 4 SER B N 1
ATOM 5468 C CA . SER B 1 4 ? -32.969 -2.658 22.812 1 48.97 4 SER B CA 1
ATOM 5469 C C . SER B 1 4 ? -32.438 -2.893 21.406 1 48.97 4 SER B C 1
ATOM 5471 O O . SER B 1 4 ? -31.312 -3.373 21.219 1 48.97 4 SER B O 1
ATOM 5473 N N . ALA B 1 5 ? -33.094 -2.469 20.422 1 56.38 5 ALA B N 1
ATOM 5474 C CA . ALA B 1 5 ? -32.688 -2.629 19.031 1 56.38 5 ALA B CA 1
ATOM 5475 C C . ALA B 1 5 ? -31.594 -1.641 18.672 1 56.38 5 ALA B C 1
ATOM 5477 O O . ALA B 1 5 ? -30.719 -1.942 17.844 1 56.38 5 ALA B O 1
ATOM 5478 N N . VAL B 1 6 ? -31.594 -0.621 19.438 1 60.19 6 VAL B N 1
ATOM 5479 C CA . VAL B 1 6 ? -30.609 0.43 19.172 1 60.19 6 VAL B CA 1
ATOM 5480 C C . VAL B 1 6 ? -29.219 -0.02 19.625 1 60.19 6 VAL B C 1
ATOM 5482 O O . VAL B 1 6 ? -28.219 0.274 18.969 1 60.19 6 VAL B O 1
ATOM 5485 N N . SER B 1 7 ? -29.219 -0.871 20.578 1 75.5 7 SER B N 1
ATOM 5486 C CA . SER B 1 7 ? -27.922 -1.244 21.125 1 75.5 7 SER B CA 1
ATOM 5487 C C . SER B 1 7 ? -27.469 -2.605 20.594 1 75.5 7 SER B C 1
ATOM 5489 O O . SER B 1 7 ? -26.344 -3.035 20.859 1 75.5 7 SER B O 1
ATOM 5491 N N . ALA B 1 8 ? -28.297 -3.24 19.828 1 88.5 8 ALA B N 1
ATOM 5492 C CA . ALA B 1 8 ? -27.953 -4.566 19.328 1 88.5 8 ALA B CA 1
ATOM 5493 C C . ALA B 1 8 ? -26.906 -4.473 18.219 1 88.5 8 ALA B C 1
ATOM 5495 O O . ALA B 1 8 ? -26.938 -3.561 17.391 1 88.5 8 ALA B O 1
ATOM 5496 N N . TYR B 1 9 ? -25.906 -5.375 18.234 1 93.94 9 TYR B N 1
ATOM 5497 C CA . TYR B 1 9 ? -24.875 -5.336 17.219 1 93.94 9 TYR B CA 1
ATOM 5498 C C . TYR B 1 9 ? -24.484 -6.742 16.781 1 93.94 9 TYR B C 1
ATOM 5500 O O . TYR B 1 9 ? -23.516 -6.922 16.016 1 93.94 9 TYR B O 1
ATOM 5508 N N . ALA B 1 10 ? -25.219 -7.781 17.281 1 95.25 10 ALA B N 1
ATOM 5509 C CA . ALA B 1 10 ? -24.969 -9.164 16.875 1 95.25 10 ALA B CA 1
ATOM 5510 C C . ALA B 1 10 ? -26.234 -9.797 16.297 1 95.25 10 ALA B C 1
ATOM 5512 O O . ALA B 1 10 ? -27.344 -9.5 16.75 1 95.25 10 ALA B O 1
ATOM 5513 N N . ALA B 1 11 ? -26.062 -10.656 15.344 1 96.56 11 ALA B N 1
ATOM 5514 C CA . ALA B 1 11 ? -27.188 -11.422 14.82 1 96.56 11 ALA B CA 1
ATOM 5515 C C . ALA B 1 11 ? -27.578 -12.555 15.766 1 96.56 11 ALA B C 1
ATOM 5517 O O . ALA B 1 11 ? -26.719 -13.133 16.438 1 96.56 11 ALA B O 1
ATOM 5518 N N . GLN B 1 12 ? -28.828 -12.805 15.828 1 96.62 12 GLN B N 1
ATOM 5519 C CA . GLN B 1 12 ? -29.328 -13.977 16.531 1 96.62 12 GLN B CA 1
ATOM 5520 C C . GLN B 1 12 ? -29.516 -15.148 15.57 1 96.62 12 GLN B C 1
ATOM 5522 O O . GLN B 1 12 ? -30.328 -15.07 14.641 1 96.62 12 GLN B O 1
ATOM 5527 N N . LEU B 1 13 ? -28.766 -16.234 15.805 1 97.56 13 LEU B N 1
ATOM 5528 C CA . LEU B 1 13 ? -28.828 -17.391 14.93 1 97.56 13 LEU B CA 1
ATOM 5529 C C . LEU B 1 13 ? -29.875 -18.391 15.422 1 97.56 13 LEU B C 1
ATOM 5531 O O . LEU B 1 13 ? -29.812 -18.859 16.562 1 97.56 13 LEU B O 1
ATOM 5535 N N . LEU B 1 14 ? -30.812 -18.719 14.602 1 97.56 14 LEU B N 1
ATOM 5536 C CA . LEU B 1 14 ? -31.906 -19.609 14.93 1 97.56 14 LEU B CA 1
ATOM 5537 C C . LEU B 1 14 ? -31.922 -20.828 14.016 1 97.56 14 LEU B C 1
ATOM 5539 O O . LEU B 1 14 ? -31.656 -20.703 12.812 1 97.56 14 LEU B O 1
ATOM 5543 N N . ASP B 1 15 ? -32.156 -21.906 14.633 1 95.56 15 ASP B N 1
ATOM 5544 C CA . ASP B 1 15 ? -32.25 -23.188 13.93 1 95.56 15 ASP B CA 1
ATOM 5545 C C . ASP B 1 15 ? -33.688 -23.688 13.891 1 95.56 15 ASP B C 1
ATOM 5547 O O . ASP B 1 15 ? -34.281 -24 14.938 1 95.56 15 ASP B O 1
ATOM 5551 N N . ALA B 1 16 ? -34.219 -23.797 12.758 1 92.5 16 ALA B N 1
ATOM 5552 C CA . ALA B 1 16 ? -35.625 -24.219 12.602 1 92.5 16 ALA B CA 1
ATOM 5553 C C . ALA B 1 16 ? -35.812 -25.641 13.109 1 92.5 16 ALA B C 1
ATOM 5555 O O . ALA B 1 16 ? -36.938 -26.047 13.453 1 92.5 16 ALA B O 1
ATOM 5556 N N . ASP B 1 17 ? -34.75 -26.422 13.156 1 91.5 17 ASP B N 1
ATOM 5557 C CA . ASP B 1 17 ? -34.844 -27.797 13.602 1 91.5 17 ASP B CA 1
ATOM 5558 C C . ASP B 1 17 ? -34.656 -27.906 15.117 1 91.5 17 ASP B C 1
ATOM 5560 O O . ASP B 1 17 ? -34.812 -28.984 15.695 1 91.5 17 ASP B O 1
ATOM 5564 N N . ASN B 1 18 ? -34.312 -26.859 15.742 1 93.75 18 ASN B N 1
ATOM 5565 C CA . ASN B 1 18 ? -34.188 -26.812 17.203 1 93.75 18 ASN B CA 1
ATOM 5566 C C . ASN B 1 18 ? -35.469 -26.344 17.859 1 93.75 18 ASN B C 1
ATOM 5568 O O . ASN B 1 18 ? -35.844 -25.172 17.75 1 93.75 18 ASN B O 1
ATOM 5572 N N . PRO B 1 19 ? -36.062 -27.141 18.641 1 93.75 19 PRO B N 1
ATOM 5573 C CA . PRO B 1 19 ? -37.344 -26.781 19.266 1 93.75 19 PRO B CA 1
ATOM 5574 C C . PRO B 1 19 ? -37.25 -25.547 20.156 1 93.75 19 PRO B C 1
ATOM 5576 O O . PRO B 1 19 ? -38.219 -24.797 20.312 1 93.75 19 PRO B O 1
ATOM 5579 N N . ASP B 1 20 ? -36.094 -25.312 20.656 1 95 20 ASP B N 1
ATOM 5580 C CA . ASP B 1 20 ? -35.938 -24.172 21.547 1 95 20 ASP B CA 1
ATOM 5581 C C . ASP B 1 20 ? -35.938 -22.859 20.766 1 95 20 ASP B C 1
ATOM 5583 O O . ASP B 1 20 ? -36.219 -21.797 21.328 1 95 20 ASP B O 1
ATOM 5587 N N . ASP B 1 21 ? -35.594 -22.891 19.453 1 95.75 21 ASP B N 1
ATOM 5588 C CA . ASP B 1 21 ? -35.531 -21.688 18.625 1 95.75 21 ASP B CA 1
ATOM 5589 C C . ASP B 1 21 ? -36.844 -21.422 17.906 1 95.75 21 ASP B C 1
ATOM 5591 O O . ASP B 1 21 ? -37.094 -20.312 17.438 1 95.75 21 ASP B O 1
ATOM 5595 N N . MET B 1 22 ? -37.719 -22.328 17.922 1 93.44 22 MET B N 1
ATOM 5596 C CA . MET B 1 22 ? -38.938 -22.281 17.109 1 93.44 22 MET B CA 1
ATOM 5597 C C . MET B 1 22 ? -39.875 -21.188 17.578 1 93.44 22 MET B C 1
ATOM 5599 O O . MET B 1 22 ? -40.469 -20.469 16.766 1 93.44 22 MET B O 1
ATOM 5603 N N . PRO B 1 23 ? -40.031 -21.062 18.891 1 95.06 23 PRO B N 1
ATOM 5604 C CA . PRO B 1 23 ? -40.938 -19.984 19.344 1 95.06 23 PRO B CA 1
ATOM 5605 C C . PRO B 1 23 ? -40.5 -18.609 18.875 1 95.06 23 PRO B C 1
ATOM 5607 O O . PRO B 1 23 ? -41.312 -17.812 18.422 1 95.06 23 PRO B O 1
ATOM 5610 N N . GLU B 1 24 ? -39.25 -18.375 18.984 1 95.94 24 GLU B N 1
ATOM 5611 C CA . GLU B 1 24 ? -38.719 -17.094 18.547 1 95.94 24 GLU B CA 1
ATOM 5612 C C . GLU B 1 24 ? -38.875 -16.938 17.031 1 95.94 24 GLU B C 1
ATOM 5614 O O . GLU B 1 24 ? -39.219 -15.852 16.547 1 95.94 24 GLU B O 1
ATOM 5619 N N . LEU B 1 25 ? -38.562 -17.938 16.297 1 96.19 25 LEU B N 1
ATOM 5620 C CA . LEU B 1 25 ? -38.719 -17.906 14.844 1 96.19 25 LEU B CA 1
ATOM 5621 C C . LEU B 1 25 ? -40.156 -17.641 14.445 1 96.19 25 LEU B C 1
ATOM 5623 O O . LEU B 1 25 ? -40.406 -16.844 13.531 1 96.19 25 LEU B O 1
ATOM 5627 N N . GLN B 1 26 ? -41.062 -18.188 15.172 1 95.62 26 GLN B N 1
ATOM 5628 C CA . GLN B 1 26 ? -42.469 -18 14.898 1 95.62 26 GLN B CA 1
ATOM 5629 C C . GLN B 1 26 ? -42.906 -16.578 15.25 1 95.62 26 GLN B C 1
ATOM 5631 O O . GLN B 1 26 ? -43.688 -15.961 14.523 1 95.62 26 GLN B O 1
ATOM 5636 N N . ARG B 1 27 ? -42.438 -16.172 16.328 1 96.56 27 ARG B N 1
ATOM 5637 C CA . ARG B 1 27 ? -42.75 -14.797 16.719 1 96.56 27 ARG B CA 1
ATOM 5638 C C . ARG B 1 27 ? -42.281 -13.812 15.633 1 96.56 27 ARG B C 1
ATOM 5640 O O . ARG B 1 27 ? -43.031 -12.906 15.258 1 96.56 27 ARG B O 1
ATOM 5647 N N . LEU B 1 28 ? -41.062 -14.016 15.148 1 96 28 LEU B N 1
ATOM 5648 C CA . LEU B 1 28 ? -40.5 -13.141 14.117 1 96 28 LEU B CA 1
ATOM 5649 C C . LEU B 1 28 ? -41.281 -13.258 12.82 1 96 28 LEU B C 1
ATOM 5651 O O . LEU B 1 28 ? -41.5 -12.258 12.133 1 96 28 LEU B O 1
ATOM 5655 N N . GLN B 1 29 ? -41.75 -14.422 12.516 1 95.06 29 GLN B N 1
ATOM 5656 C CA . GLN B 1 29 ? -42.531 -14.648 11.305 1 95.06 29 GLN B CA 1
ATOM 5657 C C . GLN B 1 29 ? -43.906 -13.953 11.391 1 95.06 29 GLN B C 1
ATOM 5659 O O . GLN B 1 29 ? -44.438 -13.531 10.375 1 95.06 29 GLN B O 1
ATOM 5664 N N . GLY B 1 30 ? -44.375 -13.844 12.539 1 93.75 30 GLY B N 1
ATOM 5665 C CA . GLY B 1 30 ? -45.688 -13.234 12.75 1 93.75 30 GLY B CA 1
ATOM 5666 C C . GLY B 1 30 ? -45.625 -11.719 12.844 1 93.75 30 GLY B C 1
ATOM 5667 O O . GLY B 1 30 ? -46.656 -11.047 12.773 1 93.75 30 GLY B O 1
ATOM 5668 N N . ASP B 1 31 ? -44.469 -11.234 13.016 1 92.31 31 ASP B N 1
ATOM 5669 C CA . ASP B 1 31 ? -44.312 -9.789 13.117 1 92.31 31 ASP B CA 1
ATOM 5670 C C . ASP B 1 31 ? -44.25 -9.141 11.734 1 92.31 31 ASP B C 1
ATOM 5672 O O . ASP B 1 31 ? -43.281 -9.352 10.984 1 92.31 31 ASP B O 1
ATOM 5676 N N . PRO B 1 32 ? -45.219 -8.336 11.336 1 88 32 PRO B N 1
ATOM 5677 C CA . PRO B 1 32 ? -45.25 -7.742 10 1 88 32 PRO B CA 1
ATOM 5678 C C . PRO B 1 32 ? -44.125 -6.746 9.75 1 88 32 PRO B C 1
ATOM 5680 O O . PRO B 1 32 ? -43.844 -6.379 8.602 1 88 32 PRO B O 1
ATOM 5683 N N . ASN B 1 33 ? -43.469 -6.375 10.766 1 88.31 33 ASN B N 1
ATOM 5684 C CA . ASN B 1 33 ? -42.375 -5.406 10.625 1 88.31 33 ASN B CA 1
ATOM 5685 C C . ASN B 1 33 ? -41.031 -6.094 10.352 1 88.31 33 ASN B C 1
ATOM 5687 O O . ASN B 1 33 ? -40.031 -5.43 10.078 1 88.31 33 ASN B O 1
ATOM 5691 N N . VAL B 1 34 ? -41 -7.367 10.406 1 92.69 34 VAL B N 1
ATOM 5692 C CA . VAL B 1 34 ? -39.75 -8.102 10.203 1 92.69 34 VAL B CA 1
ATOM 5693 C C . VAL B 1 34 ? -39.75 -8.742 8.82 1 92.69 34 VAL B C 1
ATOM 5695 O O . VAL B 1 34 ? -40.688 -9.492 8.477 1 92.69 34 VAL B O 1
ATOM 5698 N N . GLU B 1 35 ? -38.781 -8.414 8.062 1 92.38 35 GLU B N 1
ATOM 5699 C CA . GLU B 1 35 ? -38.656 -8.969 6.719 1 92.38 35 GLU B CA 1
ATOM 5700 C C . GLU B 1 35 ? -37.875 -10.289 6.734 1 92.38 35 GLU B C 1
ATOM 5702 O O . GLU B 1 35 ? -36.844 -10.414 7.418 1 92.38 35 GLU B O 1
ATOM 5707 N N . PHE B 1 36 ? -38.375 -11.32 6.027 1 95.06 36 PHE B N 1
ATOM 5708 C CA . PHE B 1 36 ? -37.688 -12.586 5.859 1 95.06 36 PHE B CA 1
ATOM 5709 C C . PHE B 1 36 ? -37.094 -12.695 4.461 1 95.06 36 PHE B C 1
ATOM 5711 O O . PHE B 1 36 ? -37.812 -12.578 3.463 1 95.06 36 PHE B O 1
ATOM 5718 N N . ILE B 1 37 ? -35.812 -12.82 4.375 1 95.25 37 ILE B N 1
ATOM 5719 C CA . ILE B 1 37 ? -35.094 -12.953 3.119 1 95.25 37 ILE B CA 1
ATOM 5720 C C . ILE B 1 37 ? -34.5 -14.367 3.012 1 95.25 37 ILE B C 1
ATOM 5722 O O . ILE B 1 37 ? -33.688 -14.773 3.846 1 95.25 37 ILE B O 1
ATOM 5726 N N . ASP B 1 38 ? -34.906 -15.141 2.01 1 96.06 38 ASP B N 1
ATOM 5727 C CA . ASP B 1 38 ? -34.469 -16.531 1.862 1 96.06 38 ASP B CA 1
ATOM 5728 C C . ASP B 1 38 ? -33.906 -16.781 0.475 1 96.06 38 ASP B C 1
ATOM 5730 O O . ASP B 1 38 ? -34.625 -16.953 -0.495 1 96.06 38 ASP B O 1
ATOM 5734 N N . ARG B 1 39 ? -32.625 -16.719 0.446 1 95.5 39 ARG B N 1
ATOM 5735 C CA . ARG B 1 39 ? -31.891 -17.078 -0.756 1 95.5 39 ARG B CA 1
ATOM 5736 C C . ARG B 1 39 ? -30.969 -18.266 -0.503 1 95.5 39 ARG B C 1
ATOM 5738 O O . ARG B 1 39 ? -29.844 -18.312 -1.023 1 95.5 39 ARG B O 1
ATOM 5745 N N . LEU B 1 40 ? -31.312 -19.156 0.31 1 96.38 40 LEU B N 1
ATOM 5746 C CA . LEU B 1 40 ? -30.5 -20.297 0.718 1 96.38 40 LEU B CA 1
ATOM 5747 C C . LEU B 1 40 ? -30.219 -21.203 -0.467 1 96.38 40 LEU B C 1
ATOM 5749 O O . LEU B 1 40 ? -29.141 -21.812 -0.549 1 96.38 40 LEU B O 1
ATOM 5753 N N . ASP B 1 41 ? -31.188 -21.344 -1.388 1 95.44 41 ASP B N 1
ATOM 5754 C CA . ASP B 1 41 ? -31.016 -22.203 -2.562 1 95.44 41 ASP B CA 1
ATOM 5755 C C . ASP B 1 41 ? -29.781 -21.781 -3.371 1 95.44 41 ASP B C 1
ATOM 5757 O O . ASP B 1 41 ? -29.016 -22.625 -3.814 1 95.44 41 ASP B O 1
ATOM 5761 N N . THR B 1 42 ? -29.688 -20.516 -3.594 1 94.94 42 THR B N 1
ATOM 5762 C CA . THR B 1 42 ? -28.531 -20 -4.332 1 94.94 42 THR B CA 1
ATOM 5763 C C . THR B 1 42 ? -27.234 -20.25 -3.559 1 94.94 42 THR B C 1
ATOM 5765 O O . THR B 1 42 ? -26.203 -20.547 -4.152 1 94.94 42 THR B O 1
ATOM 5768 N N . GLN B 1 43 ? -27.25 -20.109 -2.23 1 97.25 43 GLN B N 1
ATOM 5769 C CA . GLN B 1 43 ? -26.078 -20.391 -1.401 1 97.25 43 GLN B CA 1
ATOM 5770 C C . GLN B 1 43 ? -25.688 -21.859 -1.481 1 97.25 43 GLN B C 1
ATOM 5772 O O . GLN B 1 43 ? -24.516 -22.188 -1.588 1 97.25 43 GLN B O 1
ATOM 5777 N N . MET B 1 44 ? -26.672 -22.703 -1.471 1 96.56 44 MET B N 1
ATOM 5778 C CA . MET B 1 44 ? -26.453 -24.141 -1.572 1 96.56 44 MET B CA 1
ATOM 5779 C C . MET B 1 44 ? -25.859 -24.5 -2.93 1 96.56 44 MET B C 1
ATOM 5781 O O . MET B 1 44 ? -25 -25.375 -3.021 1 96.56 44 MET B O 1
ATOM 5785 N N . ALA B 1 45 ? -26.359 -23.875 -3.928 1 95.5 45 ALA B N 1
ATOM 5786 C CA . ALA B 1 45 ? -25.797 -24.094 -5.258 1 95.5 45 ALA B CA 1
ATOM 5787 C C . ALA B 1 45 ? -24.312 -23.688 -5.301 1 95.5 45 ALA B C 1
ATOM 5789 O O . ALA B 1 45 ? -23.5 -24.375 -5.918 1 95.5 45 ALA B O 1
ATOM 5790 N N . ASN B 1 46 ? -24 -22.578 -4.699 1 94.75 46 ASN B N 1
ATOM 5791 C CA . ASN B 1 46 ? -22.594 -22.172 -4.59 1 94.75 46 ASN B CA 1
ATOM 5792 C C . ASN B 1 46 ? -21.75 -23.219 -3.867 1 94.75 46 ASN B C 1
ATOM 5794 O O . ASN B 1 46 ? -20.641 -23.5 -4.281 1 94.75 46 ASN B O 1
ATOM 5798 N N . LEU B 1 47 ? -22.25 -23.688 -2.779 1 96.31 47 LEU B N 1
ATOM 5799 C CA . LEU B 1 47 ? -21.547 -24.688 -1.992 1 96.31 47 LEU B CA 1
ATOM 5800 C C . LEU B 1 47 ? -21.297 -25.953 -2.818 1 96.31 47 LEU B C 1
ATOM 5802 O O . LEU B 1 47 ? -20.188 -26.484 -2.816 1 96.31 47 LEU B O 1
ATOM 5806 N N . ALA B 1 48 ? -22.266 -26.359 -3.555 1 95.25 48 ALA B N 1
ATOM 5807 C CA . ALA B 1 48 ? -22.188 -27.578 -4.352 1 95.25 48 ALA B CA 1
ATOM 5808 C C . ALA B 1 48 ? -21.188 -27.422 -5.492 1 95.25 48 ALA B C 1
ATOM 5810 O O . ALA B 1 48 ? -20.625 -28.406 -5.965 1 95.25 48 ALA B O 1
ATOM 5811 N N . ASN B 1 49 ? -20.922 -26.219 -5.93 1 91.94 49 ASN B N 1
ATOM 5812 C CA . ASN B 1 49 ? -20.078 -25.953 -7.09 1 91.94 49 ASN B CA 1
ATOM 5813 C C . ASN B 1 49 ? -18.625 -25.734 -6.688 1 91.94 49 ASN B C 1
ATOM 5815 O O . ASN B 1 49 ? -17.781 -25.453 -7.535 1 91.94 49 ASN B O 1
ATOM 5819 N N . LEU B 1 50 ? -18.359 -25.828 -5.387 1 91.12 50 LEU B N 1
ATOM 5820 C CA . LEU B 1 50 ? -16.969 -25.688 -4.945 1 91.12 50 LEU B CA 1
ATOM 5821 C C . LEU B 1 50 ? -16.094 -26.781 -5.531 1 91.12 50 LEU B C 1
ATOM 5823 O O . LEU B 1 50 ? -16.594 -27.844 -5.918 1 91.12 50 LEU B O 1
ATOM 5827 N N . ARG B 1 51 ? -14.773 -26.469 -5.699 1 86.62 51 ARG B N 1
ATOM 5828 C CA . ARG B 1 51 ? -13.758 -27.438 -6.109 1 86.62 51 ARG B CA 1
ATOM 5829 C C . ARG B 1 51 ? -12.648 -27.531 -5.074 1 86.62 51 ARG B C 1
ATOM 5831 O O . ARG B 1 51 ? -12.156 -26.516 -4.59 1 86.62 51 ARG B O 1
ATOM 5838 N N . PRO B 1 52 ? -12.227 -28.734 -4.828 1 84.81 52 PRO B N 1
ATOM 5839 C CA . PRO B 1 52 ? -12.891 -30.016 -5.133 1 84.81 52 PRO B CA 1
ATOM 5840 C C . PRO B 1 52 ? -14.305 -30.094 -4.566 1 84.81 52 PRO B C 1
ATOM 5842 O O . PRO B 1 52 ? -14.664 -29.312 -3.678 1 84.81 52 PRO B O 1
ATOM 5845 N N . ALA B 1 53 ? -15.023 -31.016 -5.008 1 89.62 53 ALA B N 1
ATOM 5846 C CA . ALA B 1 53 ? -16.406 -31.172 -4.562 1 89.62 53 ALA B CA 1
ATOM 5847 C C . ALA B 1 53 ? -16.469 -31.359 -3.049 1 89.62 53 ALA B C 1
ATOM 5849 O O . ALA B 1 53 ? -15.703 -32.125 -2.479 1 89.62 53 ALA B O 1
ATOM 5850 N N . PRO B 1 54 ? -17.375 -30.594 -2.43 1 93.25 54 PRO B N 1
ATOM 5851 C CA . PRO B 1 54 ? -17.484 -30.719 -0.974 1 93.25 54 PRO B CA 1
ATOM 5852 C C . PRO B 1 54 ? -17.969 -32.094 -0.538 1 93.25 54 PRO B C 1
ATOM 5854 O O . PRO B 1 54 ? -18.75 -32.719 -1.244 1 93.25 54 PRO B O 1
ATOM 5857 N N . PRO B 1 55 ? -17.516 -32.625 0.597 1 94.12 55 PRO B N 1
ATOM 5858 C CA . PRO B 1 55 ? -18.031 -33.875 1.115 1 94.12 55 PRO B CA 1
ATOM 5859 C C . PRO B 1 55 ? -19.531 -33.844 1.39 1 94.12 55 PRO B C 1
ATOM 5861 O O . PRO B 1 55 ? -20.078 -32.781 1.707 1 94.12 55 PRO B O 1
ATOM 5864 N N . PRO B 1 56 ? -20.172 -34.938 1.362 1 95.06 56 PRO B N 1
ATOM 5865 C CA . PRO B 1 56 ? -21.625 -35.031 1.559 1 95.06 56 PRO B CA 1
ATOM 5866 C C . PRO B 1 56 ? -22.062 -34.469 2.916 1 95.06 56 PRO B C 1
ATOM 5868 O O . PRO B 1 56 ? -23.141 -33.906 3.033 1 95.06 56 PRO B O 1
ATOM 5871 N N . GLU B 1 57 ? -21.25 -34.656 3.898 1 95.19 57 GLU B N 1
ATOM 5872 C CA . GLU B 1 57 ? -21.594 -34.188 5.234 1 95.19 57 GLU B CA 1
ATOM 5873 C C . GLU B 1 57 ? -21.734 -32.656 5.254 1 95.19 57 GLU B C 1
ATOM 5875 O O . GLU B 1 57 ? -22.562 -32.125 5.984 1 95.19 57 GLU B O 1
ATOM 5880 N N . LEU B 1 58 ? -20.922 -32 4.488 1 95.75 58 LEU B N 1
ATOM 5881 C CA . LEU B 1 58 ? -20.984 -30.547 4.402 1 95.75 58 LEU B CA 1
ATOM 5882 C C . LEU B 1 58 ? -22.234 -30.094 3.664 1 95.75 58 LEU B C 1
ATOM 5884 O O . LEU B 1 58 ? -22.875 -29.125 4.059 1 95.75 58 LEU B O 1
ATOM 5888 N N . LEU B 1 59 ? -22.625 -30.781 2.654 1 95.94 59 LEU B N 1
ATOM 5889 C CA . LEU B 1 59 ? -23.812 -30.469 1.869 1 95.94 59 LEU B CA 1
ATOM 5890 C C . LEU B 1 59 ? -25.078 -30.703 2.68 1 95.94 59 LEU B C 1
ATOM 5892 O O . LEU B 1 59 ? -26.109 -30.062 2.449 1 95.94 59 LEU B O 1
ATOM 5896 N N . ALA B 1 60 ? -24.969 -31.641 3.654 1 95.62 60 ALA B N 1
ATOM 5897 C CA . ALA B 1 60 ? -26.141 -32.031 4.445 1 95.62 60 ALA B CA 1
ATOM 5898 C C . ALA B 1 60 ? -26.281 -31.125 5.664 1 95.62 60 ALA B C 1
ATOM 5900 O O . ALA B 1 60 ? -27.297 -31.188 6.375 1 95.62 60 ALA B O 1
ATOM 5901 N N . GLU B 1 61 ? -25.375 -30.234 5.926 1 96.31 61 GLU B N 1
ATOM 5902 C CA . GLU B 1 61 ? -25.453 -29.344 7.078 1 96.31 61 GLU B CA 1
ATOM 5903 C C . GLU B 1 61 ? -26.672 -28.422 6.98 1 96.31 61 GLU B C 1
ATOM 5905 O O . GLU B 1 61 ? -26.844 -27.719 5.992 1 96.31 61 GLU B O 1
ATOM 5910 N N . PRO B 1 62 ? -27.5 -28.438 8.008 1 95.31 62 PRO B N 1
ATOM 5911 C CA . PRO B 1 62 ? -28.703 -27.594 7.93 1 95.31 62 PRO B CA 1
ATOM 5912 C C . PRO B 1 62 ? -28.375 -26.094 7.98 1 95.31 62 PRO B C 1
ATOM 5914 O O . PRO B 1 62 ? -27.469 -25.688 8.695 1 95.31 62 PRO B O 1
ATOM 5917 N N . GLY B 1 63 ? -29.141 -25.312 7.254 1 96.88 63 GLY B N 1
ATOM 5918 C CA . GLY B 1 63 ? -29.016 -23.859 7.305 1 96.88 63 GLY B CA 1
ATOM 5919 C C . GLY B 1 63 ? -29.531 -23.266 8.602 1 96.88 63 GLY B C 1
ATOM 5920 O O . GLY B 1 63 ? -30.031 -23.984 9.469 1 96.88 63 GLY B O 1
ATOM 5921 N N . ARG B 1 64 ? -29.359 -21.938 8.766 1 97.94 64 ARG B N 1
ATOM 5922 C CA . ARG B 1 64 ? -29.828 -21.156 9.906 1 97.94 64 ARG B CA 1
ATOM 5923 C C . ARG B 1 64 ? -30.578 -19.922 9.453 1 97.94 64 ARG B C 1
ATOM 5925 O O . ARG B 1 64 ? -30.531 -19.547 8.281 1 97.94 64 ARG B O 1
ATOM 5932 N N . TRP B 1 65 ? -31.375 -19.438 10.352 1 98.12 65 TRP B N 1
ATOM 5933 C CA . TRP B 1 65 ? -31.984 -18.125 10.203 1 98.12 65 TRP B CA 1
ATOM 5934 C C . TRP B 1 65 ? -31.281 -17.094 11.07 1 98.12 65 TRP B C 1
ATOM 5936 O O . TRP B 1 65 ? -31.25 -17.234 12.297 1 98.12 65 TRP B O 1
ATOM 5946 N N . ALA B 1 66 ? -30.672 -16.094 10.453 1 98.31 66 ALA B N 1
ATOM 5947 C CA . ALA B 1 66 ? -30 -15.031 11.195 1 98.31 66 ALA B CA 1
ATOM 5948 C C . ALA B 1 66 ? -30.906 -13.805 11.344 1 98.31 66 ALA B C 1
ATOM 5950 O O . ALA B 1 66 ? -31.266 -13.172 10.344 1 98.31 66 ALA B O 1
ATOM 5951 N N . TYR B 1 67 ? -31.281 -13.453 12.562 1 97.69 67 TYR B N 1
ATOM 5952 C CA . TYR B 1 67 ? -32.094 -12.281 12.836 1 97.69 67 TYR B CA 1
ATOM 5953 C C . TYR B 1 67 ? -31.234 -11.078 13.195 1 97.69 67 TYR B C 1
ATOM 5955 O O . TYR B 1 67 ? -30.391 -11.164 14.086 1 97.69 67 TYR B O 1
ATOM 5963 N N . TYR B 1 68 ? -31.438 -10.008 12.469 1 97.31 68 TYR B N 1
ATOM 5964 C CA . TYR B 1 68 ? -30.75 -8.742 12.711 1 97.31 68 TYR B CA 1
ATOM 5965 C C . TYR B 1 68 ? -31.719 -7.699 13.25 1 97.31 68 TYR B C 1
ATOM 5967 O O . TYR B 1 68 ? -32.406 -7.031 12.477 1 97.31 68 TYR B O 1
ATOM 5975 N N . PRO B 1 69 ? -31.703 -7.465 14.547 1 94.88 69 PRO B N 1
ATOM 5976 C CA . PRO B 1 69 ? -32.688 -6.551 15.133 1 94.88 69 PRO B CA 1
ATOM 5977 C C . PRO B 1 69 ? -32.594 -5.145 14.547 1 94.88 69 PRO B C 1
ATOM 5979 O O . PRO B 1 69 ? -33.625 -4.504 14.328 1 94.88 69 PRO B O 1
ATOM 5982 N N . TRP B 1 70 ? -31.406 -4.637 14.203 1 92.88 70 TRP B N 1
ATOM 5983 C CA . TRP B 1 70 ? -31.219 -3.266 13.742 1 92.88 70 TRP B CA 1
ATOM 5984 C C . TRP B 1 70 ? -31.656 -3.125 12.289 1 92.88 70 TRP B C 1
ATOM 5986 O O . TRP B 1 70 ? -31.828 -2.01 11.789 1 92.88 70 TRP B O 1
ATOM 5996 N N . ARG B 1 71 ? -31.828 -4.223 11.625 1 93.19 71 ARG B N 1
ATOM 5997 C CA . ARG B 1 71 ? -32.312 -4.23 10.25 1 93.19 71 ARG B CA 1
ATOM 5998 C C . ARG B 1 71 ? -33.781 -4.656 10.188 1 93.19 71 ARG B C 1
ATOM 6000 O O . ARG B 1 71 ? -34.406 -4.57 9.133 1 93.19 71 ARG B O 1
ATOM 6007 N N . ARG B 1 72 ? -34.312 -5.168 11.266 1 92.25 72 ARG B N 1
ATOM 6008 C CA . ARG B 1 72 ? -35.656 -5.758 11.328 1 92.25 72 ARG B CA 1
ATOM 6009 C C . ARG B 1 72 ? -35.844 -6.793 10.227 1 92.25 72 ARG B C 1
ATOM 6011 O O . ARG B 1 72 ? -36.812 -6.727 9.469 1 92.25 72 ARG B O 1
ATOM 6018 N N . ALA B 1 73 ? -34.844 -7.68 10.195 1 95.19 73 ALA B N 1
ATOM 6019 C CA . ALA B 1 73 ? -34.906 -8.672 9.117 1 95.19 73 ALA B CA 1
ATOM 6020 C C . ALA B 1 73 ? -34.25 -9.984 9.562 1 95.19 73 ALA B C 1
ATOM 6022 O O . ALA B 1 73 ? -33.406 -10 10.453 1 95.19 73 ALA B O 1
ATOM 6023 N N . VAL B 1 74 ? -34.75 -11.047 8.984 1 97.25 74 VAL B N 1
ATOM 6024 C CA . VAL B 1 74 ? -34.219 -12.391 9.156 1 97.25 74 VAL B CA 1
ATOM 6025 C C . VAL B 1 74 ? -33.719 -12.922 7.816 1 97.25 74 VAL B C 1
ATOM 6027 O O . VAL B 1 74 ? -34.438 -12.859 6.812 1 97.25 74 VAL B O 1
ATOM 6030 N N . VAL B 1 75 ? -32.5 -13.391 7.766 1 98 75 VAL B N 1
ATOM 6031 C CA . VAL B 1 75 ? -31.906 -13.875 6.523 1 98 75 VAL B CA 1
ATOM 6032 C C . VAL B 1 75 ? -31.562 -15.359 6.656 1 98 75 VAL B C 1
ATOM 6034 O O . VAL B 1 75 ? -30.953 -15.773 7.648 1 98 75 VAL B O 1
ATOM 6037 N N . ALA B 1 76 ? -31.953 -16.188 5.691 1 98.19 76 ALA B N 1
ATOM 6038 C CA . ALA B 1 76 ? -31.531 -17.578 5.66 1 98.19 76 ALA B CA 1
ATOM 6039 C C . ALA B 1 76 ? -30.062 -17.688 5.238 1 98.19 76 ALA B C 1
ATOM 6041 O O . ALA B 1 76 ? -29.656 -17.094 4.242 1 98.19 76 ALA B O 1
ATOM 6042 N N . VAL B 1 77 ? -29.25 -18.406 5.98 1 98.31 77 VAL B N 1
ATOM 6043 C CA . VAL B 1 77 ? -27.828 -18.578 5.668 1 98.31 77 VAL B CA 1
ATOM 6044 C C . VAL B 1 77 ? -27.438 -20.047 5.812 1 98.31 77 VAL B C 1
ATOM 6046 O O . VAL B 1 77 ? -28.109 -20.797 6.516 1 98.31 77 VAL B O 1
ATOM 6049 N N . LEU B 1 78 ? -26.406 -20.438 5.125 1 98.31 78 LEU B N 1
ATOM 6050 C CA . LEU B 1 78 ? -25.859 -21.781 5.277 1 98.31 78 LEU B CA 1
ATOM 6051 C C . LEU B 1 78 ? -25.438 -22.031 6.723 1 98.31 78 LEU B C 1
ATOM 6053 O O . LEU B 1 78 ? -25.328 -21.094 7.516 1 98.31 78 LEU B O 1
ATOM 6057 N N . GLY B 1 79 ? -25.281 -23.375 7.066 1 97.62 79 GLY B N 1
ATOM 6058 C CA . GLY B 1 79 ? -24.656 -23.703 8.336 1 97.62 79 GLY B CA 1
ATOM 6059 C C . GLY B 1 79 ? -23.234 -23.156 8.461 1 97.62 79 GLY B C 1
ATOM 6060 O O . GLY B 1 79 ? -22.641 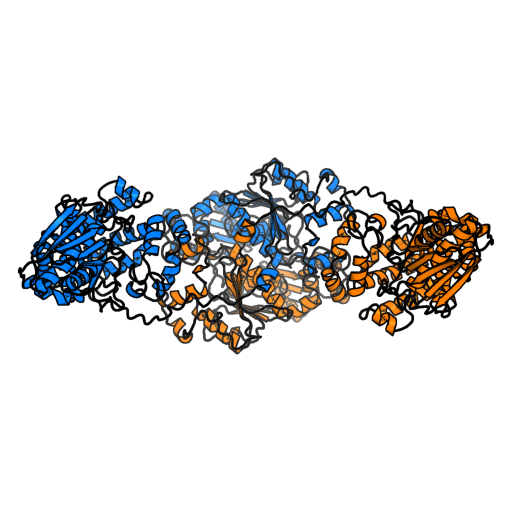-22.75 7.461 1 97.62 79 GLY B O 1
ATOM 6061 N N . PRO B 1 80 ? -22.719 -23.109 9.648 1 97.38 80 PRO B N 1
ATOM 6062 C CA . PRO B 1 80 ? -21.453 -22.406 9.883 1 97.38 80 PRO B CA 1
ATOM 6063 C C . PRO B 1 80 ? -20.312 -22.953 9.031 1 97.38 80 PRO B C 1
ATOM 6065 O O . PRO B 1 80 ? -19.469 -22.188 8.547 1 97.38 80 PRO B O 1
ATOM 6068 N N . ARG B 1 81 ? -20.219 -24.281 8.82 1 97 81 ARG B N 1
ATOM 6069 C CA . ARG B 1 81 ? -19.125 -24.859 8.055 1 97 81 ARG B CA 1
ATOM 6070 C C . ARG B 1 81 ? -19.281 -24.562 6.566 1 97 81 ARG B C 1
ATOM 6072 O O . ARG B 1 81 ? -18.312 -24.188 5.895 1 97 81 ARG B O 1
ATOM 6079 N N . GLY B 1 82 ? -20.484 -24.812 6.074 1 97.44 82 GLY B N 1
ATOM 6080 C CA . GLY B 1 82 ? -20.75 -24.5 4.676 1 97.44 82 GLY B CA 1
ATOM 6081 C C . GLY B 1 82 ? -20.594 -23.031 4.352 1 97.44 82 GLY B C 1
ATOM 6082 O O . GLY B 1 82 ? -20.094 -22.672 3.285 1 97.44 82 GLY B O 1
ATOM 6083 N N . TYR B 1 83 ? -21.125 -22.188 5.289 1 98.06 83 TYR B N 1
ATOM 6084 C CA . TYR B 1 83 ? -21.016 -20.734 5.117 1 98.06 83 TYR B CA 1
ATOM 6085 C C . TYR B 1 83 ? -19.547 -20.312 4.961 1 98.06 83 TYR B C 1
ATOM 6087 O O . TYR B 1 83 ? -19.203 -19.578 4.031 1 98.06 83 TYR B O 1
ATOM 6095 N N . ARG B 1 84 ? -18.719 -20.797 5.809 1 97.12 84 ARG B N 1
ATOM 6096 C CA . ARG B 1 84 ? -17.297 -20.453 5.793 1 97.12 84 ARG B CA 1
ATOM 6097 C C . ARG B 1 84 ? -16.625 -20.953 4.52 1 97.12 84 ARG B C 1
ATOM 6099 O O . ARG B 1 84 ? -15.828 -20.25 3.908 1 97.12 84 ARG B O 1
ATOM 6106 N N . ALA B 1 85 ? -16.922 -22.172 4.113 1 96 85 ALA B N 1
ATOM 6107 C CA . ALA B 1 85 ? -16.312 -22.781 2.938 1 96 85 ALA B CA 1
ATOM 6108 C C . ALA B 1 85 ? -16.594 -21.969 1.684 1 96 85 ALA B C 1
ATOM 6110 O O . ALA B 1 85 ? -15.695 -21.734 0.867 1 96 85 ALA B O 1
ATOM 6111 N N . VAL B 1 86 ? -17.828 -21.5 1.578 1 96.75 86 VAL B N 1
ATOM 6112 C CA . VAL B 1 86 ? -18.219 -20.766 0.381 1 96.75 86 VAL B CA 1
ATOM 6113 C C . VAL B 1 86 ? -17.672 -19.328 0.453 1 96.75 86 VAL B C 1
ATOM 6115 O O . VAL B 1 86 ? -17.062 -18.844 -0.499 1 96.75 86 VAL B O 1
ATOM 6118 N N . ARG B 1 87 ? -17.844 -18.672 1.546 1 97.12 87 ARG B N 1
ATOM 6119 C CA . ARG B 1 87 ? -17.531 -17.25 1.701 1 97.12 87 ARG B CA 1
ATOM 6120 C C . ARG B 1 87 ? -16.031 -17 1.526 1 97.12 87 ARG B C 1
ATOM 6122 O O . ARG B 1 87 ? -15.633 -15.953 1.016 1 97.12 87 ARG B O 1
ATOM 6129 N N . LEU B 1 88 ? -15.219 -17.984 1.925 1 96.5 88 LEU B N 1
ATOM 6130 C CA . LEU B 1 88 ? -13.781 -17.75 1.921 1 96.5 88 LEU B CA 1
ATOM 6131 C C . LEU B 1 88 ? -13.109 -18.531 0.79 1 96.5 88 LEU B C 1
ATOM 6133 O O . LEU B 1 88 ? -11.883 -18.625 0.733 1 96.5 88 LEU B O 1
ATOM 6137 N N . ASP B 1 89 ? -13.883 -19.078 -0.129 1 94.81 89 ASP B N 1
ATOM 6138 C CA . ASP B 1 89 ? -13.359 -19.922 -1.197 1 94.81 89 ASP B CA 1
ATOM 6139 C C . ASP B 1 89 ? -12.391 -19.141 -2.086 1 94.81 89 ASP B C 1
ATOM 6141 O O . ASP B 1 89 ? -11.367 -19.672 -2.52 1 94.81 89 ASP B O 1
ATOM 6145 N N . ARG B 1 90 ? -12.688 -17.891 -2.277 1 93.38 90 ARG B N 1
ATOM 6146 C CA . ARG B 1 90 ? -11.906 -17.094 -3.215 1 93.38 90 ARG B CA 1
ATOM 6147 C C . ARG B 1 90 ? -10.578 -16.672 -2.604 1 93.38 90 ARG B C 1
ATOM 6149 O O . ARG B 1 90 ? -9.727 -16.094 -3.287 1 93.38 90 ARG B O 1
ATOM 6156 N N . ASN B 1 91 ? -10.359 -17 -1.326 1 94.31 91 ASN B N 1
ATOM 6157 C CA . ASN B 1 91 ? -9.055 -16.781 -0.703 1 94.31 91 ASN B CA 1
ATOM 6158 C C . ASN B 1 91 ? -8.086 -17.922 -1.021 1 94.31 91 ASN B C 1
ATOM 6160 O O . ASN B 1 91 ? -6.871 -17.766 -0.875 1 94.31 91 ASN B O 1
ATOM 6164 N N . ARG B 1 92 ? -8.484 -19.062 -1.404 1 90.44 92 ARG B N 1
ATOM 6165 C CA . ARG B 1 92 ? -7.715 -20.297 -1.417 1 90.44 92 ARG B CA 1
ATOM 6166 C C . ARG B 1 92 ? -6.504 -20.172 -2.334 1 90.44 92 ARG B C 1
ATOM 6168 O O . ARG B 1 92 ? -6.598 -19.625 -3.43 1 90.44 92 ARG B O 1
ATOM 6175 N N . ASN B 1 93 ? -5.379 -20.688 -1.826 1 86.62 93 ASN B N 1
ATOM 6176 C CA . ASN B 1 93 ? -4.027 -20.75 -2.371 1 86.62 93 ASN B CA 1
ATOM 6177 C C . ASN B 1 93 ? -3.246 -19.469 -2.07 1 86.62 93 ASN B C 1
ATOM 6179 O O . ASN B 1 93 ? -2.025 -19.5 -1.913 1 86.62 93 ASN B O 1
ATOM 6183 N N . ASN B 1 94 ? -3.984 -18.297 -2.098 1 90.38 94 ASN B N 1
ATOM 6184 C CA . ASN B 1 94 ? -3.309 -17.172 -1.458 1 90.38 94 ASN B CA 1
ATOM 6185 C C . ASN B 1 94 ? -3.26 -17.328 0.058 1 90.38 94 ASN B C 1
ATOM 6187 O O . ASN B 1 94 ? -2.307 -16.891 0.704 1 90.38 94 ASN B O 1
ATOM 6191 N N . ILE B 1 95 ? -4.34 -17.812 0.576 1 94.25 95 ILE B N 1
ATOM 6192 C CA . ILE B 1 95 ? -4.441 -18.375 1.919 1 94.25 95 ILE B CA 1
ATOM 6193 C C . ILE B 1 95 ? -5.078 -19.75 1.853 1 94.25 95 ILE B C 1
ATOM 6195 O O . ILE B 1 95 ? -6.273 -19.891 1.58 1 94.25 95 ILE B O 1
ATOM 6199 N N . THR B 1 96 ? -4.324 -20.734 2.039 1 92.06 96 THR B N 1
ATOM 6200 C CA . THR B 1 96 ? -4.812 -22.109 1.892 1 92.06 96 THR B CA 1
ATOM 6201 C C . THR B 1 96 ? -5.898 -22.406 2.922 1 92.06 96 THR B C 1
ATOM 6203 O O . THR B 1 96 ? -6.066 -21.656 3.889 1 92.06 96 THR B O 1
ATOM 6206 N N . SER B 1 97 ? -6.633 -23.484 2.73 1 91.69 97 SER B N 1
ATOM 6207 C CA . SER B 1 97 ? -7.668 -23.891 3.678 1 91.69 97 SER B CA 1
ATOM 6208 C C . SER B 1 97 ? -7.086 -24.109 5.066 1 91.69 97 SER B C 1
ATOM 6210 O O . SER B 1 97 ? -7.688 -23.734 6.07 1 91.69 97 SER B O 1
ATOM 6212 N N . ALA B 1 98 ? -5.91 -24.734 5.082 1 93.56 98 ALA B N 1
ATOM 6213 C CA . ALA B 1 98 ? -5.258 -25 6.363 1 93.56 98 ALA B CA 1
ATOM 6214 C C . ALA B 1 98 ? -4.859 -23.688 7.043 1 93.56 98 ALA B C 1
ATOM 6216 O O . ALA B 1 98 ? -4.973 -23.562 8.266 1 93.56 98 ALA B O 1
ATOM 6217 N N . GLU B 1 99 ? -4.355 -22.797 6.297 1 95.81 99 GLU B N 1
ATOM 6218 C CA . GLU B 1 99 ? -3.986 -21.484 6.832 1 95.81 99 GLU B CA 1
ATOM 6219 C C . GLU B 1 99 ? -5.215 -20.719 7.316 1 95.81 99 GLU B C 1
ATOM 6221 O O . GLU B 1 99 ? -5.164 -20.047 8.344 1 95.81 99 GLU B O 1
ATOM 6226 N N . GLN B 1 100 ? -6.297 -20.797 6.59 1 96.88 100 GLN B N 1
ATOM 6227 C CA . GLN B 1 100 ? -7.551 -20.172 7.016 1 96.88 100 GLN B CA 1
ATOM 6228 C C . GLN B 1 100 ? -8.008 -20.734 8.359 1 96.88 100 GLN B C 1
ATOM 6230 O O . GLN B 1 100 ? -8.477 -19.984 9.219 1 96.88 100 GLN B O 1
ATOM 6235 N N . ASP B 1 101 ? -7.875 -22.031 8.531 1 97.12 101 ASP B N 1
ATOM 6236 C CA . ASP B 1 101 ? -8.227 -22.656 9.797 1 97.12 101 ASP B CA 1
ATOM 6237 C C . ASP B 1 101 ? -7.391 -22.094 10.945 1 97.12 101 ASP B C 1
ATOM 6239 O O . ASP B 1 101 ? -7.914 -21.812 12.023 1 97.12 101 ASP B O 1
ATOM 6243 N N . ARG B 1 102 ? -6.16 -21.938 10.695 1 97.56 102 ARG B N 1
ATOM 6244 C CA . ARG B 1 102 ? -5.258 -21.391 11.703 1 97.56 102 ARG B CA 1
ATOM 6245 C C . ARG B 1 102 ? -5.617 -19.938 12.031 1 97.56 102 ARG B C 1
ATOM 6247 O O . ARG B 1 102 ? -5.684 -19.562 13.203 1 97.56 102 ARG B O 1
ATOM 6254 N N . LEU B 1 103 ? -5.844 -19.172 11.07 1 98.31 103 LEU B N 1
ATOM 6255 C CA . LEU B 1 103 ? -6.148 -17.766 11.25 1 98.31 103 LEU B CA 1
ATOM 6256 C C . LEU B 1 103 ? -7.48 -17.578 11.969 1 98.31 103 LEU B C 1
ATOM 6258 O O . LEU B 1 103 ? -7.668 -16.609 12.703 1 98.31 103 LEU B O 1
ATOM 6262 N N . ALA B 1 104 ? -8.375 -18.516 11.797 1 97.81 104 ALA B N 1
ATOM 6263 C CA . ALA B 1 104 ? -9.711 -18.453 12.391 1 97.81 104 ALA B CA 1
ATOM 6264 C C . ALA B 1 104 ? -9.641 -18.594 13.906 1 97.81 104 ALA B C 1
ATOM 6266 O O . ALA B 1 104 ? -10.617 -18.328 14.609 1 97.81 104 ALA B O 1
ATOM 6267 N N . THR B 1 105 ? -8.516 -18.875 14.438 1 97.94 105 THR B N 1
ATOM 6268 C CA . THR B 1 105 ? -8.375 -19.062 15.875 1 97.94 105 THR B CA 1
ATOM 6269 C C . THR B 1 105 ? -7.93 -17.766 16.547 1 97.94 105 THR B C 1
ATOM 6271 O O . THR B 1 105 ? -7.949 -17.656 17.766 1 97.94 105 THR B O 1
ATOM 6274 N N . LEU B 1 106 ? -7.547 -16.828 15.781 1 98.56 106 LEU B N 1
ATOM 6275 C CA . LEU B 1 106 ? -6.969 -15.602 16.312 1 98.56 106 LEU B CA 1
ATOM 6276 C C . LEU B 1 106 ? -8.039 -14.734 16.953 1 98.56 106 LEU B C 1
ATOM 6278 O O . LEU B 1 106 ? -9.148 -14.617 16.438 1 98.56 106 LEU B O 1
ATOM 6282 N N . ARG B 1 107 ? -7.785 -14.195 18.141 1 98.69 107 ARG B N 1
ATOM 6283 C CA . ARG B 1 107 ? -8.555 -13.141 18.797 1 98.69 107 ARG B CA 1
ATOM 6284 C C . ARG B 1 107 ? -7.879 -11.789 18.609 1 98.69 107 ARG B C 1
ATOM 6286 O O . ARG B 1 107 ? -6.789 -11.555 19.141 1 98.69 107 ARG B O 1
ATOM 6293 N N . VAL B 1 108 ? -8.484 -10.867 17.875 1 98.88 108 VAL B N 1
ATOM 6294 C CA . VAL B 1 108 ? -7.879 -9.578 17.547 1 98.88 108 VAL B CA 1
ATOM 6295 C C . VAL B 1 108 ? -8.688 -8.445 18.172 1 98.88 108 VAL B C 1
ATOM 6297 O O . VAL B 1 108 ? -9.914 -8.438 18.094 1 98.88 108 VAL B O 1
ATOM 6300 N N . GLY B 1 109 ? -8.016 -7.559 18.891 1 98.88 109 GLY B N 1
ATOM 6301 C CA . GLY B 1 109 ? -8.633 -6.344 19.391 1 98.88 109 GLY B CA 1
ATOM 6302 C C . GLY B 1 109 ? -8.344 -5.129 18.531 1 98.88 109 GLY B C 1
ATOM 6303 O O . GLY B 1 109 ? -7.234 -4.973 18.016 1 98.88 109 GLY B O 1
ATOM 6304 N N . VAL B 1 110 ? -9.352 -4.305 18.281 1 98.81 110 VAL B N 1
ATOM 6305 C CA . VAL B 1 110 ? -9.195 -3.051 17.562 1 98.81 110 VAL B CA 1
ATOM 6306 C C . VAL B 1 110 ? -9.688 -1.89 18.422 1 98.81 110 VAL B C 1
ATOM 6308 O O . VAL B 1 110 ? -10.867 -1.821 18.766 1 98.81 110 VAL B O 1
ATOM 6311 N N . ALA B 1 111 ? -8.781 -1.012 18.75 1 98.5 111 ALA B N 1
ATOM 6312 C CA . ALA B 1 111 ? -9.109 0.182 19.531 1 98.5 111 ALA B CA 1
ATOM 6313 C C . ALA B 1 111 ? -9.062 1.433 18.656 1 98.5 111 ALA B C 1
ATOM 6315 O O . ALA B 1 111 ? -8.031 1.736 18.047 1 98.5 111 ALA B O 1
ATOM 6316 N N . GLY B 1 112 ? -10.102 2.211 18.641 1 97.38 112 GLY B N 1
ATOM 6317 C CA . GLY B 1 112 ? -10.273 3.309 17.703 1 97.38 112 GLY B CA 1
ATOM 6318 C C . GLY B 1 112 ? -10.93 2.887 16.406 1 97.38 112 GLY B C 1
ATOM 6319 O O . GLY B 1 112 ? -10.297 2.248 15.562 1 97.38 112 GLY B O 1
ATOM 6320 N N . LEU B 1 113 ? -12.211 3.289 16.203 1 97.19 113 LEU B N 1
ATOM 6321 C CA . LEU B 1 113 ? -12.977 2.684 15.117 1 97.19 113 LEU B CA 1
ATOM 6322 C C . LEU B 1 113 ? -13.32 3.721 14.055 1 97.19 113 LEU B C 1
ATOM 6324 O O . LEU B 1 113 ? -14.242 3.518 13.258 1 97.19 113 LEU B O 1
ATOM 6328 N N . SER B 1 114 ? -12.594 4.855 14.008 1 93.5 114 SER B N 1
ATOM 6329 C CA . SER B 1 114 ? -12.609 5.629 12.766 1 93.5 114 SER B CA 1
ATOM 6330 C C . SER B 1 114 ? -11.805 4.934 11.672 1 93.5 114 SER B C 1
ATOM 6332 O O . SER B 1 114 ? -12.375 4.297 10.781 1 93.5 114 SER B O 1
ATOM 6334 N N . VAL B 1 115 ? -10.555 4.812 12 1 93.56 115 VAL B N 1
ATOM 6335 C CA . VAL B 1 115 ? -9.672 4.062 11.109 1 93.56 115 VAL B CA 1
ATOM 6336 C C . VAL B 1 115 ? -9.883 2.564 11.32 1 93.56 115 VAL B C 1
ATOM 6338 O O . VAL B 1 115 ? -9.93 1.795 10.359 1 93.56 115 VAL B O 1
ATOM 6341 N N . GLY B 1 116 ? -10.117 2.186 12.539 1 97.56 116 GLY B N 1
ATOM 6342 C CA . GLY B 1 116 ? -10.234 0.783 12.906 1 97.56 116 GLY B CA 1
ATOM 6343 C C . GLY B 1 116 ? -11.445 0.106 12.305 1 97.56 116 GLY B C 1
ATOM 6344 O O . GLY B 1 116 ? -11.492 -1.12 12.188 1 97.56 116 GLY B O 1
ATOM 6345 N N . HIS B 1 117 ? -12.43 0.899 11.93 1 97.62 117 HIS B N 1
ATOM 6346 C CA . HIS B 1 117 ? -13.641 0.344 11.336 1 97.62 117 HIS B CA 1
ATOM 6347 C C . HIS B 1 117 ? -13.328 -0.443 10.07 1 97.62 117 HIS B C 1
ATOM 6349 O O . HIS B 1 117 ? -13.742 -1.595 9.922 1 97.62 117 HIS B O 1
ATOM 6355 N N . VAL B 1 118 ? -12.609 0.171 9.156 1 96.94 118 VAL B N 1
ATOM 6356 C CA . VAL B 1 118 ? -12.258 -0.469 7.891 1 96.94 118 VAL B CA 1
ATOM 6357 C C . VAL B 1 118 ? -11.312 -1.646 8.148 1 96.94 118 VAL B C 1
ATOM 6359 O O . VAL B 1 118 ? -11.414 -2.682 7.492 1 96.94 118 VAL B O 1
ATOM 6362 N N . ILE B 1 119 ? -10.422 -1.533 9.117 1 98.06 119 ILE B N 1
ATOM 6363 C CA . ILE B 1 119 ? -9.469 -2.592 9.438 1 98.06 119 ILE B CA 1
ATOM 6364 C C . ILE B 1 119 ? -10.219 -3.82 9.953 1 98.06 119 ILE B C 1
ATOM 6366 O O . ILE B 1 119 ? -10.016 -4.93 9.461 1 98.06 119 ILE B O 1
ATOM 6370 N N . ALA B 1 120 ? -11.125 -3.586 10.922 1 98.62 120 ALA B N 1
ATOM 6371 C CA . ALA B 1 120 ? -11.898 -4.684 11.492 1 98.62 120 ALA B CA 1
ATOM 6372 C C . ALA B 1 120 ? -12.703 -5.414 10.414 1 98.62 120 ALA B C 1
ATOM 6374 O O . ALA B 1 120 ? -12.734 -6.645 10.391 1 98.62 120 ALA B O 1
ATOM 6375 N N . HIS B 1 121 ? -13.32 -4.648 9.602 1 98.31 121 HIS B N 1
ATOM 6376 C CA . HIS B 1 121 ? -14.125 -5.242 8.539 1 98.31 121 HIS B CA 1
ATOM 6377 C C . HIS B 1 121 ? -13.258 -6.02 7.562 1 98.31 121 HIS B C 1
ATOM 6379 O O . HIS B 1 121 ? -13.641 -7.098 7.102 1 98.31 121 HIS B O 1
ATOM 6385 N N . THR B 1 122 ? -12.125 -5.488 7.168 1 98.12 122 THR B N 1
ATOM 6386 C CA . THR B 1 122 ? -11.219 -6.152 6.234 1 98.12 122 THR B CA 1
ATOM 6387 C C . THR B 1 122 ? -10.711 -7.465 6.812 1 98.12 122 THR B C 1
ATOM 6389 O O . THR B 1 122 ? -10.625 -8.469 6.105 1 98.12 122 THR B O 1
ATOM 6392 N N . LEU B 1 123 ? -10.367 -7.473 8.125 1 98.62 123 LEU B N 1
ATOM 6393 C CA . LEU B 1 123 ? -9.945 -8.695 8.797 1 98.62 123 LEU B CA 1
ATOM 6394 C C . LEU B 1 123 ? -11.047 -9.758 8.734 1 98.62 123 LEU B C 1
ATOM 6396 O O . LEU B 1 123 ? -10.781 -10.914 8.422 1 98.62 123 LEU B O 1
ATOM 6400 N N . ALA B 1 124 ? -12.242 -9.297 9 1 98.56 124 ALA B N 1
ATOM 6401 C CA . ALA B 1 124 ? -13.383 -10.203 8.984 1 98.56 124 ALA B CA 1
ATOM 6402 C C . ALA B 1 124 ? -13.648 -10.734 7.574 1 98.56 124 ALA B C 1
ATOM 6404 O O . ALA B 1 124 ? -13.844 -11.938 7.379 1 98.56 124 ALA B O 1
ATOM 6405 N N . ALA B 1 125 ? -13.625 -9.875 6.625 1 98.31 125 ALA B N 1
ATOM 6406 C CA . ALA B 1 125 ? -13.922 -10.234 5.238 1 98.31 125 ALA B CA 1
ATOM 6407 C C . ALA B 1 125 ? -12.898 -11.242 4.711 1 98.31 125 ALA B C 1
ATOM 6409 O O . ALA B 1 125 ? -13.258 -12.172 3.98 1 98.31 125 ALA B O 1
ATOM 6410 N N . GLN B 1 126 ? -11.695 -11.078 5.09 1 98 126 GLN B N 1
ATOM 6411 C CA . GLN B 1 126 ? -10.617 -11.914 4.574 1 98 126 GLN B CA 1
ATOM 6412 C C . GLN B 1 126 ? -10.445 -13.172 5.426 1 98 126 GLN B C 1
ATOM 6414 O O . GLN B 1 126 ? -9.609 -14.023 5.117 1 98 126 GLN B O 1
ATOM 6419 N N . GLY B 1 127 ? -11.195 -13.312 6.52 1 98.19 127 GLY B N 1
ATOM 6420 C CA . GLY B 1 127 ? -11.125 -14.492 7.375 1 98.19 127 GLY B CA 1
ATOM 6421 C C . GLY B 1 127 ? -9.852 -14.562 8.188 1 98.19 127 GLY B C 1
ATOM 6422 O O . GLY B 1 127 ? -9.281 -15.641 8.367 1 98.19 127 GLY B O 1
ATOM 6423 N N . LEU B 1 128 ? -9.352 -13.43 8.781 1 98.62 128 LEU B N 1
ATOM 6424 C CA . LEU B 1 128 ? -8.047 -13.375 9.43 1 98.62 128 LEU B CA 1
ATOM 6425 C C . LEU B 1 128 ? -8.203 -13.469 10.945 1 98.62 128 LEU B C 1
ATOM 6427 O O . LEU B 1 128 ? -7.227 -13.289 11.688 1 98.62 128 LEU B O 1
ATOM 6431 N N . CYS B 1 129 ? -9.414 -13.688 11.438 1 98.25 129 CYS B N 1
ATOM 6432 C CA . CYS B 1 129 ? -9.633 -13.828 12.875 1 98.25 129 CYS B CA 1
ATOM 6433 C C . CYS B 1 129 ? -10.883 -14.648 13.156 1 98.25 129 CYS B C 1
ATOM 6435 O O . CYS B 1 129 ? -11.766 -14.766 12.305 1 98.25 129 CYS B O 1
ATOM 6437 N N . GLY B 1 130 ? -10.914 -15.219 14.32 1 98.25 130 GLY B N 1
ATOM 6438 C CA . GLY B 1 130 ? -12.078 -15.961 14.773 1 98.25 130 GLY B CA 1
ATOM 6439 C C . GLY B 1 130 ? -12.922 -15.195 15.781 1 98.25 130 GLY B C 1
ATOM 6440 O O . GLY B 1 130 ? -14.062 -15.562 16.047 1 98.25 130 GLY B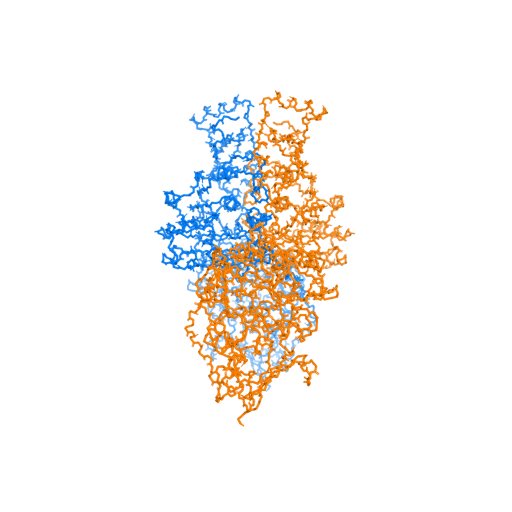 O 1
ATOM 6441 N N . ARG B 1 131 ? -12.344 -14.148 16.328 1 98.38 131 ARG B N 1
ATOM 6442 C CA . ARG B 1 131 ? -13.023 -13.258 17.266 1 98.38 131 ARG B CA 1
ATOM 6443 C C . ARG B 1 131 ? -12.484 -11.836 17.156 1 98.38 131 ARG B C 1
ATOM 6445 O O . ARG B 1 131 ? -11.289 -11.633 16.953 1 98.38 131 ARG B O 1
ATOM 6452 N N . LEU B 1 132 ? -13.398 -10.891 17.297 1 98.62 132 LEU B N 1
ATOM 6453 C CA . LEU B 1 132 ? -13.023 -9.477 17.312 1 98.62 132 LEU B CA 1
ATOM 6454 C C . LEU B 1 132 ? -13.484 -8.805 18.594 1 98.62 132 LEU B C 1
ATOM 6456 O O . LEU B 1 132 ? -14.555 -9.117 19.125 1 98.62 132 LEU B O 1
ATOM 6460 N N . ARG B 1 133 ? -12.664 -7.996 19.156 1 98.75 133 ARG B N 1
ATOM 6461 C CA . ARG B 1 133 ? -13.008 -7.082 20.25 1 98.75 133 ARG B CA 1
ATOM 6462 C C . ARG B 1 133 ? -12.805 -5.629 19.828 1 98.75 133 ARG B C 1
ATOM 6464 O O . ARG B 1 133 ? -11.703 -5.242 19.438 1 98.75 133 ARG B O 1
ATOM 6471 N N . LEU B 1 134 ? -13.891 -4.828 19.875 1 98.62 134 LEU B N 1
ATOM 6472 C CA . LEU B 1 134 ? -13.875 -3.471 19.344 1 98.62 134 LEU B CA 1
ATOM 6473 C C . LEU B 1 134 ? -14.125 -2.445 20.438 1 98.62 134 LEU B C 1
ATOM 6475 O O . LEU B 1 134 ? -15.047 -2.609 21.25 1 98.62 134 LEU B O 1
ATOM 6479 N N . ALA B 1 135 ? -13.281 -1.383 20.484 1 98.44 135 ALA B N 1
ATOM 6480 C CA . ALA B 1 135 ? -13.445 -0.359 21.516 1 98.44 135 ALA B CA 1
ATOM 6481 C C . ALA B 1 135 ? -13.461 1.038 20.906 1 98.44 135 ALA B C 1
ATOM 6483 O O . ALA B 1 135 ? -12.578 1.382 20.109 1 98.44 135 ALA B O 1
ATOM 6484 N N . ASP B 1 136 ? -14.414 1.839 21.188 1 97.56 136 ASP B N 1
ATOM 6485 C CA . ASP B 1 136 ? -14.555 3.25 20.828 1 97.56 136 ASP B CA 1
ATOM 6486 C C . ASP B 1 136 ? -15.672 3.906 21.641 1 97.56 136 ASP B C 1
ATOM 6488 O O . ASP B 1 136 ? -16.75 3.342 21.781 1 97.56 136 ASP B O 1
ATOM 6492 N N . PHE B 1 137 ? -15.477 5.078 22.141 1 96.06 137 PHE B N 1
ATOM 6493 C CA . PHE B 1 137 ? -16.5 5.719 22.969 1 96.06 137 PHE B CA 1
ATOM 6494 C C . PHE B 1 137 ? -17.312 6.715 22.141 1 96.06 137 PHE B C 1
ATOM 6496 O O . PHE B 1 137 ? -18.359 7.176 22.578 1 96.06 137 PHE B O 1
ATOM 6503 N N . ASP B 1 138 ? -16.859 7.051 20.938 1 95.31 138 ASP B N 1
ATOM 6504 C CA . ASP B 1 138 ? -17.531 8.07 20.125 1 95.31 138 ASP B CA 1
ATOM 6505 C C . ASP B 1 138 ? -18.75 7.5 19.406 1 95.31 138 ASP B C 1
ATOM 6507 O O . ASP B 1 138 ? -18.812 6.293 19.156 1 95.31 138 ASP B O 1
ATOM 6511 N N . HIS B 1 139 ? -19.656 8.391 19.078 1 96.31 139 HIS B N 1
ATOM 6512 C CA . HIS B 1 139 ? -20.797 8.086 18.219 1 96.31 139 HIS B CA 1
ATOM 6513 C C . HIS B 1 139 ? -20.547 8.578 16.781 1 96.31 139 HIS B C 1
ATOM 6515 O O . HIS B 1 139 ? -19.781 9.516 16.578 1 96.31 139 HIS B O 1
ATOM 6521 N N . MET B 1 140 ? -21.203 7.949 15.844 1 96.38 140 MET B N 1
ATOM 6522 C CA . MET B 1 140 ? -21.062 8.305 14.438 1 96.38 140 MET B CA 1
ATOM 6523 C C . MET B 1 140 ? -21.641 9.688 14.164 1 96.38 140 MET B C 1
ATOM 6525 O O . MET B 1 140 ? -22.781 9.977 14.555 1 96.38 140 MET B O 1
ATOM 6529 N N . GLU B 1 141 ? -20.906 10.5 13.555 1 96.19 141 GLU B N 1
ATOM 6530 C CA . GLU B 1 141 ? -21.328 11.82 13.102 1 96.19 141 GLU B CA 1
ATOM 6531 C C . GLU B 1 141 ? -21.203 11.945 11.586 1 96.19 141 GLU B C 1
ATOM 6533 O O . GLU B 1 141 ? -20.484 11.172 10.953 1 96.19 141 GLU B O 1
ATOM 6538 N N . LEU B 1 142 ? -21.875 12.93 11.047 1 97.31 142 LEU B N 1
ATOM 6539 C CA . LEU B 1 142 ? -21.844 13.117 9.602 1 97.31 142 LEU B CA 1
ATOM 6540 C C . LEU B 1 142 ? -20.438 13.383 9.102 1 97.31 142 LEU B C 1
ATOM 6542 O O . LEU B 1 142 ? -20.062 12.945 8.016 1 97.31 142 LEU B O 1
ATOM 6546 N N . SER B 1 143 ? -19.594 14.047 9.914 1 95.19 143 SER B N 1
ATOM 6547 C CA . SER B 1 143 ? -18.234 14.406 9.531 1 95.19 143 SER B CA 1
ATOM 6548 C C . SER B 1 143 ? -17.344 13.164 9.422 1 95.19 143 SER B C 1
ATOM 6550 O O . SER B 1 143 ? -16.25 13.227 8.844 1 95.19 143 SER B O 1
ATOM 6552 N N . ASN B 1 144 ? -17.812 12.023 9.938 1 96.44 144 ASN B N 1
ATOM 6553 C CA . ASN B 1 144 ? -17.031 10.789 9.867 1 96.44 144 ASN B CA 1
ATOM 6554 C C . ASN B 1 144 ? -17.219 10.086 8.523 1 96.44 144 ASN B C 1
ATOM 6556 O O . ASN B 1 144 ? -16.422 9.219 8.156 1 96.44 144 ASN B O 1
ATOM 6560 N N . LEU B 1 145 ? -18.234 10.469 7.719 1 97.62 145 LEU B N 1
ATOM 6561 C CA . LEU B 1 145 ? -18.625 9.719 6.527 1 97.62 145 LEU B CA 1
ATOM 6562 C C . LEU B 1 145 ? -17.734 10.078 5.344 1 97.62 145 LEU B C 1
ATOM 6564 O O . LEU B 1 145 ? -17.938 9.562 4.238 1 97.62 145 LEU B O 1
ATOM 6568 N N . ASN B 1 146 ? -16.703 10.93 5.598 1 97 146 ASN B N 1
ATOM 6569 C CA . ASN B 1 146 ? -15.711 11.141 4.543 1 97 146 ASN B CA 1
ATOM 6570 C C . ASN B 1 146 ? -14.773 9.938 4.406 1 97 146 ASN B C 1
ATOM 6572 O O . ASN B 1 146 ? -14.125 9.766 3.371 1 97 146 ASN B O 1
ATOM 6576 N N . ARG B 1 147 ? -14.781 9.102 5.508 1 95.56 147 ARG B N 1
ATOM 6577 C CA . ARG B 1 147 ? -13.758 8.062 5.457 1 95.56 147 ARG B CA 1
ATOM 6578 C C . ARG B 1 147 ? -14.219 6.801 6.172 1 95.56 147 ARG B C 1
ATOM 6580 O O . ARG B 1 147 ? -13.703 5.711 5.914 1 95.56 147 ARG B O 1
ATOM 6587 N N . VAL B 1 148 ? -15.086 6.895 7.18 1 96.62 148 VAL B N 1
ATOM 6588 C CA . VAL B 1 148 ? -15.625 5.707 7.84 1 96.62 148 VAL B CA 1
ATOM 6589 C C . VAL B 1 148 ? -16.703 5.07 6.965 1 96.62 148 VAL B C 1
ATOM 6591 O O . VAL B 1 148 ? -17.656 5.742 6.559 1 96.62 148 VAL B O 1
ATOM 6594 N N . PRO B 1 149 ? -16.531 3.84 6.645 1 94.88 149 PRO B N 1
ATOM 6595 C CA . PRO B 1 149 ? -17.484 3.211 5.727 1 94.88 149 PRO B CA 1
ATOM 6596 C C . PRO B 1 149 ? -18.812 2.887 6.398 1 94.88 149 PRO B C 1
ATOM 6598 O O . PRO B 1 149 ? -19.297 1.756 6.305 1 94.88 149 PRO B O 1
ATOM 6601 N N . ALA B 1 150 ? -19.453 3.848 7.004 1 96.62 150 ALA B N 1
ATOM 6602 C CA . ALA B 1 150 ? -20.797 3.811 7.574 1 96.62 150 ALA B CA 1
ATOM 6603 C C . ALA B 1 150 ? -21.797 4.523 6.676 1 96.62 150 ALA B C 1
ATOM 6605 O O . ALA B 1 150 ? -21.531 4.738 5.488 1 96.62 150 ALA B O 1
ATOM 6606 N N . THR B 1 151 ? -23.047 4.68 7.184 1 97.25 151 THR B N 1
ATOM 6607 C CA . THR B 1 151 ? -24.109 5.262 6.387 1 97.25 151 THR B CA 1
ATOM 6608 C C . THR B 1 151 ? -24.891 6.297 7.199 1 97.25 151 THR B C 1
ATOM 6610 O O . THR B 1 151 ? -24.625 6.484 8.391 1 97.25 151 THR B O 1
ATOM 6613 N N . VAL B 1 152 ? -25.797 6.957 6.527 1 97.56 152 VAL B N 1
ATOM 6614 C CA . VAL B 1 152 ? -26.625 7.949 7.191 1 97.56 152 VAL B CA 1
ATOM 6615 C C . VAL B 1 152 ? -27.516 7.262 8.234 1 97.56 152 VAL B C 1
ATOM 6617 O O . VAL B 1 152 ? -27.969 7.902 9.18 1 97.56 152 VAL B O 1
ATOM 6620 N N . PHE B 1 153 ? -27.672 5.934 8.148 1 96.25 153 PHE B N 1
ATOM 6621 C CA . PHE B 1 153 ? -28.484 5.18 9.094 1 96.25 153 PHE B CA 1
ATOM 6622 C C . PHE B 1 153 ? -27.766 5.004 10.422 1 96.25 153 PHE B C 1
ATOM 6624 O O . PHE B 1 153 ? -28.375 4.668 11.438 1 96.25 153 PHE B O 1
ATOM 6631 N N . ASP B 1 154 ? -26.484 5.211 10.383 1 96.38 154 ASP B N 1
ATOM 6632 C CA . ASP B 1 154 ? -25.641 4.895 11.539 1 96.38 154 ASP B CA 1
ATOM 6633 C C . ASP B 1 154 ? -25.422 6.129 12.406 1 96.38 154 ASP B C 1
ATOM 6635 O O . ASP B 1 154 ? -24.844 6.031 13.492 1 96.38 154 ASP B O 1
ATOM 6639 N N . LEU B 1 155 ? -25.859 7.336 11.961 1 96.62 155 LEU B N 1
ATOM 6640 C CA . LEU B 1 155 ? -25.609 8.57 12.703 1 96.62 155 LEU B CA 1
ATOM 6641 C C . LEU B 1 155 ? -26.188 8.492 14.102 1 96.62 155 LEU B C 1
ATOM 6643 O O . LEU B 1 155 ? -27.344 8.102 14.273 1 96.62 155 LEU B O 1
ATOM 6647 N N . GLY B 1 156 ? -25.359 8.742 15.094 1 95 156 GLY B N 1
ATOM 6648 C CA . GLY B 1 156 ? -25.781 8.727 16.484 1 95 156 GLY B CA 1
ATOM 6649 C C . GLY B 1 156 ? -25.547 7.395 17.172 1 95 156 GLY B C 1
ATOM 6650 O O . GLY B 1 156 ? -25.688 7.285 18.391 1 95 156 GLY B O 1
ATOM 6651 N N . VAL B 1 157 ? -25.188 6.391 16.406 1 95.62 157 VAL B N 1
ATOM 6652 C CA . VAL B 1 157 ? -24.891 5.074 16.969 1 95.62 157 VAL B CA 1
ATOM 6653 C C . VAL B 1 157 ? -23.406 4.988 17.344 1 95.62 157 VAL B C 1
ATOM 6655 O O . VAL B 1 157 ? -22.562 5.578 16.672 1 95.62 157 VAL B O 1
ATOM 6658 N N . ASN B 1 158 ? -23.094 4.32 18.438 1 97 158 ASN B N 1
ATOM 6659 C CA . ASN B 1 158 ? -21.719 4.145 18.844 1 97 158 ASN B CA 1
ATOM 6660 C C . ASN B 1 158 ? -20.875 3.539 17.734 1 97 158 ASN B C 1
ATOM 6662 O O . ASN B 1 158 ? -21.312 2.605 17.047 1 97 158 ASN B O 1
ATOM 6666 N N . LYS B 1 159 ? -19.656 4.055 17.516 1 97.19 159 LYS B N 1
ATOM 6667 C CA . LYS B 1 159 ? -18.812 3.646 16.406 1 97.19 159 LYS B CA 1
ATOM 6668 C C . LYS B 1 159 ? -18.469 2.162 16.5 1 97.19 159 LYS B C 1
ATOM 6670 O O . LYS B 1 159 ? -18.391 1.476 15.477 1 97.19 159 LYS B O 1
ATOM 6675 N N . ALA B 1 160 ? -18.188 1.647 17.688 1 97.81 160 ALA B N 1
ATOM 6676 C CA . ALA B 1 160 ? -17.859 0.233 17.844 1 97.81 160 ALA B CA 1
ATOM 6677 C C . ALA B 1 160 ? -19.062 -0.647 17.5 1 97.81 160 ALA B C 1
ATOM 6679 O O . ALA B 1 160 ? -18.906 -1.713 16.906 1 97.81 160 ALA B O 1
ATOM 6680 N N . CYS B 1 161 ? -20.203 -0.198 17.875 1 97.88 161 CYS B N 1
ATOM 6681 C CA . CYS B 1 161 ? -21.422 -0.922 17.562 1 97.88 161 CYS B CA 1
ATOM 6682 C C . CYS B 1 161 ? -21.656 -0.948 16.047 1 97.88 161 CYS B C 1
ATOM 6684 O O . CYS B 1 161 ? -22.031 -1.981 15.5 1 97.88 161 CYS B O 1
ATOM 6686 N N . VAL B 1 162 ? -21.453 0.196 15.422 1 97.69 162 VAL B N 1
ATOM 6687 C CA . VAL B 1 162 ? -21.641 0.282 13.977 1 97.69 162 VAL B CA 1
ATOM 6688 C C . VAL B 1 162 ? -20.703 -0.691 13.273 1 97.69 162 VAL B C 1
ATOM 6690 O O . VAL B 1 162 ? -21.109 -1.386 12.336 1 97.69 162 VAL B O 1
ATOM 6693 N N . ALA B 1 163 ? -19.453 -0.731 13.719 1 98.12 163 ALA B N 1
ATOM 6694 C CA . ALA B 1 163 ? -18.484 -1.657 13.133 1 98.12 163 ALA B CA 1
ATOM 6695 C C . ALA B 1 163 ? -18.906 -3.105 13.359 1 98.12 163 ALA B C 1
ATOM 6697 O O . ALA B 1 163 ? -18.797 -3.939 12.461 1 98.12 163 ALA B O 1
ATOM 6698 N N . ALA B 1 164 ? -19.375 -3.424 14.531 1 98.5 164 ALA B N 1
ATOM 6699 C CA . ALA B 1 164 ? -19.844 -4.77 14.859 1 98.5 164 ALA B CA 1
ATOM 6700 C C . ALA B 1 164 ? -21.031 -5.176 13.984 1 98.5 164 ALA B C 1
ATOM 6702 O O . ALA B 1 164 ? -21.109 -6.32 13.539 1 98.5 164 ALA B O 1
ATOM 6703 N N . ARG B 1 165 ? -21.969 -4.266 13.812 1 98.12 165 ARG B N 1
ATOM 6704 C CA . ARG B 1 165 ? -23.125 -4.523 12.953 1 98.12 165 ARG B CA 1
ATOM 6705 C C . ARG B 1 165 ? -22.688 -4.883 11.539 1 98.12 165 ARG B C 1
ATOM 6707 O O . ARG B 1 165 ? -23.203 -5.82 10.938 1 98.12 165 ARG B O 1
ATOM 6714 N N . ARG B 1 166 ? -21.734 -4.109 11.047 1 97.56 166 ARG B N 1
ATOM 6715 C CA . ARG B 1 166 ? -21.234 -4.355 9.695 1 97.56 166 ARG B CA 1
ATOM 6716 C C . ARG B 1 166 ? -20.594 -5.738 9.594 1 97.56 166 ARG B C 1
ATOM 6718 O O . ARG B 1 166 ? -20.797 -6.441 8.602 1 97.56 166 ARG B O 1
ATOM 6725 N N . VAL 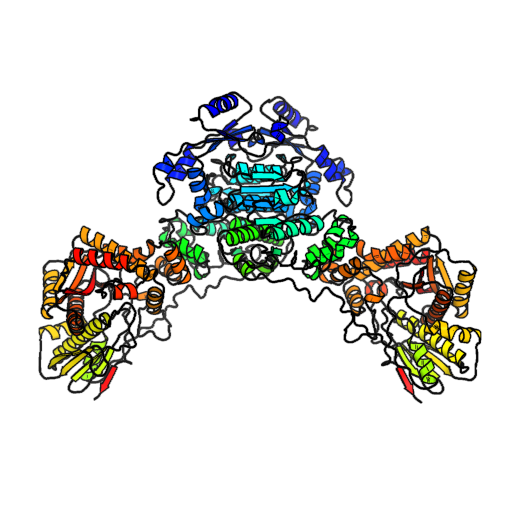B 1 167 ? -19.859 -6.125 10.578 1 98.31 167 VAL B N 1
ATOM 6726 C CA . VAL B 1 167 ? -19.234 -7.445 10.602 1 98.31 167 VAL B CA 1
ATOM 6727 C C . VAL B 1 167 ? -20.312 -8.523 10.672 1 98.31 167 VAL B C 1
ATOM 6729 O O . VAL B 1 167 ? -20.219 -9.547 9.992 1 98.31 167 VAL B O 1
ATOM 6732 N N . ALA B 1 168 ? -21.312 -8.289 11.477 1 98.5 168 ALA B N 1
ATOM 6733 C CA . ALA B 1 168 ? -22.391 -9.25 11.625 1 98.5 168 ALA B CA 1
ATOM 6734 C C . ALA B 1 168 ? -23.125 -9.445 10.297 1 98.5 168 ALA B C 1
ATOM 6736 O O . ALA B 1 168 ? -23.578 -10.555 9.992 1 98.5 168 ALA B O 1
ATOM 6737 N N . GLU B 1 169 ? -23.312 -8.391 9.594 1 98.25 169 GLU B N 1
ATOM 6738 C CA . GLU B 1 169 ? -24.016 -8.453 8.312 1 98.25 169 GLU B CA 1
ATOM 6739 C C . GLU B 1 169 ? -23.156 -9.141 7.25 1 98.25 169 GLU B C 1
ATOM 6741 O O . GLU B 1 169 ? -23.688 -9.586 6.223 1 98.25 169 GLU B O 1
ATOM 6746 N N . LEU B 1 170 ? -21.922 -9.203 7.469 1 98.19 170 LEU B N 1
ATOM 6747 C CA . LEU B 1 170 ? -20.984 -9.914 6.602 1 98.19 170 LEU B CA 1
ATOM 6748 C C . LEU B 1 170 ? -20.922 -11.391 6.957 1 98.19 170 LEU B C 1
ATOM 6750 O O . LEU B 1 170 ? -21.031 -12.25 6.082 1 98.19 170 LEU B O 1
ATOM 6754 N N . ASP B 1 171 ? -20.75 -11.664 8.188 1 98.38 171 ASP B N 1
ATOM 6755 C CA . ASP B 1 171 ? -20.625 -13.008 8.734 1 98.38 171 ASP B CA 1
ATOM 6756 C C . ASP B 1 171 ? -21.328 -13.133 10.078 1 98.38 171 ASP B C 1
ATOM 6758 O O . ASP B 1 171 ? -20.75 -12.805 11.125 1 98.38 171 ASP B O 1
ATOM 6762 N N . PRO B 1 172 ? -22.469 -13.641 10.078 1 98.19 172 PRO B N 1
ATOM 6763 C CA . PRO B 1 172 ? -23.25 -13.719 11.32 1 98.19 172 PRO B CA 1
ATOM 6764 C C . PRO B 1 172 ? -22.641 -14.688 12.336 1 98.19 172 PRO B C 1
ATOM 6766 O O . PRO B 1 172 ? -23.047 -14.695 13.5 1 98.19 172 PRO B O 1
ATOM 6769 N N . TYR B 1 173 ? -21.672 -15.508 11.906 1 98.25 173 TYR B N 1
ATOM 6770 C CA . TYR B 1 173 ? -21.094 -16.516 12.789 1 98.25 173 TYR B CA 1
ATOM 6771 C C . TYR B 1 173 ? -19.859 -15.992 13.492 1 98.25 173 TYR B C 1
ATOM 6773 O O . TYR B 1 173 ? -19.328 -16.625 14.406 1 98.25 173 TYR B O 1
ATOM 6781 N N . LEU B 1 174 ? -19.281 -14.844 13.102 1 98.19 174 LEU B N 1
ATOM 6782 C CA . LEU B 1 174 ? -18.078 -14.289 13.703 1 98.19 174 LEU B CA 1
ATOM 6783 C C . LEU B 1 174 ? -18.406 -13.539 14.984 1 98.19 174 LEU B C 1
ATOM 6785 O O . LEU B 1 174 ? -19.078 -12.5 14.953 1 98.19 174 LEU B O 1
ATOM 6789 N N . PRO B 1 175 ? -17.953 -13.977 16.141 1 97.88 175 PRO B N 1
ATOM 6790 C CA . PRO B 1 175 ? -18.234 -13.266 17.391 1 97.88 175 PRO B CA 1
ATOM 6791 C C . PRO B 1 175 ? -17.5 -11.938 17.5 1 97.88 175 PRO B C 1
ATOM 6793 O O . PRO B 1 175 ? -16.312 -11.859 17.188 1 97.88 175 PRO B O 1
ATOM 6796 N N . VAL B 1 176 ? -18.234 -10.922 17.875 1 98.31 176 VAL B N 1
ATOM 6797 C CA . VAL B 1 176 ? -17.672 -9.594 18.109 1 98.31 176 VAL B CA 1
ATOM 6798 C C . VAL B 1 176 ? -18.078 -9.086 19.484 1 98.31 176 VAL B C 1
ATOM 6800 O O . VAL B 1 176 ? -19.266 -9.117 19.844 1 98.31 176 VAL B O 1
ATOM 6803 N N . GLU B 1 177 ? -17.125 -8.719 20.297 1 97.81 177 GLU B N 1
ATOM 6804 C CA . GLU B 1 177 ? -17.359 -8.055 21.578 1 97.81 177 GLU B CA 1
ATOM 6805 C C . GLU B 1 177 ? -17.125 -6.551 21.469 1 97.81 177 GLU B C 1
ATOM 6807 O O . GLU B 1 177 ? -16.125 -6.117 20.875 1 97.81 177 GLU B O 1
ATOM 6812 N N . VAL B 1 178 ? -18.047 -5.75 22.094 1 97.56 178 VAL B N 1
ATOM 6813 C CA . VAL B 1 178 ? -17.969 -4.305 21.938 1 97.56 178 VAL B CA 1
ATOM 6814 C C . VAL B 1 178 ? -17.719 -3.646 23.281 1 97.56 178 VAL B C 1
ATOM 6816 O O . VAL B 1 178 ? -18.391 -3.957 24.266 1 97.56 178 VAL B O 1
ATOM 6819 N N . PHE B 1 179 ? -16.703 -2.816 23.359 1 97 179 PHE B N 1
ATOM 6820 C CA . PHE B 1 179 ? -16.453 -1.89 24.453 1 97 179 PHE B CA 1
ATOM 6821 C C . PHE B 1 179 ? -16.891 -0.479 24.094 1 97 179 PHE B C 1
ATOM 6823 O O . PHE B 1 179 ? -16.062 0.357 23.703 1 97 179 PHE B O 1
ATOM 6830 N N . ALA B 1 180 ? -18.156 -0.143 24.328 1 95.38 180 ALA B N 1
ATOM 6831 C CA . ALA B 1 180 ? -18.766 1.082 23.828 1 95.38 180 ALA B CA 1
ATOM 6832 C C . ALA B 1 180 ? -18.344 2.291 24.656 1 95.38 180 ALA B C 1
ATOM 6834 O O . ALA B 1 180 ? -18.469 3.434 24.203 1 95.38 180 ALA B O 1
ATOM 6835 N N . ALA B 1 181 ? -17.812 2.008 25.844 1 94.19 181 ALA B N 1
ATOM 6836 C CA . ALA B 1 181 ? -17.328 3.102 26.672 1 94.19 181 ALA B CA 1
ATOM 6837 C C . ALA B 1 181 ? -15.906 3.498 26.312 1 94.19 181 ALA B C 1
ATOM 6839 O O . ALA B 1 181 ? -15.367 4.465 26.859 1 94.19 181 ALA B O 1
ATOM 6840 N N . GLY B 1 182 ? -15.336 2.795 25.359 1 94.25 182 GLY B N 1
ATOM 6841 C CA . GLY B 1 182 ? -13.953 3.051 24.984 1 94.25 182 GLY B CA 1
ATOM 6842 C C . GLY B 1 182 ? -12.961 2.508 26 1 94.25 182 GLY B C 1
ATOM 6843 O O . GLY B 1 182 ? -13.273 1.582 26.75 1 94.25 182 GLY B O 1
ATOM 6844 N N . LEU B 1 183 ? -11.742 2.994 25.828 1 94.25 183 LEU B N 1
ATOM 6845 C CA . LEU B 1 183 ? -10.664 2.52 26.688 1 94.25 183 LEU B CA 1
ATOM 6846 C C . LEU B 1 183 ? -10.227 3.609 27.672 1 94.25 183 LEU B C 1
ATOM 6848 O O . LEU B 1 183 ? -10.188 4.789 27.312 1 94.25 183 LEU B O 1
ATOM 6852 N N . THR B 1 184 ? -9.961 3.23 28.844 1 91.19 184 THR B N 1
ATOM 6853 C CA . THR B 1 184 ? -9.336 4.035 29.891 1 91.19 184 THR B CA 1
ATOM 6854 C C . THR B 1 184 ? -8.219 3.256 30.578 1 91.19 184 THR B C 1
ATOM 6856 O O . THR B 1 184 ? -7.98 2.088 30.25 1 91.19 184 THR B O 1
ATOM 6859 N N . PHE B 1 185 ? -7.574 3.934 31.453 1 88.56 185 PHE B N 1
ATOM 6860 C CA . PHE B 1 185 ? -6.535 3.271 32.25 1 88.56 185 PHE B CA 1
ATOM 6861 C C . PHE B 1 185 ? -7.102 2.07 32.969 1 88.56 185 PHE B C 1
ATOM 6863 O O . PHE B 1 185 ? -6.438 1.038 33.094 1 88.56 185 PHE B O 1
ATOM 6870 N N . ASP B 1 186 ? -8.359 2.168 33.344 1 91 186 ASP B N 1
ATOM 6871 C CA . ASP B 1 186 ? -8.969 1.144 34.188 1 91 186 ASP B CA 1
ATOM 6872 C C . ASP B 1 186 ? -9.508 -0.008 33.344 1 91 186 ASP B C 1
ATOM 6874 O O . ASP B 1 186 ? -9.656 -1.129 33.812 1 91 186 ASP B O 1
ATOM 6878 N N . THR B 1 187 ? -9.766 0.179 32.062 1 94.38 187 THR B N 1
ATOM 6879 C CA . THR B 1 187 ? -10.477 -0.835 31.297 1 94.38 187 THR B CA 1
ATOM 6880 C C . THR B 1 187 ? -9.547 -1.479 30.281 1 94.38 187 THR B C 1
ATOM 6882 O O . THR B 1 187 ? -9.891 -2.502 29.688 1 94.38 187 THR B O 1
ATOM 6885 N N . VAL B 1 188 ? -8.391 -0.923 30.109 1 95.88 188 VAL B N 1
ATOM 6886 C CA . VAL B 1 188 ? -7.48 -1.368 29.062 1 95.88 188 VAL B CA 1
ATOM 6887 C C . VAL B 1 188 ? -7.09 -2.824 29.312 1 95.88 188 VAL B C 1
ATOM 6889 O O . VAL B 1 188 ? -6.961 -3.604 28.359 1 95.88 188 VAL B O 1
ATOM 6892 N N . ASP B 1 189 ? -6.914 -3.283 30.516 1 96.56 189 ASP B N 1
ATOM 6893 C CA . ASP B 1 189 ? -6.516 -4.656 30.828 1 96.56 189 ASP B CA 1
ATOM 6894 C C . ASP B 1 189 ? -7.609 -5.645 30.438 1 96.56 189 ASP B C 1
ATOM 6896 O O . ASP B 1 189 ? -7.316 -6.707 29.875 1 96.56 189 ASP B O 1
ATOM 6900 N N . ALA B 1 190 ? -8.805 -5.301 30.734 1 97.75 190 ALA B N 1
ATOM 6901 C CA . ALA B 1 190 ? -9.922 -6.156 30.359 1 97.75 190 ALA B CA 1
ATOM 6902 C C . ALA B 1 190 ? -10.023 -6.285 28.844 1 97.75 190 ALA B C 1
ATOM 6904 O O . ALA B 1 190 ? -10.32 -7.359 28.312 1 97.75 190 ALA B O 1
ATOM 6905 N N . PHE B 1 191 ? -9.805 -5.238 28.172 1 97.62 191 PHE B N 1
ATOM 6906 C CA . PHE B 1 191 ? -9.836 -5.23 26.703 1 97.62 191 PHE B CA 1
ATOM 6907 C C . PHE B 1 191 ? -8.758 -6.137 26.141 1 97.62 191 PHE B C 1
ATOM 6909 O O . PHE B 1 191 ? -9.008 -6.883 25.188 1 97.62 191 PHE B O 1
ATOM 6916 N N . LEU B 1 192 ? -7.578 -6.09 26.703 1 98.5 192 LEU B N 1
ATOM 6917 C CA . LEU B 1 192 ? -6.418 -6.793 26.172 1 98.5 192 LEU B CA 1
ATOM 6918 C C . LEU B 1 192 ? -6.457 -8.273 26.547 1 98.5 192 LEU B C 1
ATOM 6920 O O . LEU B 1 192 ? -5.762 -9.086 25.938 1 98.5 192 LEU B O 1
ATOM 6924 N N . ASP B 1 193 ? -7.195 -8.648 27.516 1 98.06 193 ASP B N 1
ATOM 6925 C CA . ASP B 1 193 ? -7.172 -9.992 28.078 1 98.06 193 ASP B CA 1
ATOM 6926 C C . ASP B 1 193 ? -7.496 -11.039 27.031 1 98.06 193 ASP B C 1
ATOM 6928 O O . ASP B 1 193 ? -8.57 -11.016 26.422 1 98.06 193 ASP B O 1
ATOM 6932 N N . GLY B 1 194 ? -6.602 -11.922 26.75 1 97.94 194 GLY B N 1
ATOM 6933 C CA . GLY B 1 194 ? -6.824 -13.07 25.891 1 97.94 194 GLY B CA 1
ATOM 6934 C C . GLY B 1 194 ? -6.609 -12.773 24.422 1 97.94 194 GLY B C 1
ATOM 6935 O O . GLY B 1 194 ? -6.754 -13.656 23.578 1 97.94 194 GLY B O 1
ATOM 6936 N N . LEU B 1 195 ? -6.176 -11.562 24.062 1 98.56 195 LEU B N 1
ATOM 6937 C CA . LEU B 1 195 ? -5.973 -11.211 22.656 1 98.56 195 LEU B CA 1
ATOM 6938 C C . LEU B 1 195 ? -4.664 -11.789 22.141 1 98.56 195 LEU B C 1
ATOM 6940 O O . LEU B 1 195 ? -3.693 -11.914 22.891 1 98.56 195 LEU B O 1
ATOM 6944 N N . ASP B 1 196 ? -4.664 -12.188 20.891 1 98.81 196 ASP B N 1
ATOM 6945 C CA . ASP B 1 196 ? -3.443 -12.602 20.219 1 98.81 196 ASP B CA 1
ATOM 6946 C C . ASP B 1 196 ? -2.738 -11.414 19.562 1 98.81 196 ASP B C 1
ATOM 6948 O O . ASP B 1 196 ? -1.513 -11.406 19.438 1 98.81 196 ASP B O 1
ATOM 6952 N N . ILE B 1 197 ? -3.463 -10.453 19.109 1 98.88 197 ILE B N 1
ATOM 6953 C CA . ILE B 1 197 ? -2.988 -9.25 18.438 1 98.88 197 ILE B CA 1
ATOM 6954 C C . ILE B 1 197 ? -3.873 -8.062 18.812 1 98.88 197 ILE B C 1
ATOM 6956 O O . ILE B 1 197 ? -5.086 -8.211 18.969 1 98.88 197 ILE B O 1
ATOM 6960 N N . VAL B 1 198 ? -3.307 -6.902 18.953 1 98.88 198 VAL B N 1
ATOM 6961 C CA . VAL B 1 198 ? -4.113 -5.703 19.141 1 98.88 198 VAL B CA 1
ATOM 6962 C C . VAL B 1 198 ? -3.748 -4.656 18.094 1 98.88 198 VAL B C 1
ATOM 6964 O O . VAL B 1 198 ? -2.572 -4.48 17.766 1 98.88 198 VAL B O 1
ATOM 6967 N N . ILE B 1 199 ? -4.723 -4.09 17.453 1 98.75 199 ILE B N 1
ATOM 6968 C CA . ILE B 1 199 ? -4.609 -2.963 16.531 1 98.75 199 ILE B CA 1
ATOM 6969 C C . ILE B 1 199 ? -4.973 -1.667 17.266 1 98.75 199 ILE B C 1
ATOM 6971 O O . ILE B 1 199 ? -6.09 -1.522 17.766 1 98.75 199 ILE B O 1
ATOM 6975 N N . GLU B 1 200 ? -4.055 -0.759 17.297 1 98.06 200 GLU B N 1
ATOM 6976 C CA . GLU B 1 200 ? -4.25 0.49 18.031 1 98.06 200 GLU B CA 1
ATOM 6977 C C . GLU B 1 200 ? -4.41 1.668 17.062 1 98.06 200 GLU B C 1
ATOM 6979 O O . GLU B 1 200 ? -3.479 2.008 16.328 1 98.06 200 GLU B O 1
ATOM 6984 N N . GLU B 1 201 ? -5.57 2.295 17.078 1 96.81 201 GLU B N 1
ATOM 6985 C CA . GLU B 1 201 ? -5.891 3.449 16.25 1 96.81 201 GLU B CA 1
ATOM 6986 C C . GLU B 1 201 ? -6.527 4.562 17.062 1 96.81 201 GLU B C 1
ATOM 6988 O O . GLU B 1 201 ? -7.43 5.254 16.594 1 96.81 201 GLU B O 1
ATOM 6993 N N . CYS B 1 202 ? -6.129 4.699 18.234 1 91.62 202 CYS B N 1
ATOM 6994 C CA . CYS B 1 202 ? -6.648 5.738 19.125 1 91.62 202 CYS B CA 1
ATOM 6995 C C . CYS B 1 202 ? -6.098 7.109 18.734 1 91.62 202 CYS B C 1
ATOM 6997 O O . CYS B 1 202 ? -5.051 7.203 18.094 1 91.62 202 CYS B O 1
ATOM 6999 N N . ASP B 1 203 ? -6.723 8.18 19.219 1 81.75 203 ASP B N 1
ATOM 7000 C CA . ASP B 1 203 ? -6.352 9.539 18.828 1 81.75 203 ASP B CA 1
ATOM 7001 C C . ASP B 1 203 ? -5.43 10.172 19.875 1 81.75 203 ASP B C 1
ATOM 7003 O O . ASP B 1 203 ? -4.688 11.109 19.578 1 81.75 203 ASP B O 1
ATOM 7007 N N . SER B 1 204 ? -5.531 9.734 21.125 1 85.44 204 SER B N 1
ATOM 7008 C CA . SER B 1 204 ? -4.781 10.414 22.172 1 85.44 204 SER B CA 1
ATOM 7009 C C . SER B 1 204 ? -3.467 9.695 22.469 1 85.44 204 SER B C 1
ATOM 7011 O O . SER B 1 204 ? -3.422 8.461 22.5 1 85.44 204 SER B O 1
ATOM 7013 N N . LEU B 1 205 ? -2.459 10.445 22.641 1 87.75 205 LEU B N 1
ATOM 7014 C CA . LEU B 1 205 ? -1.137 9.906 22.922 1 87.75 205 LEU B CA 1
ATOM 7015 C C . LEU B 1 205 ? -1.148 9.102 24.219 1 87.75 205 LEU B C 1
ATOM 7017 O O . LEU B 1 205 ? -0.438 8.102 24.344 1 87.75 205 LEU B O 1
ATOM 7021 N N . ASP B 1 206 ? -1.929 9.562 25.203 1 88.88 206 ASP B N 1
ATOM 7022 C CA . ASP B 1 206 ? -2.006 8.867 26.484 1 88.88 206 ASP B CA 1
ATOM 7023 C C . ASP B 1 206 ? -2.525 7.441 26.312 1 88.88 206 ASP B C 1
ATOM 7025 O O . ASP B 1 206 ? -1.951 6.492 26.844 1 88.88 206 ASP B O 1
ATOM 7029 N N . MET B 1 207 ? -3.572 7.273 25.531 1 91 207 MET B N 1
ATOM 7030 C CA . MET B 1 207 ? -4.148 5.945 25.344 1 91 207 MET B CA 1
ATOM 7031 C C . MET B 1 207 ? -3.23 5.074 24.484 1 91 207 MET B C 1
ATOM 7033 O O . MET B 1 207 ? -3.158 3.861 24.688 1 91 207 MET B O 1
ATOM 7037 N N . LYS B 1 208 ? -2.57 5.715 23.516 1 93.5 208 LYS B N 1
ATOM 7038 C CA . LYS B 1 208 ? -1.582 4.965 22.75 1 93.5 208 LYS B CA 1
ATOM 7039 C C . LYS B 1 208 ? -0.528 4.344 23.656 1 93.5 208 LYS B C 1
ATOM 7041 O O . LYS B 1 208 ? -0.135 3.191 23.469 1 93.5 208 LYS B O 1
ATOM 7046 N N . ALA B 1 209 ? -0.083 5.137 24.625 1 93.38 209 ALA B N 1
ATOM 7047 C CA . ALA B 1 209 ? 0.962 4.684 25.531 1 93.38 209 ALA B CA 1
ATOM 7048 C C . ALA B 1 209 ? 0.425 3.631 26.5 1 93.38 209 ALA B C 1
ATOM 7050 O O . ALA B 1 209 ? 1.048 2.586 26.703 1 93.38 209 ALA B O 1
ATOM 7051 N N . VAL B 1 210 ? -0.743 3.887 27.078 1 93.62 210 VAL B N 1
ATOM 7052 C CA . VAL B 1 210 ? -1.322 3.008 28.094 1 93.62 210 VAL B CA 1
ATOM 7053 C C . VAL B 1 210 ? -1.633 1.646 27.484 1 93.62 210 VAL B C 1
ATOM 7055 O O . VAL B 1 210 ? -1.372 0.607 28.094 1 93.62 210 VAL B O 1
ATOM 7058 N N . LEU B 1 211 ? -2.188 1.645 26.297 1 96.75 211 LEU B N 1
ATOM 7059 C CA . LEU B 1 211 ? -2.508 0.395 25.625 1 96.75 211 LEU B CA 1
ATOM 7060 C C . LEU B 1 211 ? -1.243 -0.411 25.344 1 96.75 211 LEU B C 1
ATOM 7062 O O . LEU B 1 211 ? -1.221 -1.628 25.531 1 96.75 211 LEU B O 1
ATOM 7066 N N . ARG B 1 212 ? -0.22 0.217 24.906 1 96.56 212 ARG B N 1
ATOM 7067 C CA . ARG B 1 212 ? 1.03 -0.462 24.594 1 96.56 212 ARG B CA 1
ATOM 7068 C C . ARG B 1 212 ? 1.693 -1.019 25.844 1 96.56 212 ARG B C 1
ATOM 7070 O O . ARG B 1 212 ? 2.295 -2.094 25.812 1 96.56 212 ARG B O 1
ATOM 7077 N N . GLU B 1 213 ? 1.629 -0.258 26.922 1 95.19 213 GLU B N 1
ATOM 7078 C CA . GLU B 1 213 ? 2.152 -0.787 28.172 1 95.19 213 GLU B CA 1
ATOM 7079 C C . GLU B 1 213 ? 1.428 -2.066 28.578 1 95.19 213 GLU B C 1
ATOM 7081 O O . GLU B 1 213 ? 2.061 -3.041 28.984 1 95.19 213 GLU B O 1
ATOM 7086 N N . GLY B 1 214 ? 0.142 -2.031 28.5 1 96.56 214 GLY B N 1
ATOM 7087 C CA . GLY B 1 214 ? -0.636 -3.225 28.797 1 96.56 214 GLY B CA 1
ATOM 7088 C C . GLY B 1 214 ? -0.329 -4.383 27.859 1 96.56 214 GLY B C 1
ATOM 7089 O O . GLY B 1 214 ? -0.224 -5.527 28.297 1 96.56 214 GLY B O 1
ATOM 7090 N N . ALA B 1 215 ? -0.241 -4.133 26.562 1 98.25 215 ALA B N 1
ATOM 7091 C CA . ALA B 1 215 ? 0.078 -5.152 25.562 1 98.25 215 ALA B CA 1
ATOM 7092 C C . ALA B 1 215 ? 1.452 -5.762 25.828 1 98.25 215 ALA B C 1
ATOM 7094 O O . ALA B 1 215 ? 1.624 -6.98 25.75 1 98.25 215 ALA B O 1
ATOM 7095 N N . ARG B 1 216 ? 2.414 -4.887 26.094 1 97.5 216 ARG B N 1
ATOM 7096 C CA . ARG B 1 216 ? 3.768 -5.348 26.391 1 97.5 216 ARG B CA 1
ATOM 7097 C C . ARG B 1 216 ? 3.777 -6.289 27.594 1 97.5 216 ARG B C 1
ATOM 7099 O O . ARG B 1 216 ? 4.426 -7.336 27.562 1 97.5 216 ARG B O 1
ATOM 7106 N N . ALA B 1 217 ? 3.078 -5.918 28.625 1 97 217 ALA B N 1
ATOM 7107 C CA . ALA B 1 217 ? 3.002 -6.723 29.844 1 97 217 ALA B CA 1
ATOM 7108 C C . ALA B 1 217 ? 2.42 -8.102 29.547 1 97 217 ALA B C 1
ATOM 7110 O O . ALA B 1 217 ? 2.752 -9.078 30.219 1 97 217 ALA B O 1
ATOM 7111 N N . ARG B 1 218 ? 1.646 -8.227 28.531 1 97.94 218 ARG B N 1
ATOM 7112 C CA . ARG B 1 218 ? 0.965 -9.469 28.188 1 97.94 218 ARG B CA 1
ATOM 7113 C C . ARG B 1 218 ? 1.602 -10.133 26.969 1 97.94 218 ARG B C 1
ATOM 7115 O O . ARG B 1 218 ? 1.138 -11.18 26.516 1 97.94 218 ARG B O 1
ATOM 7122 N N . ARG B 1 219 ? 2.619 -9.508 26.438 1 98.31 219 ARG B N 1
ATOM 7123 C CA . ARG B 1 219 ? 3.348 -9.984 25.266 1 98.31 219 ARG B CA 1
ATOM 7124 C C . ARG B 1 219 ? 2.426 -10.086 24.062 1 98.31 219 ARG B C 1
ATOM 7126 O O . ARG B 1 219 ? 2.426 -11.102 23.359 1 98.31 219 ARG B O 1
ATOM 7133 N N . ILE B 1 220 ? 1.581 -9.109 23.906 1 98.75 220 ILE B N 1
ATOM 7134 C CA . ILE B 1 220 ? 0.686 -9.016 22.75 1 98.75 220 ILE B CA 1
ATOM 7135 C C . ILE B 1 220 ? 1.276 -8.062 21.719 1 98.75 220 ILE B C 1
ATOM 7137 O O . ILE B 1 220 ? 1.598 -6.914 22.031 1 98.75 220 ILE B O 1
ATOM 7141 N N . PRO B 1 221 ? 1.52 -8.508 20.453 1 98.81 221 PRO B N 1
ATOM 7142 C CA . PRO B 1 221 ? 1.978 -7.578 19.422 1 98.81 221 PRO B CA 1
ATOM 7143 C C . PRO B 1 221 ? 0.959 -6.477 19.125 1 98.81 221 PRO B C 1
ATOM 7145 O O . PRO B 1 221 ? -0.249 -6.719 19.188 1 98.81 221 PRO B O 1
ATOM 7148 N N . VAL B 1 222 ? 1.485 -5.27 18.766 1 98.81 222 VAL B N 1
ATOM 7149 C CA . VAL B 1 222 ? 0.659 -4.105 18.469 1 98.81 222 VAL B CA 1
ATOM 7150 C C . VAL B 1 222 ? 0.922 -3.639 17.047 1 98.81 222 VAL B C 1
ATOM 7152 O O . VAL B 1 222 ? 2.076 -3.494 16.641 1 98.81 222 VAL B O 1
ATOM 7155 N N . LEU B 1 223 ? -0.107 -3.512 16.281 1 98.69 223 LEU B N 1
ATOM 7156 C CA . LEU B 1 223 ? -0.039 -2.951 14.938 1 98.69 223 LEU B CA 1
ATOM 7157 C C . LEU B 1 223 ? -0.796 -1.629 14.867 1 98.69 223 LEU B C 1
ATOM 7159 O O . LEU B 1 223 ? -1.837 -1.466 15.508 1 98.69 223 LEU B O 1
ATOM 7163 N N . MET B 1 224 ? -0.303 -0.707 14.047 1 97.81 224 MET B N 1
ATOM 7164 C CA . MET B 1 224 ? -0.935 0.597 13.859 1 97.81 224 MET B CA 1
ATOM 7165 C C . MET B 1 224 ? -0.714 1.111 12.438 1 97.81 224 MET B C 1
ATOM 7167 O O . MET B 1 224 ? 0.36 0.923 11.867 1 97.81 224 MET B O 1
ATOM 7171 N N . ALA B 1 225 ? -1.718 1.659 11.883 1 94.62 225 ALA B N 1
ATOM 7172 C CA . ALA B 1 225 ? -1.627 2.398 10.625 1 94.62 225 ALA B CA 1
ATOM 7173 C C . ALA B 1 225 ? -1.891 3.885 10.844 1 94.62 225 ALA B C 1
ATOM 7175 O O . ALA B 1 225 ? -2.787 4.258 11.609 1 94.62 225 ALA B O 1
ATOM 7176 N N . THR B 1 226 ? -0.98 4.648 10.203 1 83 226 THR B N 1
ATOM 7177 C CA . THR B 1 226 ? -1.19 6.09 10.242 1 83 226 THR B CA 1
ATOM 7178 C C . THR B 1 226 ? -1.566 6.617 8.859 1 83 226 THR B C 1
ATOM 7180 O O . THR B 1 226 ? -1.39 5.926 7.859 1 83 226 THR B O 1
ATOM 7183 N N . SER B 1 227 ? -2.137 7.652 8.727 1 76.75 227 SER B N 1
ATOM 7184 C CA . SER B 1 227 ? -2.787 8.125 7.504 1 76.75 227 SER B CA 1
ATOM 7185 C C . SER B 1 227 ? -1.774 8.727 6.535 1 76.75 227 SER B C 1
ATOM 7187 O O . SER B 1 227 ? -1.793 8.422 5.344 1 76.75 227 SER B O 1
ATOM 7189 N N . ASP B 1 228 ? -0.781 9.391 7.02 1 87.81 228 ASP B N 1
ATOM 7190 C CA . ASP B 1 228 ? 0.064 10.109 6.07 1 87.81 228 ASP B CA 1
ATOM 7191 C C . ASP B 1 228 ? 1.126 9.188 5.473 1 87.81 228 ASP B C 1
ATOM 7193 O O . ASP B 1 228 ? 1.812 8.469 6.203 1 87.81 228 ASP B O 1
ATOM 7197 N N . ARG B 1 229 ? 1.193 9.141 4.176 1 91.19 229 ARG B N 1
ATOM 7198 C CA . ARG B 1 229 ? 2.152 8.383 3.377 1 91.19 229 ARG B CA 1
ATOM 7199 C C . ARG B 1 229 ? 2.152 6.914 3.77 1 91.19 229 ARG B C 1
ATOM 7201 O O . ARG B 1 229 ? 3.191 6.25 3.719 1 91.19 229 ARG B O 1
ATOM 7208 N N . GLY B 1 230 ? 1.046 6.445 4.281 1 94.06 230 GLY B N 1
ATOM 7209 C CA . GLY B 1 230 ? 0.859 5.027 4.539 1 94.06 230 GLY B CA 1
ATOM 7210 C C . GLY B 1 230 ? 1.798 4.488 5.602 1 94.06 230 GLY B C 1
ATOM 7211 O O . GLY B 1 230 ? 2.311 3.373 5.477 1 94.06 230 GLY B O 1
ATOM 7212 N N . LEU B 1 231 ? 2.123 5.273 6.625 1 94.75 231 LEU B N 1
ATOM 7213 C CA . LEU B 1 231 ? 3.002 4.84 7.707 1 94.75 231 LEU B CA 1
ATOM 7214 C C . LEU B 1 231 ? 2.381 3.678 8.477 1 94.75 231 LEU B C 1
ATOM 7216 O O . LEU B 1 231 ? 1.227 3.758 8.898 1 94.75 231 LEU B O 1
ATOM 7220 N N . VAL B 1 232 ? 3.102 2.572 8.594 1 96.94 232 VAL B N 1
ATOM 7221 C CA . VAL B 1 232 ? 2.723 1.382 9.344 1 96.94 232 VAL B CA 1
ATOM 7222 C C . VAL B 1 232 ? 3.688 1.178 10.508 1 96.94 232 VAL B C 1
ATOM 7224 O O . VAL B 1 232 ? 4.902 1.332 10.352 1 96.94 232 VAL B O 1
ATOM 7227 N N . ASP B 1 233 ? 3.18 0.922 11.68 1 97.12 233 ASP B N 1
ATOM 7228 C CA . ASP B 1 233 ? 3.945 0.735 12.906 1 97.12 233 ASP B CA 1
ATOM 7229 C C . ASP B 1 233 ? 3.699 -0.651 13.5 1 97.12 233 ASP B C 1
ATOM 7231 O O . ASP B 1 233 ? 2.557 -1.025 13.766 1 97.12 233 ASP B O 1
ATOM 7235 N N . VAL B 1 234 ? 4.75 -1.439 13.68 1 98.38 234 VAL B N 1
ATOM 7236 C CA . VAL B 1 234 ? 4.648 -2.791 14.219 1 98.38 234 VAL B CA 1
ATOM 7237 C C . VAL B 1 234 ? 5.523 -2.916 15.469 1 98.38 234 VAL B C 1
ATOM 7239 O O . VAL B 1 234 ? 6.715 -2.604 15.43 1 98.38 234 VAL B O 1
ATOM 7242 N N . GLU B 1 235 ? 4.984 -3.283 16.562 1 98.38 235 GLU B N 1
ATOM 7243 C CA . GLU B 1 235 ? 5.723 -3.605 17.781 1 98.38 235 GLU B CA 1
ATOM 7244 C C . GLU B 1 235 ? 5.43 -5.031 18.234 1 98.38 235 GLU B C 1
ATOM 7246 O O . GLU B 1 235 ? 4.34 -5.32 18.734 1 98.38 235 GLU B O 1
ATOM 7251 N N . ARG B 1 236 ? 6.43 -5.91 18.125 1 98.56 236 ARG B N 1
ATOM 7252 C CA . ARG B 1 236 ? 6.285 -7.336 18.391 1 98.56 236 ARG B CA 1
ATOM 7253 C C . ARG B 1 236 ? 6.625 -7.656 19.844 1 98.56 236 ARG B C 1
ATOM 7255 O O . ARG B 1 236 ? 7.578 -8.391 20.125 1 98.56 236 ARG B O 1
ATOM 7262 N N . PHE B 1 237 ? 5.828 -7.227 20.766 1 98.5 237 PHE B N 1
ATOM 7263 C CA . PHE B 1 237 ? 6.039 -7.48 22.188 1 98.5 237 PHE B CA 1
ATOM 7264 C C . PHE B 1 237 ? 6.047 -8.977 22.484 1 98.5 237 PHE B C 1
ATOM 7266 O O . PHE B 1 237 ? 6.582 -9.414 23.5 1 98.5 237 PHE B O 1
ATOM 7273 N N . ASP B 1 238 ? 5.441 -9.812 21.641 1 98.12 238 ASP B N 1
ATOM 7274 C CA . ASP B 1 238 ? 5.441 -11.266 21.797 1 98.12 238 ASP B CA 1
ATOM 7275 C C . ASP B 1 238 ? 6.844 -11.836 21.594 1 98.12 238 ASP B C 1
ATOM 7277 O O . ASP B 1 238 ? 7.199 -12.852 22.203 1 98.12 238 ASP B O 1
ATOM 7281 N N . GLN B 1 239 ? 7.609 -11.164 20.812 1 97.5 239 GLN B N 1
ATOM 7282 C CA . GLN B 1 239 ? 8.961 -11.617 20.516 1 97.5 239 GLN B CA 1
ATOM 7283 C C . GLN B 1 239 ? 10 -10.805 21.297 1 97.5 239 GLN B C 1
ATOM 7285 O O . GLN B 1 239 ? 11.062 -11.312 21.641 1 97.5 239 GLN B O 1
ATOM 7290 N N . GLU B 1 240 ? 9.656 -9.57 21.531 1 97.44 240 GLU B N 1
ATOM 7291 C CA . GLU B 1 240 ? 10.539 -8.641 22.234 1 97.44 240 GLU B CA 1
ATOM 7292 C C . GLU B 1 240 ? 9.828 -7.977 23.406 1 97.44 240 GLU B C 1
ATOM 7294 O O . GLU B 1 240 ? 9.594 -6.77 23.391 1 97.44 240 GLU B O 1
ATOM 7299 N N . PRO B 1 241 ? 9.656 -8.641 24.438 1 96 241 PRO B N 1
ATOM 7300 C CA . PRO B 1 241 ? 8.836 -8.164 25.547 1 96 241 PRO B CA 1
ATOM 7301 C C . PRO B 1 241 ? 9.453 -6.973 26.266 1 96 241 PRO B C 1
ATOM 7303 O O . PRO B 1 241 ? 8.773 -6.297 27.047 1 96 241 PRO B O 1
ATOM 7306 N N . GLN B 1 242 ? 10.703 -6.637 26.062 1 95.12 242 GLN B N 1
ATOM 7307 C CA . GLN B 1 242 ? 11.359 -5.543 26.781 1 95.12 242 GLN B CA 1
ATOM 7308 C C . GLN B 1 242 ? 11.5 -4.316 25.875 1 95.12 242 GLN B C 1
ATOM 7310 O O . GLN B 1 242 ? 12.016 -3.283 26.312 1 95.12 242 GLN B O 1
ATOM 7315 N N . ARG B 1 243 ? 11.039 -4.422 24.734 1 94.69 243 ARG B N 1
ATOM 7316 C CA . ARG B 1 243 ? 11.211 -3.301 23.812 1 94.69 243 ARG B CA 1
ATOM 7317 C C . ARG B 1 243 ? 10.484 -2.061 24.328 1 94.69 243 ARG B C 1
ATOM 7319 O O . ARG B 1 243 ? 9.391 -2.16 24.891 1 94.69 243 ARG B O 1
ATOM 7326 N N . PRO B 1 244 ? 11.078 -0.851 24.109 1 93.88 244 PRO B N 1
ATOM 7327 C CA . PRO B 1 244 ? 10.359 0.364 24.5 1 93.88 244 PRO B CA 1
ATOM 7328 C C . PRO B 1 244 ? 9.094 0.593 23.688 1 93.88 244 PRO B C 1
ATOM 7330 O O . PRO B 1 244 ? 9.062 0.289 22.484 1 93.88 244 PRO B O 1
ATOM 7333 N N . ILE B 1 245 ? 8.164 1.133 24.328 1 94.5 245 ILE B N 1
ATOM 7334 C CA . ILE B 1 245 ? 6.93 1.416 23.594 1 94.5 245 ILE B CA 1
ATOM 7335 C C . ILE B 1 245 ? 7.172 2.527 22.578 1 94.5 245 ILE B C 1
ATOM 7337 O O . ILE B 1 245 ? 8.047 3.375 22.781 1 94.5 245 ILE B O 1
ATOM 7341 N N . LEU B 1 246 ? 6.363 2.457 21.484 1 94.12 246 LEU B N 1
ATOM 7342 C CA . LEU B 1 246 ? 6.445 3.418 20.391 1 94.12 246 LEU B CA 1
ATOM 7343 C C . LEU B 1 246 ? 7.887 3.576 19.906 1 94.12 246 LEU B C 1
ATOM 7345 O O . LEU B 1 246 ? 8.328 4.691 19.625 1 94.12 246 LEU B O 1
ATOM 7349 N N . HIS B 1 247 ? 8.633 2.475 20 1 93.75 247 HIS B N 1
ATOM 7350 C CA . HIS B 1 247 ? 10 2.383 19.5 1 93.75 247 HIS B CA 1
ATOM 7351 C C . HIS B 1 247 ? 10.93 3.332 20.234 1 93.75 247 HIS B C 1
ATOM 7353 O O . HIS B 1 247 ? 11.969 3.738 19.703 1 93.75 247 HIS B O 1
ATOM 7359 N N . GLY B 1 248 ? 10.492 3.836 21.406 1 90.69 248 GLY B N 1
ATOM 7360 C CA . GLY B 1 248 ? 11.305 4.742 22.203 1 90.69 248 GLY B CA 1
ATOM 7361 C C . GLY B 1 248 ? 11.141 6.195 21.812 1 90.69 248 GLY B C 1
ATOM 7362 O O . GLY B 1 248 ? 11.852 7.066 22.312 1 90.69 248 GLY B O 1
ATOM 7363 N N . LEU B 1 249 ? 10.234 6.461 21.016 1 86.75 249 LEU B N 1
ATOM 7364 C CA . LEU B 1 249 ? 10.055 7.805 20.484 1 86.75 249 LEU B CA 1
ATOM 7365 C C . LEU B 1 249 ? 9.586 8.766 21.562 1 86.75 249 LEU B C 1
ATOM 7367 O O . LEU B 1 249 ? 9.68 9.984 21.406 1 86.75 249 LEU B O 1
ATOM 7371 N N . LEU B 1 250 ? 9.07 8.234 22.656 1 83.75 250 LEU B N 1
ATOM 7372 C CA . LEU B 1 250 ? 8.648 9.094 23.766 1 83.75 250 LEU B CA 1
ATOM 7373 C C . LEU B 1 250 ? 9.812 9.414 24.688 1 83.75 250 LEU B C 1
ATOM 7375 O O . LEU B 1 250 ? 9.68 10.234 25.609 1 83.75 250 LEU B O 1
ATOM 7379 N N . GLY B 1 251 ? 10.891 8.805 24.453 1 77.94 251 GLY B N 1
ATOM 7380 C CA . GLY B 1 251 ? 12.062 9.031 25.281 1 77.94 251 GLY B CA 1
ATOM 7381 C C . GLY B 1 251 ? 11.852 8.617 26.734 1 77.94 251 GLY B C 1
ATOM 7382 O O . GLY B 1 251 ? 11.352 7.523 27 1 77.94 251 GLY B O 1
ATOM 7383 N N . ASP B 1 252 ? 12.227 9.633 27.641 1 76.44 252 ASP B N 1
ATOM 7384 C CA . ASP B 1 252 ? 12.164 9.336 29.062 1 76.44 252 ASP B CA 1
ATOM 7385 C C . ASP B 1 252 ? 10.859 9.836 29.672 1 76.44 252 ASP B C 1
ATOM 7387 O O . ASP B 1 252 ? 10.742 9.961 30.891 1 76.44 252 ASP B O 1
ATOM 7391 N N . LEU B 1 253 ? 10.008 10.039 28.781 1 79.56 253 LEU B N 1
ATOM 7392 C CA . LEU B 1 253 ? 8.734 10.57 29.25 1 79.56 253 LEU B CA 1
ATOM 7393 C C . LEU B 1 253 ? 8.039 9.578 30.172 1 79.56 253 LEU B C 1
ATOM 7395 O O . LEU B 1 253 ? 7.98 8.383 29.875 1 79.56 253 LEU B O 1
ATOM 7399 N N . ASP B 1 254 ? 7.652 10.125 31.328 1 80.94 254 ASP B N 1
ATOM 7400 C CA . ASP B 1 254 ? 6.824 9.336 32.219 1 80.94 254 ASP B CA 1
ATOM 7401 C C . ASP B 1 254 ? 5.387 9.25 31.719 1 80.94 254 ASP B C 1
ATOM 7403 O O . ASP B 1 254 ? 4.652 10.234 31.75 1 80.94 254 ASP B O 1
ATOM 7407 N N . ILE B 1 255 ? 4.977 8.102 31.375 1 82.19 255 ILE B N 1
ATOM 7408 C CA . ILE B 1 255 ? 3.68 7.848 30.75 1 82.19 255 ILE B CA 1
ATOM 7409 C C . ILE B 1 255 ? 2.564 8.219 31.734 1 82.19 255 ILE B C 1
ATOM 7411 O O . ILE B 1 255 ? 1.495 8.672 31.328 1 82.19 255 ILE B O 1
ATOM 7415 N N . GLY B 1 256 ? 2.842 8.086 32.969 1 80.75 256 GLY B N 1
ATOM 7416 C CA . GLY B 1 256 ? 1.86 8.414 34 1 80.75 256 GLY B CA 1
ATOM 7417 C C . GLY B 1 256 ? 1.513 9.891 34.031 1 80.75 256 GLY B C 1
ATOM 7418 O O . GLY B 1 256 ? 0.469 10.273 34.562 1 80.75 256 GLY B O 1
ATOM 7419 N N . LEU B 1 257 ? 2.33 10.734 33.375 1 81.69 257 LEU B N 1
ATOM 7420 C CA . LEU B 1 257 ? 2.127 12.18 33.406 1 81.69 257 LEU B CA 1
ATOM 7421 C C . LEU B 1 257 ? 1.335 12.641 32.188 1 81.69 257 LEU B C 1
ATOM 7423 O O . LEU B 1 257 ? 0.832 13.766 32.156 1 81.69 257 LEU B O 1
ATOM 7427 N N . LEU B 1 258 ? 1.132 11.75 31.281 1 84.06 258 LEU B N 1
ATOM 7428 C CA . LEU B 1 258 ? 0.573 12.125 29.984 1 84.06 258 LEU B CA 1
ATOM 7429 C C . LEU B 1 258 ? -0.858 12.633 30.141 1 84.06 258 LEU B C 1
ATOM 7431 O O . LEU B 1 258 ? -1.223 13.656 29.562 1 84.06 258 LEU B O 1
ATOM 7435 N N . PRO B 1 259 ? -1.63 11.984 30.984 1 78.81 259 PRO B N 1
ATOM 7436 C CA . PRO B 1 259 ? -3.008 12.469 31.094 1 78.81 259 PRO B CA 1
ATOM 7437 C C . PRO B 1 259 ? -3.088 13.883 31.672 1 78.81 259 PRO B C 1
ATOM 7439 O O . PRO B 1 259 ? -4.023 14.625 31.375 1 78.81 259 PRO B O 1
ATOM 7442 N N . GLY B 1 260 ? -2.188 14.281 32.406 1 80.31 260 GLY B N 1
ATOM 7443 C CA . GLY B 1 260 ? -2.191 15.586 33.031 1 80.31 260 GLY B CA 1
ATOM 7444 C C . GLY B 1 260 ? -1.521 16.656 32.188 1 80.31 260 GLY B C 1
ATOM 7445 O O . GLY B 1 260 ? -1.654 17.844 32.469 1 80.31 260 GLY B O 1
ATOM 7446 N N . MET B 1 261 ? -0.925 16.25 31.141 1 83.94 261 MET B N 1
ATOM 7447 C CA . MET B 1 261 ? -0.232 17.203 30.266 1 83.94 261 MET B CA 1
ATOM 7448 C C . MET B 1 261 ? -1.224 17.969 29.406 1 83.94 261 MET B C 1
ATOM 7450 O O . MET B 1 261 ? -2.223 17.422 28.953 1 83.94 261 MET B O 1
ATOM 7454 N N . SER B 1 262 ? -0.898 19.203 29.219 1 80.69 262 SER B N 1
ATOM 7455 C CA . SER B 1 262 ? -1.681 20.016 28.297 1 80.69 262 SER B CA 1
ATOM 7456 C C . SER B 1 262 ? -1.402 19.641 26.859 1 80.69 262 SER B C 1
ATOM 7458 O O . SER B 1 262 ? -0.437 18.922 26.562 1 80.69 262 SER B O 1
ATOM 7460 N N . SER B 1 263 ? -2.287 20.062 25.969 1 75.62 263 SER B N 1
ATOM 7461 C CA . SER B 1 263 ? -2.098 19.812 24.547 1 75.62 263 SER B CA 1
ATOM 7462 C C . SER B 1 263 ? -0.766 20.375 24.062 1 75.62 263 SER B C 1
ATOM 7464 O O . SER B 1 263 ? -0.077 19.75 23.25 1 75.62 263 SER B O 1
ATOM 7466 N N . ARG B 1 264 ? -0.412 21.453 24.594 1 74.25 264 ARG B N 1
ATOM 7467 C CA . ARG B 1 264 ? 0.831 22.109 24.188 1 74.25 264 ARG B CA 1
ATOM 7468 C C . ARG B 1 264 ? 2.043 21.312 24.641 1 74.25 264 ARG B C 1
ATOM 7470 O O . ARG B 1 264 ? 3.029 21.188 23.922 1 74.25 264 ARG B O 1
ATOM 7477 N N . GLU B 1 265 ? 1.944 20.781 25.828 1 79.88 265 GLU B N 1
ATOM 7478 C CA . GLU B 1 265 ? 3.045 19.984 26.375 1 79.88 265 GLU B CA 1
ATOM 7479 C C . GLU B 1 265 ? 3.242 18.688 25.594 1 79.88 265 GLU B C 1
ATOM 7481 O O . GLU B 1 265 ? 4.348 18.156 25.547 1 79.88 265 GLU B O 1
ATOM 7486 N N . LYS B 1 266 ? 2.221 18.281 24.969 1 85 266 LYS B N 1
ATOM 7487 C CA . LYS B 1 266 ? 2.264 17 24.266 1 85 266 LYS B CA 1
ATOM 7488 C C . LYS B 1 266 ? 2.814 17.156 22.859 1 85 266 LYS B C 1
ATOM 7490 O O . LYS B 1 266 ? 3.209 16.188 22.219 1 85 266 LYS B O 1
ATOM 7495 N N . VAL B 1 267 ? 2.896 18.328 22.438 1 80.81 267 VAL B N 1
ATOM 7496 C CA . VAL B 1 267 ? 3.178 18.609 21.047 1 80.81 267 VAL B CA 1
ATOM 7497 C C . VAL B 1 267 ? 4.523 18 20.656 1 80.81 267 VAL B C 1
ATOM 7499 O O . VAL B 1 267 ? 4.621 17.312 19.641 1 80.81 267 VAL B O 1
ATOM 7502 N N . PRO B 1 268 ? 5.637 18.203 21.453 1 82.56 268 PRO B N 1
ATOM 7503 C CA . PRO B 1 268 ? 6.922 17.625 21.047 1 82.56 268 PRO B CA 1
ATOM 7504 C C . PRO B 1 268 ? 6.879 16.109 20.922 1 82.56 268 PRO B C 1
ATOM 7506 O O . PRO B 1 268 ? 7.516 15.539 20.016 1 82.56 268 PRO B O 1
ATOM 7509 N N . HIS B 1 269 ? 6.129 15.531 21.75 1 86.44 269 HIS B N 1
ATOM 7510 C CA . HIS B 1 269 ? 6.031 14.07 21.75 1 86.44 269 HIS B CA 1
ATOM 7511 C C . HIS B 1 269 ? 5.199 13.578 20.578 1 86.44 269 HIS B C 1
ATOM 7513 O O . HIS B 1 269 ? 5.535 12.562 19.953 1 86.44 269 HIS B O 1
ATOM 7519 N N . ILE B 1 270 ? 4.156 14.305 20.281 1 85.69 270 ILE B N 1
ATOM 7520 C CA . ILE B 1 270 ? 3.299 13.961 19.156 1 85.69 270 ILE B CA 1
ATOM 7521 C C . ILE B 1 270 ? 4.086 14.102 17.859 1 85.69 270 ILE B C 1
ATOM 7523 O O . ILE B 1 270 ? 4.023 13.227 16.984 1 85.69 270 ILE B O 1
ATOM 7527 N N . LEU B 1 271 ? 4.809 15.094 17.75 1 85.88 271 LEU B N 1
ATOM 7528 C CA . LEU B 1 271 ? 5.555 15.352 16.531 1 85.88 271 LEU B CA 1
ATOM 7529 C C . LEU B 1 271 ? 6.66 14.32 16.344 1 85.88 271 LEU B C 1
ATOM 7531 O O . LEU B 1 271 ? 6.941 13.906 15.211 1 85.88 271 LEU B O 1
ATOM 7535 N N . ARG B 1 272 ? 7.285 13.961 17.406 1 85.06 272 ARG B N 1
ATOM 7536 C CA . ARG B 1 272 ? 8.289 12.906 17.328 1 85.06 272 ARG B CA 1
ATOM 7537 C C . ARG B 1 272 ? 7.66 11.586 16.922 1 85.06 272 ARG B C 1
ATOM 7539 O O . ARG B 1 272 ? 8.211 10.867 16.078 1 85.06 272 ARG B O 1
ATOM 7546 N N . HIS B 1 273 ? 6.562 11.352 17.531 1 86.81 273 HIS B N 1
ATOM 7547 C CA . HIS B 1 273 ? 5.828 10.125 17.219 1 86.81 273 HIS B CA 1
ATOM 7548 C C . HIS B 1 273 ? 5.426 10.086 15.758 1 86.81 273 HIS B C 1
ATOM 7550 O O . HIS B 1 273 ? 5.5 9.031 15.117 1 86.81 273 HIS B O 1
ATOM 7556 N N . LEU B 1 274 ? 5.082 11.227 15.195 1 85.56 274 LEU B N 1
ATOM 7557 C CA . LEU B 1 274 ? 4.629 11.312 13.812 1 85.56 274 LEU B CA 1
ATOM 7558 C C . LEU B 1 274 ? 5.812 11.406 12.859 1 85.56 274 LEU B C 1
ATOM 7560 O O . LEU B 1 274 ? 5.637 11.375 11.641 1 85.56 274 LEU B O 1
ATOM 7564 N N . GLU B 1 275 ? 7.031 11.484 13.445 1 84.81 275 GLU B N 1
ATOM 7565 C CA . GLU B 1 275 ? 8.18 11.773 12.586 1 84.81 275 GLU B CA 1
ATOM 7566 C C . GLU B 1 275 ? 7.895 12.969 11.672 1 84.81 275 GLU B C 1
ATOM 7568 O O . GLU B 1 275 ? 8 12.859 10.453 1 84.81 275 GLU B O 1
ATOM 7573 N N . ALA B 1 276 ? 7.656 14.055 12.266 1 83.06 276 ALA B N 1
ATOM 7574 C CA . ALA B 1 276 ? 7.125 15.25 11.609 1 83.06 276 ALA B CA 1
ATOM 7575 C C . ALA B 1 276 ? 8 15.664 10.43 1 83.06 276 ALA B C 1
ATOM 7577 O O . ALA B 1 276 ? 7.504 16.203 9.438 1 83.06 276 ALA B O 1
ATOM 7578 N N . GLU B 1 277 ? 9.266 15.461 10.477 1 80.12 277 GLU B N 1
ATOM 7579 C CA . GLU B 1 277 ? 10.195 15.828 9.406 1 80.12 277 GLU B CA 1
ATOM 7580 C C . GLU B 1 277 ? 9.891 15.055 8.125 1 80.12 277 GLU B C 1
ATOM 7582 O O . GLU B 1 277 ? 10.266 15.484 7.031 1 80.12 277 GLU B O 1
ATOM 7587 N N . ARG B 1 278 ? 9.133 14.008 8.266 1 85.75 278 ARG B N 1
ATOM 7588 C CA . ARG B 1 278 ? 8.891 13.148 7.109 1 85.75 278 ARG B CA 1
ATOM 7589 C C . ARG B 1 278 ? 7.449 13.289 6.621 1 85.75 278 ARG B C 1
ATOM 7591 O O . ARG B 1 278 ? 7.062 12.664 5.633 1 85.75 278 ARG B O 1
ATOM 7598 N N . LEU B 1 279 ? 6.715 14.117 7.266 1 88.88 279 LEU B N 1
ATOM 7599 C CA . LEU B 1 279 ? 5.336 14.336 6.855 1 88.88 279 LEU B CA 1
ATOM 7600 C C . LEU B 1 279 ? 5.27 14.922 5.449 1 88.88 279 LEU B C 1
ATOM 7602 O O . LEU B 1 279 ? 6.148 15.688 5.051 1 88.88 279 LEU B O 1
ATOM 7606 N N . SER B 1 280 ? 4.246 14.492 4.703 1 90.81 280 SER B N 1
ATOM 7607 C CA . SER B 1 280 ? 4.004 15.156 3.426 1 90.81 280 SER B CA 1
ATOM 7608 C C . SER B 1 280 ? 3.77 16.656 3.617 1 90.81 280 SER B C 1
ATOM 7610 O O . SER B 1 280 ? 3.271 17.078 4.66 1 90.81 280 SER B O 1
ATOM 7612 N N . PRO B 1 281 ? 4.195 17.438 2.602 1 91.31 281 PRO B N 1
ATOM 7613 C CA . PRO B 1 281 ? 4.078 18.891 2.764 1 91.31 281 PRO B CA 1
ATOM 7614 C C . PRO B 1 281 ? 2.646 19.344 3.037 1 91.31 281 PRO B C 1
ATOM 7616 O O . PRO B 1 281 ? 2.422 20.219 3.875 1 91.31 281 PRO B O 1
ATOM 7619 N N . ARG B 1 282 ? 1.666 18.766 2.418 1 90.5 282 ARG B N 1
ATOM 7620 C CA . ARG B 1 282 ? 0.272 19.141 2.629 1 90.5 282 ARG B CA 1
ATOM 7621 C C . ARG B 1 282 ? -0.172 18.828 4.051 1 90.5 282 ARG B C 1
ATOM 7623 O O . ARG B 1 282 ? -0.859 19.625 4.688 1 90.5 282 ARG B O 1
ATOM 7630 N N . THR B 1 283 ? 0.201 17.672 4.473 1 89.31 283 THR B N 1
ATOM 7631 C CA . THR B 1 283 ? -0.165 17.266 5.824 1 89.31 283 THR B CA 1
ATOM 7632 C C . THR B 1 283 ? 0.54 18.125 6.859 1 89.31 283 THR B C 1
ATOM 7634 O O . THR B 1 283 ? -0.07 18.547 7.848 1 89.31 283 THR B O 1
ATOM 7637 N N . ALA B 1 284 ? 1.805 18.391 6.656 1 90.69 284 ALA B N 1
ATOM 7638 C CA . ALA B 1 284 ? 2.553 19.234 7.57 1 90.69 284 ALA B CA 1
ATOM 7639 C C . ALA B 1 284 ? 1.958 20.641 7.621 1 90.69 284 ALA B C 1
ATOM 7641 O O . ALA B 1 284 ? 1.853 21.25 8.695 1 90.69 284 ALA B O 1
ATOM 7642 N N . ALA B 1 285 ? 1.598 21.141 6.469 1 92.12 285 ALA B N 1
ATOM 7643 C CA . ALA B 1 285 ? 0.967 22.453 6.406 1 92.12 285 ALA B CA 1
ATOM 7644 C C . ALA B 1 285 ? -0.363 22.453 7.152 1 92.12 285 ALA B C 1
ATOM 7646 O O . ALA B 1 285 ? -0.711 23.453 7.801 1 92.12 285 ALA B O 1
ATOM 7647 N N . SER B 1 286 ? -1.042 21.391 7.086 1 89.06 286 SER B N 1
ATOM 7648 C CA . SER B 1 286 ? -2.32 21.266 7.777 1 89.06 286 SER B CA 1
ATOM 7649 C C . SER B 1 286 ? -2.131 21.266 9.289 1 89.06 286 SER B C 1
ATOM 7651 O O . SER B 1 286 ? -2.982 21.766 10.031 1 89.06 286 SER B O 1
ATOM 7653 N N . LEU B 1 287 ? -1.085 20.703 9.727 1 84.88 287 LEU B N 1
ATOM 7654 C CA . LEU B 1 287 ? -0.778 20.672 11.156 1 84.88 287 LEU B CA 1
ATOM 7655 C C . LEU B 1 287 ? -0.675 22.078 11.719 1 84.88 287 LEU B C 1
ATOM 7657 O O . LEU B 1 287 ? -1.124 22.344 12.836 1 84.88 287 LEU B O 1
ATOM 7661 N N . VAL B 1 288 ? -0.126 22.953 10.922 1 86.75 288 VAL B N 1
ATOM 7662 C CA . VAL B 1 288 ? 0.054 24.344 11.336 1 86.75 288 VAL B CA 1
ATOM 7663 C C . VAL B 1 288 ? -1.308 25.016 11.477 1 86.75 288 VAL B C 1
ATOM 7665 O O . VAL B 1 288 ? -1.469 25.938 12.289 1 86.75 288 VAL B O 1
ATOM 7668 N N . GLU B 1 289 ? -2.271 24.484 10.836 1 87.5 289 GLU B N 1
ATOM 7669 C CA . GLU B 1 289 ? -3.574 25.125 10.742 1 87.5 289 GLU B CA 1
ATOM 7670 C C . GLU B 1 289 ? -4.555 24.547 11.758 1 87.5 289 GLU B C 1
ATOM 7672 O O . GLU B 1 289 ? -5.668 25.062 11.914 1 87.5 289 GLU B O 1
ATOM 7677 N N . ILE B 1 290 ? -4.203 23.547 12.492 1 82.06 290 ILE B N 1
ATOM 7678 C CA . ILE B 1 290 ? -5.109 22.906 13.438 1 82.06 290 ILE B CA 1
ATOM 7679 C C . ILE B 1 290 ? -5.582 23.938 14.469 1 82.06 290 ILE B C 1
ATOM 7681 O O . ILE B 1 290 ? -4.781 24.719 14.992 1 82.06 290 ILE B O 1
ATOM 7685 N N . ASP B 1 291 ? -6.852 23.984 14.773 1 76.69 291 ASP B N 1
ATOM 7686 C CA . ASP B 1 291 ? -7.574 24.875 15.688 1 76.69 291 ASP B CA 1
ATOM 7687 C C . ASP B 1 291 ? -7.641 26.297 15.141 1 76.69 291 ASP B C 1
ATOM 7689 O O . ASP B 1 291 ? -7.871 27.234 15.898 1 76.69 291 ASP B O 1
ATOM 7693 N N . ARG B 1 292 ? -7.344 26.453 13.891 1 82.38 292 ARG B N 1
ATOM 7694 C CA . ARG B 1 292 ? -7.469 27.734 13.219 1 82.38 292 ARG B CA 1
ATOM 7695 C C . ARG B 1 292 ? -8.43 27.656 12.039 1 82.38 292 ARG B C 1
ATOM 7697 O O . ARG B 1 292 ? -9.633 27.875 12.195 1 82.38 292 ARG B O 1
ATOM 7704 N N . THR B 1 293 ? -7.906 27 11.016 1 82.62 293 THR B N 1
ATOM 7705 C CA . THR B 1 293 ? -8.773 26.891 9.844 1 82.62 293 THR B CA 1
ATOM 7706 C C . THR B 1 293 ? -9.359 25.5 9.727 1 82.62 293 THR B C 1
ATOM 7708 O O . THR B 1 293 ? -10.289 25.266 8.945 1 82.62 293 THR B O 1
ATOM 7711 N N . VAL B 1 294 ? -8.797 24.578 10.492 1 81.94 294 VAL B N 1
ATOM 7712 C CA . VAL B 1 294 ? -9.367 23.234 10.562 1 81.94 294 VAL B CA 1
ATOM 7713 C C . VAL B 1 294 ? -9.523 22.812 12.016 1 81.94 294 VAL B C 1
ATOM 7715 O O . VAL B 1 294 ? -8.727 23.203 12.875 1 81.94 294 VAL B O 1
ATOM 7718 N N . SER B 1 295 ? -10.477 22.047 12.266 1 75.62 295 SER B N 1
ATOM 7719 C CA . SER B 1 295 ? -10.789 21.688 13.648 1 75.62 295 SER B CA 1
ATOM 7720 C C . SER B 1 295 ? -9.938 20.516 14.125 1 75.62 295 SER B C 1
ATOM 7722 O O . SER B 1 295 ? -9.719 20.344 15.32 1 75.62 295 SER B O 1
ATOM 7724 N N . THR B 1 296 ? -9.672 19.672 13.18 1 79.25 296 THR B N 1
ATOM 7725 C CA . THR B 1 296 ? -8.922 18.484 13.57 1 79.25 296 THR B CA 1
ATOM 7726 C C . THR B 1 296 ? -8.062 17.984 12.414 1 79.25 296 THR B C 1
ATOM 7728 O O . THR B 1 296 ? -8.094 18.562 11.32 1 79.25 296 THR B O 1
ATOM 7731 N N . TRP B 1 297 ? -7.348 16.984 12.703 1 80.56 297 TRP B N 1
ATOM 7732 C CA . TRP B 1 297 ? -6.418 16.375 11.758 1 80.56 297 TRP B CA 1
ATOM 7733 C C . TRP B 1 297 ? -7.156 15.844 10.531 1 80.56 297 TRP B C 1
ATOM 7735 O O . TRP B 1 297 ? -8.078 15.039 10.656 1 80.56 297 TRP B O 1
ATOM 7745 N N . PRO B 1 298 ? -6.762 16.281 9.297 1 88.25 298 PRO B N 1
ATOM 7746 C CA . PRO B 1 298 ? -7.406 15.773 8.086 1 88.25 298 PRO B CA 1
ATOM 7747 C C . PRO B 1 298 ? -7.09 14.305 7.812 1 88.25 298 PRO B C 1
ATOM 7749 O O . PRO B 1 298 ? -5.965 13.859 8.055 1 88.25 298 PRO B O 1
ATOM 7752 N N . GLN B 1 299 ? -8.016 13.602 7.312 1 90.88 299 GLN B N 1
ATOM 7753 C CA . GLN B 1 299 ? -7.863 12.188 7.004 1 90.88 299 GLN B CA 1
ATOM 7754 C C . GLN B 1 299 ? -8.711 11.789 5.793 1 90.88 299 GLN B C 1
ATOM 7756 O O . GLN B 1 299 ? -9.922 12.008 5.781 1 90.88 299 GLN B O 1
ATOM 7761 N N . LEU B 1 300 ? -8.078 11.211 4.805 1 94.62 300 LEU B N 1
ATOM 7762 C CA . LEU B 1 300 ? -8.773 10.812 3.584 1 94.62 300 LEU B CA 1
ATOM 7763 C C . LEU B 1 300 ? -9.211 9.352 3.656 1 94.62 300 LEU B C 1
ATOM 7765 O O . LEU B 1 300 ? -8.57 8.547 4.328 1 94.62 300 LEU B O 1
ATOM 7769 N N . ALA B 1 301 ? -10.281 9.031 2.973 1 96.62 301 ALA B N 1
ATOM 7770 C CA . ALA B 1 301 ? -10.766 7.66 2.891 1 96.62 301 ALA B CA 1
ATOM 7771 C C . ALA B 1 301 ? -9.695 6.727 2.34 1 96.62 301 ALA B C 1
ATOM 7773 O O . ALA B 1 301 ? -9.523 5.609 2.83 1 96.62 301 ALA B O 1
ATOM 7774 N N . SER B 1 302 ? -8.938 7.16 1.313 1 95.62 302 SER B N 1
ATOM 7775 C CA . SER B 1 302 ? -7.918 6.336 0.68 1 95.62 302 SER B CA 1
ATOM 7776 C C . SER B 1 302 ? -6.809 5.977 1.663 1 95.62 302 SER B C 1
ATOM 7778 O O . SER B 1 302 ? -6.254 4.879 1.608 1 95.62 302 SER B O 1
ATOM 7780 N N . ASP B 1 303 ? -6.484 6.93 2.559 1 94.06 303 ASP B N 1
ATOM 7781 C CA . ASP B 1 303 ? -5.453 6.66 3.559 1 94.06 303 ASP B CA 1
ATOM 7782 C C . ASP B 1 303 ? -5.914 5.594 4.547 1 94.06 303 ASP B C 1
ATOM 7784 O O . ASP B 1 303 ? -5.133 4.719 4.934 1 94.06 303 ASP B O 1
ATOM 7788 N N . VAL B 1 304 ? -7.145 5.707 4.945 1 94.69 304 VAL B N 1
ATOM 7789 C CA . VAL B 1 304 ? -7.723 4.777 5.91 1 94.69 304 VAL B CA 1
ATOM 7790 C C . VAL B 1 304 ? -7.797 3.379 5.301 1 94.69 304 VAL B C 1
ATOM 7792 O O . VAL B 1 304 ? -7.426 2.395 5.945 1 94.69 304 VAL B O 1
ATOM 7795 N N . VAL B 1 305 ? -8.203 3.314 4.105 1 95.25 305 VAL B N 1
ATOM 7796 C CA . VAL B 1 305 ? -8.344 2.055 3.383 1 95.25 305 VAL B CA 1
ATOM 7797 C C . VAL B 1 305 ? -6.973 1.423 3.172 1 95.25 305 VAL B C 1
ATOM 7799 O O . VAL B 1 305 ? -6.812 0.207 3.311 1 95.25 305 VAL B O 1
ATOM 7802 N N . LEU B 1 306 ? -5.961 2.201 2.811 1 96 306 LEU B N 1
ATOM 7803 C CA . LEU B 1 306 ? -4.594 1.71 2.656 1 96 306 LEU B CA 1
ATOM 7804 C C . LEU B 1 306 ? -4.102 1.063 3.947 1 96 306 LEU B C 1
ATOM 7806 O O . LEU B 1 306 ? -3.479 0 3.914 1 96 306 LEU B O 1
ATOM 7810 N N . GLY B 1 307 ? -4.352 1.729 5.047 1 96.69 307 GLY B N 1
ATOM 7811 C CA . GLY B 1 307 ? -3.967 1.174 6.336 1 96.69 307 GLY B CA 1
ATOM 7812 C C . GLY B 1 307 ? -4.57 -0.193 6.602 1 96.69 307 GLY B C 1
ATOM 7813 O O . GLY B 1 307 ? -3.91 -1.068 7.164 1 96.69 307 GLY B O 1
ATOM 7814 N N . ALA B 1 308 ? -5.824 -0.383 6.211 1 97.5 308 ALA B N 1
ATOM 7815 C CA . ALA B 1 308 ? -6.504 -1.659 6.41 1 97.5 308 ALA B CA 1
ATOM 7816 C C . ALA B 1 308 ? -5.816 -2.777 5.633 1 97.5 308 ALA B C 1
ATOM 7818 O O . ALA B 1 308 ? -5.656 -3.889 6.145 1 97.5 308 ALA B O 1
ATOM 7819 N N . ALA B 1 309 ? -5.418 -2.49 4.398 1 96.75 309 ALA B N 1
ATOM 7820 C CA . ALA B 1 309 ? -4.719 -3.484 3.586 1 96.75 309 ALA B CA 1
ATOM 7821 C C . ALA B 1 309 ? -3.393 -3.881 4.227 1 96.75 309 ALA B C 1
ATOM 7823 O O . ALA B 1 309 ? -3.055 -5.066 4.289 1 96.75 309 ALA B O 1
ATOM 7824 N N . ALA B 1 310 ? -2.623 -2.896 4.691 1 97.56 310 ALA B N 1
ATOM 7825 C CA . ALA B 1 310 ? -1.313 -3.145 5.289 1 97.56 310 ALA B CA 1
ATOM 7826 C C . ALA B 1 310 ? -1.438 -3.973 6.562 1 97.56 310 ALA B C 1
ATOM 7828 O O . ALA B 1 310 ? -0.687 -4.93 6.766 1 97.56 310 ALA B O 1
ATOM 7829 N N . LEU B 1 311 ? -2.389 -3.617 7.418 1 98.38 311 LEU B N 1
ATOM 7830 C CA . LEU B 1 311 ? -2.496 -4.293 8.711 1 98.38 311 LEU B CA 1
ATOM 7831 C C . LEU B 1 311 ? -3.092 -5.688 8.539 1 98.38 311 LEU B C 1
ATOM 7833 O O . LEU B 1 311 ? -2.775 -6.598 9.312 1 98.38 311 LEU B O 1
ATOM 7837 N N . ALA B 1 312 ? -3.967 -5.875 7.543 1 98.38 312 ALA B N 1
ATOM 7838 C CA . ALA B 1 312 ? -4.43 -7.227 7.242 1 98.38 312 ALA B CA 1
ATOM 7839 C C . ALA B 1 312 ? -3.26 -8.156 6.938 1 98.38 312 ALA B C 1
ATOM 7841 O O . ALA B 1 312 ? -3.221 -9.289 7.41 1 98.38 312 ALA B O 1
ATOM 7842 N N . GLU B 1 313 ? -2.322 -7.668 6.129 1 97.56 313 GLU B N 1
ATOM 7843 C CA . GLU B 1 313 ? -1.13 -8.461 5.832 1 97.56 313 GLU B CA 1
ATOM 7844 C C . GLU B 1 313 ? -0.306 -8.711 7.09 1 97.56 313 GLU B C 1
ATOM 7846 O O . GLU B 1 313 ? 0.232 -9.805 7.277 1 97.56 313 GLU B O 1
ATOM 7851 N N . GLY B 1 314 ? -0.138 -7.691 7.953 1 98.44 314 GLY B N 1
ATOM 7852 C CA . GLY B 1 314 ? 0.56 -7.875 9.219 1 98.44 314 GLY B CA 1
ATOM 7853 C C . GLY B 1 314 ? -0.061 -8.953 10.086 1 98.44 314 GLY B C 1
ATOM 7854 O O . GLY B 1 314 ? 0.646 -9.812 10.625 1 98.44 314 GLY B O 1
ATOM 7855 N N . VAL B 1 315 ? -1.406 -8.922 10.227 1 98.81 315 VAL B N 1
ATOM 7856 C CA . VAL B 1 315 ? -2.133 -9.898 11.031 1 98.81 315 VAL B CA 1
ATOM 7857 C C . VAL B 1 315 ? -1.947 -11.297 10.445 1 98.81 315 VAL B C 1
ATOM 7859 O O . VAL B 1 315 ? -1.721 -12.266 11.18 1 98.81 315 VAL B O 1
ATOM 7862 N N . ARG B 1 316 ? -2.039 -11.438 9.125 1 98.31 316 ARG B N 1
ATOM 7863 C CA . ARG B 1 316 ? -1.851 -12.719 8.461 1 98.31 316 ARG B CA 1
ATOM 7864 C C . ARG B 1 316 ? -0.48 -13.305 8.789 1 98.31 316 ARG B C 1
ATOM 7866 O O . ARG B 1 316 ? -0.37 -14.484 9.125 1 98.31 316 ARG B O 1
ATOM 7873 N N . ARG B 1 317 ? 0.547 -12.484 8.703 1 98 317 ARG B N 1
ATOM 7874 C CA . ARG B 1 317 ? 1.912 -12.945 8.938 1 98 317 ARG B CA 1
ATOM 7875 C C . ARG B 1 317 ? 2.096 -13.406 10.383 1 98 317 ARG B C 1
ATOM 7877 O O . ARG B 1 317 ? 2.672 -14.469 10.625 1 98 317 ARG B O 1
ATOM 7884 N N . ILE B 1 318 ? 1.578 -12.602 11.32 1 98.5 318 ILE B N 1
ATOM 7885 C CA . ILE B 1 318 ? 1.689 -12.984 12.719 1 98.5 318 ILE B CA 1
ATOM 7886 C C . ILE B 1 318 ? 0.946 -14.297 12.953 1 98.5 318 ILE B C 1
ATOM 7888 O O . ILE B 1 318 ? 1.479 -15.219 13.578 1 98.5 318 ILE B O 1
ATOM 7892 N N . GLY B 1 319 ? -0.295 -14.406 12.438 1 98.44 319 GLY B N 1
ATOM 7893 C CA . GLY B 1 319 ? -1.125 -15.586 12.641 1 98.44 319 GLY B CA 1
ATOM 7894 C C . GLY B 1 319 ? -0.533 -16.844 12.031 1 98.44 319 GLY B C 1
ATOM 7895 O O . GLY B 1 319 ? -0.751 -17.953 12.539 1 98.44 319 GLY B O 1
ATOM 7896 N N . LEU B 1 320 ? 0.231 -16.719 10.953 1 96.94 320 LEU B N 1
ATOM 7897 C CA . LEU B 1 320 ? 0.787 -17.875 10.258 1 96.94 320 LEU B CA 1
ATOM 7898 C C . LEU B 1 320 ? 2.234 -18.125 10.672 1 96.94 320 LEU B C 1
ATOM 7900 O O . LEU B 1 320 ? 2.881 -19.047 10.172 1 96.94 320 LEU B O 1
ATOM 7904 N N . GLY B 1 321 ? 2.736 -17.25 11.531 1 96.94 321 GLY B N 1
ATOM 7905 C CA . GLY B 1 321 ? 4.105 -17.391 12 1 96.94 321 GLY B CA 1
ATOM 7906 C C . GLY B 1 321 ? 5.141 -17 10.969 1 96.94 321 GLY B C 1
ATOM 7907 O O . GLY B 1 321 ? 6.258 -17.516 10.969 1 96.94 321 GLY B O 1
ATOM 7908 N N . GLU B 1 322 ? 4.746 -16.203 10.016 1 96 322 GLU B N 1
ATOM 7909 C CA . GLU B 1 322 ? 5.676 -15.68 9.023 1 96 322 GLU B CA 1
ATOM 7910 C C . GLU B 1 322 ? 6.453 -14.484 9.57 1 96 322 GLU B C 1
ATOM 7912 O O . GLU B 1 322 ? 6.066 -13.898 10.578 1 96 322 GLU B O 1
ATOM 7917 N N . GLU B 1 323 ? 7.492 -14.141 8.906 1 96.44 323 GLU B N 1
ATOM 7918 C CA . GLU B 1 323 ? 8.375 -13.086 9.398 1 96.44 323 GLU B CA 1
ATOM 7919 C C . GLU B 1 323 ? 7.688 -11.727 9.352 1 96.44 323 GLU B C 1
ATOM 7921 O O . GLU B 1 323 ? 7.121 -11.344 8.32 1 96.44 323 GLU B O 1
ATOM 7926 N N . LEU B 1 324 ? 7.699 -11.008 10.406 1 98 324 LEU B N 1
ATOM 7927 C CA . LEU B 1 324 ? 7.289 -9.617 10.578 1 98 324 LEU B CA 1
ATOM 7928 C C . LEU B 1 324 ? 8.031 -8.969 11.742 1 98 324 LEU B C 1
ATOM 7930 O O . LEU B 1 324 ? 7.73 -9.25 12.906 1 98 324 LEU B O 1
ATOM 7934 N N . ARG B 1 325 ? 8.922 -8.133 11.477 1 97.62 325 ARG B N 1
ATOM 7935 C CA . ARG B 1 325 ? 9.758 -7.52 12.508 1 97.62 325 ARG B CA 1
ATOM 7936 C C . ARG B 1 325 ? 9.086 -6.281 13.094 1 97.62 325 ARG B C 1
ATOM 7938 O O . ARG B 1 325 ? 8.133 -5.754 12.516 1 97.62 325 ARG B O 1
ATOM 7945 N N . SER B 1 326 ? 9.602 -5.914 14.258 1 98 326 SER B N 1
ATOM 7946 C CA . SER B 1 326 ? 9.211 -4.609 14.781 1 98 326 SER B CA 1
ATOM 7947 C C . SER B 1 326 ? 9.82 -3.479 13.961 1 98 326 SER B C 1
ATOM 7949 O O . SER B 1 326 ? 10.914 -3.625 13.406 1 98 326 SER B O 1
ATOM 7951 N N . GLY B 1 327 ? 9.109 -2.404 13.883 1 97.06 327 GLY B N 1
ATOM 7952 C CA . GLY B 1 327 ? 9.609 -1.229 13.195 1 97.06 327 GLY B CA 1
ATOM 7953 C C . GLY B 1 327 ? 8.531 -0.472 12.445 1 97.06 327 GLY B C 1
ATOM 7954 O O . GLY B 1 327 ? 7.344 -0.673 12.688 1 97.06 327 GLY B O 1
ATOM 7955 N N . ARG B 1 328 ? 8.977 0.448 11.625 1 95.94 328 ARG B N 1
ATOM 7956 C CA . ARG B 1 328 ? 8.062 1.269 10.836 1 95.94 328 ARG B CA 1
ATOM 7957 C C . ARG B 1 328 ? 8.43 1.216 9.352 1 95.94 328 ARG B C 1
ATOM 7959 O O . ARG B 1 328 ? 9.586 0.971 9 1 95.94 328 ARG B O 1
ATOM 7966 N N . THR B 1 329 ? 7.473 1.304 8.547 1 95.94 329 THR B N 1
ATOM 7967 C CA . THR B 1 329 ? 7.66 1.45 7.105 1 95.94 329 THR B CA 1
ATOM 7968 C C . THR B 1 329 ? 6.551 2.307 6.5 1 95.94 329 THR B C 1
ATOM 7970 O O . THR B 1 329 ? 5.555 2.6 7.164 1 95.94 329 THR B O 1
ATOM 7973 N N . ARG B 1 330 ? 6.773 2.824 5.312 1 95.12 330 ARG B N 1
ATOM 7974 C CA . ARG B 1 330 ? 5.789 3.643 4.613 1 95.12 330 ARG B CA 1
ATOM 7975 C C . ARG B 1 330 ? 5.371 2.996 3.299 1 95.12 330 ARG B C 1
ATOM 7977 O O . ARG B 1 330 ? 6.203 2.436 2.584 1 95.12 330 ARG B O 1
ATOM 7984 N N . ILE B 1 331 ? 4.141 2.926 3.066 1 95.94 331 ILE B N 1
ATOM 7985 C CA . ILE B 1 331 ? 3.559 2.561 1.779 1 95.94 331 ILE B CA 1
ATOM 7986 C C . ILE B 1 331 ? 2.994 3.805 1.096 1 95.94 331 ILE B C 1
ATOM 7988 O O . ILE B 1 331 ? 1.797 4.082 1.191 1 95.94 331 ILE B O 1
ATOM 7992 N N . ASP B 1 332 ? 3.818 4.52 0.391 1 94.25 332 ASP B N 1
ATOM 7993 C CA . ASP B 1 332 ? 3.521 5.836 -0.162 1 94.25 332 ASP B CA 1
ATOM 7994 C C . ASP B 1 332 ? 2.967 5.723 -1.581 1 94.25 332 ASP B C 1
ATOM 7996 O O . ASP B 1 332 ? 3.729 5.602 -2.543 1 94.25 332 ASP B O 1
ATOM 8000 N N . ILE B 1 333 ? 1.678 5.832 -1.757 1 95.25 333 ILE B N 1
ATOM 8001 C CA . ILE B 1 333 ? 0.997 5.703 -3.041 1 95.25 333 ILE B CA 1
ATOM 8002 C C . ILE B 1 333 ? 1.477 6.797 -3.99 1 95.25 333 ILE B C 1
ATOM 8004 O O . ILE B 1 333 ? 1.688 6.547 -5.18 1 95.25 333 ILE B O 1
ATOM 8008 N N . GLY B 1 334 ? 1.626 8.078 -3.492 1 94.25 334 GLY B N 1
ATOM 8009 C CA . GLY B 1 334 ? 2.133 9.148 -4.328 1 94.25 334 GLY B CA 1
ATOM 8010 C C . GLY B 1 334 ? 3.484 8.844 -4.945 1 94.25 334 GLY B C 1
ATOM 8011 O O . GLY B 1 334 ? 3.691 9.062 -6.141 1 94.25 334 GLY B O 1
ATOM 8012 N N . TRP B 1 335 ? 4.406 8.336 -4.141 1 94 335 TRP B N 1
ATOM 8013 C CA . TRP B 1 335 ? 5.73 7.945 -4.605 1 94 335 TRP B CA 1
ATOM 8014 C C . TRP B 1 335 ? 5.637 6.883 -5.695 1 94 335 TRP B C 1
ATOM 8016 O O . TRP B 1 335 ? 6.371 6.934 -6.684 1 94 335 TRP B O 1
ATOM 8026 N N . ALA B 1 336 ? 4.785 5.863 -5.5 1 95.56 336 ALA B N 1
ATOM 8027 C CA . ALA B 1 336 ? 4.605 4.793 -6.477 1 95.56 336 ALA B CA 1
ATOM 8028 C C . ALA B 1 336 ? 4.078 5.34 -7.801 1 95.56 336 ALA B C 1
ATOM 8030 O O . ALA B 1 336 ? 4.574 4.977 -8.867 1 95.56 336 ALA B O 1
ATOM 8031 N N . LEU B 1 337 ? 3.055 6.223 -7.746 1 96.62 337 LEU B N 1
ATOM 8032 C CA . LEU B 1 337 ? 2.43 6.75 -8.953 1 96.62 337 LEU B CA 1
ATOM 8033 C C . LEU B 1 337 ? 3.377 7.695 -9.688 1 96.62 337 LEU B C 1
ATOM 8035 O O . LEU B 1 337 ? 3.252 7.895 -10.898 1 96.62 337 LEU B O 1
ATOM 8039 N N . ASP B 1 338 ? 4.344 8.336 -8.938 1 96.38 338 ASP B N 1
ATOM 8040 C CA . ASP B 1 338 ? 5.367 9.164 -9.57 1 96.38 338 ASP B CA 1
ATOM 8041 C C . ASP B 1 338 ? 6.336 8.32 -10.391 1 96.38 338 ASP B C 1
ATOM 8043 O O . ASP B 1 338 ? 7.102 8.844 -11.203 1 96.38 338 ASP B O 1
ATOM 8047 N N . ARG B 1 339 ? 6.27 6.977 -10.273 1 95.5 339 ARG B N 1
ATOM 8048 C CA . ARG B 1 339 ? 7.234 6.086 -10.914 1 95.5 339 ARG B CA 1
ATOM 8049 C C . ARG B 1 339 ? 6.547 5.16 -11.914 1 95.5 339 ARG B C 1
ATOM 8051 O O . ARG B 1 339 ? 7.051 4.07 -12.203 1 95.5 339 ARG B O 1
ATOM 8058 N N . LEU B 1 340 ? 5.41 5.461 -12.391 1 95.75 340 LEU B N 1
ATOM 8059 C CA . LEU B 1 340 ? 4.77 4.73 -13.477 1 95.75 340 LEU B CA 1
ATOM 8060 C C . LEU B 1 340 ? 5.711 4.594 -14.672 1 95.75 340 LEU B C 1
ATOM 8062 O O . LEU B 1 340 ? 6.379 5.555 -15.047 1 95.75 340 LEU B O 1
ATOM 8066 N N . ASP B 1 341 ? 5.801 3.43 -15.156 1 94.38 341 ASP B N 1
ATOM 8067 C CA . ASP B 1 341 ? 6.664 3.182 -16.312 1 94.38 341 ASP B CA 1
ATOM 8068 C C . ASP B 1 341 ? 6.023 2.182 -17.266 1 94.38 341 ASP B C 1
ATOM 8070 O O . ASP B 1 341 ? 5.125 1.431 -16.891 1 94.38 341 ASP B O 1
ATOM 8074 N N . GLU B 1 342 ? 6.453 2.199 -18.469 1 93.44 342 GLU B N 1
ATOM 8075 C CA . GLU B 1 342 ? 5.961 1.253 -19.469 1 93.44 342 GLU B CA 1
ATOM 8076 C C . GLU B 1 342 ? 6.383 -0.175 -19.125 1 93.44 342 GLU B C 1
ATOM 8078 O O . GLU B 1 342 ? 7.473 -0.397 -18.594 1 93.44 342 GLU B O 1
ATOM 8083 N N . PRO B 1 343 ? 5.477 -1.139 -19.375 1 88.94 343 PRO B N 1
ATOM 8084 C CA . PRO B 1 343 ? 5.895 -2.527 -19.172 1 88.94 343 PRO B CA 1
ATOM 8085 C C . PRO B 1 343 ? 7.059 -2.934 -20.078 1 88.94 343 PRO B C 1
ATOM 8087 O O . PRO B 1 343 ? 7.207 -2.4 -21.172 1 88.94 343 PRO B O 1
ATOM 8090 N N . ASP B 1 344 ? 7.891 -3.857 -19.609 1 79.19 344 ASP B N 1
ATOM 8091 C CA . ASP B 1 344 ? 9.031 -4.352 -20.375 1 79.19 344 ASP B CA 1
ATOM 8092 C C . ASP B 1 344 ? 8.578 -5.297 -21.484 1 79.19 344 ASP B C 1
ATOM 8094 O O . ASP B 1 344 ? 8.172 -6.43 -21.219 1 79.19 344 ASP B O 1
ATOM 8098 N N . MET B 1 345 ? 8.664 -4.918 -22.734 1 73.31 345 MET B N 1
ATOM 8099 C CA . MET B 1 345 ? 8.188 -5.688 -23.875 1 73.31 345 MET B CA 1
ATOM 8100 C C . MET B 1 345 ? 9.281 -6.629 -24.391 1 73.31 345 MET B C 1
ATOM 8102 O O . MET B 1 345 ? 9.016 -7.48 -25.25 1 73.31 345 MET B O 1
ATOM 8106 N N . THR B 1 346 ? 10.602 -6.543 -24.156 1 59.03 346 THR B N 1
ATOM 8107 C CA . THR B 1 346 ? 11.703 -7.328 -24.703 1 59.03 346 THR B CA 1
ATOM 8108 C C . THR B 1 346 ? 11.539 -8.805 -24.359 1 59.03 346 THR B C 1
ATOM 8110 O O . THR B 1 346 ? 12.07 -9.672 -25.062 1 59.03 346 THR B O 1
ATOM 8113 N N . ARG B 1 347 ? 10.898 -9.18 -23.391 1 54.41 347 ARG B N 1
ATOM 8114 C CA . ARG B 1 347 ? 10.891 -10.555 -22.906 1 54.41 347 ARG B CA 1
ATOM 8115 C C . ARG B 1 347 ? 9.961 -11.43 -23.734 1 54.41 347 ARG B C 1
ATOM 8117 O O . ARG B 1 347 ? 9.945 -12.656 -23.578 1 54.41 347 ARG B O 1
ATOM 8124 N N . HIS B 1 348 ? 9.086 -11.016 -24.562 1 53.88 348 HIS B N 1
ATOM 8125 C CA . HIS B 1 348 ? 7.988 -11.859 -25.031 1 53.88 348 HIS B CA 1
ATOM 8126 C C . HIS B 1 348 ? 8.203 -12.281 -26.484 1 53.88 348 HIS B C 1
ATOM 8128 O O . HIS B 1 348 ? 7.406 -13.039 -27.031 1 53.88 348 HIS B O 1
ATOM 8134 N N . GLY B 1 349 ? 9.211 -11.859 -27.266 1 51.47 349 GLY B N 1
ATOM 8135 C CA . GLY B 1 349 ? 9.18 -12.336 -28.641 1 51.47 349 GLY B CA 1
ATOM 8136 C C . GLY B 1 349 ? 10.383 -13.188 -29 1 51.47 349 GLY B C 1
ATOM 8137 O O . GLY B 1 349 ? 11.492 -12.953 -28.5 1 51.47 349 GLY B O 1
ATOM 8138 N N . PRO B 1 350 ? 10.039 -14.531 -29.359 1 49.41 350 PRO B N 1
ATOM 8139 C CA . PRO B 1 350 ? 11.156 -15.297 -29.922 1 49.41 350 PRO B CA 1
ATOM 8140 C C . PRO B 1 350 ? 11.883 -14.547 -31.047 1 49.41 350 PRO B C 1
ATOM 8142 O O . PRO B 1 350 ? 11.242 -13.875 -31.859 1 49.41 350 PRO B O 1
ATOM 8145 N N . THR B 1 351 ? 13 -14.109 -30.734 1 51.53 351 THR B N 1
ATOM 8146 C CA . THR B 1 351 ? 13.758 -13.586 -31.875 1 51.53 351 THR B CA 1
ATOM 8147 C C . THR B 1 351 ? 14.008 -14.68 -32.906 1 51.53 351 THR B C 1
ATOM 8149 O O . THR B 1 351 ? 14.57 -15.727 -32.594 1 51.53 351 THR B O 1
ATOM 8152 N N . PRO B 1 352 ? 13.203 -14.695 -34.031 1 51.22 352 PRO B N 1
ATOM 8153 C CA . PRO B 1 352 ? 13.523 -15.711 -35.031 1 51.22 352 PRO B CA 1
ATOM 8154 C C . PRO B 1 352 ? 15.016 -15.766 -35.344 1 51.22 352 PRO B C 1
ATOM 8156 O O . PRO B 1 352 ? 15.617 -14.75 -35.688 1 51.22 352 PRO B O 1
ATOM 8159 N N . VAL B 1 353 ? 15.797 -16.484 -34.719 1 53.84 353 VAL B N 1
ATOM 8160 C CA . VAL B 1 353 ? 17.156 -16.641 -35.188 1 53.84 353 VAL B CA 1
ATOM 8161 C C . VAL B 1 353 ? 17.219 -17.719 -36.281 1 53.84 353 VAL B C 1
ATOM 8163 O O . VAL B 1 353 ? 16.703 -18.828 -36.062 1 53.84 353 VAL B O 1
ATOM 8166 N N . ASP B 1 354 ? 17.234 -17.375 -37.5 1 51.5 354 ASP B N 1
ATOM 8167 C CA . ASP B 1 354 ? 17.469 -18.297 -38.594 1 51.5 354 ASP B CA 1
ATOM 8168 C C . ASP B 1 354 ? 18.734 -19.125 -38.375 1 51.5 354 ASP B C 1
ATOM 8170 O O . ASP B 1 354 ? 19.828 -18.719 -38.781 1 51.5 354 ASP B O 1
ATOM 8174 N N . ASP B 1 355 ? 18.906 -19.891 -37.344 1 57.88 355 ASP B N 1
ATOM 8175 C CA . ASP B 1 355 ? 20.219 -20.516 -37.188 1 57.88 355 ASP B CA 1
ATOM 8176 C C . ASP B 1 355 ? 20.219 -21.922 -37.781 1 57.88 355 ASP B C 1
ATOM 8178 O O . ASP B 1 355 ? 19.797 -22.875 -37.156 1 57.88 355 ASP B O 1
ATOM 8182 N N . VAL B 1 356 ? 20.125 -22 -39.156 1 55.03 356 VAL B N 1
ATOM 8183 C CA . VAL B 1 356 ? 20.406 -23.297 -39.75 1 55.03 356 VAL B CA 1
ATOM 8184 C C . VAL B 1 356 ? 21.812 -23.766 -39.344 1 55.03 356 VAL B C 1
ATOM 8186 O O . VAL B 1 356 ? 22.812 -23.172 -39.75 1 55.03 356 VAL B O 1
ATOM 8189 N N . HIS B 1 357 ? 22 -24.531 -38.25 1 60.75 357 HIS B N 1
ATOM 8190 C CA . HIS B 1 357 ? 23.312 -25.047 -37.875 1 60.75 357 HIS B CA 1
ATOM 8191 C C . HIS B 1 357 ? 23.578 -26.406 -38.5 1 60.75 357 HIS B C 1
ATOM 8193 O O . HIS B 1 357 ? 22.797 -27.344 -38.312 1 60.75 357 HIS B O 1
ATOM 8199 N N . GLU B 1 358 ? 24.453 -26.469 -39.5 1 60.09 358 GLU B N 1
ATOM 8200 C CA . GLU B 1 358 ? 24.938 -27.734 -40.031 1 60.09 358 GLU B CA 1
ATOM 8201 C C . GLU B 1 358 ? 26.094 -28.266 -39.188 1 60.09 358 GLU B C 1
ATOM 8203 O O . GLU B 1 358 ? 27.062 -27.547 -38.938 1 60.09 358 GLU B O 1
ATOM 8208 N N . ALA B 1 359 ? 26 -29.484 -38.531 1 62.44 359 ALA B N 1
ATOM 8209 C CA . ALA B 1 359 ? 27.078 -30.094 -37.781 1 62.44 359 ALA B CA 1
ATOM 8210 C C . ALA B 1 359 ? 28.328 -30.234 -38.625 1 62.44 359 ALA B C 1
ATOM 8212 O O . ALA B 1 359 ? 28.25 -30.625 -39.812 1 62.44 359 ALA B O 1
ATOM 8213 N N . PRO B 1 360 ? 29.5 -29.891 -38.094 1 65.31 360 PRO B N 1
ATOM 8214 C CA . PRO B 1 360 ? 30.734 -30.047 -38.875 1 65.31 360 PRO B CA 1
ATOM 8215 C C . PRO B 1 360 ? 31.031 -31.5 -39.219 1 65.31 360 PRO B C 1
ATOM 8217 O O . PRO B 1 360 ? 30.75 -32.406 -38.438 1 65.31 360 PRO B O 1
ATOM 8220 N N . GLU B 1 361 ? 31.406 -31.734 -40.469 1 71.5 361 GLU B N 1
ATOM 8221 C CA . GLU B 1 361 ? 31.859 -33.062 -40.875 1 71.5 361 GLU B CA 1
ATOM 8222 C C . GLU B 1 361 ? 33.281 -33.312 -40.406 1 71.5 361 GLU B C 1
ATOM 8224 O O . GLU B 1 361 ? 34.188 -32.5 -40.625 1 71.5 361 GLU B O 1
ATOM 8229 N N . LEU B 1 362 ? 33.469 -34.438 -39.594 1 84 362 LEU B N 1
ATOM 8230 C CA . LEU B 1 362 ? 34.781 -34.875 -39.156 1 84 362 LEU B CA 1
ATOM 8231 C C . LEU B 1 362 ? 35.5 -35.625 -40.281 1 84 362 LEU B C 1
ATOM 8233 O O . LEU B 1 362 ? 34.875 -36.375 -41.031 1 84 362 LEU B O 1
ATOM 8237 N N . PRO B 1 363 ? 36.75 -35.406 -40.531 1 85.56 363 PRO B N 1
ATOM 8238 C CA . PRO B 1 363 ? 37.469 -35.875 -41.688 1 85.56 363 PRO B CA 1
ATOM 8239 C C . PRO B 1 363 ? 37.781 -37.375 -41.625 1 85.56 363 PRO B C 1
ATOM 8241 O O . PRO B 1 363 ? 38.031 -37.906 -40.531 1 85.56 363 PRO B O 1
ATOM 8244 N N . GLY B 1 364 ? 37.906 -38.031 -42.875 1 88.31 364 GLY B N 1
ATOM 8245 C CA . GLY B 1 364 ? 38.344 -39.406 -43.031 1 88.31 364 GLY B CA 1
ATOM 8246 C C . GLY B 1 364 ? 37.281 -40.406 -42.625 1 88.31 364 GLY B C 1
ATOM 8247 O O . GLY B 1 364 ? 36.156 -40.031 -42.219 1 88.31 364 GLY B O 1
ATOM 8248 N N . MET B 1 365 ? 37.625 -41.688 -42.812 1 90.5 365 MET B N 1
ATOM 8249 C CA . MET B 1 365 ? 36.719 -42.781 -42.5 1 90.5 365 MET B CA 1
ATOM 8250 C C . MET B 1 365 ? 36.375 -42.781 -41 1 90.5 365 MET B C 1
ATOM 8252 O O . MET B 1 365 ? 35.219 -42.938 -40.625 1 90.5 365 MET B O 1
ATOM 8256 N N . ALA B 1 366 ? 37.406 -42.562 -40.156 1 92.62 366 ALA B N 1
ATOM 8257 C CA . ALA B 1 366 ? 37.219 -42.5 -38.719 1 92.62 366 ALA B CA 1
ATOM 8258 C C . ALA B 1 366 ? 36.312 -41.344 -38.344 1 92.62 366 ALA B C 1
ATOM 8260 O O . ALA B 1 366 ? 35.469 -41.469 -37.469 1 92.62 366 ALA B O 1
ATOM 8261 N N . GLY B 1 367 ? 36.469 -40.281 -39.031 1 93.44 367 GLY B N 1
ATOM 8262 C CA . GLY B 1 367 ? 35.625 -39.125 -38.812 1 93.44 367 GLY B CA 1
ATOM 8263 C C . GLY B 1 367 ? 34.156 -39.375 -39.188 1 93.44 367 GLY B C 1
ATOM 8264 O O . GLY B 1 367 ? 33.25 -38.875 -38.5 1 93.44 367 GLY B O 1
ATOM 8265 N N . THR B 1 368 ? 33.969 -40.031 -40.281 1 94.06 368 THR B N 1
ATOM 8266 C CA . THR B 1 368 ? 32.625 -40.375 -40.75 1 94.06 368 THR B CA 1
ATOM 8267 C C . THR B 1 368 ? 31.891 -41.25 -39.75 1 94.06 368 THR B C 1
ATOM 8269 O O . THR B 1 368 ? 30.719 -41 -39.438 1 94.06 368 THR B O 1
ATOM 8272 N N . ILE B 1 369 ? 32.562 -42.219 -39.188 1 95.56 369 ILE B N 1
ATOM 8273 C CA . ILE B 1 369 ? 31.984 -43.125 -38.219 1 95.56 369 ILE B CA 1
ATOM 8274 C C . ILE B 1 369 ? 31.75 -42.406 -36.906 1 95.56 369 ILE B C 1
ATOM 8276 O O . ILE B 1 369 ? 30.703 -42.562 -36.281 1 95.56 369 ILE B O 1
ATOM 8280 N N . ALA B 1 370 ? 32.719 -41.562 -36.562 1 95.44 370 ALA B N 1
ATOM 8281 C CA . ALA B 1 370 ? 32.594 -40.75 -35.344 1 95.44 370 ALA B CA 1
ATOM 8282 C C . ALA B 1 370 ? 31.406 -39.812 -35.469 1 95.44 370 ALA B C 1
ATOM 8284 O O . ALA B 1 370 ? 30.656 -39.594 -34.5 1 95.44 370 ALA B O 1
ATOM 8285 N N . SER B 1 371 ? 31.219 -39.156 -36.594 1 94.62 371 SER B N 1
ATOM 8286 C CA . SER B 1 371 ? 30.109 -38.25 -36.844 1 94.62 371 SER B CA 1
ATOM 8287 C C . SER B 1 371 ? 28.766 -38.969 -36.75 1 94.62 371 SER B C 1
ATOM 8289 O O . SER B 1 371 ? 27.781 -38.406 -36.25 1 94.62 371 SER B O 1
ATOM 8291 N N . ALA B 1 372 ? 28.703 -40.219 -37.219 1 95.94 372 ALA B N 1
ATOM 8292 C CA . ALA B 1 372 ? 27.5 -41.031 -37.062 1 95.94 372 ALA B CA 1
ATOM 8293 C C . ALA B 1 372 ? 27.219 -41.344 -35.594 1 95.94 372 ALA B C 1
ATOM 8295 O O . ALA B 1 372 ? 26.078 -41.281 -35.156 1 95.94 372 ALA B O 1
ATOM 8296 N N . ALA B 1 373 ? 28.234 -41.656 -34.875 1 97 373 ALA B N 1
ATOM 8297 C CA . ALA B 1 373 ? 28.109 -42.031 -33.469 1 97 373 ALA B CA 1
ATOM 8298 C C . ALA B 1 373 ? 27.484 -40.906 -32.656 1 97 373 ALA B C 1
ATOM 8300 O O . ALA B 1 373 ? 26.578 -41.156 -31.859 1 97 373 ALA B O 1
ATOM 8301 N N . ILE B 1 374 ? 27.844 -39.719 -32.875 1 95.31 374 ILE B N 1
ATOM 8302 C CA . ILE B 1 374 ? 27.438 -38.625 -32 1 95.31 374 ILE B CA 1
ATOM 8303 C C . ILE B 1 374 ? 26.031 -38.156 -32.375 1 95.31 374 ILE B C 1
ATOM 8305 O O . ILE B 1 374 ? 25.453 -37.312 -31.688 1 95.31 374 ILE B O 1
ATOM 8309 N N . ARG B 1 375 ? 25.422 -38.719 -33.375 1 95.5 375 ARG B N 1
ATOM 8310 C CA . ARG B 1 375 ? 24.031 -38.406 -33.719 1 95.5 375 ARG B CA 1
ATOM 8311 C C . ARG B 1 375 ? 23.078 -39.219 -32.844 1 95.5 375 ARG B C 1
ATOM 8313 O O . ARG B 1 375 ? 21.859 -39 -32.875 1 95.5 375 ARG B O 1
ATOM 8320 N N . ALA B 1 376 ? 23.625 -40.062 -31.984 1 97.31 376 ALA B N 1
ATOM 8321 C CA . ALA B 1 376 ? 22.812 -40.875 -31.094 1 97.31 376 ALA B CA 1
ATOM 8322 C C . ALA B 1 376 ? 22.016 -40 -30.125 1 97.31 376 ALA B C 1
ATOM 8324 O O . ALA B 1 376 ? 22.422 -38.906 -29.797 1 97.31 376 ALA B O 1
ATOM 8325 N N . PRO B 1 377 ? 20.797 -40.469 -29.719 1 97.06 377 PRO B N 1
ATOM 8326 C CA . PRO B 1 377 ? 20.047 -39.75 -28.688 1 97.06 377 PRO B CA 1
ATOM 8327 C C . PRO B 1 377 ? 20.641 -39.875 -27.297 1 97.06 377 PRO B C 1
ATOM 8329 O O . PRO B 1 377 ? 21.406 -40.844 -27.031 1 97.06 377 PRO B O 1
ATOM 8332 N N . SER B 1 378 ? 20.406 -39 -26.484 1 97.25 378 SER B N 1
ATOM 8333 C CA . SER B 1 378 ? 20.75 -39.031 -25.062 1 97.25 378 SER B CA 1
ATOM 8334 C C . SER B 1 378 ? 19.75 -38.219 -24.234 1 97.25 378 SER B C 1
ATOM 8336 O O . SER B 1 378 ? 19.062 -37.344 -24.766 1 97.25 378 SER B O 1
ATOM 8338 N N . GLY B 1 379 ? 19.609 -38.594 -22.953 1 95.75 379 GLY B N 1
ATOM 8339 C CA . GLY B 1 379 ? 18.75 -37.844 -22.062 1 95.75 379 GLY B CA 1
ATOM 8340 C C . GLY B 1 379 ? 19.062 -36.344 -22.062 1 95.75 379 GLY B C 1
ATOM 8341 O O . GLY B 1 379 ? 20.219 -35.969 -21.844 1 95.75 379 GLY B O 1
ATOM 8342 N N . GLY B 1 380 ? 18.078 -35.531 -22.328 1 95.31 380 GLY B N 1
ATOM 8343 C CA . GLY B 1 380 ? 18.25 -34.094 -22.328 1 95.31 380 GLY B CA 1
ATOM 8344 C C . GLY B 1 380 ? 19.172 -33.625 -23.438 1 95.31 380 GLY B C 1
ATOM 8345 O O . GLY B 1 380 ? 19.562 -32.438 -23.453 1 95.31 380 GLY B O 1
ATOM 8346 N N . ASN B 1 381 ? 19.578 -34.562 -24.266 1 96.44 381 ASN B N 1
ATOM 8347 C CA . ASN B 1 381 ? 20.594 -34.281 -25.281 1 96.44 381 ASN B CA 1
ATOM 8348 C C . ASN B 1 381 ? 21.875 -33.75 -24.656 1 96.44 381 ASN B C 1
ATOM 8350 O O . ASN B 1 381 ? 22.5 -32.844 -25.188 1 96.44 381 ASN B O 1
ATOM 8354 N N . VAL B 1 382 ? 22.234 -34.312 -23.578 1 95.56 382 VAL B N 1
ATOM 8355 C CA . VAL B 1 382 ? 23.422 -33.875 -22.844 1 95.56 382 VAL B CA 1
ATOM 8356 C C . VAL B 1 382 ? 24.672 -34.406 -23.531 1 95.56 382 VAL B C 1
ATOM 8358 O O . VAL B 1 382 ? 25.766 -33.875 -23.344 1 95.56 382 VAL B O 1
ATOM 8361 N N . GLN B 1 383 ? 24.453 -35.5 -24.344 1 96.38 383 GLN B N 1
ATOM 8362 C CA . GLN B 1 383 ? 25.578 -36.094 -25.078 1 96.38 383 GLN B CA 1
ATOM 8363 C C . GLN B 1 383 ? 26.703 -36.5 -24.141 1 96.38 383 GLN B C 1
ATOM 8365 O O . GLN B 1 383 ? 27.828 -36.031 -24.266 1 96.38 383 GLN B O 1
ATOM 8370 N N . PRO B 1 384 ? 26.328 -37.5 -23.328 1 96.75 384 PRO B N 1
ATOM 8371 C CA . PRO B 1 384 ? 27.25 -37.875 -22.25 1 96.75 384 PRO B CA 1
ATOM 8372 C C . PRO B 1 384 ? 28.359 -38.812 -22.719 1 96.75 384 PRO B C 1
ATOM 8374 O O . PRO B 1 384 ? 28.531 -39.906 -22.141 1 96.75 384 PRO B O 1
ATOM 8377 N N . TRP B 1 385 ? 29.234 -38.438 -23.703 1 97.19 385 TRP B N 1
ATOM 8378 C CA . TRP B 1 385 ? 30.234 -39.344 -24.234 1 97.19 385 TRP B CA 1
ATOM 8379 C C . TRP B 1 385 ? 31.484 -38.562 -24.656 1 97.19 385 TRP B C 1
ATOM 8381 O O . TRP B 1 385 ? 31.438 -37.344 -24.875 1 97.19 385 TRP B O 1
ATOM 8391 N N . PHE B 1 386 ? 32.562 -39.281 -24.625 1 96.38 386 PHE B N 1
ATOM 8392 C CA . PHE B 1 386 ? 33.781 -38.906 -25.328 1 96.38 386 PHE B CA 1
ATOM 8393 C C . PHE B 1 386 ? 34.094 -39.938 -26.422 1 96.38 386 PHE B C 1
ATOM 8395 O O . PHE B 1 386 ? 34.219 -41.125 -26.141 1 96.38 386 PHE B O 1
ATOM 8402 N N . VAL B 1 387 ? 34.188 -39.469 -27.656 1 96.81 387 VAL B N 1
ATOM 8403 C CA . VAL B 1 387 ? 34.438 -40.375 -28.797 1 96.81 387 VAL B CA 1
ATOM 8404 C C . VAL B 1 387 ? 35.875 -40.188 -29.281 1 96.81 387 VAL B C 1
ATOM 8406 O O . VAL B 1 387 ? 36.312 -39.094 -29.562 1 96.81 387 VAL B O 1
ATOM 8409 N N . GLN B 1 388 ? 36.562 -41.219 -29.266 1 95.81 388 GLN B N 1
ATOM 8410 C CA . GLN B 1 388 ? 37.906 -41.281 -29.875 1 95.81 388 GLN B CA 1
ATOM 8411 C C . GLN B 1 388 ? 37.938 -42.156 -31.109 1 95.81 388 GLN B C 1
ATOM 8413 O O . GLN B 1 388 ? 37.656 -43.375 -31 1 95.81 388 GLN B O 1
ATOM 8418 N N . ALA B 1 389 ? 38.188 -41.562 -32.188 1 95.62 389 ALA B N 1
ATOM 8419 C CA . ALA B 1 389 ? 38.188 -42.312 -33.469 1 95.62 389 ALA B CA 1
ATOM 8420 C C . ALA B 1 389 ? 39.594 -42.406 -34.031 1 95.62 389 ALA B C 1
ATOM 8422 O O . ALA B 1 389 ? 40.219 -41.406 -34.344 1 95.62 389 ALA B O 1
ATOM 8423 N N . GLY B 1 390 ? 40.094 -43.656 -34.125 1 93.25 390 GLY B N 1
ATOM 8424 C CA . GLY B 1 390 ? 41.375 -43.969 -34.719 1 93.25 390 GLY B CA 1
ATOM 8425 C C . GLY B 1 390 ? 41.281 -44.781 -36 1 93.25 390 GLY B C 1
ATOM 8426 O O . GLY B 1 390 ? 40.156 -45.094 -36.438 1 93.25 390 GLY B O 1
ATOM 8427 N N . PRO B 1 391 ? 42.469 -45.125 -36.625 1 90.38 391 PRO B N 1
ATOM 8428 C CA . PRO B 1 391 ? 42.469 -45.812 -37.906 1 90.38 391 PRO B CA 1
ATOM 8429 C C . PRO B 1 391 ? 41.969 -47.281 -37.781 1 90.38 391 PRO B C 1
ATOM 8431 O O . PRO B 1 391 ? 41.438 -47.812 -38.75 1 90.38 391 PRO B O 1
ATOM 8434 N N . THR B 1 392 ? 42.062 -47.875 -36.594 1 94.31 392 THR B N 1
ATOM 8435 C CA . THR B 1 392 ? 41.75 -49.281 -36.469 1 94.31 392 THR B CA 1
ATOM 8436 C C . THR B 1 392 ? 40.562 -49.5 -35.531 1 94.31 392 THR B C 1
ATOM 8438 O O . THR B 1 392 ? 40 -50.594 -35.469 1 94.31 392 THR B O 1
ATOM 8441 N N . SER B 1 393 ? 40.25 -48.438 -34.781 1 96.56 393 SER B N 1
ATOM 8442 C CA . SER B 1 393 ? 39.156 -48.625 -33.844 1 96.56 393 SER B CA 1
ATOM 8443 C C . SER B 1 393 ? 38.5 -47.281 -33.469 1 96.56 393 SER B C 1
ATOM 8445 O O . SER B 1 393 ? 39.156 -46.25 -33.562 1 96.56 393 SER B O 1
ATOM 8447 N N . ILE B 1 394 ? 37.281 -47.344 -33.062 1 96.81 394 ILE B N 1
ATOM 8448 C CA . ILE B 1 394 ? 36.531 -46.25 -32.469 1 96.81 394 ILE B CA 1
ATOM 8449 C C . ILE B 1 394 ? 36.156 -46.594 -31.031 1 96.81 394 ILE B C 1
ATOM 8451 O O . ILE B 1 394 ? 35.625 -47.656 -30.766 1 96.81 394 ILE B O 1
ATOM 8455 N N . THR B 1 395 ? 36.469 -45.688 -30.094 1 97.38 395 THR B N 1
ATOM 8456 C CA . THR B 1 395 ? 36.062 -45.875 -28.703 1 97.38 395 THR B CA 1
ATOM 8457 C C . THR B 1 395 ? 35.094 -44.781 -28.266 1 97.38 395 THR B C 1
ATOM 8459 O O . THR B 1 395 ? 35.281 -43.625 -28.609 1 97.38 395 THR B O 1
ATOM 8462 N N . ILE B 1 396 ? 34.094 -45.156 -27.594 1 98.25 396 ILE B N 1
ATOM 8463 C CA . ILE B 1 396 ? 33.062 -44.281 -27.031 1 98.25 396 ILE B CA 1
ATOM 8464 C C . ILE B 1 396 ? 32.969 -44.5 -25.516 1 98.25 396 ILE B C 1
ATOM 8466 O O . ILE B 1 396 ? 32.5 -45.531 -25.062 1 98.25 396 ILE B O 1
ATOM 8470 N N . ASP B 1 397 ? 33.375 -43.469 -24.75 1 97.88 397 ASP B N 1
ATOM 8471 C CA . ASP B 1 397 ? 33.375 -43.531 -23.281 1 97.88 397 ASP B CA 1
ATOM 8472 C C . ASP B 1 397 ? 32.25 -42.688 -22.688 1 97.88 397 ASP B C 1
ATOM 8474 O O . ASP B 1 397 ? 31.938 -41.625 -23.188 1 97.88 397 ASP B O 1
ATOM 8478 N N . VAL B 1 398 ? 31.594 -43.219 -21.641 1 97.81 398 VAL B N 1
ATOM 8479 C CA . VAL B 1 398 ? 30.703 -42.375 -20.859 1 97.81 398 VAL B CA 1
ATOM 8480 C C . VAL B 1 398 ? 31.484 -41.25 -20.219 1 97.81 398 VAL B C 1
ATOM 8482 O O . VAL B 1 398 ? 32.5 -41.469 -19.578 1 97.81 398 VAL B O 1
ATOM 8485 N N . ALA B 1 399 ? 31.078 -40.031 -20.5 1 96.31 399 ALA B N 1
ATOM 8486 C CA . ALA B 1 399 ? 31.609 -38.875 -19.828 1 96.31 399 ALA B CA 1
ATOM 8487 C C . ALA B 1 399 ? 30.922 -38.625 -18.5 1 96.31 399 ALA B C 1
ATOM 8489 O O . ALA B 1 399 ? 29.922 -37.906 -18.438 1 96.31 399 ALA B O 1
ATOM 8490 N N . ALA B 1 400 ? 31.453 -38.969 -17.422 1 95.12 400 ALA B N 1
ATOM 8491 C CA . ALA B 1 400 ? 30.828 -39.031 -16.094 1 95.12 400 ALA B CA 1
ATOM 8492 C C . ALA B 1 400 ? 30.484 -37.625 -15.602 1 95.12 400 ALA B C 1
ATOM 8494 O O . ALA B 1 400 ? 29.578 -37.469 -14.781 1 95.12 400 ALA B O 1
ATOM 8495 N N . GLN B 1 401 ? 31.125 -36.562 -16.078 1 94.19 401 GLN B N 1
ATOM 8496 C CA . GLN B 1 401 ? 30.922 -35.219 -15.602 1 94.19 401 GLN B CA 1
ATOM 8497 C C . GLN B 1 401 ? 29.594 -34.656 -16.094 1 94.19 401 GLN B C 1
ATOM 8499 O O . GLN B 1 401 ? 29.109 -33.656 -15.578 1 94.19 401 GLN B O 1
ATOM 8504 N N . HIS B 1 402 ? 28.984 -35.312 -17.062 1 94.75 402 HIS B N 1
ATOM 8505 C CA . HIS B 1 402 ? 27.75 -34.781 -17.641 1 94.75 402 HIS B CA 1
ATOM 8506 C C . HIS B 1 402 ? 26.531 -35.531 -17.109 1 94.75 402 HIS B C 1
ATOM 8508 O O . HIS B 1 402 ? 25.438 -35.438 -17.672 1 94.75 402 HIS B O 1
ATOM 8514 N N . THR B 1 403 ? 26.641 -36.219 -16.047 1 94.94 403 THR B N 1
ATOM 8515 C CA . THR B 1 403 ? 25.547 -36.969 -15.453 1 94.94 403 THR B CA 1
ATOM 8516 C C . THR B 1 403 ? 24.547 -36.031 -14.766 1 94.94 403 THR B C 1
ATOM 8518 O O . THR B 1 403 ? 24.828 -34.844 -14.625 1 94.94 403 THR B O 1
ATOM 8521 N N . SER B 1 404 ? 23.391 -36.531 -14.547 1 96.25 404 SER B N 1
ATOM 8522 C CA . SER B 1 404 ? 22.328 -35.875 -13.805 1 96.25 404 SER B CA 1
ATOM 8523 C C . SER B 1 404 ? 21.688 -36.781 -12.773 1 96.25 404 SER B C 1
ATOM 8525 O O . SER B 1 404 ? 22.031 -37.969 -12.711 1 96.25 404 SER B O 1
ATOM 8527 N N . THR B 1 405 ? 20.812 -36.312 -11.977 1 97.19 405 THR B N 1
ATOM 8528 C CA . THR B 1 405 ? 20.156 -37.094 -10.938 1 97.19 405 THR B CA 1
ATOM 8529 C C . THR B 1 405 ? 19.359 -38.219 -11.547 1 97.19 405 THR B C 1
ATOM 8531 O O . THR B 1 405 ? 19.312 -39.344 -11 1 97.19 405 THR B O 1
ATOM 8534 N N . MET B 1 406 ? 18.703 -38 -12.688 1 97.38 406 MET B N 1
ATOM 8535 C CA . MET B 1 406 ? 17.875 -39.031 -13.328 1 97.38 406 MET B CA 1
ATOM 8536 C C . MET B 1 406 ? 18.734 -40.094 -13.977 1 97.38 406 MET B C 1
ATOM 8538 O O . MET B 1 406 ? 18.25 -41.188 -14.297 1 97.38 406 MET B O 1
ATOM 8542 N N . ASP B 1 407 ? 20 -39.781 -14.195 1 97.81 407 ASP B N 1
ATOM 8543 C CA . ASP B 1 407 ? 20.938 -40.75 -14.719 1 97.81 407 ASP B CA 1
ATOM 8544 C C . ASP B 1 407 ? 21.5 -41.656 -13.602 1 97.81 407 ASP B C 1
ATOM 8546 O O . ASP B 1 407 ? 22.719 -41.75 -13.422 1 97.81 407 ASP B O 1
ATOM 8550 N N . VAL B 1 408 ? 20.609 -42.375 -12.984 1 97.88 408 VAL B N 1
ATOM 8551 C CA . VAL B 1 408 ? 20.938 -43.188 -11.805 1 97.88 408 VAL B CA 1
ATOM 8552 C C . VAL B 1 408 ? 22.031 -44.188 -12.148 1 97.88 408 VAL B C 1
ATOM 8554 O O . VAL B 1 408 ? 21.859 -45.031 -13.031 1 97.88 408 VAL B O 1
ATOM 8557 N N . GLY B 1 409 ? 23.172 -44.062 -11.453 1 96.69 409 GLY B N 1
ATOM 8558 C CA . GLY B 1 409 ? 24.266 -44.969 -11.641 1 96.69 409 GLY B CA 1
ATOM 8559 C C . GLY B 1 409 ? 24.812 -45 -13.055 1 96.69 409 GLY B C 1
ATOM 8560 O O . GLY B 1 409 ? 25.375 -46 -13.508 1 96.69 409 GLY B O 1
ATOM 8561 N N . PHE B 1 410 ? 24.562 -44.031 -13.875 1 98.06 410 PHE B N 1
ATOM 8562 C CA . PHE B 1 410 ? 25.031 -43.844 -15.242 1 98.06 410 PHE B CA 1
ATOM 8563 C C . PHE B 1 410 ? 24.281 -44.75 -16.203 1 98.06 410 PHE B C 1
ATOM 8565 O O . PHE B 1 410 ? 24.766 -45.062 -17.297 1 98.06 410 PHE B O 1
ATOM 8572 N N . ARG B 1 411 ? 23.172 -45.219 -15.812 1 98.44 411 ARG B N 1
ATOM 8573 C CA . ARG B 1 411 ? 22.406 -46.156 -16.625 1 98.44 411 ARG B CA 1
ATOM 8574 C C . ARG B 1 411 ? 21.891 -45.469 -17.891 1 98.44 411 ARG B C 1
ATOM 8576 O O . ARG B 1 411 ? 21.969 -46.062 -18.984 1 98.44 411 ARG B O 1
ATOM 8583 N N . GLY B 1 412 ? 21.359 -44.25 -17.719 1 98.31 412 GLY B N 1
ATOM 8584 C CA . GLY B 1 412 ? 20.938 -43.5 -18.891 1 98.31 412 GLY B CA 1
ATOM 8585 C C . GLY B 1 412 ? 22.094 -43.156 -19.828 1 98.31 412 GLY B C 1
ATOM 8586 O O . GLY B 1 412 ? 21.938 -43.219 -21.047 1 98.31 412 GLY B O 1
ATOM 8587 N N . SER B 1 413 ? 23.203 -42.812 -19.266 1 98.44 413 SER B N 1
ATOM 8588 C CA . SER B 1 413 ? 24.406 -42.531 -20.062 1 98.44 413 SER B CA 1
ATOM 8589 C C . SER B 1 413 ? 24.859 -43.781 -20.812 1 98.44 413 SER B C 1
ATOM 8591 O O . SER B 1 413 ? 25.328 -43.656 -21.953 1 98.44 413 SER B O 1
ATOM 8593 N N . SER B 1 414 ? 24.75 -44.906 -20.172 1 98.69 414 SER B N 1
ATOM 8594 C CA . SER B 1 414 ? 25.125 -46.156 -20.828 1 98.69 414 SER B CA 1
ATOM 8595 C C . SER B 1 414 ? 24.203 -46.469 -22 1 98.69 414 SER B C 1
ATOM 8597 O O . SER B 1 414 ? 24.672 -46.969 -23.031 1 98.69 414 SER B O 1
ATOM 8599 N N . VAL B 1 415 ? 22.969 -46.219 -21.797 1 98.69 415 VAL B N 1
ATOM 8600 C CA . VAL B 1 415 ? 22.031 -46.375 -22.891 1 98.69 415 VAL B CA 1
ATOM 8601 C C . VAL B 1 415 ? 22.453 -45.5 -24.062 1 98.69 415 VAL B C 1
ATOM 8603 O O . VAL B 1 415 ? 22.469 -45.938 -25.219 1 98.69 415 VAL B O 1
ATOM 8606 N N . ALA B 1 416 ? 22.828 -44.25 -23.828 1 98.69 416 ALA B N 1
ATOM 8607 C CA . ALA B 1 416 ? 23.266 -43.312 -24.859 1 98.69 416 ALA B CA 1
ATOM 8608 C C . ALA B 1 416 ? 24.516 -43.844 -25.578 1 98.69 416 ALA B C 1
ATOM 8610 O O . ALA B 1 416 ? 24.625 -43.75 -26.797 1 98.69 416 ALA B O 1
ATOM 8611 N N . VAL B 1 417 ? 25.422 -44.312 -24.828 1 98.44 417 VAL B N 1
ATOM 8612 C CA . VAL B 1 417 ? 26.656 -44.844 -25.391 1 98.44 417 VAL B CA 1
ATOM 8613 C C . VAL B 1 417 ? 26.359 -46.062 -26.266 1 98.44 417 VAL B C 1
ATOM 8615 O O . VAL B 1 417 ? 26.953 -46.219 -27.328 1 98.44 417 VAL B O 1
ATOM 8618 N N . GLY B 1 418 ? 25.453 -46.906 -25.797 1 98.69 418 GLY B N 1
ATOM 8619 C CA . GLY B 1 418 ? 25.016 -48.031 -26.609 1 98.69 418 GLY B CA 1
ATOM 8620 C C . GLY B 1 418 ? 24.391 -47.594 -27.938 1 98.69 418 GLY B C 1
ATOM 8621 O O . GLY B 1 418 ? 24.641 -48.219 -28.969 1 98.69 418 GLY B O 1
ATOM 8622 N N . ALA B 1 419 ? 23.594 -46.625 -27.875 1 98.81 419 ALA B N 1
ATOM 8623 C CA . ALA B 1 419 ? 22.984 -46.094 -29.078 1 98.81 419 ALA B CA 1
ATOM 8624 C C . ALA B 1 419 ? 24.062 -45.531 -30.016 1 98.81 419 ALA B C 1
ATOM 8626 O O . ALA B 1 419 ? 23.984 -45.688 -31.234 1 98.81 419 ALA B O 1
ATOM 8627 N N . ALA B 1 420 ? 25 -44.844 -29.5 1 98.5 420 ALA B N 1
ATOM 8628 C CA . ALA B 1 420 ? 26.109 -44.312 -30.281 1 98.5 420 ALA B CA 1
ATOM 8629 C C . ALA B 1 420 ? 26.891 -45.438 -30.953 1 98.5 420 ALA B C 1
ATOM 8631 O O . ALA B 1 420 ? 27.328 -45.281 -32.094 1 98.5 420 ALA B O 1
ATOM 8632 N N . LEU B 1 421 ? 27.094 -46.469 -30.219 1 98.62 421 LEU B N 1
ATOM 8633 C CA . LEU B 1 421 ? 27.766 -47.625 -30.766 1 98.62 421 LEU B CA 1
ATOM 8634 C C . LEU B 1 421 ? 27 -48.188 -31.969 1 98.62 421 LEU B C 1
ATOM 8636 O O . LEU B 1 421 ? 27.609 -48.562 -32.969 1 98.62 421 LEU B O 1
ATOM 8640 N N . MET B 1 422 ? 25.734 -48.312 -31.812 1 98.69 422 MET B N 1
ATOM 8641 C CA . MET B 1 422 ? 24.922 -48.812 -32.906 1 98.69 422 MET B CA 1
ATOM 8642 C C . MET B 1 422 ? 25.062 -47.938 -34.156 1 98.69 422 MET B C 1
ATOM 8644 O O . MET B 1 422 ? 25.188 -48.438 -35.25 1 98.69 422 MET B O 1
ATOM 8648 N N . ASN B 1 423 ? 25 -46.625 -33.969 1 98.38 423 ASN B N 1
ATOM 8649 C CA . ASN B 1 423 ? 25.203 -45.719 -35.094 1 98.38 423 ASN B CA 1
ATOM 8650 C C . ASN B 1 423 ? 26.562 -45.938 -35.75 1 98.38 423 ASN B C 1
ATOM 8652 O O . ASN B 1 423 ? 26.672 -45.906 -36.969 1 98.38 423 ASN B O 1
ATOM 8656 N N . ALA B 1 424 ? 27.562 -46.094 -34.938 1 98.19 424 ALA B N 1
ATOM 8657 C CA . ALA B 1 424 ? 28.906 -46.344 -35.438 1 98.19 424 ALA B CA 1
ATOM 8658 C C . ALA B 1 424 ? 28.938 -47.625 -36.25 1 98.19 424 ALA B C 1
ATOM 8660 O O . ALA B 1 424 ? 29.562 -47.688 -37.312 1 98.19 424 ALA B O 1
ATOM 8661 N N . ARG B 1 425 ? 28.281 -48.656 -35.75 1 98.44 425 ARG B N 1
ATOM 8662 C CA . ARG B 1 425 ? 28.234 -49.938 -36.438 1 98.44 425 ARG B CA 1
ATOM 8663 C C . ARG B 1 425 ? 27.516 -49.812 -37.781 1 98.44 425 ARG B C 1
ATOM 8665 O O . ARG B 1 425 ? 27.969 -50.406 -38.781 1 98.44 425 ARG B O 1
ATOM 8672 N N . ILE B 1 426 ? 26.453 -49.156 -37.75 1 98.38 426 ILE B N 1
ATOM 8673 C CA . ILE B 1 426 ? 25.719 -48.906 -39 1 98.38 426 ILE B CA 1
ATOM 8674 C C . ILE B 1 426 ? 26.594 -48.188 -40 1 98.38 426 ILE B C 1
ATOM 8676 O O . ILE B 1 426 ? 26.656 -48.594 -41.188 1 98.38 426 ILE B O 1
ATOM 8680 N N . ALA B 1 427 ? 27.266 -47.156 -39.594 1 97.56 427 ALA B N 1
ATOM 8681 C CA . ALA B 1 427 ? 28.156 -46.406 -40.469 1 97.56 427 ALA B CA 1
ATOM 8682 C C . ALA B 1 427 ? 29.297 -47.281 -40.969 1 97.56 427 ALA B C 1
ATOM 8684 O O . ALA B 1 427 ? 29.656 -47.25 -42.156 1 97.56 427 ALA B O 1
ATOM 8685 N N . ALA B 1 428 ? 29.891 -48.062 -40.094 1 97.88 428 ALA B N 1
ATOM 8686 C CA . ALA B 1 428 ? 30.969 -48.969 -40.469 1 97.88 428 ALA B CA 1
ATOM 8687 C C . ALA B 1 428 ? 30.516 -49.969 -41.5 1 97.88 428 ALA B C 1
ATOM 8689 O O . ALA B 1 428 ? 31.234 -50.281 -42.438 1 97.88 428 ALA B O 1
ATOM 8690 N N . ALA B 1 429 ? 29.344 -50.531 -41.312 1 97.88 429 ALA B N 1
ATOM 8691 C CA . ALA B 1 429 ? 28.797 -51.5 -42.25 1 97.88 429 ALA B CA 1
ATOM 8692 C C . ALA B 1 429 ? 28.578 -50.844 -43.625 1 97.88 429 ALA B C 1
ATOM 8694 O O . ALA B 1 429 ? 28.875 -51.438 -44.656 1 97.88 429 ALA B O 1
ATOM 8695 N N . ALA B 1 430 ? 28.031 -49.688 -43.594 1 97.25 430 ALA B N 1
ATOM 8696 C CA . ALA B 1 430 ? 27.75 -48.969 -44.844 1 97.25 430 ALA B CA 1
ATOM 8697 C C . ALA B 1 430 ? 29.031 -48.688 -45.625 1 97.25 430 ALA B C 1
ATOM 8699 O O . ALA B 1 430 ? 29.016 -48.656 -46.844 1 97.25 430 ALA B O 1
ATOM 8700 N N . HIS B 1 431 ? 30.125 -48.594 -44.938 1 95.81 431 HIS B N 1
ATOM 8701 C CA . HIS B 1 431 ? 31.391 -48.25 -45.594 1 95.81 431 HIS B CA 1
ATOM 8702 C C . HIS B 1 431 ? 32.312 -49.469 -45.656 1 95.81 431 HIS B C 1
ATOM 8704 O O . HIS B 1 431 ? 33.469 -49.344 -46 1 95.81 431 HIS B O 1
ATOM 8710 N N . GLN B 1 432 ? 31.812 -50.594 -45.281 1 95.81 432 GLN B N 1
ATOM 8711 C CA . GLN B 1 432 ? 32.438 -51.906 -45.438 1 95.81 432 GLN B CA 1
ATOM 8712 C C . GLN B 1 432 ? 33.719 -52 -44.594 1 95.81 432 GLN B C 1
ATOM 8714 O O . GLN B 1 432 ? 34.719 -52.5 -45.094 1 95.81 432 GLN B O 1
ATOM 8719 N N . VAL B 1 433 ? 33.688 -51.469 -43.438 1 96.56 433 VAL B N 1
ATOM 8720 C CA . VAL B 1 433 ? 34.844 -51.562 -42.531 1 96.56 433 VAL B CA 1
ATOM 8721 C C . VAL B 1 433 ? 34.375 -52.094 -41.188 1 96.56 433 VAL B C 1
ATOM 8723 O O . VAL B 1 433 ? 34.969 -51.812 -40.156 1 96.56 433 VAL B O 1
ATOM 8726 N N . LEU B 1 434 ? 33.25 -52.812 -41.188 1 97.31 434 LEU B N 1
ATOM 8727 C CA . LEU B 1 434 ? 32.656 -53.312 -39.938 1 97.31 434 LEU B CA 1
ATOM 8728 C C . LEU B 1 434 ? 33.531 -54.375 -39.312 1 97.31 434 LEU B C 1
ATOM 8730 O O . LEU B 1 434 ? 34 -55.281 -40.031 1 97.31 434 LEU B O 1
ATOM 8734 N N . GLY B 1 435 ? 33.844 -54.25 -38.062 1 96.88 435 GLY B N 1
ATOM 8735 C CA . GLY B 1 435 ? 34.531 -55.281 -37.281 1 96.88 435 GLY B CA 1
ATOM 8736 C C . GLY B 1 435 ? 33.812 -55.594 -36 1 96.88 435 GLY B C 1
ATOM 8737 O O . GLY B 1 435 ? 32.688 -55.188 -35.781 1 96.88 435 GLY B O 1
ATOM 8738 N N . PRO B 1 436 ? 34.469 -56.438 -35.188 1 96.44 436 PRO B N 1
ATOM 8739 C CA . PRO B 1 436 ? 33.844 -56.812 -33.906 1 96.44 436 PRO B CA 1
ATOM 8740 C C . PRO B 1 436 ? 33.812 -55.625 -32.938 1 96.44 436 PRO B C 1
ATOM 8742 O O . PRO B 1 436 ? 34.594 -54.688 -33.062 1 96.44 436 PRO B O 1
ATOM 8745 N N . PHE B 1 437 ? 32.812 -55.625 -32.094 1 97.06 437 PHE B N 1
ATOM 8746 C CA . PHE B 1 437 ? 32.719 -54.625 -31.031 1 97.06 437 PHE B CA 1
ATOM 8747 C C . PHE B 1 437 ? 32.75 -55.281 -29.656 1 97.06 437 PHE B C 1
ATOM 8749 O O . PHE B 1 437 ? 32.531 -56.469 -29.531 1 97.06 437 PHE B O 1
ATOM 8756 N N . SER B 1 438 ? 33.062 -54.5 -28.609 1 97 438 SER B N 1
ATOM 8757 C CA . SER B 1 438 ? 33.031 -54.938 -27.219 1 97 438 SER B CA 1
ATOM 8758 C C . SER B 1 438 ? 32.531 -53.844 -26.281 1 97 438 SER B C 1
ATOM 8760 O O . SER B 1 438 ? 32.625 -52.656 -26.609 1 97 438 SER B O 1
ATOM 8762 N N . LEU B 1 439 ? 31.938 -54.219 -25.188 1 97.38 439 LEU B N 1
ATOM 8763 C CA . LEU B 1 439 ? 31.5 -53.344 -24.109 1 97.38 439 LEU B CA 1
ATOM 8764 C C . LEU B 1 439 ? 32.219 -53.719 -22.812 1 97.38 439 LEU B C 1
ATOM 8766 O O . LEU B 1 439 ? 32.188 -54.844 -22.359 1 97.38 439 LEU B O 1
ATOM 8770 N N . SER B 1 440 ? 32.875 -52.719 -22.297 1 96.69 440 SER B N 1
ATOM 8771 C CA . SER B 1 440 ? 33.625 -52.938 -21.062 1 96.69 440 SER B CA 1
ATOM 8772 C C . SER B 1 440 ? 33.188 -51.938 -19.969 1 96.69 440 SER B C 1
ATOM 8774 O O . SER B 1 440 ? 32.75 -50.844 -20.281 1 96.69 440 SER B O 1
ATOM 8776 N N . GLU B 1 441 ? 33.281 -52.344 -18.75 1 96.38 441 GLU B N 1
ATOM 8777 C CA . GLU B 1 441 ? 32.938 -51.469 -17.641 1 96.38 441 GLU B CA 1
ATOM 8778 C C . GLU B 1 441 ? 34.188 -51.031 -16.859 1 96.38 441 GLU B C 1
ATOM 8780 O O . GLU B 1 441 ? 35.188 -51.75 -16.812 1 96.38 441 GLU B O 1
ATOM 8785 N N . ARG B 1 442 ? 34.156 -49.875 -16.297 1 89.75 442 ARG B N 1
ATOM 8786 C CA . ARG B 1 442 ? 35.188 -49.281 -15.43 1 89.75 442 ARG B CA 1
ATOM 8787 C C . ARG B 1 442 ? 36.562 -49.312 -16.109 1 89.75 442 ARG B C 1
ATOM 8789 O O . ARG B 1 442 ? 37.531 -49.844 -15.562 1 89.75 442 ARG B O 1
ATOM 8796 N N . VAL B 1 443 ? 36.562 -48.75 -17.219 1 90.44 443 VAL B N 1
ATOM 8797 C CA . VAL B 1 443 ? 37.812 -48.656 -17.984 1 90.44 443 VAL B CA 1
ATOM 8798 C C . VAL B 1 443 ? 38.344 -47.25 -17.953 1 90.44 443 VAL B C 1
ATOM 8800 O O . VAL B 1 443 ? 37.656 -46.312 -18.359 1 90.44 443 VAL B O 1
ATOM 8803 N N . ASN B 1 444 ? 39.562 -47.062 -17.438 1 88.44 444 ASN B N 1
ATOM 8804 C CA . ASN B 1 444 ? 40.25 -45.781 -17.391 1 88.44 444 ASN B CA 1
ATOM 8805 C C . ASN B 1 444 ? 39.344 -44.688 -16.875 1 88.44 444 ASN B C 1
ATOM 8807 O O . ASN B 1 444 ? 39.281 -43.594 -17.469 1 88.44 444 ASN B O 1
ATOM 8811 N N . GLY B 1 445 ? 38.562 -45 -15.859 1 90.62 445 GLY B N 1
ATOM 8812 C CA . GLY B 1 445 ? 37.75 -44 -15.211 1 90.62 445 GLY B CA 1
ATOM 8813 C C . GLY B 1 445 ? 36.375 -43.844 -15.812 1 90.62 445 GLY B C 1
ATOM 8814 O O . GLY B 1 445 ? 35.469 -43.219 -15.227 1 90.62 445 GLY B O 1
ATOM 8815 N N . SER B 1 446 ? 36.125 -44.375 -17 1 93.94 446 SER B N 1
ATOM 8816 C CA . SER B 1 446 ? 34.812 -44.375 -17.625 1 93.94 446 SER B CA 1
ATOM 8817 C C . SER B 1 446 ? 33.938 -45.5 -17.109 1 93.94 446 SER B C 1
ATOM 8819 O O . SER B 1 446 ? 34.375 -46.656 -17.047 1 93.94 446 SER B O 1
ATOM 8821 N N . PRO B 1 447 ? 32.75 -45.219 -16.734 1 97.06 447 PRO B N 1
ATOM 8822 C CA . PRO B 1 447 ? 31.828 -46.281 -16.266 1 97.06 447 PRO B CA 1
ATOM 8823 C C . PRO B 1 447 ? 31.625 -47.375 -17.312 1 97.06 447 PRO B C 1
ATOM 8825 O O . PRO B 1 447 ? 31.578 -48.531 -16.969 1 97.06 447 PRO B O 1
ATOM 8828 N N . VAL B 1 448 ? 31.469 -46.938 -18.531 1 97.56 448 VAL B N 1
ATOM 8829 C CA . VAL B 1 448 ? 31.297 -47.875 -19.641 1 97.56 448 VAL B CA 1
ATOM 8830 C C . VAL B 1 448 ? 32.062 -47.375 -20.859 1 97.56 448 VAL B C 1
ATOM 8832 O O . VAL B 1 448 ? 32.094 -46.156 -21.125 1 97.56 448 VAL B O 1
ATOM 8835 N N . ARG B 1 449 ? 32.75 -48.281 -21.578 1 98.06 449 ARG B N 1
ATOM 8836 C CA . ARG B 1 449 ? 33.406 -48 -22.844 1 98.06 449 ARG B CA 1
ATOM 8837 C C . ARG B 1 449 ? 32.938 -48.969 -23.938 1 98.06 449 ARG B C 1
ATOM 8839 O O . ARG B 1 449 ? 32.969 -50.156 -23.75 1 98.06 449 ARG B O 1
ATOM 8846 N N . ALA B 1 450 ? 32.469 -48.469 -24.969 1 98.44 450 ALA B N 1
ATOM 8847 C CA . ALA B 1 450 ? 32.219 -49.219 -26.188 1 98.44 450 ALA B CA 1
ATOM 8848 C C . ALA B 1 450 ? 33.375 -49.094 -27.172 1 98.44 450 ALA B C 1
ATOM 8850 O O . ALA B 1 450 ? 33.875 -48 -27.406 1 98.44 450 ALA B O 1
ATOM 8851 N N . THR B 1 451 ? 33.812 -50.219 -27.688 1 97.88 451 THR B N 1
ATOM 8852 C CA . THR B 1 451 ? 34.875 -50.219 -28.672 1 97.88 451 THR B CA 1
ATOM 8853 C C . THR B 1 451 ? 34.438 -50.938 -29.953 1 97.88 451 THR B C 1
ATOM 8855 O O . THR B 1 451 ? 33.938 -52.062 -29.891 1 97.88 451 THR B O 1
ATOM 8858 N N . LEU B 1 452 ? 34.5 -50.281 -31.016 1 98.25 452 LEU B N 1
ATOM 8859 C CA . LEU B 1 452 ? 34.281 -50.875 -32.344 1 98.25 452 LEU B CA 1
ATOM 8860 C C . LEU B 1 452 ? 35.594 -51 -33.094 1 98.25 452 LEU B C 1
ATOM 8862 O O . LEU B 1 452 ? 36.219 -49.969 -33.406 1 98.25 452 LEU B O 1
ATOM 8866 N N . ASN B 1 453 ? 35.938 -52.188 -33.375 1 97.12 453 ASN B N 1
ATOM 8867 C CA . ASN B 1 453 ? 37.094 -52.375 -34.25 1 97.12 453 ASN B CA 1
ATOM 8868 C C . ASN B 1 453 ? 36.75 -52.281 -35.719 1 97.12 453 ASN B C 1
ATOM 8870 O O . ASN B 1 453 ? 35.656 -52.688 -36.125 1 97.12 453 ASN B O 1
ATOM 8874 N N . LEU B 1 454 ? 37.625 -51.688 -36.406 1 95.81 454 LEU B N 1
ATOM 8875 C CA . LEU B 1 454 ? 37.406 -51.531 -37.844 1 95.81 454 LEU B CA 1
ATOM 8876 C C . LEU B 1 454 ? 38.188 -52.594 -38.625 1 95.81 454 LEU B C 1
ATOM 8878 O O . LEU B 1 454 ? 39.344 -52.875 -38.344 1 95.81 454 LEU B O 1
ATOM 8882 N N . SER B 1 455 ? 37.469 -53.25 -39.438 1 94.12 455 SER B N 1
ATOM 8883 C CA . SER B 1 455 ? 38 -54.281 -40.312 1 94.12 455 SER B CA 1
ATOM 8884 C C . SER B 1 455 ? 37.25 -54.344 -41.656 1 94.12 455 SER B C 1
ATOM 8886 O O . SER B 1 455 ? 36.5 -53.438 -41.969 1 94.12 455 SER B O 1
ATOM 8888 N N . ASP B 1 456 ? 37.406 -55.5 -42.469 1 91.94 456 ASP B N 1
ATOM 8889 C CA . ASP B 1 456 ? 36.781 -55.594 -43.812 1 91.94 456 ASP B CA 1
ATOM 8890 C C . ASP B 1 456 ? 35.438 -56.281 -43.75 1 91.94 456 ASP B C 1
ATOM 8892 O O . ASP B 1 456 ? 34.969 -56.812 -44.781 1 91.94 456 ASP B O 1
ATOM 8896 N N . GLY B 1 457 ? 34.844 -56.25 -42.562 1 91.69 457 GLY B N 1
ATOM 8897 C CA . GLY B 1 457 ? 33.531 -56.906 -42.406 1 91.69 457 GLY B CA 1
ATOM 8898 C C . GLY B 1 457 ? 32.406 -56.094 -43 1 91.69 457 GLY B C 1
ATOM 8899 O O . GLY B 1 457 ? 32.531 -54.906 -43.219 1 91.69 457 GLY B O 1
ATOM 8900 N N . THR B 1 458 ? 31.266 -56.844 -43.406 1 91.44 458 THR B N 1
ATOM 8901 C CA . THR B 1 458 ? 30.078 -56.219 -43.969 1 91.44 458 THR B CA 1
ATOM 8902 C C . THR B 1 458 ? 28.812 -56.781 -43.312 1 91.44 458 THR B C 1
ATOM 8904 O O . THR B 1 458 ? 28.828 -57.875 -42.75 1 91.44 458 THR B O 1
ATOM 8907 N N . ASP B 1 459 ? 27.828 -56.094 -43.281 1 95.75 459 ASP B N 1
ATOM 8908 C CA . ASP B 1 459 ? 26.453 -56.438 -42.906 1 95.75 459 ASP B CA 1
ATOM 8909 C C . ASP B 1 459 ? 25.438 -55.656 -43.719 1 95.75 459 ASP B C 1
ATOM 8911 O O . ASP B 1 459 ? 25.125 -54.5 -43.375 1 95.75 459 ASP B O 1
ATOM 8915 N N . PRO B 1 460 ? 24.953 -56.281 -44.781 1 96.44 460 PRO B N 1
ATOM 8916 C CA . PRO B 1 460 ? 24.094 -55.562 -45.688 1 96.44 460 PRO B CA 1
ATOM 8917 C C . PRO B 1 460 ? 22.828 -55.031 -45.031 1 96.44 460 PRO B C 1
ATOM 8919 O O . PRO B 1 460 ? 22.328 -53.969 -45.406 1 96.44 460 PRO B O 1
ATOM 8922 N N . TRP B 1 461 ? 22.328 -55.75 -44.094 1 96.25 461 TRP B N 1
ATOM 8923 C CA . TRP B 1 461 ? 21.125 -55.312 -43.406 1 96.25 461 TRP B CA 1
ATOM 8924 C C . TRP B 1 461 ? 21.406 -54.031 -42.625 1 96.25 461 TRP B C 1
ATOM 8926 O O . TRP B 1 461 ? 20.625 -53.094 -42.688 1 96.25 461 TRP B O 1
ATOM 8936 N N . LEU B 1 462 ? 22.484 -53.938 -41.844 1 97.19 462 LEU B N 1
ATOM 8937 C CA . LEU B 1 462 ? 22.891 -52.719 -41.125 1 97.19 462 LEU B CA 1
ATOM 8938 C C . LEU B 1 462 ? 23.219 -51.594 -42.094 1 97.19 462 LEU B C 1
ATOM 8940 O O . LEU B 1 462 ? 22.859 -50.438 -41.875 1 97.19 462 LEU B O 1
ATOM 8944 N N . ALA B 1 463 ? 23.938 -51.938 -43.156 1 97.56 463 ALA B N 1
ATOM 8945 C CA . ALA B 1 463 ? 24.359 -50.969 -44.156 1 97.56 463 ALA B CA 1
ATOM 8946 C C . ALA B 1 463 ? 23.141 -50.25 -44.75 1 97.56 463 ALA B C 1
ATOM 8948 O O . ALA B 1 463 ? 23.203 -49.062 -45.062 1 97.56 463 ALA B O 1
ATOM 8949 N N . ASP B 1 464 ? 22.109 -51 -44.906 1 97.62 464 ASP B N 1
ATOM 8950 C CA . ASP B 1 464 ? 20.891 -50.469 -45.5 1 97.62 464 ASP B CA 1
ATOM 8951 C C . ASP B 1 464 ? 20.219 -49.438 -44.594 1 97.62 464 ASP B C 1
ATOM 8953 O O . ASP B 1 464 ? 19.391 -48.656 -45.062 1 97.62 464 ASP B O 1
ATOM 8957 N N . LEU B 1 465 ? 20.594 -49.312 -43.375 1 98.25 465 LEU B N 1
ATOM 8958 C CA . LEU B 1 465 ? 19.953 -48.406 -42.406 1 98.25 465 LEU B CA 1
ATOM 8959 C C . LEU B 1 465 ? 20.703 -47.094 -42.312 1 98.25 465 LEU B C 1
ATOM 8961 O O . LEU B 1 465 ? 20.25 -46.156 -41.625 1 98.25 465 LEU B O 1
ATOM 8965 N N . TYR B 1 466 ? 21.781 -46.875 -43.031 1 97.62 466 TYR B N 1
ATOM 8966 C CA . TYR B 1 466 ? 22.672 -45.75 -42.875 1 97.62 466 TYR B CA 1
ATOM 8967 C C . TYR B 1 466 ? 21.938 -44.438 -43.094 1 97.62 466 TYR B C 1
ATOM 8969 O O . TYR B 1 466 ? 21.969 -43.531 -42.281 1 97.62 466 TYR B O 1
ATOM 8977 N N . GLN B 1 467 ? 21.234 -44.344 -44.25 1 97.12 467 GLN B N 1
ATOM 8978 C CA . GLN B 1 467 ? 20.531 -43.094 -44.562 1 97.12 467 GLN B CA 1
ATOM 8979 C C . GLN B 1 467 ? 19.406 -42.844 -43.562 1 97.12 467 GLN B C 1
ATOM 8981 O O . GLN B 1 467 ? 19.156 -41.688 -43.156 1 97.12 467 GLN B O 1
ATOM 8986 N N . SER B 1 468 ? 18.672 -43.875 -43.125 1 97.94 468 SER B N 1
ATOM 8987 C CA . SER B 1 468 ? 17.625 -43.75 -42.125 1 97.94 468 SER B CA 1
ATOM 8988 C C . SER B 1 468 ? 18.188 -43.312 -40.781 1 97.94 468 SER B C 1
ATOM 8990 O O . SER B 1 468 ? 17.562 -42.531 -40.062 1 97.94 468 SER B O 1
ATOM 8992 N N . MET B 1 469 ? 19.312 -43.812 -40.5 1 97.69 469 MET B N 1
ATOM 8993 C CA . MET B 1 469 ? 20 -43.438 -39.25 1 97.69 469 MET B CA 1
ATOM 8994 C C . MET B 1 469 ? 20.375 -41.938 -39.281 1 97.69 469 MET B C 1
ATOM 8996 O O . MET B 1 469 ? 20.188 -41.219 -38.312 1 97.69 469 MET B O 1
ATOM 9000 N N . ILE B 1 470 ? 20.797 -41.406 -40.375 1 95.31 470 ILE B N 1
ATOM 9001 C CA . ILE B 1 470 ? 21.188 -40 -40.562 1 95.31 470 ILE B CA 1
ATOM 9002 C C . ILE B 1 470 ? 19.953 -39.125 -40.406 1 95.31 470 ILE B C 1
ATOM 9004 O O . ILE B 1 470 ? 20.047 -38.031 -39.844 1 95.31 470 ILE B O 1
ATOM 9008 N N . ARG B 1 471 ? 18.828 -39.594 -40.75 1 95.56 471 ARG B N 1
ATOM 9009 C CA . ARG B 1 471 ? 17.609 -38.812 -40.75 1 95.56 471 ARG B CA 1
ATOM 9010 C C . ARG B 1 471 ? 16.859 -38.938 -39.438 1 95.56 471 ARG B C 1
ATOM 9012 O O . ARG B 1 471 ? 15.891 -38.219 -39.188 1 95.56 471 ARG B O 1
ATOM 9019 N N . ARG B 1 472 ? 17.281 -39.844 -38.594 1 96.5 472 ARG B N 1
ATOM 9020 C CA . ARG B 1 472 ? 16.578 -40.094 -37.344 1 96.5 472 ARG B CA 1
ATOM 9021 C C . ARG B 1 472 ? 16.469 -38.812 -36.5 1 96.5 472 ARG B C 1
ATOM 9023 O O . ARG B 1 472 ? 17.438 -38.062 -36.375 1 96.5 472 ARG B O 1
ATOM 9030 N N . GLU B 1 473 ? 15.312 -38.5 -36.031 1 96.38 473 GLU B N 1
ATOM 9031 C CA . GLU B 1 473 ? 15.047 -37.312 -35.25 1 96.38 473 GLU B CA 1
ATOM 9032 C C . GLU B 1 473 ? 14.242 -37.656 -34 1 96.38 473 GLU B C 1
ATOM 9034 O O . GLU B 1 473 ? 13.641 -38.719 -33.906 1 96.38 473 GLU B O 1
ATOM 9039 N N . THR B 1 474 ? 14.352 -36.844 -32.969 1 97.19 474 THR B N 1
ATOM 9040 C CA . THR B 1 474 ? 13.414 -36.844 -31.859 1 97.19 474 THR B CA 1
ATOM 9041 C C . THR B 1 474 ? 12.18 -36 -32.188 1 97.19 474 THR B C 1
ATOM 9043 O O . THR B 1 474 ? 12.297 -34.781 -32.406 1 97.19 474 THR B O 1
ATOM 9046 N N . ASN B 1 475 ? 11.031 -36.625 -32.25 1 97.62 475 ASN B N 1
ATOM 9047 C CA . ASN B 1 475 ? 9.789 -35.938 -32.625 1 97.62 475 ASN B CA 1
ATOM 9048 C C . ASN B 1 475 ? 8.852 -35.812 -31.422 1 97.62 475 ASN B C 1
ATOM 9050 O O . ASN B 1 475 ? 8.312 -36.781 -30.938 1 97.62 475 ASN B O 1
ATOM 9054 N N . ARG B 1 476 ? 8.617 -34.562 -31.016 1 96.69 476 ARG B N 1
ATOM 9055 C CA . ARG B 1 476 ? 7.824 -34.312 -29.828 1 96.69 476 ARG B CA 1
ATOM 9056 C C . ARG B 1 476 ? 6.473 -33.719 -30.172 1 96.69 476 ARG B C 1
ATOM 9058 O O . ARG B 1 476 ? 5.836 -33.062 -29.328 1 96.69 476 ARG B O 1
ATOM 9065 N N . HIS B 1 477 ? 6.062 -33.844 -31.391 1 96.75 477 HIS B N 1
ATOM 9066 C CA . HIS B 1 477 ? 4.727 -33.406 -31.766 1 96.75 477 HIS B CA 1
ATOM 9067 C C . HIS B 1 477 ? 3.656 -34.156 -30.984 1 96.75 477 HIS B C 1
ATOM 9069 O O . HIS B 1 477 ? 3.855 -35.312 -30.609 1 96.75 477 HIS B O 1
ATOM 9075 N N . HIS B 1 478 ? 2.588 -33.438 -30.75 1 95.12 478 HIS B N 1
ATOM 9076 C CA . HIS B 1 478 ? 1.438 -34.062 -30.109 1 95.12 478 HIS B CA 1
ATOM 9077 C C . HIS B 1 478 ? 0.96 -35.281 -30.922 1 95.12 478 HIS B C 1
ATOM 9079 O O . HIS B 1 478 ? 0.795 -36.375 -30.359 1 95.12 478 HIS B O 1
ATOM 9085 N N . GLY B 1 479 ? 0.792 -35.094 -32.188 1 95.56 479 GLY B N 1
ATOM 9086 C CA . GLY B 1 479 ? 0.448 -36.188 -33.094 1 95.56 479 GLY B CA 1
ATOM 9087 C C . GLY B 1 479 ? -0.961 -36.688 -32.906 1 95.56 479 GLY B C 1
ATOM 9088 O O . GLY B 1 479 ? -1.783 -36.062 -32.25 1 95.56 479 GLY B O 1
ATOM 9089 N N . SER B 1 480 ? -1.257 -37.812 -33.656 1 96.12 480 SER B N 1
ATOM 9090 C CA . SER B 1 480 ? -2.551 -38.469 -33.594 1 96.12 480 SER B CA 1
ATOM 9091 C C . SER B 1 480 ? -2.389 -40 -33.531 1 96.12 480 SER B C 1
ATOM 9093 O O . SER B 1 480 ? -1.438 -40.531 -34.094 1 96.12 480 SER B O 1
ATOM 9095 N N . PRO B 1 481 ? -3.338 -40.562 -32.781 1 94.75 481 PRO B N 1
ATOM 9096 C CA . PRO B 1 481 ? -3.242 -42.031 -32.656 1 94.75 481 PRO B CA 1
ATOM 9097 C C . PRO B 1 481 ? -3.672 -42.75 -33.938 1 94.75 481 PRO B C 1
ATOM 9099 O O . PRO B 1 481 ? -4.738 -42.438 -34.5 1 94.75 481 PRO B O 1
ATOM 9102 N N . ARG B 1 482 ? -2.799 -43.469 -34.562 1 94.62 482 ARG B N 1
ATOM 9103 C CA . ARG B 1 482 ? -3.1 -44.344 -35.719 1 94.62 482 ARG B CA 1
ATOM 9104 C C . ARG B 1 482 ? -2.672 -45.781 -35.406 1 94.62 482 ARG B C 1
ATOM 9106 O O . ARG B 1 482 ? -1.607 -46.031 -34.844 1 94.62 482 ARG B O 1
ATOM 9113 N N . ALA B 1 483 ? -3.51 -46.688 -35.844 1 94.12 483 ALA B N 1
ATOM 9114 C CA . ALA B 1 483 ? -3.199 -48.094 -35.562 1 94.12 483 ALA B CA 1
ATOM 9115 C C . ALA B 1 483 ? -1.886 -48.469 -36.25 1 94.12 483 ALA B C 1
ATOM 9117 O O . ALA B 1 483 ? -1.609 -48.094 -37.375 1 94.12 483 ALA B O 1
ATOM 9118 N N . VAL B 1 484 ? -1.052 -49.219 -35.469 1 96.25 484 VAL B N 1
ATOM 9119 C CA . VAL B 1 484 ? 0.198 -49.75 -36 1 96.25 484 VAL B CA 1
ATOM 9120 C C . VAL B 1 484 ? -0.049 -51.094 -36.625 1 96.25 484 VAL B C 1
ATOM 9122 O O . VAL B 1 484 ? -0.585 -52 -35.969 1 96.25 484 VAL B O 1
ATOM 9125 N N . ASP B 1 485 ? 0.345 -51.312 -37.844 1 95.31 485 ASP B N 1
ATOM 9126 C CA . ASP B 1 485 ? 0.048 -52.562 -38.531 1 95.31 485 ASP B CA 1
ATOM 9127 C C . ASP B 1 485 ? 0.931 -53.688 -38 1 95.31 485 ASP B C 1
ATOM 9129 O O . ASP B 1 485 ? 1.972 -53.438 -37.406 1 95.31 485 ASP B O 1
ATOM 9133 N N . ALA B 1 486 ? 0.546 -54.844 -38.25 1 96.12 486 ALA B N 1
ATOM 9134 C CA . ALA B 1 486 ? 1.191 -56.062 -37.75 1 96.12 486 ALA B CA 1
ATOM 9135 C C . ALA B 1 486 ? 2.615 -56.188 -38.281 1 96.12 486 ALA B C 1
ATOM 9137 O O . ALA B 1 486 ? 3.51 -56.656 -37.562 1 96.12 486 ALA B O 1
ATOM 9138 N N . ALA B 1 487 ? 2.809 -55.844 -39.469 1 97.19 487 ALA B N 1
ATOM 9139 C CA . ALA B 1 487 ? 4.137 -55.938 -40.094 1 97.19 487 ALA B CA 1
ATOM 9140 C C . ALA B 1 487 ? 5.121 -55 -39.375 1 97.19 487 ALA B C 1
ATOM 9142 O O . ALA B 1 487 ? 6.281 -55.344 -39.156 1 97.19 487 ALA B O 1
ATOM 9143 N N . THR B 1 488 ? 4.648 -53.875 -39.125 1 97.38 488 THR B N 1
ATOM 9144 C CA . THR B 1 488 ? 5.469 -52.906 -38.406 1 97.38 488 THR B CA 1
ATOM 9145 C C . THR B 1 488 ? 5.801 -53.406 -37 1 97.38 488 THR B C 1
ATOM 9147 O O . THR B 1 488 ? 6.945 -53.312 -36.562 1 97.38 488 THR B O 1
ATOM 9150 N N . ILE B 1 489 ? 4.879 -53.969 -36.281 1 97.5 489 ILE B N 1
ATOM 9151 C CA . ILE B 1 489 ? 5.078 -54.5 -34.938 1 97.5 489 ILE B CA 1
ATOM 9152 C C . ILE B 1 489 ? 6.129 -55.594 -35 1 97.5 489 ILE B C 1
ATOM 9154 O O . ILE B 1 489 ? 7.016 -55.656 -34.125 1 97.5 489 ILE B O 1
ATOM 9158 N N . GLU B 1 490 ? 5.984 -56.406 -35.938 1 97.56 490 GLU B N 1
ATOM 9159 C CA . GLU B 1 490 ? 6.945 -57.5 -36.094 1 97.56 490 GLU B CA 1
ATOM 9160 C C . GLU B 1 490 ? 8.344 -56.969 -36.375 1 97.56 490 GLU B C 1
ATOM 9162 O O . GLU B 1 490 ? 9.328 -57.438 -35.781 1 97.56 490 GLU B O 1
ATOM 9167 N N . ALA B 1 491 ? 8.43 -56 -37.219 1 97.88 491 ALA B N 1
ATOM 9168 C CA . ALA B 1 491 ? 9.719 -55.406 -37.562 1 97.88 491 ALA B CA 1
ATOM 9169 C C . ALA B 1 491 ? 10.383 -54.781 -36.344 1 97.88 491 ALA B C 1
ATOM 9171 O O . ALA B 1 491 ? 11.602 -54.906 -36.188 1 97.88 491 ALA B O 1
ATOM 9172 N N . LEU B 1 492 ? 9.625 -54.125 -35.562 1 98.31 492 LEU B N 1
ATOM 9173 C CA . LEU B 1 492 ? 10.148 -53.5 -34.344 1 98.31 492 LEU B CA 1
ATOM 9174 C C . LEU B 1 492 ? 10.617 -54.562 -33.344 1 98.31 492 LEU B C 1
ATOM 9176 O O . LEU B 1 492 ? 11.664 -54.406 -32.719 1 98.31 492 LEU B O 1
ATOM 9180 N N . GLY B 1 493 ? 9.789 -55.531 -33.156 1 98.06 493 GLY B N 1
ATOM 9181 C CA . GLY B 1 493 ? 10.188 -56.656 -32.312 1 98.06 493 GLY B CA 1
ATOM 9182 C C . GLY B 1 493 ? 11.477 -57.312 -32.781 1 98.06 493 GLY B C 1
ATOM 9183 O O . GLY B 1 493 ? 12.336 -57.625 -31.953 1 98.06 493 GLY B O 1
ATOM 9184 N N . ASP B 1 494 ? 11.602 -57.562 -34.062 1 97.88 494 ASP B N 1
ATOM 9185 C CA . ASP B 1 494 ? 12.797 -58.156 -34.656 1 97.88 494 ASP B CA 1
ATOM 9186 C C . ASP B 1 494 ? 14.031 -57.281 -34.406 1 97.88 494 ASP B C 1
ATOM 9188 O O . ASP B 1 494 ? 15.117 -57.812 -34.125 1 97.88 494 ASP B O 1
ATOM 9192 N N . ALA B 1 495 ? 13.836 -56.062 -34.562 1 97.62 495 ALA B N 1
ATOM 9193 C CA . ALA B 1 495 ? 14.93 -55.125 -34.312 1 97.62 495 ALA B CA 1
ATOM 9194 C C . ALA B 1 495 ? 15.453 -55.219 -32.906 1 97.62 495 ALA B C 1
ATOM 9196 O O . ALA B 1 495 ? 16.656 -55.25 -32.656 1 97.62 495 ALA B O 1
ATOM 9197 N N . ALA B 1 496 ? 14.586 -55.25 -31.906 1 98.25 496 ALA B N 1
ATOM 9198 C CA . ALA B 1 496 ? 14.984 -55.406 -30.5 1 98.25 496 ALA B CA 1
ATOM 9199 C C . ALA B 1 496 ? 15.688 -56.719 -30.266 1 98.25 496 ALA B C 1
ATOM 9201 O O . ALA B 1 496 ? 16.734 -56.781 -29.594 1 98.25 496 ALA B O 1
ATOM 9202 N N . ASN B 1 497 ? 15.125 -57.719 -30.844 1 97.25 497 ASN B N 1
ATOM 9203 C CA . ASN B 1 497 ? 15.648 -59.062 -30.656 1 97.25 497 ASN B CA 1
ATOM 9204 C C . ASN B 1 497 ? 17.047 -59.219 -31.234 1 97.25 497 ASN B C 1
ATOM 9206 O O . ASN B 1 497 ? 17.875 -59.969 -30.719 1 97.25 497 ASN B O 1
ATOM 9210 N N . ARG B 1 498 ? 17.312 -58.531 -32.281 1 96 498 ARG B N 1
ATOM 9211 C CA . ARG B 1 498 ? 18.609 -58.594 -32.938 1 96 498 ARG B CA 1
ATOM 9212 C C . ARG B 1 498 ? 19.734 -58.188 -31.984 1 96 498 ARG B C 1
ATOM 9214 O O . ARG B 1 498 ? 20.859 -58.656 -32.094 1 96 498 ARG B O 1
ATOM 9221 N N . GLU B 1 499 ? 19.422 -57.406 -31.047 1 95.88 499 GLU B N 1
ATOM 9222 C CA . GLU B 1 499 ? 20.391 -56.938 -30.062 1 95.88 499 GLU B CA 1
ATOM 9223 C C . GLU B 1 499 ? 20.125 -57.562 -28.688 1 95.88 499 GLU B C 1
ATOM 9225 O O . GLU B 1 499 ? 20.484 -56.969 -27.656 1 95.88 499 GLU B O 1
ATOM 9230 N N . CYS B 1 500 ? 19.406 -58.625 -28.625 1 95.38 500 CYS B N 1
ATOM 9231 C CA . CYS B 1 500 ? 19.109 -59.406 -27.422 1 95.38 500 CYS B CA 1
ATOM 9232 C C . CYS B 1 500 ? 18.281 -58.594 -26.438 1 95.38 500 CYS B C 1
ATOM 9234 O O . CYS B 1 500 ? 18.5 -58.688 -25.219 1 95.38 500 CYS B O 1
ATOM 9236 N N . ALA B 1 501 ? 17.5 -57.688 -26.859 1 98.19 501 ALA B N 1
ATOM 9237 C CA . ALA B 1 501 ? 16.547 -56.938 -26.062 1 98.19 501 ALA B CA 1
ATOM 9238 C C . ALA B 1 501 ? 15.117 -57.375 -26.359 1 98.19 501 ALA B C 1
ATOM 9240 O O . ALA B 1 501 ? 14.891 -58.219 -27.234 1 98.19 501 ALA B O 1
ATOM 9241 N N . ARG B 1 502 ? 14.234 -56.938 -25.531 1 97.94 502 ARG B N 1
ATOM 9242 C CA . ARG B 1 502 ? 12.82 -57.281 -25.703 1 97.94 502 ARG B CA 1
ATOM 9243 C C . ARG B 1 502 ? 11.977 -56 -25.859 1 97.94 502 ARG B C 1
ATOM 9245 O O . ARG B 1 502 ? 12.219 -55 -25.188 1 97.94 502 ARG B O 1
ATOM 9252 N N . LEU B 1 503 ? 11.023 -56.094 -26.797 1 98.06 503 LEU B N 1
ATOM 9253 C CA . LEU B 1 503 ? 10.078 -55 -27.016 1 98.06 503 LEU B CA 1
ATOM 9254 C 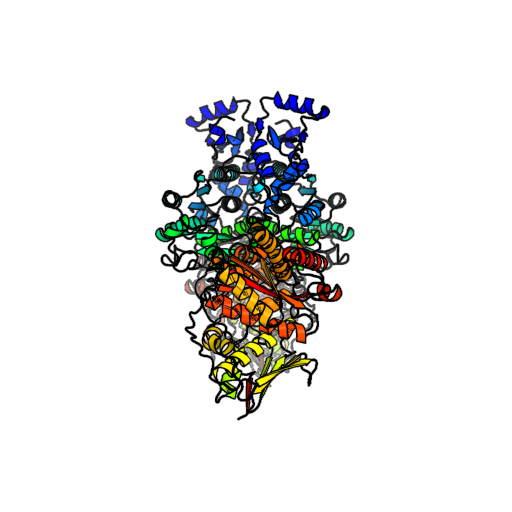C . LEU B 1 503 ? 8.734 -55.312 -26.359 1 98.06 503 LEU B C 1
ATOM 9256 O O . LEU B 1 503 ? 8.102 -56.312 -26.672 1 98.06 503 LEU B O 1
ATOM 9260 N N . HIS B 1 504 ? 8.336 -54.531 -25.406 1 98.12 504 HIS B N 1
ATOM 9261 C CA . HIS B 1 504 ? 6.988 -54.562 -24.844 1 98.12 504 HIS B CA 1
ATOM 9262 C C . HIS B 1 504 ? 6.125 -53.438 -25.422 1 98.12 504 HIS B C 1
ATOM 9264 O O . HIS B 1 504 ? 6.309 -52.281 -25.094 1 98.12 504 HIS B O 1
ATOM 9270 N N . LEU B 1 505 ? 5.215 -53.812 -26.266 1 97.56 505 LEU B N 1
ATOM 9271 C CA . LEU B 1 505 ? 4.418 -52.812 -26.969 1 97.56 505 LEU B CA 1
ATOM 9272 C C . LEU B 1 505 ? 3.018 -52.719 -26.391 1 97.56 505 LEU B C 1
ATOM 9274 O O . LEU B 1 505 ? 2.334 -53.75 -26.219 1 97.56 505 LEU B O 1
ATOM 9278 N N . ILE B 1 506 ? 2.602 -51.594 -26 1 97.75 506 ILE B N 1
ATOM 9279 C CA . ILE B 1 506 ? 1.26 -51.281 -25.516 1 97.75 506 ILE B CA 1
ATOM 9280 C C . ILE B 1 506 ? 0.47 -50.562 -26.594 1 97.75 506 ILE B C 1
ATOM 9282 O O . ILE B 1 506 ? 0.802 -49.438 -26.953 1 97.75 506 ILE B O 1
ATOM 9286 N N . THR B 1 507 ? -0.582 -51.125 -27.109 1 96.38 507 THR B N 1
ATOM 9287 C CA . THR B 1 507 ? -1.36 -50.531 -28.203 1 96.38 507 THR B CA 1
ATOM 9288 C C . THR B 1 507 ? -2.816 -50.344 -27.781 1 96.38 507 THR B C 1
ATOM 9290 O O . THR B 1 507 ? -3.564 -49.594 -28.422 1 96.38 507 THR B O 1
ATOM 9293 N N . GLY B 1 508 ? -3.227 -51.062 -26.719 1 96.25 508 GLY B N 1
ATOM 9294 C CA . GLY B 1 508 ? -4.598 -50.969 -26.25 1 96.25 508 GLY B CA 1
ATOM 9295 C C . GLY B 1 508 ? -4.91 -49.594 -25.656 1 96.25 508 GLY B C 1
ATOM 9296 O O . GLY B 1 508 ? -4.109 -49.031 -24.906 1 96.25 508 GLY B O 1
ATOM 9297 N N . ARG B 1 509 ? -6.062 -49.125 -25.969 1 96.56 509 ARG B N 1
ATOM 9298 C CA . ARG B 1 509 ? -6.426 -47.75 -25.562 1 96.56 509 ARG B CA 1
ATOM 9299 C C . ARG B 1 509 ? -6.543 -47.656 -24.047 1 96.56 509 ARG B C 1
ATOM 9301 O O . ARG B 1 509 ? -6.145 -46.656 -23.453 1 96.56 509 ARG B O 1
ATOM 9308 N N . ASP B 1 510 ? -7.086 -48.656 -23.391 1 97.38 510 ASP B N 1
ATOM 9309 C CA . ASP B 1 510 ? -7.207 -48.656 -21.922 1 97.38 510 ASP B CA 1
ATOM 9310 C C . ASP B 1 510 ? -5.832 -48.656 -21.266 1 97.38 510 ASP B C 1
ATOM 9312 O O . ASP B 1 510 ? -5.613 -47.938 -20.281 1 97.38 510 ASP B O 1
ATOM 9316 N N . GLU B 1 511 ? -4.961 -49.438 -21.797 1 97.75 511 GLU B N 1
ATOM 9317 C CA . GLU B 1 511 ? -3.604 -49.531 -21.266 1 97.75 511 GLU B CA 1
ATOM 9318 C C . GLU B 1 511 ? -2.854 -48.219 -21.5 1 97.75 511 GLU B C 1
ATOM 9320 O O . GLU B 1 511 ? -2.076 -47.781 -20.656 1 97.75 511 GLU B O 1
ATOM 9325 N N . ILE B 1 512 ? -3.104 -47.625 -22.609 1 98.06 512 ILE B N 1
ATOM 9326 C CA . ILE B 1 512 ? -2.475 -46.344 -22.922 1 98.06 512 ILE B CA 1
ATOM 9327 C C . ILE B 1 512 ? -2.967 -45.281 -21.938 1 98.06 512 ILE B C 1
ATOM 9329 O O . ILE B 1 512 ? -2.186 -44.438 -21.469 1 98.06 512 ILE B O 1
ATOM 9333 N N . GLU B 1 513 ? -4.246 -45.312 -21.641 1 97.88 513 GLU B N 1
ATOM 9334 C CA . GLU B 1 513 ? -4.805 -44.375 -20.672 1 97.88 513 GLU B CA 1
ATOM 9335 C C . GLU B 1 513 ? -4.176 -44.562 -19.297 1 97.88 513 GLU B C 1
ATOM 9337 O O . GLU B 1 513 ? -3.871 -43.594 -18.609 1 97.88 513 GLU B O 1
ATOM 9342 N N . ARG B 1 514 ? -4.043 -45.719 -18.875 1 98.25 514 ARG B N 1
ATOM 9343 C CA . ARG B 1 514 ? -3.4 -46.031 -17.609 1 98.25 514 ARG B CA 1
ATOM 9344 C C . ARG B 1 514 ? -1.942 -45.562 -17.609 1 98.25 514 ARG B C 1
ATOM 9346 O O . ARG B 1 514 ? -1.458 -45 -16.625 1 98.25 514 ARG B O 1
ATOM 9353 N N . ALA B 1 515 ? -1.246 -45.812 -18.703 1 98.56 515 ALA B N 1
ATOM 9354 C CA . ALA B 1 515 ? 0.137 -45.375 -18.844 1 98.56 515 ALA B CA 1
ATOM 9355 C C . ALA B 1 515 ? 0.228 -43.844 -18.766 1 98.56 515 ALA B C 1
ATOM 9357 O O . ALA B 1 515 ? 1.147 -43.312 -18.141 1 98.56 515 ALA B O 1
ATOM 9358 N N . ALA B 1 516 ? -0.748 -43.25 -19.422 1 98.44 516 ALA B N 1
ATOM 9359 C CA . ALA B 1 516 ? -0.781 -41.781 -19.406 1 98.44 516 ALA B CA 1
ATOM 9360 C C . ALA B 1 516 ? -0.868 -41.25 -17.984 1 98.44 516 ALA B C 1
ATOM 9362 O O . ALA B 1 516 ? -0.19 -40.281 -17.641 1 98.44 516 ALA B O 1
ATOM 9363 N N . THR B 1 517 ? -1.651 -41.844 -17.172 1 98.06 517 THR B N 1
ATOM 9364 C CA . THR B 1 517 ? -1.826 -41.438 -15.781 1 98.06 517 THR B CA 1
ATOM 9365 C C . THR B 1 517 ? -0.534 -41.625 -14.992 1 98.06 517 THR B C 1
ATOM 9367 O O . THR B 1 517 ? -0.118 -40.75 -14.242 1 98.06 517 THR B O 1
ATOM 9370 N N . LEU B 1 518 ? 0.081 -42.75 -15.156 1 98.31 518 LEU B N 1
ATOM 9371 C CA . LEU B 1 518 ? 1.301 -43.062 -14.43 1 98.31 518 LEU B CA 1
ATOM 9372 C C . LEU B 1 518 ? 2.439 -42.156 -14.82 1 98.31 518 LEU B C 1
ATOM 9374 O O . LEU B 1 518 ? 3.146 -41.625 -13.961 1 98.31 518 LEU B O 1
ATOM 9378 N N . LEU B 1 519 ? 2.586 -41.906 -16.109 1 98.5 519 LEU B N 1
ATOM 9379 C CA . LEU B 1 519 ? 3.691 -41.094 -16.609 1 98.5 519 LEU B CA 1
ATOM 9380 C C . LEU B 1 519 ? 3.475 -39.625 -16.297 1 98.5 519 LEU B C 1
ATOM 9382 O O . LEU B 1 519 ? 4.434 -38.906 -16.047 1 98.5 519 LEU B O 1
ATOM 9386 N N . ALA B 1 520 ? 2.24 -39.219 -16.344 1 98 520 ALA B N 1
ATOM 9387 C CA . ALA B 1 520 ? 1.912 -37.875 -15.93 1 98 520 ALA B CA 1
ATOM 9388 C C . ALA B 1 520 ? 2.281 -37.625 -14.469 1 98 520 ALA B C 1
ATOM 9390 O O . ALA B 1 520 ? 2.805 -36.562 -14.117 1 98 520 ALA B O 1
ATOM 9391 N N . ALA B 1 521 ? 1.947 -38.562 -13.594 1 97.94 521 ALA B N 1
ATOM 9392 C CA . ALA B 1 521 ? 2.277 -38.469 -12.18 1 97.94 521 ALA B CA 1
ATOM 9393 C C . ALA B 1 521 ? 3.787 -38.375 -11.969 1 97.94 521 ALA B C 1
ATOM 9395 O O . ALA B 1 521 ? 4.258 -37.656 -11.086 1 97.94 521 ALA B O 1
ATOM 9396 N N . SER B 1 522 ? 4.473 -39.125 -12.727 1 98.25 522 SER B N 1
ATOM 9397 C CA . SER B 1 522 ? 5.93 -39.062 -12.664 1 98.25 522 SER B CA 1
ATOM 9398 C C . SER B 1 522 ? 6.445 -37.688 -13.031 1 98.25 522 SER B C 1
ATOM 9400 O O . SER B 1 522 ? 7.324 -37.125 -12.352 1 98.25 522 SER B O 1
ATOM 9402 N N . ASP B 1 523 ? 5.945 -37.156 -14.094 1 97.5 523 ASP B N 1
ATOM 9403 C CA . ASP B 1 523 ? 6.371 -35.844 -14.531 1 97.5 523 ASP B CA 1
ATOM 9404 C C . ASP B 1 523 ? 6.039 -34.781 -13.477 1 97.5 523 ASP B C 1
ATOM 9406 O O . ASP B 1 523 ? 6.812 -33.844 -13.258 1 97.5 523 ASP B O 1
ATOM 9410 N N . ARG B 1 524 ? 4.863 -34.844 -12.891 1 97.44 524 ARG B N 1
ATOM 9411 C CA . ARG B 1 524 ? 4.512 -33.938 -11.789 1 97.44 524 ARG B CA 1
ATOM 9412 C C . ARG B 1 524 ? 5.59 -33.969 -10.711 1 97.44 524 ARG B C 1
ATOM 9414 O O . ARG B 1 524 ? 5.996 -32.906 -10.227 1 97.44 524 ARG B O 1
ATOM 9421 N N . ILE B 1 525 ? 6.047 -35.156 -10.367 1 98.12 525 ILE B N 1
ATOM 9422 C CA . ILE B 1 525 ? 7.059 -35.281 -9.328 1 98.12 525 ILE B CA 1
ATOM 9423 C C . ILE B 1 525 ? 8.359 -34.625 -9.773 1 98.12 525 ILE B C 1
ATOM 9425 O O . ILE B 1 525 ? 9.062 -34.031 -8.969 1 98.12 525 ILE B O 1
ATOM 9429 N N . ARG B 1 526 ? 8.68 -34.719 -11.047 1 98.25 526 ARG B N 1
ATOM 9430 C CA . ARG B 1 526 ? 9.883 -34.062 -11.555 1 98.25 526 ARG B CA 1
ATOM 9431 C C . ARG B 1 526 ? 9.82 -32.562 -11.359 1 98.25 526 ARG B C 1
ATOM 9433 O O . ARG B 1 526 ? 10.812 -31.938 -10.961 1 98.25 526 ARG B O 1
ATOM 9440 N N . TYR B 1 527 ? 8.695 -32.031 -11.625 1 97.75 527 TYR B N 1
ATOM 9441 C CA . TYR B 1 527 ? 8.492 -30.594 -11.445 1 97.75 527 TYR B CA 1
ATOM 9442 C C . TYR B 1 527 ? 8.586 -30.219 -9.969 1 97.75 527 TYR B C 1
ATOM 9444 O O . TYR B 1 527 ? 9.125 -29.156 -9.633 1 97.75 527 TYR B O 1
ATOM 9452 N N . LEU B 1 528 ? 8.062 -31.031 -9.117 1 97.94 528 LEU B N 1
ATOM 9453 C CA . LEU B 1 528 ? 7.863 -30.656 -7.719 1 97.94 528 LEU B CA 1
ATOM 9454 C C . LEU B 1 528 ? 9.117 -30.938 -6.898 1 97.94 528 LEU B C 1
ATOM 9456 O O . LEU B 1 528 ? 9.234 -30.484 -5.758 1 97.94 528 LEU B O 1
ATOM 9460 N N . THR B 1 529 ? 10.07 -31.688 -7.43 1 98.06 529 THR B N 1
ATOM 9461 C CA . THR B 1 529 ? 11.344 -31.953 -6.766 1 98.06 529 THR B CA 1
ATOM 9462 C C . THR B 1 529 ? 12.383 -30.891 -7.152 1 98.06 529 THR B C 1
ATOM 9464 O O . THR B 1 529 ? 12.773 -30.812 -8.312 1 98.06 529 THR B O 1
ATOM 9467 N N . PRO B 1 530 ? 12.906 -30.141 -6.207 1 97.31 530 PRO B N 1
ATOM 9468 C CA . PRO B 1 530 ? 13.688 -28.938 -6.508 1 97.31 530 PRO B CA 1
ATOM 9469 C C . PRO B 1 530 ? 14.898 -29.234 -7.402 1 97.31 530 PRO B C 1
ATOM 9471 O O . PRO B 1 530 ? 15.078 -28.562 -8.43 1 97.31 530 PRO B O 1
ATOM 9474 N N . HIS B 1 531 ? 15.727 -30.172 -7.031 1 97.56 531 HIS B N 1
ATOM 9475 C CA . HIS B 1 531 ? 16.938 -30.422 -7.82 1 97.56 531 HIS B CA 1
ATOM 9476 C C . HIS B 1 531 ? 16.594 -31.016 -9.18 1 97.56 531 HIS B C 1
ATOM 9478 O O . HIS B 1 531 ? 17.281 -30.75 -10.172 1 97.56 531 HIS B O 1
ATOM 9484 N N . LEU B 1 532 ? 15.562 -31.922 -9.305 1 98.25 532 LEU B N 1
ATOM 9485 C CA . LEU B 1 532 ? 15.133 -32.438 -10.594 1 98.25 532 LEU B CA 1
ATOM 9486 C C . LEU B 1 532 ? 14.594 -31.297 -11.477 1 98.25 532 LEU B C 1
ATOM 9488 O O . LEU B 1 532 ? 14.859 -31.281 -12.68 1 98.25 532 LEU B O 1
ATOM 9492 N N . HIS B 1 533 ? 13.828 -30.422 -10.844 1 98 533 HIS B N 1
ATOM 9493 C CA . HIS B 1 533 ? 13.297 -29.281 -11.562 1 98 533 HIS B CA 1
ATOM 9494 C C . HIS B 1 533 ? 14.414 -28.406 -12.117 1 98 533 HIS B C 1
ATOM 9496 O O . HIS B 1 533 ? 14.367 -28 -13.281 1 98 533 HIS B O 1
ATOM 9502 N N . ARG B 1 534 ? 15.391 -28.094 -11.32 1 97.44 534 ARG B N 1
ATOM 9503 C CA . ARG B 1 534 ? 16.531 -27.266 -11.742 1 97.44 534 ARG B CA 1
ATOM 9504 C C . ARG B 1 534 ? 17.25 -27.906 -12.93 1 97.44 534 ARG B C 1
ATOM 9506 O O . ARG B 1 534 ? 17.609 -27.219 -13.883 1 97.44 534 ARG B O 1
ATOM 9513 N N . GLU B 1 535 ? 17.484 -29.203 -12.828 1 97.25 535 GLU B N 1
ATOM 9514 C CA . GLU B 1 535 ? 18.156 -29.922 -13.906 1 97.25 535 GLU B CA 1
ATOM 9515 C C . GLU B 1 535 ? 17.328 -29.906 -15.18 1 97.25 535 GLU B C 1
ATOM 9517 O O . GLU B 1 535 ? 17.859 -29.734 -16.281 1 97.25 535 GLU B O 1
ATOM 9522 N N . MET B 1 536 ? 16.078 -30.141 -15.016 1 96.75 536 MET B N 1
ATOM 9523 C CA . MET B 1 536 ? 15.164 -30.141 -16.156 1 96.75 536 MET B CA 1
ATOM 9524 C C . MET B 1 536 ? 15.219 -28.797 -16.891 1 96.75 536 MET B C 1
ATOM 9526 O O . MET B 1 536 ? 15.336 -28.75 -18.109 1 96.75 536 MET B O 1
ATOM 9530 N N . VAL B 1 537 ? 15.133 -27.719 -16.125 1 95.81 537 VAL B N 1
ATOM 9531 C CA . VAL B 1 537 ? 15.141 -26.375 -16.688 1 95.81 537 VAL B CA 1
ATOM 9532 C C . VAL B 1 537 ? 16.5 -26.094 -17.344 1 95.81 537 VAL B C 1
ATOM 9534 O O . VAL B 1 537 ? 16.578 -25.453 -18.391 1 95.81 537 VAL B O 1
ATOM 9537 N N . SER B 1 538 ? 17.547 -26.594 -16.734 1 95.38 538 SER B N 1
ATOM 9538 C CA . SER B 1 538 ? 18.891 -26.359 -17.25 1 95.38 538 SER B CA 1
ATOM 9539 C C . SER B 1 538 ? 19.109 -27.062 -18.578 1 95.38 538 SER B C 1
ATOM 9541 O O . SER B 1 538 ? 20.031 -26.734 -19.328 1 95.38 538 SER B O 1
ATOM 9543 N N . GLU B 1 539 ? 18.266 -28.016 -18.938 1 95.31 539 GLU B N 1
ATOM 9544 C CA . GLU B 1 539 ? 18.359 -28.734 -20.203 1 95.31 539 GLU B CA 1
ATOM 9545 C C . GLU B 1 539 ? 17.797 -27.906 -21.359 1 95.31 539 GLU B C 1
ATOM 9547 O O . GLU B 1 539 ? 18.047 -28.219 -22.531 1 95.31 539 GLU B O 1
ATOM 9552 N N . LEU B 1 540 ? 17.094 -26.906 -21.047 1 94.69 540 LEU B N 1
ATOM 9553 C CA . LEU B 1 540 ? 16.422 -26.125 -22.078 1 94.69 540 LEU B CA 1
ATOM 9554 C C . LEU B 1 540 ? 17.375 -25.125 -22.703 1 94.69 540 LEU B C 1
ATOM 9556 O O . LEU B 1 540 ? 18.266 -24.578 -22.016 1 94.69 540 LEU B O 1
ATOM 9560 N N . ARG B 1 541 ? 17.266 -24.969 -23.984 1 93.31 541 ARG B N 1
ATOM 9561 C CA . ARG B 1 541 ? 18.031 -23.984 -24.75 1 93.31 541 ARG B CA 1
ATOM 9562 C C . ARG B 1 541 ? 17.109 -23.047 -25.531 1 93.31 541 ARG B C 1
ATOM 9564 O O . ARG B 1 541 ? 16.125 -23.484 -26.125 1 93.31 541 ARG B O 1
ATOM 9571 N N . TRP B 1 542 ? 17.438 -21.812 -25.391 1 89.12 542 TRP B N 1
ATOM 9572 C CA . TRP B 1 542 ? 16.734 -20.797 -26.156 1 89.12 542 TRP B CA 1
ATOM 9573 C C . TRP B 1 542 ? 17.609 -20.281 -27.297 1 89.12 542 TRP B C 1
ATOM 9575 O O . TRP B 1 542 ? 18.828 -20.297 -27.203 1 89.12 542 TRP B O 1
ATOM 9585 N N . PRO B 1 543 ? 16.938 -19.922 -28.359 1 84.75 543 PRO B N 1
ATOM 9586 C CA . PRO B 1 543 ? 17.734 -19.297 -29.422 1 84.75 543 PRO B CA 1
ATOM 9587 C C . PRO B 1 543 ? 18.641 -18.172 -28.906 1 84.75 543 PRO B C 1
ATOM 9589 O O . PRO B 1 543 ? 18.172 -17.281 -28.203 1 84.75 543 PRO B O 1
ATOM 9592 N N . GLY B 1 544 ? 19.875 -18.297 -29.172 1 82.06 544 GLY B N 1
ATOM 9593 C CA . GLY B 1 544 ? 20.812 -17.266 -28.766 1 82.06 544 GLY B CA 1
ATOM 9594 C C . GLY B 1 544 ? 21.625 -17.656 -27.547 1 82.06 544 GLY B C 1
ATOM 9595 O O . GLY B 1 544 ? 22.578 -16.953 -27.188 1 82.06 544 GLY B O 1
ATOM 9596 N N . ASP B 1 545 ? 21.25 -18.688 -26.969 1 87.06 545 ASP B N 1
ATOM 9597 C CA . ASP B 1 545 ? 22 -19.141 -25.797 1 87.06 545 ASP B CA 1
ATOM 9598 C C . ASP B 1 545 ? 23.469 -19.391 -26.156 1 87.06 545 ASP B C 1
ATOM 9600 O O . ASP B 1 545 ? 23.781 -19.656 -27.312 1 87.06 545 ASP B O 1
ATOM 9604 N N . ALA B 1 546 ? 24.328 -19.375 -25.219 1 84.81 546 ALA B N 1
ATOM 9605 C CA . ALA B 1 546 ? 25.781 -19.469 -25.406 1 84.81 546 ALA B CA 1
ATOM 9606 C C . ALA B 1 546 ? 26.188 -20.891 -25.781 1 84.81 546 ALA B C 1
ATOM 9608 O O . ALA B 1 546 ? 27.156 -21.078 -26.516 1 84.81 546 ALA B O 1
ATOM 9609 N N . ASP B 1 547 ? 25.516 -21.922 -25.297 1 85.38 547 ASP B N 1
ATOM 9610 C CA . ASP B 1 547 ? 25.859 -23.312 -25.547 1 85.38 547 ASP B CA 1
ATOM 9611 C C . ASP B 1 547 ? 24.688 -24.047 -26.219 1 85.38 547 ASP B C 1
ATOM 9613 O O . ASP B 1 547 ? 24.109 -24.953 -25.625 1 85.38 547 ASP B O 1
ATOM 9617 N N . PRO B 1 548 ? 24.547 -23.812 -27.5 1 87.31 548 PRO B N 1
ATOM 9618 C CA . PRO B 1 548 ? 23.359 -24.328 -28.156 1 87.31 548 PRO B CA 1
ATOM 9619 C C . PRO B 1 548 ? 23.516 -25.781 -28.609 1 87.31 548 PRO B C 1
ATOM 9621 O O . PRO B 1 548 ? 22.531 -26.406 -29 1 87.31 548 PRO B O 1
ATOM 9624 N N . ASP B 1 549 ? 24.719 -26.328 -28.562 1 91.06 549 ASP B N 1
ATOM 9625 C CA . ASP B 1 549 ? 24.969 -27.625 -29.203 1 91.06 549 ASP B CA 1
ATOM 9626 C C . ASP B 1 549 ? 24.609 -28.781 -28.281 1 91.06 549 ASP B C 1
ATOM 9628 O O . ASP B 1 549 ? 24.734 -29.938 -28.656 1 91.06 549 ASP B O 1
ATOM 9632 N N . THR B 1 550 ? 24.234 -28.562 -27.094 1 93.25 550 THR B N 1
ATOM 9633 C CA . THR B 1 550 ? 23.656 -29.531 -26.156 1 93.25 550 THR B CA 1
ATOM 9634 C C . THR B 1 550 ? 22.297 -29.031 -25.641 1 93.25 550 THR B C 1
ATOM 9636 O O . THR B 1 550 ? 21.891 -27.922 -25.953 1 93.25 550 THR B O 1
ATOM 9639 N N . GLY B 1 551 ? 21.641 -29.891 -24.984 1 95 551 GLY B N 1
ATOM 9640 C CA . GLY B 1 551 ? 20.359 -29.5 -24.422 1 95 551 GLY B CA 1
ATOM 9641 C C . GLY B 1 551 ? 19.219 -29.625 -25.422 1 95 551 GLY B C 1
ATOM 9642 O 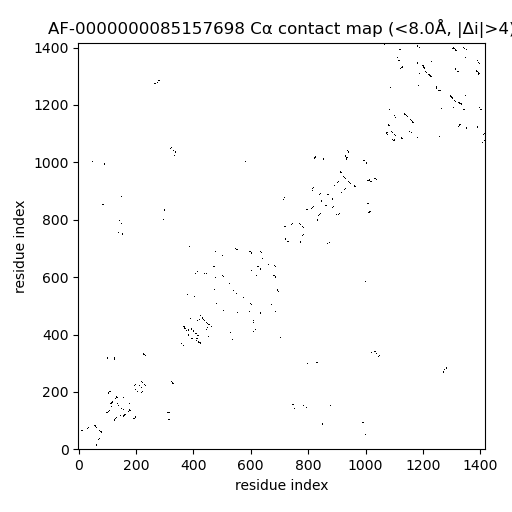O . GLY B 1 551 ? 19.391 -30.172 -26.516 1 95 551 GLY B O 1
ATOM 9643 N N . ILE B 1 552 ? 18.062 -29.141 -25.031 1 95.69 552 ILE B N 1
ATOM 9644 C CA . ILE B 1 552 ? 16.844 -29.25 -25.828 1 95.69 552 ILE B CA 1
ATOM 9645 C C . ILE B 1 552 ? 16.375 -27.859 -26.25 1 95.69 552 ILE B C 1
ATOM 9647 O O . ILE B 1 552 ? 16 -27.047 -25.406 1 95.69 552 ILE B O 1
ATOM 9651 N N . ASP B 1 553 ? 16.422 -27.609 -27.578 1 93.62 553 ASP B N 1
ATOM 9652 C CA . ASP B 1 553 ? 15.852 -26.375 -28.094 1 93.62 553 ASP B CA 1
ATOM 9653 C C . ASP B 1 553 ? 14.367 -26.266 -27.75 1 93.62 553 ASP B C 1
ATOM 9655 O O . ASP B 1 553 ? 13.594 -27.172 -28.062 1 93.62 553 ASP B O 1
ATOM 9659 N N . VAL B 1 554 ? 13.977 -25.188 -27.156 1 93.06 554 VAL B N 1
ATOM 9660 C CA . VAL B 1 554 ? 12.602 -25.031 -26.688 1 93.06 554 VAL B CA 1
ATOM 9661 C C . VAL B 1 554 ? 11.633 -25.172 -27.859 1 93.06 554 VAL B C 1
ATOM 9663 O O . VAL B 1 554 ? 10.469 -25.516 -27.672 1 93.06 554 VAL B O 1
ATOM 9666 N N . ARG B 1 555 ? 11.984 -24.734 -29.125 1 91.69 555 ARG B N 1
ATOM 9667 C CA . ARG B 1 555 ? 11.148 -24.859 -30.328 1 91.69 555 ARG B CA 1
ATOM 9668 C C . ARG B 1 555 ? 10.859 -26.328 -30.641 1 91.69 555 ARG B C 1
ATOM 9670 O O . ARG B 1 555 ? 9.859 -26.641 -31.281 1 91.69 555 ARG B O 1
ATOM 9677 N N . SER B 1 556 ? 11.797 -27.328 -30.125 1 93.5 556 SER B N 1
ATOM 9678 C CA . SER B 1 556 ? 11.672 -28.75 -30.406 1 93.5 556 SER B CA 1
ATOM 9679 C C . SER B 1 556 ? 10.719 -29.422 -29.406 1 93.5 556 SER B C 1
ATOM 9681 O O . SER B 1 556 ? 10.391 -30.594 -29.562 1 93.5 556 SER B O 1
ATOM 9683 N N . LEU B 1 557 ? 10.211 -28.734 -28.453 1 94.5 557 LEU B N 1
ATOM 9684 C CA . LEU B 1 557 ? 9.219 -29.266 -27.531 1 94.5 557 LEU B CA 1
ATOM 9685 C C . LEU B 1 557 ? 7.832 -29.297 -28.172 1 94.5 557 LEU B C 1
ATOM 9687 O O . LEU B 1 557 ? 6.922 -29.938 -27.656 1 94.5 557 LEU B O 1
ATOM 9691 N N . GLU B 1 558 ? 7.668 -28.578 -29.297 1 94.81 558 GLU B N 1
ATOM 9692 C CA . GLU B 1 558 ? 6.445 -28.562 -30.094 1 94.81 558 GLU B CA 1
ATOM 9693 C C . GLU B 1 558 ? 5.254 -28.094 -29.266 1 94.81 558 GLU B C 1
ATOM 9695 O O . GLU B 1 558 ? 4.172 -28.688 -29.328 1 94.81 558 GLU B O 1
ATOM 9700 N N . LEU B 1 559 ? 5.5 -27.062 -28.406 1 89.81 559 LEU B N 1
ATOM 9701 C CA . LEU B 1 559 ? 4.449 -26.453 -27.594 1 89.81 559 LEU B CA 1
ATOM 9702 C C . LEU B 1 559 ? 3.695 -25.391 -28.391 1 89.81 559 LEU B C 1
ATOM 9704 O O . LEU B 1 559 ? 4.281 -24.703 -29.219 1 89.81 559 LEU B O 1
ATOM 9708 N N . ASP B 1 560 ? 2.414 -25.344 -28.109 1 85.69 560 ASP B N 1
ATOM 9709 C CA . ASP B 1 560 ? 1.688 -24.219 -28.688 1 85.69 560 ASP B CA 1
ATOM 9710 C C . ASP B 1 560 ? 2.008 -22.922 -27.922 1 85.69 560 ASP B C 1
ATOM 9712 O O . ASP B 1 560 ? 2.777 -22.938 -26.969 1 85.69 560 ASP B O 1
ATOM 9716 N N . ALA B 1 561 ? 1.479 -21.844 -28.391 1 82.5 561 ALA B N 1
ATOM 9717 C CA . ALA B 1 561 ? 1.822 -20.531 -27.844 1 82.5 561 ALA B CA 1
ATOM 9718 C C . ALA B 1 561 ? 1.427 -20.438 -26.375 1 82.5 561 ALA B C 1
ATOM 9720 O O . ALA B 1 561 ? 2.137 -19.828 -25.562 1 82.5 561 ALA B O 1
ATOM 9721 N N . GLY B 1 562 ? 0.307 -20.953 -26.031 1 81.56 562 GLY B N 1
ATOM 9722 C CA . GLY B 1 562 ? -0.145 -20.938 -24.641 1 81.56 562 GLY B CA 1
ATOM 9723 C C . GLY B 1 562 ? 0.762 -21.719 -23.719 1 81.56 562 GLY B C 1
ATOM 9724 O O . GLY B 1 562 ? 1.113 -21.234 -22.641 1 81.56 562 GLY B O 1
ATOM 9725 N N . ASP B 1 563 ? 1.146 -22.828 -24.156 1 85.69 563 ASP B N 1
ATOM 9726 C CA . ASP B 1 563 ? 2.018 -23.688 -23.359 1 85.69 563 ASP B CA 1
ATOM 9727 C C . ASP B 1 563 ? 3.412 -23.078 -23.234 1 85.69 563 ASP B C 1
ATOM 9729 O O . ASP B 1 563 ? 4.074 -23.219 -22.203 1 85.69 563 ASP B O 1
ATOM 9733 N N . LEU B 1 564 ? 3.822 -22.5 -24.266 1 84.81 564 LEU B N 1
ATOM 9734 C CA . LEU B 1 564 ? 5.121 -21.828 -24.219 1 84.81 564 LEU B CA 1
ATOM 9735 C C . LEU B 1 564 ? 5.109 -20.688 -23.203 1 84.81 564 LEU B C 1
ATOM 9737 O O . LEU B 1 564 ? 6.082 -20.484 -22.484 1 84.81 564 LEU B O 1
ATOM 9741 N N . ALA B 1 565 ? 4.043 -20 -23.234 1 83.19 565 ALA B N 1
ATOM 9742 C CA . ALA B 1 565 ? 3.912 -18.922 -22.266 1 83.19 565 ALA B CA 1
ATOM 9743 C C . ALA B 1 565 ? 3.871 -19.453 -20.844 1 83.19 565 ALA B C 1
ATOM 9745 O O . ALA B 1 565 ? 4.426 -18.828 -19.922 1 83.19 565 ALA B O 1
ATOM 9746 N N . LEU B 1 566 ? 3.266 -20.484 -20.641 1 86.5 566 LEU B N 1
ATOM 9747 C CA . LEU B 1 566 ? 3.154 -21.109 -19.328 1 86.5 566 LEU B CA 1
ATOM 9748 C C . LEU B 1 566 ? 4.512 -21.609 -18.844 1 86.5 566 LEU B C 1
ATOM 9750 O O . LEU B 1 566 ? 4.734 -21.734 -17.641 1 86.5 566 LEU B O 1
ATOM 9754 N N . LEU B 1 567 ? 5.344 -21.906 -19.797 1 88.62 567 LEU B N 1
ATOM 9755 C CA . LEU B 1 567 ? 6.672 -22.406 -19.453 1 88.62 567 LEU B CA 1
ATOM 9756 C C . LEU B 1 567 ? 7.426 -21.406 -18.594 1 88.62 567 LEU B C 1
ATOM 9758 O O . LEU B 1 567 ? 8.211 -21.781 -17.719 1 88.62 567 LEU B O 1
ATOM 9762 N N . ASP B 1 568 ? 7.152 -20.172 -18.781 1 86.75 568 ASP B N 1
ATOM 9763 C CA . ASP B 1 568 ? 7.801 -19.125 -17.984 1 86.75 568 ASP B CA 1
ATOM 9764 C C . ASP B 1 568 ? 7.418 -19.25 -16.516 1 86.75 568 ASP B C 1
ATOM 9766 O O . ASP B 1 568 ? 8.219 -18.922 -15.625 1 86.75 568 ASP B O 1
ATOM 9770 N N . ILE B 1 569 ? 6.254 -19.688 -16.281 1 90 569 ILE B N 1
ATOM 9771 C CA . ILE B 1 569 ? 5.789 -19.891 -14.914 1 90 569 ILE B CA 1
ATOM 9772 C C . ILE B 1 569 ? 6.32 -21.219 -14.375 1 90 569 ILE B C 1
ATOM 9774 O O . ILE B 1 569 ? 6.766 -21.297 -13.234 1 90 569 ILE B O 1
ATOM 9778 N N . LEU B 1 570 ? 6.324 -22.125 -15.266 1 92.88 570 LEU B N 1
ATOM 9779 C CA . LEU B 1 570 ? 6.668 -23.484 -14.844 1 92.88 570 LEU B CA 1
ATOM 9780 C C . LEU B 1 570 ? 8.156 -23.594 -14.555 1 92.88 570 LEU B C 1
ATOM 9782 O O . LEU B 1 570 ? 8.586 -24.516 -13.836 1 92.88 570 LEU B O 1
ATOM 9786 N N . ARG B 1 571 ? 8.922 -22.734 -15.039 1 94.44 571 ARG B N 1
ATOM 9787 C CA . ARG B 1 571 ? 10.359 -22.797 -14.812 1 94.44 571 ARG B CA 1
ATOM 9788 C C . ARG B 1 571 ? 10.734 -22.141 -13.484 1 94.44 571 ARG B C 1
ATOM 9790 O O . ARG B 1 571 ? 11.875 -22.25 -13.023 1 94.44 571 ARG B O 1
ATOM 9797 N N . ARG B 1 572 ? 9.742 -21.562 -12.844 1 94.5 572 ARG B N 1
ATOM 9798 C CA . ARG B 1 572 ? 10.008 -20.859 -11.594 1 94.5 572 ARG B CA 1
ATOM 9799 C C . ARG B 1 572 ? 10.07 -21.828 -10.414 1 94.5 572 ARG B C 1
ATOM 9801 O O . ARG B 1 572 ? 9.078 -22.469 -10.086 1 94.5 572 ARG B O 1
ATOM 9808 N N . GLU B 1 573 ? 11.273 -21.797 -9.766 1 95.56 573 GLU B N 1
ATOM 9809 C CA . GLU B 1 573 ? 11.477 -22.703 -8.641 1 95.56 573 GLU B CA 1
ATOM 9810 C C . GLU B 1 573 ? 10.57 -22.328 -7.469 1 95.56 573 GLU B C 1
ATOM 9812 O O . GLU B 1 573 ? 10.07 -23.219 -6.762 1 95.56 573 GLU B O 1
ATOM 9817 N N . ASP B 1 574 ? 10.375 -21.109 -7.246 1 94.81 574 ASP B N 1
ATOM 9818 C CA . ASP B 1 574 ? 9.578 -20.641 -6.121 1 94.81 574 ASP B CA 1
ATOM 9819 C C . ASP B 1 574 ? 8.109 -21.031 -6.293 1 94.81 574 ASP B C 1
ATOM 9821 O O . ASP B 1 574 ? 7.418 -21.328 -5.316 1 94.81 574 ASP B O 1
ATOM 9825 N N . VAL B 1 575 ? 7.594 -21.062 -7.492 1 94.69 575 VAL B N 1
ATOM 9826 C CA . VAL B 1 575 ? 6.227 -21.469 -7.793 1 94.69 575 VAL B CA 1
ATOM 9827 C C . VAL B 1 575 ? 6.062 -22.969 -7.52 1 94.69 575 VAL B C 1
ATOM 9829 O O . VAL B 1 575 ? 5.098 -23.391 -6.875 1 94.69 575 VAL B O 1
ATOM 9832 N N . MET B 1 576 ? 7.047 -23.734 -7.941 1 96.44 576 MET B N 1
ATOM 9833 C CA . MET B 1 576 ? 7.008 -25.172 -7.734 1 96.44 576 MET B CA 1
ATOM 9834 C C . MET B 1 576 ? 7.059 -25.516 -6.25 1 96.44 576 MET B C 1
ATOM 9836 O O . MET B 1 576 ? 6.445 -26.484 -5.809 1 96.44 576 MET B O 1
ATOM 9840 N N . ALA B 1 577 ? 7.852 -24.766 -5.57 1 95.38 577 ALA B N 1
ATOM 9841 C CA . ALA B 1 577 ? 7.973 -24.984 -4.133 1 95.38 577 ALA B CA 1
ATOM 9842 C C . ALA B 1 577 ? 6.613 -24.875 -3.445 1 95.38 577 ALA B C 1
ATOM 9844 O O . ALA B 1 577 ? 6.293 -25.656 -2.551 1 95.38 577 ALA B O 1
ATOM 9845 N N . TYR B 1 578 ? 5.797 -23.953 -3.814 1 93.06 578 TYR B N 1
ATOM 9846 C CA . TYR B 1 578 ? 4.469 -23.797 -3.227 1 93.06 578 TYR B CA 1
ATOM 9847 C C . TYR B 1 578 ? 3.553 -24.953 -3.635 1 93.06 578 TYR B C 1
ATOM 9849 O O . TYR B 1 578 ? 2.809 -25.484 -2.809 1 93.06 578 TYR B O 1
ATOM 9857 N N . LEU B 1 579 ? 3.602 -25.281 -4.902 1 93.88 579 LEU B N 1
ATOM 9858 C CA . LEU B 1 579 ? 2.783 -26.391 -5.355 1 93.88 579 LEU B CA 1
ATOM 9859 C C . LEU B 1 579 ? 3.135 -27.672 -4.594 1 93.88 579 LEU B C 1
ATOM 9861 O O . LEU B 1 579 ? 2.248 -28.438 -4.227 1 93.88 579 LEU B O 1
ATOM 9865 N N . ALA B 1 580 ? 4.434 -27.859 -4.395 1 93.88 580 ALA B N 1
ATOM 9866 C CA . ALA B 1 580 ? 4.887 -29.016 -3.633 1 93.88 580 ALA B CA 1
ATOM 9867 C C . ALA B 1 580 ? 4.371 -28.969 -2.197 1 93.88 580 ALA B C 1
ATOM 9869 O O . ALA B 1 580 ? 3.889 -29.969 -1.668 1 93.88 580 ALA B O 1
ATOM 9870 N N . ARG B 1 581 ? 4.477 -27.812 -1.607 1 89.56 581 ARG B N 1
ATOM 9871 C CA . ARG B 1 581 ? 4.027 -27.625 -0.232 1 89.56 581 ARG B CA 1
ATOM 9872 C C . ARG B 1 581 ? 2.533 -27.906 -0.102 1 89.56 581 ARG B C 1
ATOM 9874 O O . ARG B 1 581 ? 2.082 -28.422 0.918 1 89.56 581 ARG B O 1
ATOM 9881 N N . TRP B 1 582 ? 1.787 -27.562 -1.149 1 88.5 582 TRP B N 1
ATOM 9882 C CA . TRP B 1 582 ? 0.34 -27.75 -1.138 1 88.5 582 TRP B CA 1
ATOM 9883 C C . TRP B 1 582 ? -0.028 -29.156 -1.587 1 88.5 582 TRP B C 1
ATOM 9885 O O . TRP B 1 582 ? -1.202 -29.531 -1.568 1 88.5 582 TRP B O 1
ATOM 9895 N N . ASN B 1 583 ? 0.98 -29.875 -1.984 1 86.81 583 ASN B N 1
ATOM 9896 C CA . ASN B 1 583 ? 0.757 -31.156 -2.648 1 86.81 583 ASN B CA 1
ATOM 9897 C C . ASN B 1 583 ? -0.228 -31.016 -3.807 1 86.81 583 ASN B C 1
ATOM 9899 O O . ASN B 1 583 ? -1.163 -31.812 -3.926 1 86.81 583 ASN B O 1
ATOM 9903 N N . ALA B 1 584 ? -0.036 -29.953 -4.555 1 89.38 584 ALA B N 1
ATOM 9904 C CA . ALA B 1 584 ? -0.835 -29.641 -5.738 1 89.38 584 ALA B CA 1
ATOM 9905 C C . ALA B 1 584 ? -0.031 -29.875 -7.016 1 89.38 584 ALA B C 1
ATOM 9907 O O . ALA B 1 584 ? 0.858 -30.719 -7.055 1 89.38 584 ALA B O 1
ATOM 9908 N N . GLY B 1 585 ? -0.492 -29.391 -8.094 1 91.62 585 GLY B N 1
ATOM 9909 C CA . GLY B 1 585 ? 0.25 -29.453 -9.344 1 91.62 585 GLY B CA 1
ATOM 9910 C C . GLY B 1 585 ? -0.221 -30.562 -10.258 1 91.62 585 GLY B C 1
ATOM 9911 O O . GLY B 1 585 ? 0.572 -31.125 -11.016 1 91.62 585 GLY B O 1
ATOM 9912 N N . GLY B 1 586 ? -1.384 -30.984 -10.125 1 89.12 586 GLY B N 1
ATOM 9913 C CA . GLY B 1 586 ? -1.925 -31.984 -11.023 1 89.12 586 GLY B CA 1
ATOM 9914 C C . GLY B 1 586 ? -1.788 -31.625 -12.484 1 89.12 586 GLY B C 1
ATOM 9915 O O . GLY B 1 586 ? -1.661 -32.5 -13.344 1 89.12 586 GLY B O 1
ATOM 9916 N N . ALA B 1 587 ? -1.721 -30.391 -12.773 1 89.12 587 ALA B N 1
ATOM 9917 C CA . ALA B 1 587 ? -1.635 -29.891 -14.148 1 89.12 587 ALA B CA 1
ATOM 9918 C C . ALA B 1 587 ? -0.23 -30.078 -14.711 1 89.12 587 ALA B C 1
ATOM 9920 O O . ALA B 1 587 ? -0.032 -30.047 -15.93 1 89.12 587 ALA B O 1
ATOM 9921 N N . LEU B 1 588 ? 0.702 -30.266 -13.891 1 93.94 588 LEU B N 1
ATOM 9922 C CA . LEU B 1 588 ? 2.102 -30.312 -14.305 1 93.94 588 LEU B CA 1
ATOM 9923 C C . LEU B 1 588 ? 2.367 -31.531 -15.172 1 93.94 588 LEU B C 1
ATOM 9925 O O . LEU B 1 588 ? 3.311 -31.547 -15.969 1 93.94 588 LEU B O 1
ATOM 9929 N N . GLY B 1 589 ? 1.607 -32.562 -15.047 1 93.81 589 GLY B N 1
ATOM 9930 C CA . GLY B 1 589 ? 1.765 -33.781 -15.852 1 93.81 589 GLY B CA 1
ATOM 9931 C C . GLY B 1 589 ? 0.81 -33.812 -17.031 1 93.81 589 GLY B C 1
ATOM 9932 O O . GLY B 1 589 ? 0.8 -34.812 -17.781 1 93.81 589 GLY B O 1
ATOM 9933 N N . GLU B 1 590 ? 0.065 -32.781 -17.266 1 91 590 GLU B N 1
ATOM 9934 C CA . GLU B 1 590 ? -1.016 -32.812 -18.25 1 91 590 GLU B CA 1
ATOM 9935 C C . GLU B 1 590 ? -0.467 -32.906 -19.672 1 91 590 GLU B C 1
ATOM 9937 O O . GLU B 1 590 ? -1.083 -33.531 -20.547 1 91 590 GLU B O 1
ATOM 9942 N N . ASP B 1 591 ? 0.564 -32.188 -19.922 1 92.38 591 ASP B N 1
ATOM 9943 C CA . ASP B 1 591 ? 1.157 -32.25 -21.266 1 92.38 591 ASP B CA 1
ATOM 9944 C C . ASP B 1 591 ? 1.571 -33.688 -21.594 1 92.38 591 ASP B C 1
ATOM 9946 O O . ASP B 1 591 ? 1.279 -34.188 -22.672 1 92.38 591 ASP B O 1
ATOM 9950 N N . THR B 1 592 ? 2.273 -34.312 -20.656 1 96 592 THR B N 1
ATOM 9951 C CA . THR B 1 592 ? 2.676 -35.688 -20.828 1 96 592 THR B CA 1
ATOM 9952 C C . THR B 1 592 ? 1.454 -36.594 -21.016 1 96 592 THR B C 1
ATOM 9954 O O . THR B 1 592 ? 1.429 -37.438 -21.891 1 96 592 THR B O 1
ATOM 9957 N N . ARG B 1 593 ? 0.468 -36.406 -20.156 1 96.62 593 ARG B N 1
ATOM 9958 C CA . ARG B 1 593 ? -0.753 -37.219 -20.25 1 96.62 593 ARG B CA 1
ATOM 9959 C C . ARG B 1 593 ? -1.385 -37.094 -21.641 1 96.62 593 ARG B C 1
ATOM 9961 O O . ARG B 1 593 ? -1.717 -38.094 -22.266 1 96.62 593 ARG B O 1
ATOM 9968 N N . ASP B 1 594 ? -1.512 -35.906 -22.109 1 95.25 594 ASP B N 1
ATOM 9969 C CA . ASP B 1 594 ? -2.148 -35.625 -23.391 1 95.25 594 ASP B CA 1
ATOM 9970 C C . ASP B 1 594 ? -1.361 -36.281 -24.547 1 95.25 594 ASP B C 1
ATOM 9972 O O . ASP B 1 594 ? -1.948 -36.844 -25.469 1 95.25 594 ASP B O 1
ATOM 9976 N N . ARG B 1 595 ? -0.097 -36.156 -24.484 1 96.75 595 ARG B N 1
ATOM 9977 C CA . ARG B 1 595 ? 0.75 -36.688 -25.547 1 96.75 595 ARG B CA 1
ATOM 9978 C C . ARG B 1 595 ? 0.67 -38.219 -25.562 1 96.75 595 ARG B C 1
ATOM 9980 O O . ARG B 1 595 ? 0.604 -38.844 -26.641 1 96.75 595 ARG B O 1
ATOM 9987 N N . ILE B 1 596 ? 0.738 -38.844 -24.375 1 98 596 ILE B N 1
ATOM 9988 C CA . ILE B 1 596 ? 0.651 -40.281 -24.312 1 98 596 ILE B CA 1
ATOM 9989 C C . ILE B 1 596 ? -0.713 -40.75 -24.812 1 98 596 ILE B C 1
ATOM 9991 O O . ILE B 1 596 ? -0.805 -41.719 -25.562 1 98 596 ILE B O 1
ATOM 9995 N N . LEU B 1 597 ? -1.741 -40.062 -24.484 1 97.31 597 LEU B N 1
ATOM 9996 C CA . LEU B 1 597 ? -3.084 -40.406 -24.953 1 97.31 597 LEU B CA 1
ATOM 9997 C C . LEU B 1 597 ? -3.184 -40.281 -26.469 1 97.31 597 LEU B C 1
ATOM 9999 O O . LEU B 1 597 ? -3.957 -41.031 -27.094 1 97.31 597 LEU B O 1
ATOM 10003 N N . ALA B 1 598 ? -2.377 -39.438 -27.047 1 97.12 598 ALA B N 1
ATOM 10004 C CA . ALA B 1 598 ? -2.4 -39.219 -28.484 1 97.12 598 ALA B CA 1
ATOM 10005 C C . ALA B 1 598 ? -1.454 -40.188 -29.203 1 97.12 598 ALA B C 1
ATOM 10007 O O . ALA B 1 598 ? -1.26 -40.094 -30.406 1 97.12 598 ALA B O 1
ATOM 10008 N N . SER B 1 599 ? -0.888 -41.094 -28.484 1 97.62 599 SER B N 1
ATOM 10009 C CA . SER B 1 599 ? 0.096 -42 -29.062 1 97.62 599 SER B CA 1
ATOM 10010 C C . SER B 1 599 ? -0.58 -43.219 -29.719 1 97.62 599 SER B C 1
ATOM 10012 O O . SER B 1 599 ? -1.628 -43.656 -29.25 1 97.62 599 SER B O 1
ATOM 10014 N N . SER B 1 600 ? 0.006 -43.719 -30.812 1 97.69 600 SER B N 1
ATOM 10015 C CA . SER B 1 600 ? -0.395 -44.938 -31.453 1 97.69 600 SER B CA 1
ATOM 10016 C C . SER B 1 600 ? 0.017 -46.156 -30.625 1 97.69 600 SER B C 1
ATOM 10018 O O . SER B 1 600 ? -0.67 -47.188 -30.625 1 97.69 600 SER B O 1
ATOM 10020 N N . ALA B 1 601 ? 1.127 -46.062 -30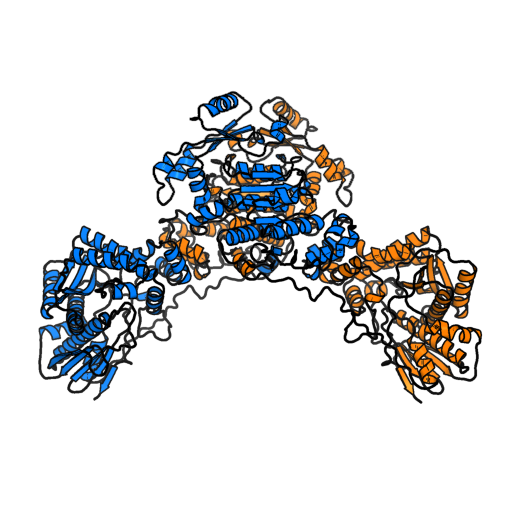.016 1 98.12 601 ALA B N 1
ATOM 10021 C CA . ALA B 1 601 ? 1.665 -47.125 -29.172 1 98.12 601 ALA B CA 1
ATOM 10022 C C . ALA B 1 601 ? 2.742 -46.594 -28.234 1 98.12 601 ALA B C 1
ATOM 10024 O O . ALA B 1 601 ? 3.33 -45.531 -28.5 1 98.12 601 ALA B O 1
ATOM 10025 N N . LEU B 1 602 ? 2.883 -47.281 -27.156 1 98.38 602 LEU B N 1
ATOM 10026 C CA . LEU B 1 602 ? 4.02 -47.094 -26.266 1 98.38 602 LEU B CA 1
ATOM 10027 C C . LEU B 1 602 ? 4.902 -48.344 -26.25 1 98.38 602 LEU B C 1
ATOM 10029 O O . LEU B 1 602 ? 4.398 -49.469 -26.172 1 98.38 602 LEU B O 1
ATOM 10033 N N . ALA B 1 603 ? 6.176 -48.125 -26.406 1 98.5 603 ALA B N 1
ATOM 10034 C CA . ALA B 1 603 ? 7.113 -49.25 -26.453 1 98.5 603 ALA B CA 1
ATOM 10035 C C . ALA B 1 603 ? 8.109 -49.188 -25.297 1 98.5 603 ALA B C 1
ATOM 10037 O O . ALA B 1 603 ? 8.805 -48.156 -25.125 1 98.5 603 ALA B O 1
ATOM 10038 N N . ALA B 1 604 ? 8.094 -50.188 -24.516 1 98.56 604 ALA B N 1
ATOM 10039 C CA . ALA B 1 604 ? 9.164 -50.375 -23.531 1 98.56 604 ALA B CA 1
ATOM 10040 C C . ALA B 1 604 ? 10.203 -51.375 -24.016 1 98.56 604 ALA B C 1
ATOM 10042 O O . ALA B 1 604 ? 9.859 -52.5 -24.359 1 98.56 604 ALA B O 1
ATOM 10043 N N . ILE B 1 605 ? 11.406 -50.906 -24.078 1 98.69 605 ILE B N 1
ATOM 10044 C CA . ILE B 1 605 ? 12.508 -51.812 -24.438 1 98.69 605 ILE B CA 1
ATOM 10045 C C . ILE B 1 605 ? 13.258 -52.25 -23.188 1 98.69 605 ILE B C 1
ATOM 10047 O O . ILE B 1 605 ? 13.633 -51.438 -22.359 1 98.69 605 ILE B O 1
ATOM 10051 N N . THR B 1 606 ? 13.453 -53.562 -23.062 1 98.5 606 THR B N 1
ATOM 10052 C CA . THR B 1 606 ? 14.094 -54.094 -21.875 1 98.5 606 THR B CA 1
ATOM 10053 C C . THR B 1 606 ? 15.227 -55.062 -22.25 1 98.5 606 THR B C 1
ATOM 10055 O O . THR B 1 606 ? 15.312 -55.5 -23.391 1 98.5 606 THR B O 1
ATOM 10058 N N . VAL B 1 607 ? 16.125 -55.25 -21.312 1 98 607 VAL B N 1
ATOM 10059 C CA . VAL B 1 607 ? 17.188 -56.219 -21.453 1 98 607 VAL B CA 1
ATOM 10060 C C . VAL B 1 607 ? 17.281 -57.062 -20.172 1 98 607 VAL B C 1
ATOM 10062 O O . VAL B 1 607 ? 16.812 -56.656 -19.109 1 98 607 VAL B O 1
ATOM 10065 N N . ARG B 1 608 ? 17.828 -58.188 -20.375 1 96.19 608 ARG B N 1
ATOM 10066 C CA . ARG B 1 608 ? 18.125 -59 -19.203 1 96.19 608 ARG B CA 1
ATOM 10067 C C . ARG B 1 608 ? 19.453 -58.562 -18.562 1 96.19 608 ARG B C 1
ATOM 10069 O O . ARG B 1 608 ? 20.406 -58.25 -19.266 1 96.19 608 ARG B O 1
ATOM 10076 N N . GLY B 1 609 ? 19.438 -58.469 -17.266 1 94.19 609 GLY B N 1
ATOM 10077 C CA . GLY B 1 609 ? 20.594 -58 -16.531 1 94.19 609 GLY B CA 1
ATOM 10078 C C . GLY B 1 609 ? 20.484 -56.562 -16.062 1 94.19 609 GLY B C 1
ATOM 10079 O O . GLY B 1 609 ? 19.578 -55.844 -16.5 1 94.19 609 GLY B O 1
ATOM 10080 N N . ARG B 1 610 ? 21.438 -56.188 -15.172 1 93.5 610 ARG B N 1
ATOM 10081 C CA . ARG B 1 610 ? 21.328 -54.844 -14.594 1 93.5 610 ARG B CA 1
ATOM 10082 C C . ARG B 1 610 ? 22.688 -54.156 -14.578 1 93.5 610 ARG B C 1
ATOM 10084 O O . ARG B 1 610 ? 22.828 -53.062 -14 1 93.5 610 ARG B O 1
ATOM 10091 N N . GLU B 1 611 ? 23.609 -54.781 -15.25 1 96.12 611 GLU B N 1
ATOM 10092 C CA . GLU B 1 611 ? 24.906 -54.125 -15.344 1 96.12 611 GLU B CA 1
ATOM 10093 C C . GLU B 1 611 ? 24.891 -53 -16.406 1 96.12 611 GLU B C 1
ATOM 10095 O O . GLU B 1 611 ? 24.031 -53 -17.281 1 96.12 611 GLU B O 1
ATOM 10100 N N . LEU B 1 612 ? 25.859 -52.125 -16.266 1 98 612 LEU B N 1
ATOM 10101 C CA . LEU B 1 612 ? 25.906 -51 -17.172 1 98 612 LEU B CA 1
ATOM 10102 C C . LEU B 1 612 ? 26.078 -51.469 -18.625 1 98 612 LEU B C 1
ATOM 10104 O O . LEU B 1 612 ? 25.547 -50.875 -19.547 1 98 612 LEU B O 1
ATOM 10108 N N . ARG B 1 613 ? 26.797 -52.531 -18.844 1 96.94 613 ARG B N 1
ATOM 10109 C CA . ARG B 1 613 ? 26.969 -53.062 -20.188 1 96.94 613 ARG B CA 1
ATOM 10110 C C . ARG B 1 613 ? 25.641 -53.562 -20.75 1 96.94 613 ARG B C 1
ATOM 10112 O O . ARG B 1 613 ? 25.406 -53.5 -21.969 1 96.94 613 ARG B O 1
ATOM 10119 N N . ASP B 1 614 ? 24.781 -54.125 -19.875 1 97.75 614 ASP B N 1
ATOM 10120 C CA . ASP B 1 614 ? 23.453 -54.562 -20.328 1 97.75 614 ASP B CA 1
ATOM 10121 C C . ASP B 1 614 ? 22.641 -53.344 -20.828 1 97.75 614 ASP B C 1
ATOM 10123 O O . ASP B 1 614 ? 21.953 -53.438 -21.828 1 97.75 614 ASP B O 1
ATOM 10127 N N . TYR B 1 615 ? 22.734 -52.219 -20.078 1 98.44 615 TYR B N 1
ATOM 10128 C CA . TYR B 1 615 ? 22.047 -51 -20.5 1 98.44 615 TYR B CA 1
ATOM 10129 C C . TYR B 1 615 ? 22.609 -50.5 -21.828 1 98.44 615 TYR B C 1
ATOM 10131 O O . TYR B 1 615 ? 21.859 -50 -22.672 1 98.44 615 TYR B O 1
ATOM 10139 N N . ALA B 1 616 ? 23.922 -50.594 -22.047 1 98.56 616 ALA B N 1
ATOM 10140 C CA . ALA B 1 616 ? 24.516 -50.188 -23.312 1 98.56 616 ALA B CA 1
ATOM 10141 C C . ALA B 1 616 ? 24.016 -51.062 -24.453 1 98.56 616 ALA B C 1
ATOM 10143 O O . ALA B 1 616 ? 23.719 -50.531 -25.547 1 98.56 616 ALA B O 1
ATOM 10144 N N . ARG B 1 617 ? 23.938 -52.344 -24.188 1 97.69 617 ARG B N 1
ATOM 10145 C CA . ARG B 1 617 ? 23.359 -53.25 -25.188 1 97.69 617 ARG B CA 1
ATOM 10146 C C . ARG B 1 617 ? 21.922 -52.844 -25.5 1 97.69 617 ARG B C 1
ATOM 10148 O O . ARG B 1 617 ? 21.516 -52.844 -26.672 1 97.69 617 ARG B O 1
ATOM 10155 N N . GLY B 1 618 ? 21.234 -52.625 -24.469 1 98.31 618 GLY B N 1
ATOM 10156 C CA . GLY B 1 618 ? 19.859 -52.156 -24.641 1 98.31 618 GLY B CA 1
ATOM 10157 C C . GLY B 1 618 ? 19.797 -50.875 -25.438 1 98.31 618 GLY B C 1
ATOM 10158 O O . GLY B 1 618 ? 18.844 -50.656 -26.203 1 98.31 618 GLY B O 1
ATOM 10159 N N . GLY B 1 619 ? 20.766 -49.938 -25.219 1 98.75 619 GLY B N 1
ATOM 10160 C CA . GLY B 1 619 ? 20.828 -48.688 -25.969 1 98.75 619 GLY B CA 1
ATOM 10161 C C . GLY B 1 619 ? 20.953 -48.906 -27.469 1 98.75 619 GLY B C 1
ATOM 10162 O O . GLY B 1 619 ? 20.359 -48.188 -28.266 1 98.75 619 GLY B O 1
ATOM 10163 N N . ALA B 1 620 ? 21.734 -49.875 -27.859 1 98.56 620 ALA B N 1
ATOM 10164 C CA . ALA B 1 620 ? 21.828 -50.25 -29.266 1 98.56 620 ALA B CA 1
ATOM 10165 C C . ALA B 1 620 ? 20.469 -50.719 -29.812 1 98.56 620 ALA B C 1
ATOM 10167 O O . ALA B 1 620 ? 20.094 -50.344 -30.938 1 98.56 620 ALA B O 1
ATOM 10168 N N . ALA B 1 621 ? 19.812 -51.5 -29 1 98.62 621 ALA B N 1
ATOM 10169 C CA . ALA B 1 621 ? 18.484 -51.969 -29.391 1 98.62 621 ALA B CA 1
ATOM 10170 C C . ALA B 1 621 ? 17.516 -50.781 -29.547 1 98.62 621 ALA B C 1
ATOM 10172 O O . ALA B 1 621 ? 16.734 -50.75 -30.5 1 98.62 621 ALA B O 1
ATOM 10173 N N . VAL B 1 622 ? 17.562 -49.844 -28.594 1 98.75 622 VAL B N 1
ATOM 10174 C CA . VAL B 1 622 ? 16.703 -48.656 -28.641 1 98.75 622 VAL B CA 1
ATOM 10175 C C . VAL B 1 622 ? 16.922 -47.906 -29.953 1 98.75 622 VAL B C 1
ATOM 10177 O O . VAL B 1 622 ? 15.961 -47.531 -30.625 1 98.75 622 VAL B O 1
ATOM 10180 N N . GLU B 1 623 ? 18.156 -47.656 -30.281 1 98.62 623 GLU B N 1
ATOM 10181 C CA . GLU B 1 623 ? 18.484 -46.906 -31.484 1 98.62 623 GLU B CA 1
ATOM 10182 C C . GLU B 1 623 ? 17.984 -47.625 -32.719 1 98.62 623 GLU B C 1
ATOM 10184 O O . GLU B 1 623 ? 17.438 -47 -33.625 1 98.62 623 GLU B O 1
ATOM 10189 N N . LEU B 1 624 ? 18.141 -48.906 -32.781 1 98.5 624 LEU B N 1
ATOM 10190 C CA . LEU B 1 624 ? 17.688 -49.688 -33.906 1 98.5 624 LEU B CA 1
ATOM 10191 C C . LEU B 1 624 ? 16.172 -49.594 -34.062 1 98.5 624 LEU B C 1
ATOM 10193 O O . LEU B 1 624 ? 15.656 -49.406 -35.156 1 98.5 624 LEU B O 1
ATOM 10197 N N . VAL B 1 625 ? 15.484 -49.844 -32.969 1 98.69 625 VAL B N 1
ATOM 10198 C CA . VAL B 1 625 ? 14.031 -49.75 -33 1 98.69 625 VAL B CA 1
ATOM 10199 C C . VAL B 1 625 ? 13.594 -48.344 -33.438 1 98.69 625 VAL B C 1
ATOM 10201 O O . VAL B 1 625 ? 12.648 -48.219 -34.219 1 98.69 625 VAL B O 1
ATOM 10204 N N . TRP B 1 626 ? 14.258 -47.312 -32.938 1 98.75 626 TRP B N 1
ATOM 10205 C CA . TRP B 1 626 ? 13.969 -45.906 -33.25 1 98.75 626 TRP B CA 1
ATOM 10206 C C . TRP B 1 626 ? 14.125 -45.656 -34.719 1 98.75 626 TRP B C 1
ATOM 10208 O O . TRP B 1 626 ? 13.211 -45.125 -35.375 1 98.75 626 TRP B O 1
ATOM 10218 N N . ILE B 1 627 ? 15.188 -46.094 -35.344 1 98.56 627 ILE B N 1
ATOM 10219 C CA . ILE B 1 627 ? 15.484 -45.906 -36.75 1 98.56 627 ILE B CA 1
ATOM 10220 C C . ILE B 1 627 ? 14.445 -46.625 -37.625 1 98.56 627 ILE B C 1
ATOM 10222 O O . ILE B 1 627 ? 13.906 -46.031 -38.562 1 98.56 627 ILE B O 1
ATOM 10226 N N . ILE B 1 628 ? 14.156 -47.812 -37.281 1 98.5 628 ILE B N 1
ATOM 10227 C CA . ILE B 1 628 ? 13.227 -48.625 -38.062 1 98.5 628 ILE B CA 1
ATOM 10228 C C . ILE B 1 628 ? 11.82 -48.062 -37.938 1 98.5 628 ILE B C 1
ATOM 10230 O O . ILE B 1 628 ? 11.078 -47.969 -38.906 1 98.5 628 ILE B O 1
ATOM 10234 N N . ALA B 1 629 ? 11.438 -47.719 -36.719 1 98.44 629 ALA B N 1
ATOM 10235 C CA . ALA B 1 629 ? 10.125 -47.125 -36.531 1 98.44 629 ALA B CA 1
ATOM 10236 C C . ALA B 1 629 ? 9.938 -45.875 -37.406 1 98.44 629 ALA B C 1
ATOM 10238 O O . ALA B 1 629 ? 8.914 -45.75 -38.062 1 98.44 629 ALA B O 1
ATOM 10239 N N . GLN B 1 630 ? 10.898 -44.969 -37.344 1 98 630 GLN B N 1
ATOM 10240 C CA . GLN B 1 630 ? 10.805 -43.75 -38.125 1 98 630 GLN B CA 1
ATOM 10241 C C . GLN B 1 630 ? 10.781 -44.094 -39.625 1 98 630 GLN B C 1
ATOM 10243 O O . GLN B 1 630 ? 10.031 -43.469 -40.406 1 98 630 GLN B O 1
ATOM 10248 N N . ARG B 1 631 ? 11.602 -45.031 -40.062 1 97.44 631 ARG B N 1
ATOM 10249 C CA . ARG B 1 631 ? 11.633 -45.469 -41.438 1 97.44 631 ARG B CA 1
ATOM 10250 C C . ARG B 1 631 ? 10.258 -45.969 -41.906 1 97.44 631 ARG B C 1
ATOM 10252 O O . ARG B 1 631 ? 9.875 -45.781 -43.062 1 97.44 631 ARG B O 1
ATOM 10259 N N . LEU B 1 632 ? 9.594 -46.531 -40.969 1 97.19 632 LEU B N 1
ATOM 10260 C CA . LEU B 1 632 ? 8.297 -47.125 -41.312 1 97.19 632 LEU B CA 1
ATOM 10261 C C . LEU B 1 632 ? 7.184 -46.094 -41.094 1 97.19 632 LEU B C 1
ATOM 10263 O O . LEU B 1 632 ? 6 -46.438 -41.125 1 97.19 632 LEU B O 1
ATOM 10267 N N . GLY B 1 633 ? 7.527 -44.844 -40.812 1 95.69 633 GLY B N 1
ATOM 10268 C CA . GLY B 1 633 ? 6.57 -43.75 -40.875 1 95.69 633 GLY B CA 1
ATOM 10269 C C . GLY B 1 633 ? 6.078 -43.344 -39.5 1 95.69 633 GLY B C 1
ATOM 10270 O O . GLY B 1 633 ? 5.168 -42.5 -39.406 1 95.69 633 GLY B O 1
ATOM 10271 N N . LEU B 1 634 ? 6.582 -43.875 -38.469 1 97.5 634 LEU B N 1
ATOM 10272 C CA . LEU B 1 634 ? 6.191 -43.469 -37.094 1 97.5 634 LEU B CA 1
ATOM 10273 C C . LEU B 1 634 ? 7.055 -42.312 -36.594 1 97.5 634 LEU B C 1
ATOM 10275 O O . LEU B 1 634 ? 8.258 -42.281 -36.875 1 97.5 634 LEU B O 1
ATOM 10279 N N . ALA B 1 635 ? 6.402 -41.312 -36.031 1 98 635 ALA B N 1
ATOM 10280 C CA . ALA B 1 635 ? 7.137 -40.312 -35.25 1 98 635 ALA B CA 1
ATOM 10281 C C . ALA B 1 635 ? 7.504 -40.875 -33.875 1 98 635 ALA B C 1
ATOM 10283 O O . ALA B 1 635 ? 6.684 -41.531 -33.219 1 98 635 ALA B O 1
ATOM 10284 N N . VAL B 1 636 ? 8.742 -40.656 -33.406 1 98.38 636 VAL B N 1
ATOM 10285 C CA . VAL B 1 636 ? 9.227 -41.344 -32.188 1 98.38 636 VAL B CA 1
ATOM 10286 C C . VAL B 1 636 ? 9.672 -40.281 -31.172 1 98.38 636 VAL B C 1
ATOM 10288 O O . VAL B 1 636 ? 10.43 -39.375 -31.5 1 98.38 636 VAL B O 1
ATOM 10291 N N . GLN B 1 637 ? 9.219 -40.375 -29.984 1 98 637 GLN B N 1
ATOM 10292 C CA . GLN B 1 637 ? 9.617 -39.531 -28.859 1 98 637 GLN B CA 1
ATOM 10293 C C . GLN B 1 637 ? 10.016 -40.375 -27.656 1 98 637 GLN B C 1
ATOM 10295 O O . GLN B 1 637 ? 9.258 -41.281 -27.234 1 98 637 GLN B O 1
ATOM 10300 N N . PRO B 1 638 ? 11.164 -40.156 -27.078 1 97.81 638 PRO B N 1
ATOM 10301 C CA . PRO B 1 638 ? 11.5 -40.844 -25.828 1 97.81 638 PRO B CA 1
ATOM 10302 C C . PRO B 1 638 ? 10.703 -40.312 -24.641 1 97.81 638 PRO B C 1
ATOM 10304 O O . PRO B 1 638 ? 10.422 -39.125 -24.562 1 97.81 638 PRO B O 1
ATOM 10307 N N . VAL B 1 639 ? 10.281 -41.188 -23.812 1 97.25 639 VAL B N 1
ATOM 10308 C CA . VAL B 1 639 ? 9.633 -40.875 -22.547 1 97.25 639 VAL B CA 1
ATOM 10309 C C . VAL B 1 639 ? 10.477 -41.375 -21.391 1 97.25 639 VAL B C 1
ATOM 10311 O O . VAL B 1 639 ? 10.797 -42.594 -21.328 1 97.25 639 VAL B O 1
ATOM 10314 N N . SER B 1 640 ? 10.875 -40.5 -20.562 1 95.5 640 SER B N 1
ATOM 10315 C CA . SER B 1 640 ? 11.766 -40.875 -19.469 1 95.5 640 SER B CA 1
ATOM 10316 C C . SER B 1 640 ? 11.148 -40.531 -18.109 1 95.5 640 SER B C 1
ATOM 10318 O O . SER B 1 640 ? 11.5 -39.531 -17.5 1 95.5 640 SER B O 1
ATOM 10320 N N . PRO B 1 641 ? 10.281 -41.438 -17.594 1 98.19 641 PRO B N 1
ATOM 10321 C CA . PRO B 1 641 ? 9.766 -41.156 -16.25 1 98.19 641 PRO B CA 1
ATOM 10322 C C . PRO B 1 641 ? 10.875 -41.156 -15.188 1 98.19 641 PRO B C 1
ATOM 10324 O O . PRO B 1 641 ? 11.906 -41.812 -15.367 1 98.19 641 PRO B O 1
ATOM 10327 N N . VAL B 1 642 ? 10.617 -40.531 -14.141 1 98.5 642 VAL B N 1
ATOM 10328 C CA . VAL B 1 642 ? 11.617 -40.281 -13.102 1 98.5 642 VAL B CA 1
ATOM 10329 C C . VAL B 1 642 ? 12.078 -41.625 -12.523 1 98.5 642 VAL B C 1
ATOM 10331 O O . VAL B 1 642 ? 13.242 -41.781 -12.164 1 98.5 642 VAL B O 1
ATOM 10334 N N . PHE B 1 643 ? 11.211 -42.625 -12.5 1 98.25 643 PHE B N 1
ATOM 10335 C CA . PHE B 1 643 ? 11.477 -43.875 -11.828 1 98.25 643 PHE B CA 1
ATOM 10336 C C . PHE B 1 643 ? 12.188 -44.844 -12.766 1 98.25 643 PHE B C 1
ATOM 10338 O O . PHE B 1 643 ? 12.5 -45.969 -12.375 1 98.25 643 PHE B O 1
ATOM 10345 N N . LEU B 1 644 ? 12.492 -44.5 -13.961 1 97.94 644 LEU B N 1
ATOM 10346 C CA . LEU B 1 644 ? 12.891 -45.406 -15.023 1 97.94 644 LEU B CA 1
ATOM 10347 C C . LEU B 1 644 ? 14.117 -46.219 -14.617 1 97.94 644 LEU B C 1
ATOM 10349 O O . LEU B 1 644 ? 14.188 -47.438 -14.867 1 97.94 644 LEU B O 1
ATOM 10353 N N . TYR B 1 645 ? 15.133 -45.594 -13.961 1 98.12 645 TYR B N 1
ATOM 10354 C CA . TYR B 1 645 ? 16.438 -46.25 -13.797 1 98.12 645 TYR B CA 1
ATOM 10355 C C . TYR B 1 645 ? 16.688 -46.594 -12.328 1 98.12 645 TYR B C 1
ATOM 10357 O O . TYR B 1 645 ? 17.781 -47.031 -11.977 1 98.12 645 TYR B O 1
ATOM 10365 N N . ALA B 1 646 ? 15.703 -46.375 -11.492 1 97.69 646 ALA B N 1
ATOM 10366 C CA . ALA B 1 646 ? 15.867 -46.719 -10.078 1 97.69 646 ALA B CA 1
ATOM 10367 C C . ALA B 1 646 ? 15.43 -48.156 -9.812 1 97.69 646 ALA B C 1
ATOM 10369 O O . ALA B 1 646 ? 14.445 -48.625 -10.383 1 97.69 646 ALA B O 1
ATOM 10370 N N . HIS B 1 647 ? 16.156 -48.812 -8.828 1 95.44 647 HIS B N 1
ATOM 10371 C CA . HIS B 1 647 ? 15.875 -50.219 -8.609 1 95.44 647 HIS B CA 1
ATOM 10372 C C . HIS B 1 647 ? 15.617 -50.531 -7.133 1 95.44 647 HIS B C 1
ATOM 10374 O O . HIS B 1 647 ? 15.086 -51.562 -6.785 1 95.44 647 HIS B O 1
ATOM 10380 N N . ASN B 1 648 ? 16.062 -49.594 -6.305 1 95.38 648 ASN B N 1
ATOM 10381 C CA . ASN B 1 648 ? 15.922 -49.844 -4.875 1 95.38 648 ASN B CA 1
ATOM 10382 C C . ASN B 1 648 ? 15.547 -48.562 -4.125 1 95.38 648 ASN B C 1
ATOM 10384 O O . ASN B 1 648 ? 15.547 -47.469 -4.703 1 95.38 648 ASN B O 1
ATOM 10388 N N . ARG B 1 649 ? 15.289 -48.719 -2.904 1 96.56 649 ARG B N 1
ATOM 10389 C CA . ARG B 1 649 ? 14.781 -47.625 -2.076 1 96.56 649 ARG B CA 1
ATOM 10390 C C . ARG B 1 649 ? 15.773 -46.469 -2.006 1 96.56 649 ARG B C 1
ATOM 10392 O O . ARG B 1 649 ? 15.391 -45.312 -2.092 1 96.56 649 ARG B O 1
ATOM 10399 N N . ALA B 1 650 ? 16.984 -46.75 -1.829 1 97.56 650 ALA B N 1
ATOM 10400 C CA . ALA B 1 650 ? 18 -45.719 -1.714 1 97.56 650 ALA B CA 1
ATOM 10401 C C . ALA B 1 650 ? 18.062 -44.844 -2.971 1 97.56 650 ALA B C 1
ATOM 10403 O O . ALA B 1 650 ? 18.234 -43.625 -2.887 1 97.56 650 ALA B O 1
ATOM 10404 N N . GLU B 1 651 ? 17.922 -45.469 -4.125 1 97.88 651 GLU B N 1
ATOM 10405 C CA . GLU B 1 651 ? 17.953 -44.75 -5.391 1 97.88 651 GLU B CA 1
ATOM 10406 C C . GLU B 1 651 ? 16.719 -43.875 -5.555 1 97.88 651 GLU B C 1
ATOM 10408 O O . GLU B 1 651 ? 16.797 -42.75 -6.055 1 97.88 651 GLU B O 1
ATOM 10413 N N . PHE B 1 652 ? 15.578 -44.375 -5.098 1 98.31 652 PHE B N 1
ATOM 10414 C CA . PHE B 1 652 ? 14.352 -43.594 -5.16 1 98.31 652 PHE B CA 1
ATOM 10415 C C . PHE B 1 652 ? 14.43 -42.375 -4.227 1 98.31 652 PHE B C 1
ATOM 10417 O O . PHE B 1 652 ? 13.961 -41.312 -4.562 1 98.31 652 PHE B O 1
ATOM 10424 N N . ASP B 1 653 ? 15.039 -42.594 -3.088 1 97.94 653 ASP B N 1
ATOM 10425 C CA . ASP B 1 653 ? 15.234 -41.5 -2.137 1 97.94 653 ASP B CA 1
ATOM 10426 C C . ASP B 1 653 ? 16.172 -40.406 -2.709 1 97.94 653 ASP B C 1
ATOM 10428 O O . ASP B 1 653 ? 15.984 -39.219 -2.445 1 97.94 653 ASP B O 1
ATOM 10432 N N . GLN B 1 654 ? 17.125 -40.906 -3.434 1 96.88 654 GLN B N 1
ATOM 10433 C CA . GLN B 1 654 ? 18.047 -39.969 -4.066 1 96.88 654 GLN B CA 1
ATOM 10434 C C . GLN B 1 654 ? 17.344 -39.156 -5.16 1 96.88 654 GLN B C 1
ATOM 10436 O O . GLN B 1 654 ? 17.641 -38 -5.359 1 96.88 654 GLN B O 1
ATOM 10441 N N . LEU B 1 655 ? 16.469 -39.812 -5.859 1 98.06 655 LEU B N 1
ATOM 10442 C CA . LEU B 1 655 ? 15.719 -39.094 -6.895 1 98.06 655 LEU B CA 1
ATOM 10443 C C . LEU B 1 655 ? 14.828 -38.031 -6.289 1 98.06 655 LEU B C 1
ATOM 10445 O O . LEU B 1 655 ? 14.898 -36.875 -6.695 1 98.06 655 LEU B O 1
ATOM 10449 N N . SER B 1 656 ? 14.062 -38.375 -5.395 1 98.12 656 SER B N 1
ATOM 10450 C CA . SER B 1 656 ? 13.172 -37.438 -4.73 1 98.12 656 SER B CA 1
ATOM 10451 C C . SER B 1 656 ? 12.836 -37.906 -3.316 1 98.12 656 SER B C 1
ATOM 10453 O O . SER B 1 656 ? 11.945 -38.719 -3.123 1 98.12 656 SER B O 1
ATOM 10455 N N . PRO B 1 657 ? 13.523 -37.312 -2.352 1 96.94 657 PRO B N 1
ATOM 10456 C CA . PRO B 1 657 ? 13.25 -37.719 -0.974 1 96.94 657 PRO B CA 1
ATOM 10457 C C . PRO B 1 657 ? 11.773 -37.594 -0.601 1 96.94 657 PRO B C 1
ATOM 10459 O O . PRO B 1 657 ? 11.219 -38.469 0.064 1 96.94 657 PRO B O 1
ATOM 10462 N N . GLN B 1 658 ? 11.141 -36.625 -1.094 1 95.25 658 GLN B N 1
ATOM 10463 C CA . GLN B 1 658 ? 9.766 -36.312 -0.721 1 95.25 658 GLN B CA 1
ATOM 10464 C C . GLN B 1 658 ? 8.781 -37.281 -1.367 1 95.25 658 GLN B C 1
ATOM 10466 O O . GLN B 1 658 ? 7.75 -37.594 -0.78 1 95.25 658 GLN B O 1
ATOM 10471 N N . PHE B 1 659 ? 9.102 -37.75 -2.609 1 97.44 659 PHE B N 1
ATOM 10472 C CA . PHE B 1 659 ? 8.125 -38.531 -3.361 1 97.44 659 PHE B CA 1
ATOM 10473 C C . PHE B 1 659 ? 8.648 -39.938 -3.65 1 97.44 659 PHE B C 1
ATOM 10475 O O . PHE B 1 659 ? 8.219 -40.562 -4.609 1 97.44 659 PHE B O 1
ATOM 10482 N N . ALA B 1 660 ? 9.547 -40.406 -2.869 1 98.25 660 ALA B N 1
ATOM 10483 C CA . ALA B 1 660 ? 10.18 -41.688 -3.092 1 98.25 660 ALA B CA 1
ATOM 10484 C C . ALA B 1 660 ? 9.141 -42.812 -3.09 1 98.25 660 ALA B C 1
ATOM 10486 O O . ALA B 1 660 ? 9.156 -43.688 -3.959 1 98.25 660 ALA B O 1
ATOM 10487 N N . ASP B 1 661 ? 8.242 -42.812 -2.115 1 98.06 661 ASP B N 1
ATOM 10488 C CA . ASP B 1 661 ? 7.219 -43.844 -2.012 1 98.06 661 ASP B CA 1
ATOM 10489 C C . ASP B 1 661 ? 6.305 -43.844 -3.232 1 98.06 661 ASP B C 1
ATOM 10491 O O . ASP B 1 661 ? 5.965 -44.875 -3.77 1 98.06 661 ASP B O 1
ATOM 10495 N N . GLU B 1 662 ? 5.949 -42.656 -3.598 1 97.62 662 GLU B N 1
ATOM 10496 C CA . GLU B 1 662 ? 5.082 -42.531 -4.766 1 97.62 662 GLU B CA 1
ATOM 10497 C C . GLU B 1 662 ? 5.793 -43 -6.031 1 97.62 662 GLU B C 1
ATOM 10499 O O . GLU B 1 662 ? 5.191 -43.688 -6.871 1 97.62 662 GLU B O 1
ATOM 10504 N N . LEU B 1 663 ? 7 -42.688 -6.199 1 98.5 663 LEU B N 1
ATOM 10505 C CA . LEU B 1 663 ? 7.777 -43.094 -7.359 1 98.5 663 LEU B CA 1
ATOM 10506 C C . LEU B 1 663 ? 7.875 -44.625 -7.418 1 98.5 663 LEU B C 1
ATOM 10508 O O . LEU B 1 663 ? 7.781 -45.219 -8.492 1 98.5 663 LEU B O 1
ATOM 10512 N N . MET B 1 664 ? 8.094 -45.219 -6.277 1 98.31 664 MET B N 1
ATOM 10513 C CA . MET B 1 664 ? 8.18 -46.688 -6.219 1 98.31 664 MET B CA 1
ATOM 10514 C C . MET B 1 664 ? 6.859 -47.312 -6.641 1 98.31 664 MET B C 1
ATOM 10516 O O . MET B 1 664 ? 6.852 -48.312 -7.371 1 98.31 664 MET B O 1
ATOM 10520 N N . GLN B 1 665 ? 5.848 -46.75 -6.156 1 98.31 665 GLN B N 1
ATOM 10521 C CA . GLN B 1 665 ? 4.531 -47.281 -6.527 1 98.31 665 GLN B CA 1
ATOM 10522 C C . GLN B 1 665 ? 4.277 -47.094 -8.023 1 98.31 665 GLN B C 1
ATOM 10524 O O . GLN B 1 665 ? 3.729 -48 -8.672 1 98.31 665 GLN B O 1
ATOM 10529 N N . LEU B 1 666 ? 4.617 -45.938 -8.547 1 98.5 666 LEU B N 1
ATOM 10530 C CA . LEU B 1 666 ? 4.461 -45.688 -9.977 1 98.5 666 LEU B CA 1
ATOM 10531 C C . LEU B 1 666 ? 5.266 -46.688 -10.797 1 98.5 666 LEU B C 1
ATOM 10533 O O . LEU B 1 666 ? 4.793 -47.188 -11.82 1 98.5 666 LEU B O 1
ATOM 10537 N N . GLU B 1 667 ? 6.488 -46.938 -10.367 1 98 667 GLU B N 1
ATOM 10538 C CA . GLU B 1 667 ? 7.348 -47.906 -11.055 1 98 667 GLU B CA 1
ATOM 10539 C C . GLU B 1 667 ? 6.715 -49.312 -11.062 1 98 667 GLU B C 1
ATOM 10541 O O . GLU B 1 667 ? 6.668 -49.969 -12.109 1 98 667 GLU B O 1
ATOM 10546 N N . ARG B 1 668 ? 6.188 -49.75 -9.938 1 97.56 668 ARG B N 1
ATOM 10547 C CA . ARG B 1 668 ? 5.551 -51.062 -9.836 1 97.56 668 ARG B CA 1
ATOM 10548 C C . ARG B 1 668 ? 4.34 -51.156 -10.758 1 97.56 668 ARG B C 1
ATOM 10550 O O . ARG B 1 668 ? 4.16 -52.156 -11.461 1 97.56 668 ARG B O 1
ATOM 10557 N N . ASN B 1 669 ? 3.562 -50.156 -10.719 1 98.31 669 ASN B N 1
ATOM 10558 C CA . ASN B 1 669 ? 2.355 -50.125 -11.539 1 98.31 669 ASN B CA 1
ATOM 10559 C C . ASN B 1 669 ? 2.689 -50.156 -13.031 1 98.31 669 ASN B C 1
ATOM 10561 O O . ASN B 1 669 ? 2.006 -50.812 -13.812 1 98.31 669 ASN B O 1
ATOM 10565 N N . PHE B 1 670 ? 3.705 -49.5 -13.406 1 97.94 670 PHE B N 1
ATOM 10566 C CA . PHE B 1 670 ? 4.07 -49.438 -14.82 1 97.94 670 PHE B CA 1
ATOM 10567 C C . PHE B 1 670 ? 4.629 -50.781 -15.289 1 97.94 670 PHE B C 1
ATOM 10569 O O . PHE B 1 670 ? 4.312 -51.25 -16.391 1 97.94 670 PHE B O 1
ATOM 10576 N N . ARG B 1 671 ? 5.559 -51.312 -14.5 1 97.81 671 ARG B N 1
ATOM 10577 C CA . ARG B 1 671 ? 6.121 -52.625 -14.844 1 97.81 671 ARG B CA 1
ATOM 10578 C C . ARG B 1 671 ? 5.023 -53.656 -15.039 1 97.81 671 ARG B C 1
ATOM 10580 O O . ARG B 1 671 ? 5.078 -54.469 -15.977 1 97.81 671 ARG B O 1
ATOM 10587 N N . ALA B 1 672 ? 4.062 -53.562 -14.133 1 97.88 672 ALA B N 1
ATOM 10588 C CA . ALA B 1 672 ? 2.934 -54.5 -14.258 1 97.88 672 ALA B CA 1
ATOM 10589 C C . ALA B 1 672 ? 2.158 -54.219 -15.547 1 97.88 672 ALA B C 1
ATOM 10591 O O . ALA B 1 672 ? 1.781 -55.156 -16.25 1 97.88 672 ALA B O 1
ATOM 10592 N N . LEU B 1 673 ? 1.95 -53 -15.844 1 98.06 673 LEU B N 1
ATOM 10593 C CA . LEU B 1 673 ? 1.189 -52.594 -17.016 1 98.06 673 LEU B CA 1
ATOM 10594 C C . LEU B 1 673 ? 1.901 -53.031 -18.297 1 98.06 673 LEU B C 1
ATOM 10596 O O . LEU B 1 673 ? 1.264 -53.5 -19.234 1 98.06 673 LEU B O 1
ATOM 10600 N N . ALA B 1 674 ? 3.266 -52.844 -18.344 1 97.44 674 ALA B N 1
ATOM 10601 C CA . ALA B 1 674 ? 4.062 -53.125 -19.531 1 97.44 674 ALA B CA 1
ATOM 10602 C C . ALA B 1 674 ? 4.531 -54.594 -19.547 1 97.44 674 ALA B C 1
ATOM 10604 O O . ALA B 1 674 ? 5.211 -55.031 -20.469 1 97.44 674 ALA B O 1
ATOM 10605 N N . GLU B 1 675 ? 4.25 -55.344 -18.531 1 96.38 675 GLU B N 1
ATOM 10606 C CA . GLU B 1 675 ? 4.605 -56.75 -18.391 1 96.38 675 GLU B CA 1
ATOM 10607 C C . GLU B 1 675 ? 6.121 -56.938 -18.406 1 96.38 675 GLU B C 1
ATOM 10609 O O . GLU B 1 675 ? 6.645 -57.781 -19.125 1 96.38 675 GLU B O 1
ATOM 10614 N N . ILE B 1 676 ? 6.746 -56.125 -17.688 1 97 676 ILE B N 1
ATOM 10615 C CA . ILE B 1 676 ? 8.188 -56.219 -17.5 1 97 676 ILE B CA 1
ATOM 10616 C C . ILE B 1 676 ? 8.492 -57.125 -16.297 1 97 676 ILE B C 1
ATOM 10618 O O . ILE B 1 676 ? 8.078 -56.812 -15.172 1 97 676 ILE B O 1
ATOM 10622 N N . THR B 1 677 ? 9.234 -58.062 -16.484 1 94.12 677 THR B N 1
ATOM 10623 C CA . THR B 1 677 ? 9.5 -59.031 -15.43 1 94.12 677 THR B CA 1
ATOM 10624 C C . THR B 1 677 ? 10.625 -58.531 -14.523 1 94.12 677 THR B C 1
ATOM 10626 O O . THR B 1 677 ? 11.312 -57.562 -14.836 1 94.12 677 THR B O 1
ATOM 10629 N N . LYS B 1 678 ? 10.852 -59.25 -13.43 1 91.62 678 LYS B N 1
ATOM 10630 C CA . LYS B 1 678 ? 11.812 -58.844 -12.406 1 91.62 678 LYS B CA 1
ATOM 10631 C C . LYS B 1 678 ? 13.242 -58.938 -12.93 1 91.62 678 LYS B C 1
ATOM 10633 O O . LYS B 1 678 ? 14.117 -58.156 -12.508 1 91.62 678 LYS B O 1
ATOM 10638 N N . ASP B 1 679 ? 13.43 -59.781 -13.852 1 92 679 ASP B N 1
ATOM 10639 C CA . ASP B 1 679 ? 14.789 -60.031 -14.336 1 92 679 ASP B CA 1
ATOM 10640 C C . ASP B 1 679 ? 15.133 -59.062 -15.484 1 92 679 ASP B C 1
ATOM 10642 O O . ASP B 1 679 ? 16.266 -59.031 -15.945 1 92 679 ASP B O 1
ATOM 10646 N N . GLU B 1 680 ? 14.219 -58.312 -15.891 1 95.81 680 GLU B N 1
ATOM 10647 C CA . GLU B 1 680 ? 14.422 -57.375 -17 1 95.81 680 GLU B CA 1
ATOM 10648 C C . GLU B 1 680 ? 14.656 -55.969 -16.484 1 95.81 680 GLU B C 1
ATOM 10650 O O . GLU B 1 680 ? 14.047 -55.531 -15.5 1 95.81 680 GLU B O 1
ATOM 10655 N N . ALA B 1 681 ? 15.57 -55.344 -17.094 1 96.44 681 ALA B N 1
ATOM 10656 C CA . ALA B 1 681 ? 15.781 -53.906 -16.859 1 96.44 681 ALA B CA 1
ATOM 10657 C C . ALA B 1 681 ? 15.188 -53.062 -17.969 1 96.44 681 ALA B C 1
ATOM 10659 O O . ALA B 1 681 ? 15.367 -53.375 -19.156 1 96.44 681 ALA B O 1
ATOM 10660 N N . ALA B 1 682 ? 14.398 -52.094 -17.578 1 97.12 682 ALA B N 1
ATOM 10661 C CA . ALA B 1 682 ? 13.875 -51.188 -18.578 1 97.12 682 ALA B CA 1
ATOM 10662 C C . ALA B 1 682 ? 14.961 -50.25 -19.094 1 97.12 682 ALA B C 1
ATOM 10664 O O . ALA B 1 682 ? 15.656 -49.594 -18.312 1 97.12 682 ALA B O 1
ATOM 10665 N N . VAL B 1 683 ? 15.133 -50.156 -20.344 1 98.38 683 VAL B N 1
ATOM 10666 C CA . VAL B 1 683 ? 16.188 -49.375 -20.984 1 98.38 683 VAL B CA 1
ATOM 10667 C C . VAL B 1 683 ? 15.656 -48 -21.359 1 98.38 683 VAL B C 1
ATOM 10669 O O . VAL B 1 683 ? 16.266 -46.969 -21.062 1 98.38 683 VAL B O 1
ATOM 10672 N N . LEU B 1 684 ? 14.555 -47.906 -22.062 1 98.38 684 LEU B N 1
ATOM 10673 C CA . LEU B 1 684 ? 13.93 -46.656 -22.469 1 98.38 684 LEU B CA 1
ATOM 10674 C C . LEU B 1 684 ? 12.484 -46.906 -22.906 1 98.38 684 LEU B C 1
ATOM 10676 O O . LEU B 1 684 ? 12.125 -48.031 -23.297 1 98.38 684 LEU B O 1
ATOM 10680 N N . LEU B 1 685 ? 11.672 -45.969 -22.672 1 98.31 685 LEU B N 1
ATOM 10681 C CA . LEU B 1 685 ? 10.312 -45.938 -23.203 1 98.31 685 LEU B CA 1
ATOM 10682 C C . LEU B 1 685 ? 10.219 -45 -24.406 1 98.31 685 LEU B C 1
ATOM 10684 O O . LEU B 1 685 ? 10.781 -43.906 -24.406 1 98.31 685 LEU B O 1
ATOM 10688 N N . LEU B 1 686 ? 9.531 -45.469 -25.453 1 98.5 686 LEU B N 1
ATOM 10689 C CA . LEU B 1 686 ? 9.281 -44.656 -26.641 1 98.5 686 LEU B CA 1
ATOM 10690 C C . LEU B 1 686 ? 7.789 -44.531 -26.922 1 98.5 686 LEU B C 1
ATOM 10692 O O . LEU B 1 686 ? 7.035 -45.469 -26.734 1 98.5 686 LEU B O 1
ATOM 10696 N N . ARG B 1 687 ? 7.449 -43.406 -27.266 1 98 687 ARG B N 1
ATOM 10697 C CA . ARG B 1 687 ? 6.098 -43.188 -27.766 1 98 687 ARG B CA 1
ATOM 10698 C C . ARG B 1 687 ? 6.082 -43.062 -29.281 1 98 687 ARG B C 1
ATOM 10700 O O . ARG B 1 687 ? 6.938 -42.406 -29.859 1 98 687 ARG B O 1
ATOM 10707 N N . PHE B 1 688 ? 5.141 -43.781 -29.922 1 98.31 688 PHE B N 1
ATOM 10708 C CA . PHE B 1 688 ? 4.938 -43.75 -31.359 1 98.31 688 PHE B CA 1
ATOM 10709 C C . PHE B 1 688 ? 3.645 -43 -31.703 1 98.31 688 PHE B C 1
ATOM 10711 O O . PHE B 1 688 ? 2.605 -43.25 -31.094 1 98.31 688 PHE B O 1
ATOM 10718 N N . THR B 1 689 ? 3.773 -42.094 -32.656 1 97.56 689 THR B N 1
ATOM 10719 C CA . THR B 1 689 ? 2.586 -41.375 -33.062 1 97.56 689 THR B CA 1
ATOM 10720 C C . THR B 1 689 ? 2.668 -41.031 -34.562 1 97.56 689 THR B C 1
ATOM 10722 O O . THR B 1 689 ? 3.707 -41.25 -35.188 1 97.56 689 THR B O 1
ATOM 10725 N N . ALA B 1 690 ? 1.515 -40.719 -35.125 1 97 690 ALA B N 1
ATOM 10726 C CA . ALA B 1 690 ? 1.507 -40.125 -36.469 1 97 690 ALA B CA 1
ATOM 10727 C C . ALA B 1 690 ? 1.67 -38.625 -36.406 1 97 690 ALA B C 1
ATOM 10729 O O . ALA B 1 690 ? 0.828 -37.938 -35.812 1 97 690 ALA B O 1
ATOM 10730 N N . ALA B 1 691 ? 2.748 -38.156 -36.906 1 97.25 691 ALA B N 1
ATOM 10731 C CA . ALA B 1 691 ? 3.023 -36.719 -36.781 1 97.25 691 ALA B CA 1
ATOM 10732 C C . ALA B 1 691 ? 3.932 -36.25 -37.938 1 97.25 691 ALA B C 1
ATOM 10734 O O . ALA B 1 691 ? 4.594 -37.062 -38.562 1 97.25 691 ALA B O 1
ATOM 10735 N N . PRO B 1 692 ? 3.939 -34.938 -38.25 1 95.94 692 PRO B N 1
ATOM 10736 C CA . PRO B 1 692 ? 4.93 -34.406 -39.188 1 95.94 692 PRO B CA 1
ATOM 10737 C C . PRO B 1 692 ? 6.352 -34.438 -38.625 1 95.94 692 PRO B C 1
ATOM 10739 O O . PRO B 1 692 ? 6.555 -34.781 -37.469 1 95.94 692 PRO B O 1
ATOM 10742 N N . PRO B 1 693 ? 7.352 -34.188 -39.469 1 95.44 693 PRO B N 1
ATOM 10743 C CA . PRO B 1 693 ? 8.727 -34.156 -38.969 1 95.44 693 PRO B CA 1
ATOM 10744 C C . PRO B 1 693 ? 8.922 -33.094 -37.875 1 95.44 693 PRO B C 1
ATOM 10746 O O . PRO B 1 693 ? 8.148 -32.156 -37.781 1 95.44 693 PRO B O 1
ATOM 10749 N N . ALA B 1 694 ? 9.906 -33.375 -37.062 1 95.5 694 ALA B N 1
ATOM 10750 C CA . ALA B 1 694 ? 10.234 -32.438 -36 1 95.5 694 ALA B CA 1
ATOM 10751 C C . ALA B 1 694 ? 10.5 -31.031 -36.531 1 95.5 694 ALA B C 1
ATOM 10753 O O . ALA B 1 694 ? 11.047 -30.891 -37.625 1 95.5 694 ALA B O 1
ATOM 10754 N N . SER B 1 695 ? 10.188 -29.953 -35.812 1 92.62 695 SER B N 1
ATOM 10755 C CA . SER B 1 695 ? 10.328 -28.562 -36.25 1 92.62 695 SER B CA 1
ATOM 10756 C C . SER B 1 695 ? 11.797 -28.156 -36.344 1 92.62 695 SER B C 1
ATOM 10758 O O . SER B 1 695 ? 12.172 -27.359 -37.219 1 92.62 695 SER B O 1
ATOM 10760 N N . VAL B 1 696 ? 12.602 -28.609 -35.375 1 91.62 696 VAL B N 1
ATOM 10761 C CA . VAL B 1 696 ? 14.031 -28.359 -35.406 1 91.62 696 VAL B CA 1
ATOM 10762 C C . VAL B 1 696 ? 14.797 -29.625 -35 1 91.62 696 VAL B C 1
ATOM 10764 O O . VAL B 1 696 ? 14.359 -30.359 -34.125 1 91.62 696 VAL B O 1
ATOM 10767 N N . PRO B 1 697 ? 15.867 -29.859 -35.625 1 89.94 697 PRO B N 1
ATOM 10768 C CA . PRO B 1 697 ? 16.688 -31 -35.219 1 89.94 697 PRO B CA 1
ATOM 10769 C C . PRO B 1 697 ? 17.516 -30.75 -33.969 1 89.94 697 PRO B C 1
ATOM 10771 O O . PRO B 1 697 ? 17.844 -29.594 -33.656 1 89.94 697 PRO B O 1
ATOM 10774 N N . SER B 1 698 ? 17.812 -31.844 -33.25 1 91.75 698 SER B N 1
ATOM 10775 C CA . SER B 1 698 ? 18.734 -31.719 -32.125 1 91.75 698 SER B CA 1
ATOM 10776 C C . SER B 1 698 ? 20.141 -31.406 -32.594 1 91.75 698 SER B C 1
ATOM 10778 O O . SER B 1 698 ? 20.625 -31.953 -33.562 1 91.75 698 SER B O 1
ATOM 10780 N N . ARG B 1 699 ? 20.797 -30.516 -31.906 1 90.12 699 ARG B N 1
ATOM 10781 C CA . ARG B 1 699 ? 22.172 -30.172 -32.25 1 90.12 699 ARG B CA 1
ATOM 10782 C C . ARG B 1 699 ? 23.172 -31.109 -31.578 1 90.12 699 ARG B C 1
ATOM 10784 O O . ARG B 1 699 ? 22.812 -31.812 -30.625 1 90.12 699 ARG B O 1
ATOM 10791 N N . ARG B 1 700 ? 24.375 -31.141 -32.125 1 91.75 700 ARG B N 1
ATOM 10792 C CA . ARG B 1 700 ? 25.438 -32 -31.609 1 91.75 700 ARG B CA 1
ATOM 10793 C C . ARG B 1 700 ? 26.734 -31.219 -31.406 1 91.75 700 ARG B C 1
ATOM 10795 O O . ARG B 1 700 ? 27.078 -30.375 -32.25 1 91.75 700 ARG B O 1
ATOM 10802 N N . SER B 1 701 ? 27.406 -31.562 -30.375 1 88.81 701 SER B N 1
ATOM 10803 C CA . SER B 1 701 ? 28.719 -30.969 -30.109 1 88.81 701 SER B CA 1
ATOM 10804 C C . SER B 1 701 ? 29.844 -31.828 -30.656 1 88.81 701 SER B C 1
ATOM 10806 O O . SER B 1 701 ? 29.969 -33 -30.297 1 88.81 701 SER B O 1
ATOM 10808 N N . VAL B 1 702 ? 30.672 -31.234 -31.406 1 89 702 VAL B N 1
ATOM 10809 C CA . VAL B 1 702 ? 31.797 -31.969 -31.969 1 89 702 VAL B CA 1
ATOM 10810 C C . VAL B 1 702 ? 33 -31.859 -31.031 1 89 702 VAL B C 1
ATOM 10812 O O . VAL B 1 702 ? 33.969 -32.625 -31.141 1 89 702 VAL B O 1
ATOM 10815 N N . GLU B 1 703 ? 32.844 -31.094 -30.062 1 87.25 703 GLU B N 1
ATOM 10816 C CA . GLU B 1 703 ? 33.969 -30.844 -29.141 1 87.25 703 GLU B CA 1
ATOM 10817 C C . GLU B 1 703 ? 34.281 -32.062 -28.312 1 87.25 703 GLU B C 1
ATOM 10819 O O . GLU B 1 703 ? 35.406 -32.188 -27.781 1 87.25 703 GLU B O 1
ATOM 10824 N N . ARG B 1 704 ? 33.375 -32.969 -28.328 1 88.94 704 ARG B N 1
ATOM 10825 C CA . ARG B 1 704 ? 33.594 -34.156 -27.5 1 88.94 704 ARG B CA 1
ATOM 10826 C C . ARG B 1 704 ? 34.062 -35.344 -28.344 1 88.94 704 ARG B C 1
ATOM 10828 O O . ARG B 1 704 ? 34 -36.5 -27.906 1 88.94 704 ARG B O 1
ATOM 10835 N N . THR B 1 705 ? 34.469 -35.062 -29.469 1 90.31 705 THR B N 1
ATOM 10836 C CA . THR B 1 705 ? 34.938 -36.062 -30.422 1 90.31 705 THR B CA 1
ATOM 10837 C C . THR B 1 705 ? 36.375 -35.75 -30.859 1 90.31 705 THR B C 1
ATOM 10839 O O . THR B 1 705 ? 36.656 -34.594 -31.234 1 90.31 705 THR B O 1
ATOM 10842 N N . ARG B 1 706 ? 37.25 -36.719 -30.781 1 90.38 706 ARG B N 1
ATOM 10843 C CA . ARG B 1 706 ? 38.625 -36.594 -31.266 1 90.38 706 ARG B CA 1
ATOM 10844 C C . ARG B 1 706 ? 38.938 -37.625 -32.344 1 90.38 706 ARG B C 1
ATOM 10846 O O . ARG B 1 706 ? 38.656 -38.812 -32.188 1 90.38 706 ARG B O 1
ATOM 10853 N N . VAL B 1 707 ? 39.375 -37.156 -33.438 1 88.94 707 VAL B N 1
ATOM 10854 C CA . VAL B 1 707 ? 39.719 -38.031 -34.562 1 88.94 707 VAL B CA 1
ATOM 10855 C C . VAL B 1 707 ? 41.25 -38.062 -34.688 1 88.94 707 VAL B C 1
ATOM 10857 O O . VAL B 1 707 ? 41.906 -37.031 -34.75 1 88.94 707 VAL B O 1
ATOM 10860 N N . ARG B 1 708 ? 41.812 -39.188 -34.594 1 82.5 708 ARG B N 1
ATOM 10861 C CA . ARG B 1 708 ? 43.25 -39.375 -34.844 1 82.5 708 ARG B CA 1
ATOM 10862 C C . ARG B 1 708 ? 43.5 -40.031 -36.188 1 82.5 708 ARG B C 1
ATOM 10864 O O . ARG B 1 708 ? 42.938 -41.062 -36.5 1 82.5 708 ARG B O 1
ATOM 10871 N N . ASN B 1 709 ? 44.156 -39.344 -37.156 1 68.75 709 ASN B N 1
ATOM 10872 C CA . ASN B 1 709 ? 44.531 -39.906 -38.469 1 68.75 709 ASN B CA 1
ATOM 10873 C C . ASN B 1 709 ? 45.812 -40.75 -38.406 1 68.75 709 ASN B C 1
ATOM 10875 O O . ASN B 1 709 ? 46.688 -40.469 -37.562 1 68.75 709 ASN B O 1
#

pLDDT: mean 93.4, std 8.51, range [40.91, 98.94]

Sequence (1418 aa):
MHESAVSAYAAQLLDADNPDDMPELQRLQGDPNVEFIDRLDTQMANLANLRPAPPPELLAEPGRWAYYPWRRAVVAVLGPRGYRAVRLDRNRNNITSAEQDRLATLRVGVAGLSVGHVIAHTLAAQGLCGRLRLADFDHMELSNLNRVPATVFDLGVNKACVAARRVAELDPYLPVEVFAAGLTFDTVDAFLDGLDIVIEECDSLDMKAVLREGARARRIPVLMATSDRGLVDVERFDQEPQRPILHGLLGDLDIGLLPGMSSREKVPHILRHLEAERLSPRTAASLVEIDRTVSTWPQLASDVVLGAAALAEGVRRIGLGEELRSGRTRIDIGWALDRLDEPDMTRHGPTPVDDVHEAPELPGMAGTIASAAIRAPSGGNVQPWFVQAGPTSITIDVAAQHTSTMDVGFRGSSVAVGAALMNARIAAAAHQVLGPFSLSERVNGSPVRATLNLSDGTDPWLADLYQSMIRRETNRHHGSPRAVDAATIEALGDAANRECARLHLITGRDEIERAATLLAASDRIRYLTPHLHREMVSELRWPGDADPDTGIDVRSLELDAGDLALLDILRREDVMAYLARWNAGGALGEDTRDRILASSALAAITVRGRELRDYARGGAAVELVWIIAQRLGLAVQPVSPVFLYAHNRAEFDQLSPQFADELMQLERNFRALAEITKDEAAVLLLRFTAAPPASVPSRRSVERTRVRNMHESAVSAYAAQLLDADNPDDMPELQRLQGDPNVEFIDRLDTQMANLANLRPAPPPELLAEPGRWAYYPWRRAVVAVLGPRGYRAVRLDRNRNNITSAEQDRLATLRVGVAGLSVGHVIAHTLAAQGLCGRLRLADFDHMELSNLNRVPATVFDLGVNKACVAARRVAELDPYLPVEVFAAGLTFDTVDAFLDGLDIVIEECDSLDMKAVLREGARARRIPVLMATSDRGLVDVERFDQEPQRPILHGLLGDLDIGLLPGMSSREKVPHILRHLEAERLSPRTAASLVEIDRTVSTWPQLASDVVLGAAALAEGVRRIGLGEELRSGRTRIDIGWALDRLDEPDMTRHGPTPVDDVHEAPELPGMAGTIASAAIRAPSGGNVQPWFVQAGPTSITIDVAAQHTSTMDVGFRGSSVAVGAALMNARIAAAAHQVLGPFSLSERVNGSPVRATLNLSDGTDPWLADLYQSMIRRETNRHHGSPRAVDAATIEALGDAANRECARLHLITGRDEIERAATLLAASDRIRYLTPHLHREMVSELRWPGDADPDTGIDVRSLELDAGDLALLDILRREDVMAYLARWNAGGALGEDTRDRILASSALAAITVRGRELRDYARGGAAVELVWIIAQRLGLAVQPVSPVFLYAHNRAEFDQLSPQFADELMQLERNFRALAEITKDEAAVLLLRFTAAPPASVPSRRSVERTRVRN

InterPro domains:
  IPR000415 Nitroreductase-like [G3DSA:3.40.109.10] (462-707)
  IPR000415 Nitroreductase-like [SSF55469] (462-647)
  IPR000594 THIF-type NAD/FAD binding fold [PF00899] (89-238)
  IPR035985 Ubiquitin-activating enzyme-like [SSF69572] (84-249)
  IPR045886 ThiF/MoeB/HesA family [PTHR43267] (22-582)

Secondary structure (DSSP, 8-state):
--HHHHH--SPEEE-TT-TTTHHHHHHHHH-TTSEEE--HHHHHHHHHT-SSPPPHHHHT---EEEEETTTTEEEEE--HHHHHHHHTGGGTTTS-HHHHHHHTT-EEEEE-TTHHHHHHHHHHHTT--SEEEEE--PBP-GGGGGTS---GGGTTSBHHHHHHHHHHHH-TTS-EEEETT---TTTHHHHHTT-SEEEE--S-HHHHHHHHHHHHHHT--EEEE-SGGGEEEEE-TTT-TTPPGGGGTTTT--GGGGGGS-HHHHHHHHHHHTTGGGS-HHHHHHHHHBTTTBSS----HHHHHHHHHHHHHHHHHHHHT----SEEEE--HHHHHTT-B----GGG---------PPPPPPHHHHHHHHHHTTS--GGG---EEEEE-SSEEEEEE-GGG--TTSGGGHHHHHHHHHHHHHHHHHHHHTT-EEEEEEEEEETTEEEEEEEEE-SB--HHHHTTHHHHHH--------B--PPPHHHHHHHHHHHHHTTEEEEEE--HHHHHHHHHHHHHHHHHHHHSHHHHHHHHHTEE-TT-S-TTSSEEGGGG---HHHHHHHHHHT-HHHHHHHHHTT--GGGGHHHHHHHHT-SEEEEEEEE--SHHHHHHHHHHHHHHHHHHHHTT-EEEEE--TTTT--SHHHHHHH-GGGHHHHHHHHHHHHHHHT--TTEEEEEEEEEEB-PPPSSPPP--GGGEEE--/--HHHHH--SPEEE-TT-TTTHHHHHHHHH-TTSEEE--HHHHHHHHHT-SSPPPHHHHT---EEEEEGGGTEEEEE--HHHHHHHHTGGGTTTS-HHHHHHHTT-EEEEE-TTHHHHHHHHHHHTT--SEEEEE--PBP-GGGGGTS---GGGTTSBHHHHHHHHHHHH-TTS-EEEETT---TTTHHHHHTT-SEEEE--S-HHHHHHHHHHHHHTT--EEEE-SGGGEEEEE-TTT-TTPPGGGGTTTT--GGGGGGS-HHHHHHHHHHHTTGGGS-HHHHHHHHHBTTTBSS----HHHHHHHHHHHHHHHHHHHHT----SEEEE--HHHHHTT-B----GGG---------PPPPPPHHHHHHHHHHTTS--GGG---EEEEE-SSEEEEEE-GGG--TTSGGGHHHHHHHHHHHHHHHHHHHHTT-EEEEEEEEEETTEEEEEEEEE-SB--HHHHTTHHHHHH--------B--PPPHHHHHHHHHHHHHTTEEEEEE--HHHHHHHHHHHHHHHHHHHHSHHHHHHHHHTEE-TT-S-TTSSEEGGGG---HHHHHHHHHHT-HHHHHHHHHTT--GGGGHHHHHHHHT-SEEEEEEEE--SHHHHHHHHHHHHHHHHHHHHTT-EEEEE--TTTT--SHHHHHHH-GGGHHHHHHHHHHHHHHHT--TTEEEEEEEEEEB-PPPSSPPP--GGGEEE--

Foldseek 3Di:
DPPVLQQDQAWDKADCPDPVRVVVVVVLVPDPQAAEAEPVVVLLVLLCPAPPGDDPVQSPFDWIWIHRSNVSYIYIGGPPVSRCCRQQVVCDLVQNPVLLVLQLDAEEEEADQLLSLLLLQLCLSNSRYQEYEYFDQDADDPVSVQARVADPSRGRGQSQSRSSNSSCVSPNNRYYHYHNNGDDLVCLLVRLPPHQAYEYDDDAPLCLQSNQVNCLVVQHKYWYFDQFLTKIFTDRSVVVSPQDRLNCLQPPDDSVCRVVDDPVRCVSSVCSSVVVVPGDPVQNVVVVQDPHPHPDRDHGNVSSNSNSVVVSVVSSCSSSVHDDDGDMDGNGPVVVVVPDDDDDPVPQDAPPDPPPDDDDQQDDLQSQLQVQLLLFDAVLQLSQWFWETEPFKIKIFGNPVSDALLCQVVLRSLLRNLLSLLSSQLSLQLVQFFDDKDWDAPDPNTRIMIMTTTHRHHDVVSNVLNVLSVQQFAAQALFAADADDPVLVVQLQVLLVVLQKGKQKDQDLVLLLVVLLLLLVLQLLLLLFLRSLQVLLVLEDGPPDPDQQGHHDPLQNNDDSVVVVCVVVSSDSVNSPSCNVVVHRSVSSVSSSSSSSRFNMKIWMKHFDQRSNRLSSSSSSVSRSSSSLVVVQWNKHWRRGSLQNDDDQVSLCSSGVVCSVVSVVSVVVVCVSSVPDPRIHTNTMMTIHHDDDGPDGRHHDCVSYHYDD/DPPVLLQDQAWDKADCPDPVRVVVVVVLVPDPQAAEAEPVVVLLVLLCPAPPGDDPVQSPFDWIWIHRSNVSYIYIGGPPVSRCCRQQVVCDLVQNPVLLVLQLDAEEEEADQLLSLLLLQLCLSNSRYQEYEYFDQDADDPVSVQARVADPSRGRGQSQSRSSNSSCVSPNNRYYHYHNNGDDLVCLLVRLPPHQAYEYDDDAPLCLQSNQVNCLVVQHKYWYFDQFLTKIFTDRSVVVSPQDRLNCLQPPDDSVCRVVDDPVRCVSSVCSSVVLVPGDPVQNVVVVCDPNPHPDRDHGNVSSNSNSVVVSVVSSCSSSVHDDDGDMDGNGPVVVVVPDDDDDPVPQDAPPDPPPDDDDQQDDLQSQLQVQLQLFDAVLQLSQWFWETEPWKIKIFGNPVSDALLCQVVLRVLLRNLLSLLSSQLSLQLVQFFDDKDWDAPDPNGRIMIMTTTHRHHDVVSSVLNVLSVQQFAAQALFAADADDPVLVVQLQVLLVVLQKGKQKAQDLVLLLVVLLLLLVLQLLLLLFLRSLQVLLVLEDGPPDPDQQGHHDPLQNNDDSVVVVCVVVSSDSVNSPSCNVVVHRSVSSVSSSSSSSRFNMKIWMKHFDQRSNRLSSSSSSVSRSSSSLVVVQWNKHWRRGSLQNDDDQVSLCSSGVVCSVVSVVSVVSVCVSSVPDPRIHTNTMMTTHHDDDGPDGRHHDCVSYHYDD

Organism: Mycolicibacterium paratuberculosis (strain ATCC BAA-968 / K-10) (NCBI:txid262316)

Solvent-accessible surface area (backbone atoms only — not comparable to full-atom values): 72633 Å² total; per-residue (Å²): 127,60,75,68,34,70,72,52,36,63,45,47,79,32,36,82,88,36,77,86,34,37,63,61,54,49,52,48,70,68,34,87,67,39,47,80,45,78,57,40,68,62,48,50,52,52,42,63,66,39,48,61,70,62,58,68,70,55,75,65,48,62,55,32,38,36,33,31,65,73,70,34,30,33,36,42,38,59,21,75,67,44,37,51,54,32,24,47,48,38,32,44,52,77,43,35,69,68,52,39,57,54,17,35,68,33,29,36,30,36,33,20,38,61,54,30,31,51,31,53,44,44,28,56,33,54,39,54,39,40,32,40,36,30,26,18,55,51,56,36,47,61,48,44,44,18,46,31,93,61,40,68,87,41,55,70,38,43,32,21,44,53,40,34,34,54,41,23,41,57,37,62,83,56,51,68,46,72,35,58,80,31,76,46,92,84,44,40,59,69,67,53,61,86,42,60,34,36,36,55,43,60,89,47,69,49,58,53,50,53,49,45,53,54,26,30,77,67,34,23,27,39,38,34,56,40,53,69,56,32,30,35,41,33,44,42,16,62,80,39,56,80,60,56,64,79,81,42,48,60,64,86,61,60,70,87,50,44,80,77,48,51,74,64,70,41,38,38,47,51,38,48,64,62,41,54,88,70,46,53,43,50,58,49,33,38,62,63,30,49,76,59,59,29,77,58,83,56,53,50,20,40,30,40,36,38,28,25,23,51,49,43,53,52,50,47,26,61,58,70,68,44,93,70,63,50,23,36,35,59,58,40,58,68,66,40,54,74,54,37,33,72,79,85,70,81,82,76,59,82,68,83,65,88,69,86,76,76,76,82,81,48,70,66,73,39,12,49,26,46,53,39,17,64,68,38,66,36,76,57,34,57,60,36,47,39,36,42,17,34,87,53,36,38,38,40,28,36,36,75,88,61,63,53,76,73,28,39,93,45,37,52,39,24,20,23,49,15,15,15,47,40,34,24,49,21,40,24,18,55,68,42,29,22,46,65,68,53,73,45,66,66,51,95,84,16,64,36,34,40,37,40,35,49,37,84,32,72,38,71,74,46,25,68,40,36,69,45,52,72,65,57,66,70,25,46,58,53,46,38,59,45,87,75,53,69,67,57,52,50,50,42,39,50,38,13,44,74,45,65,22,43,63,32,75,48,62,51,68,70,59,37,50,53,47,15,52,48,47,10,55,33,41,25,50,38,52,44,28,66,71,51,28,53,53,56,55,66,25,53,29,56,88,83,49,92,68,63,36,36,29,37,52,58,75,40,55,52,62,53,67,36,54,52,49,45,43,62,54,69,66,33,65,64,21,27,50,50,27,43,74,66,70,54,50,78,56,64,10,44,66,55,23,52,35,44,58,19,30,26,30,40,37,39,33,26,20,65,51,84,48,56,59,36,28,16,39,26,13,24,14,50,43,45,29,51,30,51,41,42,70,73,62,33,27,41,26,82,49,81,47,70,46,58,59,5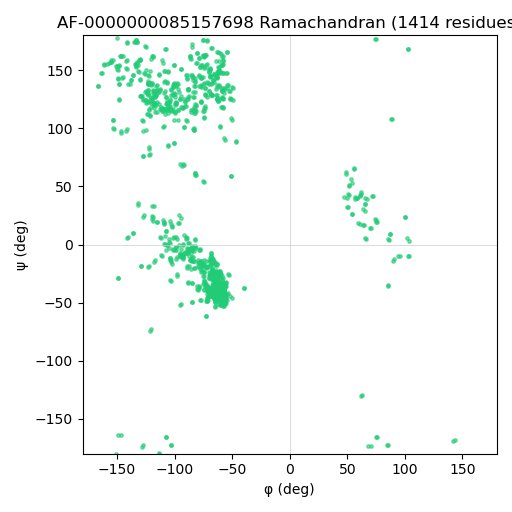1,87,49,67,70,48,30,37,69,62,28,68,89,47,23,69,58,41,52,51,43,41,52,52,45,32,61,72,58,68,55,53,91,65,43,31,67,60,52,33,34,37,30,20,45,50,73,80,53,85,46,79,84,57,58,62,64,86,45,50,47,70,50,133,127,61,74,69,33,70,71,53,35,64,44,46,78,32,36,83,87,36,77,86,34,36,62,59,53,48,52,48,72,68,34,88,67,38,46,78,46,78,57,42,68,62,48,50,51,52,41,63,66,39,47,61,69,63,58,68,71,55,74,65,47,63,53,31,37,35,33,32,66,73,70,34,30,32,38,41,37,58,21,76,68,46,38,49,53,33,23,46,48,36,31,44,53,78,44,34,70,69,53,38,58,53,17,34,68,35,30,37,31,36,32,18,39,60,53,30,30,52,30,54,42,43,31,57,32,54,40,54,39,40,33,40,36,31,25,18,55,51,54,34,47,61,49,46,46,18,48,31,92,61,39,68,86,42,55,69,38,43,32,21,45,53,40,34,33,53,40,24,41,56,37,62,84,56,52,67,46,70,36,58,78,30,77,46,91,85,44,42,59,69,67,53,60,85,42,60,34,36,36,54,44,59,88,48,68,48,58,53,50,54,48,44,52,53,28,31,76,67,35,24,26,40,39,34,56,40,55,69,56,32,30,35,41,32,44,42,16,61,80,41,57,80,61,55,65,79,81,42,50,59,64,88,62,59,70,87,50,42,78,77,49,50,74,63,71,41,40,37,46,52,37,49,65,62,40,52,87,69,46,52,43,49,56,49,34,39,60,63,31,51,76,59,58,31,78,58,84,56,54,50,19,41,32,38,37,36,27,24,22,49,48,44,53,51,49,48,26,59,60,69,69,44,92,70,64,49,23,34,35,58,58,40,60,67,64,39,55,74,54,37,34,73,79,84,70,82,82,75,60,82,69,84,66,87,70,87,77,77,77,82,83,47,71,66,73,36,13,50,26,49,54,38,18,63,67,37,66,36,77,59,35,57,60,38,46,38,36,42,16,34,88,53,34,37,38,40,29,36,36,76,90,61,63,53,75,73,28,38,94,44,39,51,37,24,20,22,50,16,16,15,49,40,34,25,48,21,39,24,17,55,68,43,28,23,46,66,67,51,72,45,65,66,49,96,85,16,65,37,35,39,37,40,34,50,36,84,33,73,38,70,74,46,23,69,40,37,68,44,52,73,64,56,67,71,26,45,57,54,48,38,60,46,90,75,54,68,67,57,53,50,51,42,39,50,37,12,44,76,46,66,21,44,64,33,74,48,62,51,68,69,59,36,48,53,48,15,53,48,47,10,53,31,42,26,50,39,53,45,29,67,71,52,28,52,51,58,55,67,25,53,29,55,90,83,48,93,67,64,35,37,28,38,51,58,73,40,56,52,61,54,68,36,56,52,48,46,42,62,54,69,67,32,64,64,21,29,50,49,26,44,74,67,70,54,52,78,58,63,10,42,66,54,23,53,34,44,58,20,30,26,30,38,36,39,33,26,20,64,50,85,49,56,61,36,27,15,40,24,13,25,15,50,44,46,29,51,30,51,41,42,71,72,62,36,29,40,26,82,49,79,48,68,45,57,59,50,87,50,68,70,50,30,37,68,62,29,67,90,48,22,70,58,40,51,51,44,43,53,53,46,32,60,72,58,67,54,53,91,66,42,30,65,60,50,34,36,36,30,20,44,49,76,81,53,85,46,82,85,57,58,62,63,85,44,50,46,70,48,132

Radius of gyration: 43.67 Å; Cα contacts (8 Å, |Δi|>4): 2987; chains: 2; bounding box: 98×124×81 Å